Protein AF-0000000067867869 (afdb_homodimer)

Foldseek 3Di:
DDDPVVVVVVVVVVVVVVLVVLLVVVCVVPNNLQFQAQADQQFPFAFDPLLVVLLVCCVPPDDPCQQQHADQQQADQLLLQLVQVLCCVVAVDDDHSLQKGKALALLRVLLLLLQLWDAAAAEEEEEPLADLCVCVSNVVRNYHYHYQYAPPPQRAGPLVSVLVRDDLRHAEYEDEACGVAALAAHDPVSLLSNQVSQVVVCVVNVHHYAYEYEYAWQPFFDDPDHHDDNLVRHQRYKYRYGCCAFRVPVPQRITMMGHRPNHPPSVSSSVSSSVSSCVVPVSHRRRNVSSSCSSQPPGGTDSVQLVVLLVLLVVLLVVLPWAWDRRRIDRKTKTFALDQAQVVLQVLLVVSSYHWAASVSSVHTRIIMGGSSDHSSSSVSCSVSSSVSSVVSD/DDDPVVVVVVVVVVVVVVLVVLLVVVCVVPNNLQFQAQADQQFPFAFDPLLVVLLVCCVPPDDPCQQQHADQQQADQLLLQLVQVLCCVVAVDDDHSLQKGKALALLRVLLLLLQLWDAAAAEEEEEPLADLCVCVSNVVRNYHYHYQYAPPPQRAGPLVSVLVRDDLRHAEYEDEACGVAALAAHDPVSLLSNQVSQVVVCVVNVHHYAYEYEYAWQPFFDDPDHHDDNLVRHQRYKYRYGCCAFRVPVPQRITIMGHRPNHPPSVSSSVSSSVSSCVVPVSHRRRNVSSSCSSQPPGGTDSVQLVVLLCVLVVLLVVLPWAWDRRRIDRKTKTFALDQAQVVLQVLLVVSSYHWAASVSSVHTRIIMGGSSDHSSSSVSCSVSSSVSSVVSD

Solvent-accessible surface area (backbone atoms only — not comparable to full-atom values): 38931 Å² total; per-residue (Å²): 115,63,9,72,73,39,52,56,50,38,57,55,47,50,53,57,45,51,52,54,50,43,53,52,51,45,16,71,74,64,32,62,86,59,39,40,72,19,61,54,85,60,70,64,61,54,42,41,68,63,55,61,53,38,47,53,47,46,68,72,72,44,57,60,54,70,44,23,24,77,64,54,35,35,34,55,61,69,36,29,32,50,50,21,50,54,50,17,71,75,64,76,54,87,56,44,34,81,31,37,33,36,16,35,11,29,52,23,23,49,34,23,51,46,53,23,45,45,40,75,66,25,26,36,36,35,52,28,52,32,63,57,62,54,54,49,39,39,44,64,49,44,28,38,75,42,79,25,64,50,32,80,90,76,61,45,81,36,58,70,46,47,60,68,68,60,54,90,49,37,43,34,36,50,47,49,47,25,17,52,44,44,1,40,58,59,44,72,66,54,47,49,54,48,33,50,48,53,54,52,47,24,64,72,62,71,49,65,58,33,40,35,36,45,30,46,26,59,76,33,54,40,96,82,59,77,73,72,65,66,62,79,58,35,46,44,24,37,36,21,26,24,38,32,58,35,37,28,28,49,14,46,24,40,27,27,29,40,47,32,87,69,21,77,61,44,68,60,46,48,48,24,37,32,50,32,30,33,54,63,14,52,38,40,26,32,29,54,58,46,55,34,47,53,73,41,70,88,64,54,44,74,54,61,61,45,49,54,35,45,53,55,53,52,53,51,45,44,73,69,66,43,52,60,66,82,48,38,15,44,54,28,37,42,29,44,43,97,45,65,54,16,62,58,50,31,56,57,32,42,78,54,34,31,40,50,35,34,16,56,65,25,60,34,69,23,16,29,32,36,26,43,39,61,59,62,69,53,51,62,64,40,49,61,39,52,52,54,51,51,55,71,75,102,116,63,10,71,74,39,52,57,51,38,58,53,46,50,53,55,46,50,53,53,51,42,53,53,51,46,18,69,73,65,33,64,87,60,40,41,72,20,63,54,85,59,67,65,61,53,43,42,69,62,56,62,54,38,48,54,48,46,70,71,72,45,56,60,54,68,44,23,25,79,64,52,35,36,35,56,61,69,38,29,32,48,51,20,49,53,50,17,70,77,65,76,55,86,57,44,34,82,31,37,33,36,16,35,11,30,53,23,22,47,37,25,52,47,55,24,44,45,39,75,66,24,26,36,36,35,52,27,51,33,61,58,63,54,55,48,40,39,44,64,47,45,30,38,75,43,78,25,64,51,32,79,88,76,62,45,80,38,59,69,46,47,58,70,68,60,54,90,49,38,43,33,37,49,48,48,48,26,17,53,47,45,1,38,58,58,46,72,66,52,46,48,53,47,32,50,49,54,52,51,47,23,64,74,64,71,48,67,58,33,39,36,37,44,30,45,27,59,76,32,53,38,95,81,58,78,74,74,66,67,62,79,58,35,46,43,24,38,36,21,26,24,37,32,58,35,38,28,28,48,13,48,25,40,27,25,29,39,46,31,88,71,20,77,61,41,69,59,47,47,49,24,37,33,51,33,31,34,54,66,14,51,38,40,25,32,29,52,59,46,55,35,47,53,72,42,72,87,64,54,43,74,54,63,61,46,48,54,35,45,52,54,52,51,53,50,43,43,73,71,66,44,52,60,66,79,48,39,14,44,52,28,36,42,29,45,43,97,46,68,56,16,63,58,50,31,55,57,32,41,78,54,34,32,39,50,35,34,16,55,66,24,60,35,69,22,17,30,31,36,26,44,38,59,58,62,68,53,53,62,63,40,50,60,40,51,54,53,50,50,55,70,75,101

Structure (mmCIF, N/CA/C/O backbone):
data_AF-0000000067867869-model_v1
#
loop_
_entity.id
_entity.type
_entity.pdbx_description
1 polymer Aminotransferase
#
loop_
_atom_site.group_PDB
_atom_site.id
_atom_site.type_symbol
_atom_site.label_atom_id
_atom_site.label_alt_id
_atom_site.label_comp_id
_atom_site.label_asym_id
_atom_site.label_entity_id
_atom_site.label_seq_id
_atom_site.pdbx_PDB_ins_code
_atom_site.Cartn_x
_atom_site.Cartn_y
_atom_site.Cartn_z
_atom_site.occupancy
_atom_site.B_iso_or_equiv
_atom_site.auth_seq_id
_atom_site.auth_comp_id
_atom_site.auth_asym_id
_atom_site.auth_atom_id
_atom_site.pdbx_PDB_model_num
ATOM 1 N N . MET A 1 1 ? -14.016 -13.961 14.016 1 89.19 1 MET A N 1
ATOM 2 C CA . MET A 1 1 ? -13.773 -12.758 14.797 1 89.19 1 MET A CA 1
ATOM 3 C C . MET A 1 1 ? -12.508 -12.047 14.344 1 89.19 1 MET A C 1
ATOM 5 O O . MET A 1 1 ? -11.492 -12.695 14.062 1 89.19 1 MET A O 1
ATOM 9 N N . ILE A 1 2 ? -12.586 -10.711 14.242 1 94.88 2 ILE A N 1
ATOM 10 C CA . ILE A 1 2 ? -11.422 -9.93 13.836 1 94.88 2 ILE A CA 1
ATOM 11 C C . ILE A 1 2 ? -10.383 -9.945 14.953 1 94.88 2 ILE A C 1
ATOM 13 O O . ILE A 1 2 ? -10.672 -10.336 16.078 1 94.88 2 ILE A O 1
ATOM 17 N N . SER A 1 3 ? -9.195 -9.609 14.719 1 95.56 3 SER A N 1
ATOM 18 C CA . SER A 1 3 ? -8.094 -9.656 15.68 1 95.56 3 SER A CA 1
ATOM 19 C C . SER A 1 3 ? -8.344 -8.703 16.844 1 95.56 3 SER A C 1
ATOM 21 O O . SER A 1 3 ? -9.078 -7.727 16.703 1 95.56 3 SER A O 1
ATOM 23 N N . LYS A 1 4 ? -7.68 -8.922 17.953 1 93.94 4 LYS A N 1
ATOM 24 C CA . LYS A 1 4 ? -7.816 -8.102 19.156 1 93.94 4 LYS A CA 1
ATOM 25 C C . LYS A 1 4 ? -7.348 -6.668 18.906 1 93.94 4 LYS A C 1
ATOM 27 O O . LYS A 1 4 ? -7.996 -5.711 19.328 1 93.94 4 LYS A O 1
ATOM 32 N N . LYS A 1 5 ? -6.266 -6.539 18.203 1 91.5 5 LYS A N 1
ATOM 33 C CA . LYS A 1 5 ? -5.723 -5.223 17.875 1 91.5 5 LYS A CA 1
ATOM 34 C C . LYS A 1 5 ? -6.711 -4.414 17.031 1 91.5 5 LYS A C 1
ATOM 36 O O . LYS A 1 5 ? -6.879 -3.211 17.25 1 91.5 5 LYS A O 1
ATOM 41 N N . MET A 1 6 ? -7.383 -5.094 16.156 1 94.75 6 MET A N 1
ATOM 42 C CA . MET A 1 6 ? -8.281 -4.402 15.242 1 94.75 6 MET A CA 1
ATOM 43 C C . MET A 1 6 ? -9.586 -4.02 15.93 1 94.75 6 MET A C 1
ATOM 45 O O . MET A 1 6 ? -10.227 -3.043 15.547 1 94.75 6 MET A O 1
ATOM 49 N N . ASN A 1 7 ? -9.977 -4.785 16.969 1 93.62 7 ASN A N 1
ATOM 50 C CA . ASN A 1 7 ? -11.195 -4.457 17.703 1 93.62 7 ASN A CA 1
ATOM 51 C C . ASN A 1 7 ? -11.156 -3.037 18.25 1 93.62 7 ASN A C 1
ATOM 53 O O . ASN A 1 7 ? -12.117 -2.277 18.094 1 93.62 7 ASN A O 1
ATOM 57 N N . GLU A 1 8 ? -10.039 -2.754 18.812 1 88.81 8 GLU A N 1
ATOM 58 C CA . GLU A 1 8 ? -9.891 -1.429 19.391 1 88.81 8 GLU A CA 1
ATOM 59 C C . GLU A 1 8 ? -9.828 -0.348 18.328 1 88.81 8 GLU A C 1
ATOM 61 O O . GLU A 1 8 ? -10.406 0.73 18.484 1 88.81 8 GLU A O 1
ATOM 66 N N . LEU A 1 9 ? -9.195 -0.601 17.266 1 91.62 9 LEU A N 1
ATOM 67 C CA . LEU A 1 9 ? -9.031 0.365 16.188 1 91.62 9 LEU A CA 1
ATOM 68 C C . LEU A 1 9 ? -10.359 0.625 15.492 1 91.62 9 LEU A C 1
ATOM 70 O O . LEU A 1 9 ? -10.664 1.763 15.117 1 91.62 9 LEU A O 1
ATOM 74 N N . VAL A 1 10 ? -11.117 -0.433 15.328 1 90.88 10 VAL A N 1
ATOM 75 C CA . VAL A 1 10 ? -12.414 -0.312 14.68 1 90.88 10 VAL A CA 1
ATOM 76 C C . VAL A 1 10 ? -13.352 0.519 15.555 1 90.88 10 VAL A C 1
ATOM 78 O O . VAL A 1 10 ? -14.078 1.381 15.055 1 90.88 10 VAL A O 1
ATOM 81 N N . LYS A 1 11 ? -13.32 0.275 16.844 1 87.06 11 LYS A N 1
ATOM 82 C CA . LYS A 1 11 ? -14.141 1.042 17.781 1 87.06 11 LYS A CA 1
ATOM 83 C C . LYS A 1 11 ? -13.789 2.525 17.734 1 87.06 11 LYS A C 1
ATOM 85 O O . LYS A 1 11 ? -14.672 3.381 17.688 1 87.06 11 LYS A O 1
ATOM 90 N N . ASN A 1 12 ? -12.508 2.84 17.688 1 82.38 12 ASN A N 1
ATOM 91 C CA . ASN A 1 12 ? -12.031 4.219 17.641 1 82.38 12 ASN A CA 1
ATOM 92 C C . ASN A 1 12 ? -12.375 4.883 16.297 1 82.38 12 ASN A C 1
ATOM 94 O O . ASN A 1 12 ? -12.734 6.059 16.266 1 82.38 12 ASN A O 1
ATOM 98 N N . SER A 1 13 ? -12.203 4.117 15.289 1 80.31 13 SER A N 1
ATOM 99 C CA . SER A 1 13 ? -12.508 4.621 13.953 1 80.31 13 SER A CA 1
ATOM 100 C C . SER A 1 13 ? -13.992 4.938 13.805 1 80.31 13 SER A C 1
ATOM 102 O O . SER A 1 13 ? -14.359 5.859 13.07 1 80.31 13 SER A O 1
ATOM 104 N N . SER A 1 14 ? -14.758 4.207 14.398 1 70 14 SER A N 1
ATOM 105 C CA . SER A 1 14 ? -16.203 4.426 14.352 1 70 14 SER A CA 1
ATOM 106 C C . SER A 1 14 ? -16.578 5.777 14.953 1 70 14 SER A C 1
ATOM 108 O O . SER A 1 14 ? -17.453 6.469 14.445 1 70 14 SER A O 1
ATOM 110 N N . VAL A 1 15 ? -15.766 6.25 15.82 1 66.62 15 VAL A N 1
ATOM 111 C CA . VAL A 1 15 ? -16.016 7.531 16.469 1 66.62 15 VAL A CA 1
ATOM 112 C C . VAL A 1 15 ? -15.656 8.672 15.523 1 66.62 15 VAL A C 1
ATOM 114 O O . VAL A 1 15 ? -16.406 9.633 15.391 1 66.62 15 VAL A O 1
ATOM 117 N N . ILE A 1 16 ? -14.57 8.477 14.844 1 65.75 16 ILE A N 1
ATOM 118 C CA . ILE A 1 16 ? -14.117 9.492 13.891 1 65.75 16 ILE A CA 1
ATOM 119 C C . ILE A 1 16 ? -15.086 9.555 12.711 1 65.75 16 ILE A C 1
ATOM 121 O O . ILE A 1 16 ? -15.445 10.641 12.25 1 65.75 16 ILE A O 1
ATOM 125 N N . ARG A 1 17 ? -15.516 8.398 12.297 1 64.62 17 ARG A N 1
ATOM 126 C CA . ARG A 1 17 ? -16.469 8.328 11.195 1 64.62 17 ARG A CA 1
ATOM 127 C C . ARG A 1 17 ? -17.781 9.016 11.555 1 64.62 17 ARG A C 1
ATOM 129 O O . ARG A 1 17 ? -18.359 9.727 10.734 1 64.62 17 ARG A O 1
ATOM 136 N N . ALA A 1 18 ? -18.125 8.734 12.711 1 64.25 18 ALA A N 1
ATOM 137 C CA . ALA A 1 18 ? -19.359 9.367 13.188 1 64.25 18 ALA A CA 1
ATOM 138 C C . ALA A 1 18 ? -19.25 10.883 13.117 1 64.25 18 ALA A C 1
ATOM 140 O O . ALA A 1 18 ? -20.234 11.57 12.797 1 64.25 18 ALA A O 1
ATOM 141 N N . MET A 1 19 ? -18 11.297 13.273 1 63.25 19 MET A N 1
ATOM 142 C CA . MET A 1 19 ? -17.781 12.734 13.164 1 63.25 19 MET A CA 1
ATOM 143 C C . MET A 1 19 ? -17.953 13.203 11.727 1 63.25 19 MET A C 1
ATOM 145 O O . MET A 1 19 ? -18.562 14.242 11.469 1 63.25 19 MET A O 1
ATOM 149 N N . PHE A 1 20 ? -17.5 12.367 10.773 1 62.78 20 PHE A N 1
ATOM 150 C CA . PHE A 1 20 ? -17.641 12.688 9.359 1 62.78 20 PHE A CA 1
ATOM 151 C C . PHE A 1 20 ? -19.109 12.602 8.93 1 62.78 20 PHE A C 1
ATOM 153 O O . PHE A 1 20 ? -19.578 13.453 8.172 1 62.78 20 PHE A O 1
ATOM 160 N N . GLU A 1 21 ? -19.719 11.562 9.438 1 68.38 21 GLU A N 1
ATOM 161 C CA . GLU A 1 21 ? -21.141 11.391 9.109 1 68.38 21 GLU A CA 1
ATOM 162 C C . GLU A 1 21 ? -21.969 12.547 9.648 1 68.38 21 GLU A C 1
ATOM 164 O O . GLU A 1 21 ? -23 12.898 9.078 1 68.38 21 GLU A O 1
ATOM 169 N N . GLU A 1 22 ? -21.391 13.109 10.617 1 77.25 22 GLU A N 1
ATOM 170 C CA . GLU A 1 22 ? -22.062 14.266 11.188 1 77.25 22 GLU A CA 1
ATOM 171 C C . GLU A 1 22 ? -22.094 15.438 10.203 1 77.25 22 GLU A C 1
ATOM 173 O O . GLU A 1 22 ? -23.094 16.141 10.102 1 77.25 22 GLU A O 1
ATOM 178 N N . GLY A 1 23 ? -20.938 15.586 9.461 1 77.44 23 GLY A N 1
ATOM 179 C CA . GLY A 1 23 ? -20.922 16.609 8.43 1 77.44 23 GLY A CA 1
ATOM 180 C C . GLY A 1 23 ? -22 16.406 7.375 1 77.44 23 GLY A C 1
ATOM 181 O O . GLY A 1 23 ? -22.703 17.359 7.004 1 77.44 23 GLY A O 1
ATOM 182 N N . LYS A 1 24 ? -22.172 15.219 6.973 1 75.94 24 LYS A N 1
ATOM 183 C CA . LYS A 1 24 ? -23.203 14.891 5.996 1 75.94 24 LYS A CA 1
ATOM 184 C C . LYS A 1 24 ? -24.594 15.133 6.566 1 75.94 24 LYS A C 1
ATOM 186 O O . LYS A 1 24 ? -25.469 15.648 5.875 1 75.94 24 LYS A O 1
ATOM 191 N N . ARG A 1 25 ? -24.703 14.633 7.781 1 82.81 25 ARG A N 1
ATOM 192 C CA . ARG A 1 25 ? -25.984 14.82 8.453 1 82.81 25 ARG A CA 1
ATOM 193 C C . ARG A 1 25 ? -26.344 16.297 8.547 1 82.81 25 ARG A C 1
ATOM 195 O O . ARG A 1 25 ? -27.453 16.703 8.211 1 82.81 25 ARG A O 1
ATOM 202 N N . LEU A 1 26 ? -25.438 17.109 8.922 1 88.38 26 LEU A N 1
ATOM 203 C CA . LEU A 1 26 ? -25.672 18.531 9.07 1 88.38 26 LEU A CA 1
ATOM 204 C C . LEU A 1 26 ? -25.922 19.188 7.715 1 88.38 26 LEU A C 1
ATOM 206 O O . LEU A 1 26 ? -26.766 20.094 7.598 1 88.38 26 LEU A O 1
ATOM 210 N N . SER A 1 27 ? -25.172 18.641 6.762 1 86.56 27 SER A N 1
ATOM 211 C CA . SER A 1 27 ? -25.375 19.156 5.41 1 86.56 27 SER A CA 1
ATOM 212 C C . SER A 1 27 ? -26.797 18.859 4.914 1 86.56 27 SER A C 1
ATOM 214 O O . SER A 1 27 ? -27.375 19.672 4.188 1 86.56 27 SER A O 1
ATOM 216 N N . ALA A 1 28 ? -27.25 17.719 5.266 1 86.44 28 ALA A N 1
ATOM 217 C CA . ALA A 1 28 ? -28.609 17.344 4.883 1 86.44 28 ALA A CA 1
ATOM 218 C C . ALA A 1 28 ? -29.641 18.25 5.566 1 86.44 28 ALA A C 1
ATOM 220 O O . ALA A 1 28 ? -30.688 18.562 4.988 1 86.44 28 ALA A O 1
ATOM 221 N N . ILE A 1 29 ? -29.375 18.672 6.715 1 90.31 29 ILE A N 1
ATOM 222 C CA . ILE A 1 29 ? -30.297 19.484 7.512 1 90.31 29 ILE A CA 1
ATOM 223 C C . ILE A 1 29 ? -30.188 20.953 7.105 1 90.31 29 ILE A C 1
ATOM 225 O O . ILE A 1 29 ? -31.203 21.609 6.859 1 90.31 29 ILE A O 1
ATOM 229 N N . TYR A 1 30 ? -28.969 21.422 6.98 1 91.94 30 TYR A N 1
ATOM 230 C CA . TYR A 1 30 ? -28.75 22.859 6.875 1 91.94 30 TYR A CA 1
ATOM 231 C C . TYR A 1 30 ? -28.328 23.25 5.465 1 91.94 30 TYR A C 1
ATOM 233 O O . TYR A 1 30 ? -28.312 24.438 5.113 1 91.94 30 TYR A O 1
ATOM 241 N N . GLY A 1 31 ? -28.047 22.219 4.645 1 89.31 31 GLY A N 1
ATOM 242 C CA . GLY A 1 31 ? -27.469 22.484 3.338 1 89.31 31 GLY A CA 1
ATOM 243 C C . GLY A 1 31 ? -25.953 22.469 3.357 1 89.31 31 GLY A C 1
ATOM 244 O O . GLY A 1 31 ? -25.328 22.969 4.305 1 89.31 31 GLY A O 1
ATOM 245 N N . GLU A 1 32 ? -25.359 21.906 2.316 1 86.5 32 GLU A N 1
ATOM 246 C CA . GLU A 1 32 ? -23.906 21.734 2.234 1 86.5 32 GLU A CA 1
ATOM 247 C C . GLU A 1 32 ? -23.188 23.062 2.355 1 86.5 32 GLU A C 1
ATOM 249 O O . GLU A 1 32 ? -22.109 23.141 2.936 1 86.5 32 GLU A O 1
ATOM 254 N N . GLU A 1 33 ? -23.859 24.094 1.901 1 88 33 GLU A N 1
ATOM 255 C CA . GLU A 1 33 ? -23.234 25.422 1.857 1 88 33 GLU A CA 1
ATOM 256 C C . GLU A 1 33 ? -23.172 26.047 3.246 1 88 33 GLU A C 1
ATOM 258 O O . GLU A 1 33 ? -22.438 27 3.471 1 88 33 GLU A O 1
ATOM 263 N N . ASN A 1 34 ? -23.875 25.453 4.168 1 91.62 34 ASN A N 1
ATOM 264 C CA . ASN A 1 34 ? -23.969 26.047 5.5 1 91.62 34 ASN A CA 1
ATOM 265 C C . ASN A 1 34 ? -23.219 25.203 6.535 1 91.62 34 ASN A C 1
ATOM 267 O O . ASN A 1 34 ? -23.281 25.5 7.734 1 91.62 34 ASN A O 1
ATOM 271 N N . VAL A 1 35 ? -22.641 24.156 6.074 1 93.62 35 VAL A N 1
ATOM 272 C CA . VAL A 1 35 ? -21.828 23.328 6.945 1 93.62 35 VAL A CA 1
ATOM 273 C C . VAL A 1 35 ? -20.344 23.531 6.613 1 93.62 35 VAL A C 1
ATOM 275 O O . VAL A 1 35 ? -19.938 23.375 5.461 1 93.62 35 VAL A O 1
ATOM 278 N N . PHE A 1 36 ? -19.578 23.953 7.621 1 95 36 PHE A N 1
ATOM 279 C CA . PHE A 1 36 ? -18.188 24.297 7.43 1 95 36 PHE A CA 1
ATOM 280 C C . PHE A 1 36 ? -17.281 23.219 8.008 1 95 36 PHE A C 1
ATOM 282 O O . PHE A 1 36 ? -16.906 23.281 9.18 1 95 36 PHE A O 1
ATOM 289 N N . ASP A 1 37 ? -16.891 22.312 7.125 1 91.94 37 ASP A N 1
ATOM 290 C CA . ASP A 1 37 ? -16.078 21.188 7.547 1 91.94 37 ASP A CA 1
ATOM 291 C C . ASP A 1 37 ? -14.586 21.5 7.457 1 91.94 37 ASP A C 1
ATOM 293 O O . ASP A 1 37 ? -13.984 21.375 6.387 1 91.94 37 ASP A O 1
ATOM 297 N N . TYR A 1 38 ? -14.016 21.828 8.57 1 94.38 38 TYR A N 1
ATOM 298 C CA . TYR A 1 38 ? -12.594 22.125 8.664 1 94.38 38 TYR A CA 1
ATOM 299 C C . TYR A 1 38 ? -11.812 20.922 9.18 1 94.38 38 TYR A C 1
ATOM 301 O O . TYR A 1 38 ? -10.641 21.047 9.539 1 94.38 38 TYR A O 1
ATOM 309 N N . SER A 1 39 ? -12.453 19.766 9.211 1 91.12 39 SER A N 1
ATOM 310 C CA . SER A 1 39 ? -11.859 18.625 9.891 1 91.12 39 SER A CA 1
ATOM 311 C C . SER A 1 39 ? -10.969 17.812 8.945 1 91.12 39 SER A C 1
ATOM 313 O O . SER A 1 39 ? -10.133 17.031 9.391 1 91.12 39 SER A O 1
ATOM 315 N N . ILE A 1 40 ? -11.117 18.031 7.641 1 84.44 40 ILE A N 1
ATOM 316 C CA . ILE A 1 40 ? -10.461 17.141 6.688 1 84.44 40 ILE A CA 1
ATOM 317 C C . ILE A 1 40 ? -9.398 17.922 5.914 1 84.44 40 ILE A C 1
ATOM 319 O O . ILE A 1 40 ? -9.633 19.047 5.48 1 84.44 40 ILE A O 1
ATOM 323 N N . GLY A 1 41 ? -8.281 17.312 5.734 1 83.56 41 GLY A N 1
ATOM 324 C CA . GLY A 1 41 ? -7.199 17.906 4.953 1 83.56 41 GLY A CA 1
ATOM 325 C C . GLY A 1 41 ? -7.145 17.375 3.531 1 83.56 41 GLY A C 1
ATOM 326 O O . GLY A 1 41 ? -6.086 16.953 3.062 1 83.56 41 GLY A O 1
ATOM 327 N N . ASN A 1 42 ? -8.227 17.391 2.789 1 82.19 42 ASN A N 1
ATOM 328 C CA . ASN A 1 42 ? -8.281 17 1.381 1 82.19 42 ASN A CA 1
ATOM 329 C C . ASN A 1 42 ? -8.047 18.203 0.468 1 82.19 42 ASN A C 1
ATOM 331 O O . ASN A 1 42 ? -8.906 19.078 0.363 1 82.19 42 ASN A O 1
ATOM 335 N N . PRO A 1 43 ? -6.969 18.156 -0.211 1 85.94 43 PRO A N 1
ATOM 336 C CA . PRO A 1 43 ? -6.699 19.312 -1.076 1 85.94 43 PRO A CA 1
ATOM 337 C C . PRO A 1 43 ? -7.816 19.562 -2.084 1 85.94 43 PRO A C 1
ATOM 339 O O . PRO A 1 43 ? -8.336 18.625 -2.688 1 85.94 43 PRO A O 1
ATOM 342 N N . ASN A 1 44 ? -8.172 20.875 -2.227 1 85.38 44 ASN A N 1
ATOM 343 C CA . ASN A 1 44 ? -9.258 21.234 -3.131 1 85.38 44 ASN A CA 1
ATOM 344 C C . ASN A 1 44 ? -8.727 21.891 -4.406 1 85.38 44 ASN A C 1
ATOM 346 O O . ASN A 1 44 ? -9.461 22.031 -5.387 1 85.38 44 ASN A O 1
ATOM 350 N N . VAL A 1 45 ? -7.52 22.281 -4.352 1 91.75 45 VAL A N 1
ATOM 351 C CA . VAL A 1 45 ? -6.895 22.812 -5.555 1 91.75 45 VAL A CA 1
ATOM 352 C C . VAL A 1 45 ? -6.656 21.688 -6.559 1 91.75 45 VAL A C 1
ATOM 354 O O . VAL A 1 45 ? -6.246 20.594 -6.184 1 91.75 45 VAL A O 1
ATOM 357 N N . GLU A 1 46 ? -6.945 21.969 -7.758 1 94.31 46 GLU A N 1
ATOM 358 C CA . GLU A 1 46 ? -6.773 20.953 -8.797 1 94.31 46 GLU A CA 1
ATOM 359 C C . GLU A 1 46 ? -5.297 20.672 -9.062 1 94.31 46 GLU A C 1
ATOM 361 O O . GLU A 1 46 ? -4.457 21.562 -8.891 1 94.31 46 GLU A O 1
ATOM 366 N N . PRO A 1 47 ? -4.996 19.438 -9.5 1 96.88 47 PRO A N 1
ATOM 367 C CA . PRO A 1 47 ? -3.625 19.188 -9.945 1 96.88 47 PRO A CA 1
ATOM 368 C C . PRO A 1 47 ? -3.213 20.078 -11.117 1 96.88 47 PRO A C 1
ATOM 370 O O . PRO A 1 47 ? -4.059 20.469 -11.922 1 96.88 47 PRO A O 1
ATOM 373 N N . PRO A 1 48 ? -1.935 20.422 -11.203 1 97.12 48 PRO A N 1
ATOM 374 C CA . PRO A 1 48 ? -1.469 21.172 -12.375 1 97.12 48 PRO A CA 1
ATOM 375 C C . PRO A 1 48 ? -1.788 20.469 -13.695 1 97.12 48 PRO A C 1
ATOM 377 O O . PRO A 1 48 ? -1.767 19.234 -13.758 1 97.12 48 PRO A O 1
ATOM 380 N N . ASN A 1 49 ? -2.012 21.234 -14.734 1 96.56 49 ASN A N 1
ATOM 381 C CA . ASN A 1 49 ? -2.334 20.688 -16.047 1 96.56 49 ASN A CA 1
ATOM 382 C C . ASN A 1 49 ? -1.234 19.766 -16.562 1 96.56 49 ASN A C 1
ATOM 384 O O . ASN A 1 49 ? -1.5 18.844 -17.344 1 96.56 49 ASN A O 1
ATOM 388 N N . GLU A 1 50 ? -0.034 20.016 -16.062 1 98 50 GLU A N 1
ATOM 389 C CA . GLU A 1 50 ? 1.121 19.219 -16.453 1 98 50 GLU A CA 1
ATOM 390 C C . GLU A 1 50 ? 0.882 17.734 -16.188 1 98 50 GLU A C 1
ATOM 392 O O . GLU A 1 50 ? 1.407 16.875 -16.891 1 98 50 GLU A O 1
ATOM 397 N N . ILE A 1 51 ? 0.08 17.438 -15.211 1 98.38 51 ILE A N 1
ATOM 398 C CA . ILE A 1 51 ? -0.182 16.047 -14.828 1 98.38 51 ILE A CA 1
ATOM 399 C C . ILE A 1 51 ? -0.954 15.344 -15.945 1 98.38 51 ILE A C 1
ATOM 401 O O . ILE A 1 51 ? -0.539 14.289 -16.422 1 98.38 51 ILE A O 1
ATOM 405 N N . LYS A 1 52 ? -2.094 15.938 -16.344 1 98.12 52 LYS A N 1
ATOM 406 C CA . LYS A 1 52 ? -2.883 15.367 -17.422 1 98.12 52 LYS A CA 1
ATOM 407 C C . LYS A 1 52 ? -2.061 15.258 -18.703 1 98.12 52 LYS A C 1
ATOM 409 O O . LYS A 1 52 ? -2.105 14.234 -19.391 1 98.12 52 LYS A O 1
ATOM 414 N N . ASP A 1 53 ? -1.299 16.297 -19.031 1 98.38 53 ASP A N 1
ATOM 415 C CA . ASP A 1 53 ? -0.465 16.297 -20.234 1 98.38 53 ASP A CA 1
ATOM 416 C C . ASP A 1 53 ? 0.554 15.164 -20.203 1 98.38 53 ASP A C 1
ATOM 418 O O . ASP A 1 53 ? 0.775 14.492 -21.203 1 98.38 53 ASP A O 1
ATOM 422 N N . ALA A 1 54 ? 1.169 14.953 -19.062 1 98.69 54 ALA A N 1
ATOM 423 C CA . ALA A 1 54 ? 2.168 13.898 -18.906 1 98.69 54 ALA A CA 1
ATOM 424 C C . ALA A 1 54 ? 1.538 12.516 -19.094 1 98.69 54 ALA A C 1
ATOM 426 O O . ALA A 1 54 ? 2.125 11.641 -19.719 1 98.69 54 ALA A O 1
ATOM 427 N N . ILE A 1 55 ? 0.381 12.297 -18.516 1 98.75 55 ILE A N 1
ATOM 428 C CA . ILE A 1 55 ? -0.306 11.016 -18.656 1 98.75 55 ILE A CA 1
ATOM 429 C C . ILE A 1 55 ? -0.552 10.719 -20.125 1 98.75 55 ILE A C 1
ATOM 431 O O . ILE A 1 55 ? -0.255 9.625 -20.609 1 98.75 55 ILE A O 1
ATOM 435 N N . LEU A 1 56 ? -1.091 11.727 -20.812 1 98.31 56 LEU A N 1
ATOM 436 C CA . LEU A 1 56 ? -1.403 11.562 -22.234 1 98.31 56 LEU A CA 1
ATOM 437 C C . LEU A 1 56 ? -0.143 11.258 -23.031 1 98.31 56 LEU A C 1
ATOM 439 O O . LEU A 1 56 ? -0.149 10.375 -23.891 1 98.31 56 LEU A O 1
ATOM 443 N N . GLU A 1 57 ? 0.884 11.953 -22.734 1 98.5 57 GLU A N 1
ATOM 444 C CA . GLU A 1 57 ? 2.148 11.742 -23.438 1 98.5 57 GLU A CA 1
ATOM 445 C C . GLU A 1 57 ? 2.676 10.328 -23.203 1 98.5 57 GLU A C 1
ATOM 447 O O . GLU A 1 57 ? 3.07 9.641 -24.156 1 98.5 57 GLU A O 1
ATOM 452 N N . ILE A 1 58 ? 2.684 9.883 -22.016 1 98.62 58 ILE A N 1
ATOM 453 C CA . ILE A 1 58 ? 3.205 8.57 -21.641 1 98.62 58 ILE A CA 1
ATOM 454 C C . ILE A 1 58 ? 2.4 7.477 -22.328 1 98.62 58 ILE A C 1
ATOM 456 O O . ILE A 1 58 ? 2.971 6.555 -22.922 1 98.62 58 ILE A O 1
ATOM 460 N N . LEU A 1 59 ? 1.092 7.605 -22.312 1 98.06 59 LEU A N 1
ATOM 461 C CA . LEU A 1 59 ? 0.221 6.594 -22.906 1 98.06 59 LEU A CA 1
ATOM 462 C C . LEU A 1 59 ? 0.423 6.523 -24.406 1 98.06 59 LEU A C 1
ATOM 464 O O . LEU A 1 59 ? 0.245 5.461 -25.016 1 98.06 59 LEU A O 1
ATOM 468 N N . ASN A 1 60 ? 0.811 7.637 -24.984 1 97.19 60 ASN A N 1
ATOM 469 C CA . ASN A 1 60 ? 0.949 7.699 -26.438 1 97.19 60 ASN A CA 1
ATOM 470 C C . ASN A 1 60 ? 2.357 7.32 -26.891 1 97.19 60 ASN A C 1
ATOM 472 O O . ASN A 1 60 ? 2.549 6.824 -28 1 97.19 60 ASN A O 1
ATOM 476 N N . GLU A 1 61 ? 3.322 7.527 -26.031 1 97.69 61 GLU A N 1
ATOM 477 C CA . GLU A 1 61 ? 4.699 7.449 -26.5 1 97.69 61 GLU A CA 1
ATOM 478 C C . GLU A 1 61 ? 5.41 6.219 -25.938 1 97.69 61 GLU A C 1
ATOM 480 O O . GLU A 1 61 ? 6.422 5.777 -26.484 1 97.69 61 GLU A O 1
ATOM 485 N N . GLU A 1 62 ? 4.953 5.742 -24.906 1 96.75 62 GLU A N 1
ATOM 486 C CA . GLU A 1 62 ? 5.633 4.613 -24.281 1 96.75 62 GLU A CA 1
ATOM 487 C C . GLU A 1 62 ? 4.84 3.32 -24.469 1 96.75 62 GLU A C 1
ATOM 489 O O . GLU A 1 62 ? 3.623 3.354 -24.641 1 96.75 62 GLU A O 1
ATOM 494 N N . SER A 1 63 ? 5.559 2.168 -24.484 1 95.75 63 SER A N 1
ATOM 495 C CA . SER A 1 63 ? 4.895 0.879 -24.641 1 95.75 63 SER A CA 1
ATOM 496 C C . SER A 1 63 ? 4.012 0.559 -23.438 1 95.75 63 SER A C 1
ATOM 498 O O . SER A 1 63 ? 4.414 0.768 -22.297 1 95.75 63 SER A O 1
ATOM 500 N N . PRO A 1 64 ? 2.818 0.031 -23.672 1 95.56 64 PRO A N 1
ATOM 501 C CA . PRO A 1 64 ? 1.906 -0.286 -22.562 1 95.56 64 PRO A CA 1
ATOM 502 C C . PRO A 1 64 ? 2.516 -1.255 -21.562 1 95.56 64 PRO A C 1
ATOM 504 O O . PRO A 1 64 ? 2.264 -1.139 -20.359 1 95.56 64 PRO A O 1
ATOM 507 N N . ASN A 1 65 ? 3.354 -2.197 -22 1 93.38 65 ASN A N 1
ATOM 508 C CA . ASN A 1 65 ? 3.965 -3.17 -21.094 1 93.38 65 ASN A CA 1
ATOM 509 C C . ASN A 1 65 ? 4.969 -2.508 -20.156 1 93.38 65 ASN A C 1
ATOM 511 O O . ASN A 1 65 ? 5.156 -2.963 -19.031 1 93.38 65 ASN A O 1
ATOM 515 N N . LEU A 1 66 ? 5.578 -1.475 -20.688 1 93.81 66 LEU A N 1
ATOM 516 C CA . LEU A 1 66 ? 6.453 -0.7 -19.828 1 93.81 66 LEU A CA 1
ATOM 517 C C . LEU A 1 66 ? 5.641 0.154 -18.859 1 93.81 66 LEU A C 1
ATOM 519 O O . LEU A 1 66 ? 5.926 0.186 -17.656 1 93.81 66 LEU A O 1
ATOM 523 N N . VAL A 1 67 ? 4.598 0.819 -19.344 1 96.25 67 VAL A N 1
ATOM 524 C CA . VAL A 1 67 ? 3.795 1.779 -18.594 1 96.25 67 VAL A CA 1
ATOM 525 C C . VAL A 1 67 ? 3.074 1.068 -17.438 1 96.25 67 VAL A C 1
ATOM 527 O O . VAL A 1 67 ? 2.951 1.615 -16.344 1 96.25 67 VAL A O 1
ATOM 530 N N . HIS A 1 68 ? 2.613 -0.144 -17.703 1 96.94 68 HIS A N 1
ATOM 531 C CA . HIS A 1 68 ? 1.723 -0.794 -16.75 1 96.94 68 HIS A CA 1
ATOM 532 C C . HIS A 1 68 ? 2.359 -2.053 -16.172 1 96.94 68 HIS A C 1
ATOM 534 O O . HIS A 1 68 ? 1.739 -2.756 -15.367 1 96.94 68 HIS A O 1
ATOM 540 N N . GLY A 1 69 ? 3.6 -2.432 -16.547 1 93.81 69 GLY A N 1
ATOM 541 C CA . GLY A 1 69 ? 4.242 -3.674 -16.141 1 93.81 69 GLY A CA 1
ATOM 542 C C . GLY A 1 69 ? 4.941 -3.582 -14.797 1 93.81 69 GLY A C 1
ATOM 543 O O . GLY A 1 69 ? 4.93 -2.529 -14.156 1 93.81 69 GLY A O 1
ATOM 544 N N . TYR A 1 70 ? 5.504 -4.73 -14.352 1 89.25 70 TYR A N 1
ATOM 545 C CA . TYR A 1 70 ? 6.309 -4.762 -13.133 1 89.25 70 TYR A CA 1
ATOM 546 C C . TYR A 1 70 ? 7.637 -4.043 -13.336 1 89.25 70 TYR A C 1
ATOM 548 O O . TYR A 1 70 ? 8.164 -4.004 -14.453 1 89.25 70 TYR A O 1
ATOM 556 N N . MET A 1 71 ? 8.133 -3.469 -12.32 1 91.56 71 MET A N 1
ATOM 557 C CA . MET A 1 71 ? 9.5 -2.965 -12.227 1 91.56 71 MET A CA 1
ATOM 558 C C . MET A 1 71 ? 10.141 -3.367 -10.898 1 91.56 71 MET A C 1
ATOM 560 O O . MET A 1 71 ? 9.523 -4.078 -10.102 1 91.56 71 MET A O 1
ATOM 564 N N . ASN A 1 72 ? 11.344 -2.977 -10.758 1 91.62 72 ASN A N 1
ATOM 565 C CA . ASN A 1 72 ? 11.969 -3.191 -9.453 1 91.62 72 ASN A CA 1
ATOM 566 C C . ASN A 1 72 ? 11.07 -2.703 -8.32 1 91.62 72 ASN A C 1
ATOM 568 O O . ASN A 1 72 ? 10.375 -1.694 -8.461 1 91.62 72 ASN A O 1
ATOM 572 N N . ASN A 1 73 ? 11.133 -3.426 -7.199 1 95.75 73 ASN A N 1
ATOM 573 C CA . ASN A 1 73 ? 10.281 -3.066 -6.062 1 95.75 73 ASN A CA 1
ATOM 574 C C . ASN A 1 73 ? 10.531 -1.631 -5.609 1 95.75 73 ASN A C 1
ATOM 576 O O . ASN A 1 73 ? 9.625 -0.975 -5.09 1 95.75 73 ASN A O 1
ATOM 580 N N . SER A 1 74 ? 11.734 -1.075 -5.867 1 97.75 74 SER A N 1
ATOM 581 C CA . SER A 1 74 ? 12.07 0.289 -5.469 1 97.75 74 SER A CA 1
ATOM 582 C C . SER A 1 74 ? 11.539 1.304 -6.477 1 97.75 74 SER A C 1
ATOM 584 O O . SER A 1 74 ? 11.516 2.506 -6.203 1 97.75 74 SER A O 1
ATOM 586 N N . GLY A 1 75 ? 11.109 0.822 -7.656 1 97.94 75 GLY A N 1
ATOM 587 C CA . GLY A 1 75 ? 10.609 1.713 -8.688 1 97.94 75 GLY A CA 1
ATOM 588 C C . GLY A 1 75 ? 11.531 1.805 -9.891 1 97.94 75 GLY A C 1
ATOM 589 O O . GLY A 1 75 ? 12.594 1.184 -9.914 1 97.94 75 GLY A O 1
ATOM 590 N N . TYR A 1 76 ? 11.133 2.529 -10.93 1 98 76 TYR A N 1
ATOM 591 C CA . TYR A 1 76 ? 11.914 2.711 -12.148 1 98 76 TYR A CA 1
ATOM 592 C C . TYR A 1 76 ? 13.211 3.447 -11.859 1 98 76 TYR A C 1
ATOM 594 O O . TYR A 1 76 ? 13.203 4.547 -11.297 1 98 76 TYR A O 1
ATOM 602 N N . GLU A 1 77 ? 14.305 2.879 -12.328 1 97.56 77 GLU A N 1
ATOM 603 C CA . GLU A 1 77 ? 15.617 3.461 -12.062 1 97.56 77 GLU A CA 1
ATOM 604 C C . GLU A 1 77 ? 15.742 4.855 -12.664 1 97.56 77 GLU A C 1
ATOM 606 O O . GLU A 1 77 ? 16.297 5.766 -12.047 1 97.56 77 GLU A O 1
ATOM 611 N N . ASP A 1 78 ? 15.242 4.992 -13.852 1 98.19 78 ASP A N 1
ATOM 612 C CA . ASP A 1 78 ? 15.336 6.285 -14.523 1 98.19 78 ASP A CA 1
ATOM 613 C C . ASP A 1 78 ? 14.539 7.352 -13.773 1 98.19 78 ASP A C 1
ATOM 615 O O . ASP A 1 78 ? 15 8.484 -13.625 1 98.19 78 ASP A O 1
ATOM 619 N N . VAL A 1 79 ? 13.352 7.027 -13.273 1 98.69 79 VAL A N 1
ATOM 620 C CA . VAL A 1 79 ? 12.539 7.961 -12.508 1 98.69 79 VAL A CA 1
ATOM 621 C C . VAL A 1 79 ? 13.258 8.32 -11.203 1 98.69 79 VAL A C 1
ATOM 623 O O . VAL A 1 79 ? 13.344 9.5 -10.844 1 98.69 79 VAL A O 1
ATOM 626 N N . ARG A 1 80 ? 13.781 7.336 -10.492 1 98.81 80 ARG A N 1
ATOM 627 C CA . ARG A 1 80 ? 14.508 7.555 -9.242 1 98.81 80 ARG A CA 1
ATOM 628 C C . ARG A 1 80 ? 15.727 8.438 -9.469 1 98.81 80 ARG A C 1
ATOM 630 O O . ARG A 1 80 ? 16.047 9.289 -8.633 1 98.81 80 ARG A O 1
ATOM 637 N N . GLU A 1 81 ? 16.375 8.258 -10.602 1 98.75 81 GLU A N 1
ATOM 638 C CA . GLU A 1 81 ? 17.531 9.086 -10.93 1 98.75 81 GLU A CA 1
ATOM 639 C C . GLU A 1 81 ? 17.125 10.531 -11.18 1 98.75 81 GLU A C 1
ATOM 641 O O . GLU A 1 81 ? 17.797 11.461 -10.742 1 98.75 81 GLU A O 1
ATOM 646 N N . GLU A 1 82 ? 16.062 10.719 -11.898 1 98.69 82 GLU A N 1
ATOM 647 C CA . GLU A 1 82 ? 15.578 12.07 -12.164 1 98.69 82 GLU A CA 1
ATOM 648 C C . GLU A 1 82 ? 15.195 12.781 -10.867 1 98.69 82 GLU A C 1
ATOM 650 O O . GLU A 1 82 ? 15.469 13.969 -10.695 1 98.69 82 GLU A O 1
ATOM 655 N N . ILE A 1 83 ? 14.578 12.047 -9.961 1 98.75 83 ILE A N 1
ATOM 656 C CA . ILE A 1 83 ? 14.203 12.609 -8.672 1 98.75 83 ILE A CA 1
ATOM 657 C C . ILE A 1 83 ? 15.469 12.984 -7.891 1 98.75 83 ILE A C 1
ATOM 659 O O . ILE A 1 83 ? 15.539 14.07 -7.312 1 98.75 83 ILE A O 1
ATOM 663 N N . ALA A 1 84 ? 16.438 12.062 -7.879 1 98.81 84 ALA A N 1
ATOM 664 C CA . ALA A 1 84 ? 17.688 12.328 -7.191 1 98.81 84 ALA A CA 1
ATOM 665 C C . ALA A 1 84 ? 18.344 13.602 -7.723 1 98.81 84 ALA A C 1
ATOM 667 O O . ALA A 1 84 ? 18.766 14.461 -6.945 1 98.81 84 ALA A O 1
ATOM 668 N N . LYS A 1 85 ? 18.422 13.734 -9.047 1 98.56 85 LYS A N 1
ATOM 669 C CA . LYS A 1 85 ? 19.016 14.914 -9.68 1 98.56 85 LYS A CA 1
ATOM 670 C C . LYS A 1 85 ? 18.266 16.188 -9.281 1 98.56 85 LYS A C 1
ATOM 672 O O . LYS A 1 85 ? 18.875 17.219 -9 1 98.56 85 LYS A O 1
ATOM 677 N N . PHE A 1 86 ? 17.016 16.094 -9.297 1 98.31 86 PHE A N 1
ATOM 678 C CA . PHE A 1 86 ? 16.172 17.234 -8.93 1 98.31 86 PHE A CA 1
ATOM 679 C C . PHE A 1 86 ? 16.469 17.688 -7.504 1 98.31 86 PHE A C 1
ATOM 681 O O . PHE A 1 86 ? 16.625 18.875 -7.246 1 98.31 86 PHE A O 1
ATOM 688 N N . ILE A 1 87 ? 16.562 16.703 -6.555 1 98.06 87 ILE A N 1
ATOM 689 C CA . ILE A 1 87 ? 16.844 17 -5.152 1 98.06 87 ILE A CA 1
ATOM 690 C C . ILE A 1 87 ? 18.25 17.594 -5.023 1 98.06 87 ILE A C 1
ATOM 692 O O . ILE A 1 87 ? 18.453 18.562 -4.281 1 98.06 87 ILE A O 1
ATOM 696 N N . ASN A 1 88 ? 19.188 17 -5.754 1 98.25 88 ASN A N 1
ATOM 697 C CA . ASN A 1 88 ? 20.562 17.453 -5.715 1 98.25 88 ASN A CA 1
ATOM 698 C C . ASN A 1 88 ? 20.688 18.922 -6.137 1 98.25 88 ASN A C 1
ATOM 700 O O . ASN A 1 88 ? 2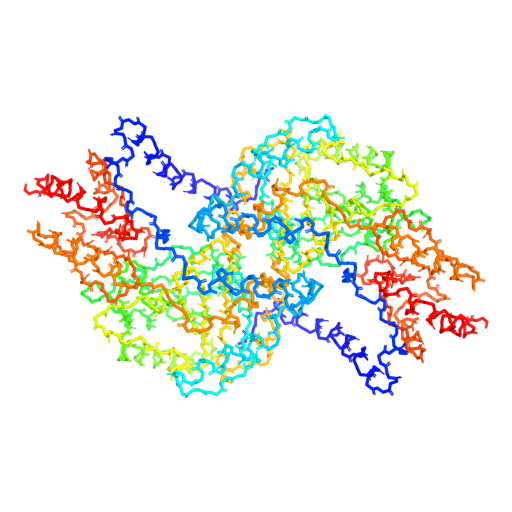1.375 19.703 -5.488 1 98.25 88 ASN A O 1
ATOM 704 N N . THR A 1 89 ? 20.047 19.281 -7.16 1 96.88 89 THR A N 1
ATOM 705 C CA . THR A 1 89 ? 20.125 20.625 -7.711 1 96.88 89 THR A CA 1
ATOM 706 C C . THR A 1 89 ? 19.562 21.641 -6.719 1 96.88 89 THR A C 1
ATOM 708 O O . THR A 1 89 ? 20.141 22.719 -6.535 1 96.88 89 THR A O 1
ATOM 711 N N . LYS A 1 90 ? 18.531 21.312 -6.051 1 94 90 LYS A N 1
ATOM 712 C CA . LYS A 1 90 ? 17.859 22.234 -5.148 1 94 90 LYS A CA 1
ATOM 713 C C . LYS A 1 90 ? 18.578 22.328 -3.807 1 94 90 LYS A C 1
ATOM 715 O O . LYS A 1 90 ? 18.516 23.359 -3.137 1 94 90 LYS A O 1
ATOM 720 N N . ASN A 1 91 ? 19.25 21.266 -3.418 1 95.69 91 ASN A N 1
ATOM 721 C CA . ASN A 1 91 ? 19.734 21.188 -2.039 1 95.69 91 ASN A CA 1
ATOM 722 C C . ASN A 1 91 ? 21.234 21 -1.975 1 95.69 91 ASN A C 1
ATOM 724 O O . ASN A 1 91 ? 21.812 20.875 -0.888 1 95.69 91 ASN A O 1
ATOM 728 N N . ASN A 1 92 ? 21.938 20.969 -3.082 1 95.12 92 ASN A N 1
ATOM 729 C CA . ASN A 1 92 ? 23.375 20.766 -3.145 1 95.12 92 ASN A CA 1
ATOM 730 C C . ASN A 1 92 ? 23.781 19.469 -2.451 1 95.12 92 ASN A C 1
ATOM 732 O O . ASN A 1 92 ? 24.609 19.484 -1.538 1 95.12 92 ASN A O 1
ATOM 736 N N . LEU A 1 93 ? 23.141 18.391 -2.848 1 97.12 93 LEU A N 1
ATOM 737 C CA . LEU A 1 93 ? 23.422 17.031 -2.371 1 97.12 93 LEU A CA 1
ATOM 738 C C . LEU A 1 93 ? 23.953 16.156 -3.5 1 97.12 93 LEU A C 1
ATOM 740 O O . LEU A 1 93 ? 24.141 16.641 -4.625 1 97.12 93 LEU A O 1
ATOM 744 N N . ASN A 1 94 ? 24.359 14.945 -3.188 1 96.44 94 ASN A N 1
ATOM 745 C CA . ASN A 1 94 ? 24.875 13.992 -4.164 1 96.44 94 ASN A CA 1
ATOM 746 C C . ASN A 1 94 ? 24.156 12.648 -4.066 1 96.44 94 ASN A C 1
ATOM 748 O O . ASN A 1 94 ? 24.797 11.617 -3.871 1 96.44 94 ASN A O 1
ATOM 752 N N . LEU A 1 95 ? 22.891 12.711 -4.246 1 98.56 95 LEU A N 1
ATOM 753 C CA . LEU A 1 95 ? 22.062 11.5 -4.227 1 98.56 95 LEU A CA 1
ATOM 754 C C . LEU A 1 95 ? 22.078 10.82 -5.59 1 98.56 95 LEU A C 1
ATOM 756 O O . LEU A 1 95 ? 22.375 11.453 -6.605 1 98.56 95 LEU A O 1
ATOM 760 N N . SER A 1 96 ? 21.875 9.562 -5.656 1 98.69 96 SER A N 1
ATOM 761 C CA . SER A 1 96 ? 21.625 8.766 -6.855 1 98.69 96 SER A CA 1
ATOM 762 C C . SER A 1 96 ? 20.312 8 -6.742 1 98.69 96 SER A C 1
ATOM 764 O O . SER A 1 96 ? 19.625 8.086 -5.723 1 98.69 96 SER A O 1
ATOM 766 N N . TYR A 1 97 ? 19.984 7.309 -7.805 1 98.5 97 TYR A N 1
ATOM 767 C CA . TYR A 1 97 ? 18.766 6.5 -7.789 1 98.5 97 TYR A CA 1
ATOM 768 C C . TYR A 1 97 ? 18.781 5.504 -6.637 1 98.5 97 TYR A C 1
ATOM 770 O O . TYR A 1 97 ? 17.734 5.07 -6.164 1 98.5 97 TYR A O 1
ATOM 778 N N . LYS A 1 98 ? 19.953 5.133 -6.117 1 98.06 98 LYS A N 1
ATOM 779 C CA . LYS A 1 98 ? 20.094 4.16 -5.039 1 98.06 98 LYS A CA 1
ATOM 780 C C . LYS A 1 98 ? 19.516 4.703 -3.732 1 98.06 98 LYS A C 1
ATOM 782 O O . LYS A 1 98 ? 19.125 3.932 -2.859 1 98.06 98 LYS A O 1
ATOM 787 N N . ASN A 1 99 ? 19.469 6.07 -3.629 1 98.81 99 ASN A N 1
ATOM 788 C CA . ASN A 1 99 ? 19.016 6.711 -2.402 1 98.81 99 ASN A CA 1
ATOM 789 C C . ASN A 1 99 ? 17.484 6.809 -2.357 1 98.81 99 ASN A C 1
ATOM 791 O O . ASN A 1 99 ? 16.922 7.207 -1.34 1 98.81 99 ASN A O 1
ATOM 795 N N . ILE A 1 100 ? 16.844 6.453 -3.479 1 98.88 100 ILE A N 1
ATOM 796 C CA . ILE A 1 100 ? 15.414 6.73 -3.619 1 98.88 100 ILE A CA 1
ATOM 797 C C . ILE A 1 100 ? 14.641 5.422 -3.752 1 98.88 100 ILE A C 1
ATOM 799 O O . ILE A 1 100 ? 14.992 4.566 -4.57 1 98.88 100 ILE A O 1
ATOM 803 N N . VAL A 1 101 ? 13.664 5.184 -2.945 1 98.88 101 VAL A N 1
ATOM 804 C CA . VAL A 1 101 ? 12.703 4.098 -3.094 1 98.88 101 VAL A CA 1
ATOM 805 C C . VAL A 1 101 ? 11.305 4.676 -3.307 1 98.88 101 VAL A C 1
ATOM 807 O O . VAL A 1 101 ? 10.781 5.387 -2.445 1 98.88 101 VAL A O 1
ATOM 810 N N . MET A 1 102 ? 10.695 4.422 -4.5 1 98.88 102 MET A N 1
ATOM 811 C CA . MET A 1 102 ? 9.328 4.879 -4.762 1 98.88 102 MET A CA 1
ATOM 812 C C . MET A 1 102 ? 8.328 4.125 -3.889 1 98.88 102 MET A C 1
ATOM 814 O O . MET A 1 102 ? 8.469 2.92 -3.68 1 98.88 102 MET A O 1
ATOM 818 N N . THR A 1 103 ? 7.328 4.824 -3.42 1 98.81 103 THR A N 1
ATOM 819 C CA . THR A 1 103 ? 6.387 4.215 -2.486 1 98.81 103 THR A CA 1
ATOM 820 C C . THR A 1 103 ? 4.965 4.707 -2.75 1 98.81 103 THR A C 1
ATOM 822 O O . THR A 1 103 ? 4.762 5.629 -3.539 1 98.81 103 THR A O 1
ATOM 825 N N . CYS A 1 104 ? 4.012 4.035 -2.121 1 98.44 104 CYS A N 1
ATOM 826 C CA . CYS A 1 104 ? 2.605 4.414 -2.209 1 98.44 104 CYS A CA 1
ATOM 827 C C . CYS A 1 104 ? 2.301 5.594 -1.298 1 98.44 104 CYS A C 1
ATOM 829 O O . CYS A 1 104 ? 1.533 5.465 -0.342 1 98.44 104 CYS A O 1
ATOM 831 N N . GLY A 1 105 ? 2.914 6.742 -1.631 1 98.12 105 GLY A N 1
ATOM 832 C CA . GLY A 1 105 ? 2.787 7.93 -0.801 1 98.12 105 GLY A CA 1
ATOM 833 C C . GLY A 1 105 ? 3.652 7.883 0.444 1 98.12 105 GLY A C 1
ATOM 834 O O . GLY A 1 105 ? 4.453 6.961 0.616 1 98.12 105 GLY A O 1
ATOM 835 N N . ALA A 1 106 ? 3.477 8.922 1.248 1 98.5 106 ALA A N 1
ATOM 836 C CA . ALA A 1 106 ? 4.254 8.992 2.482 1 98.5 106 ALA A CA 1
ATOM 837 C C . ALA A 1 106 ? 3.768 7.965 3.498 1 98.5 106 ALA A C 1
ATOM 839 O O . ALA A 1 106 ? 4.562 7.418 4.27 1 98.5 106 ALA A O 1
ATOM 840 N N . ALA A 1 107 ? 2.465 7.699 3.533 1 98.31 107 ALA A N 1
ATOM 841 C CA . ALA A 1 107 ? 1.931 6.691 4.445 1 98.31 107 ALA A CA 1
ATOM 842 C C . ALA A 1 107 ? 2.572 5.332 4.195 1 98.31 107 ALA A C 1
ATOM 844 O O . ALA A 1 107 ? 3.031 4.672 5.133 1 98.31 107 ALA A O 1
ATOM 845 N N . GLY A 1 108 ? 2.58 4.93 2.914 1 98.81 108 GLY A N 1
ATOM 846 C CA . GLY A 1 108 ? 3.283 3.705 2.57 1 98.81 108 GLY A CA 1
ATOM 847 C C . GLY A 1 108 ? 4.762 3.75 2.906 1 98.81 108 GLY A C 1
ATOM 848 O O . GLY A 1 108 ? 5.305 2.803 3.479 1 98.81 108 GLY A O 1
ATOM 849 N N . GLY A 1 109 ? 5.395 4.844 2.582 1 98.88 109 GLY A N 1
ATOM 850 C CA . GLY A 1 109 ? 6.812 5.02 2.85 1 98.88 109 GLY A CA 1
ATOM 851 C C . GLY A 1 109 ? 7.164 4.895 4.32 1 98.88 109 GLY A C 1
ATOM 852 O O . GLY A 1 109 ? 8.141 4.234 4.676 1 98.88 109 GLY A O 1
ATOM 853 N N . LEU A 1 110 ? 6.395 5.52 5.199 1 98.94 110 LEU A N 1
ATOM 854 C CA . LEU A 1 110 ? 6.652 5.465 6.633 1 98.94 110 LEU A CA 1
ATOM 855 C C . LEU A 1 110 ? 6.492 4.039 7.156 1 98.94 110 LEU A C 1
ATOM 857 O O . LEU A 1 110 ? 7.27 3.596 8.008 1 98.94 110 LEU A O 1
ATOM 861 N N . ASN A 1 111 ? 5.484 3.34 6.664 1 98.88 111 ASN A N 1
ATOM 862 C CA . ASN A 1 111 ? 5.336 1.946 7.07 1 98.88 111 ASN A CA 1
ATOM 863 C C . ASN A 1 111 ? 6.52 1.099 6.613 1 98.88 111 ASN A C 1
ATOM 865 O O . ASN A 1 111 ? 6.988 0.231 7.352 1 98.88 111 ASN A O 1
ATOM 869 N N . VAL A 1 112 ? 7 1.327 5.438 1 98.94 112 VAL A N 1
ATOM 870 C CA . VAL A 1 112 ? 8.148 0.608 4.898 1 98.94 112 VAL A CA 1
ATOM 871 C C . VAL A 1 112 ? 9.383 0.892 5.754 1 98.94 112 VAL A C 1
ATOM 873 O O . VAL A 1 112 ? 10.133 -0.025 6.102 1 98.94 112 VAL A O 1
ATOM 876 N N . ILE A 1 113 ? 9.602 2.166 6.105 1 98.94 113 ILE A N 1
ATOM 877 C CA . ILE A 1 113 ? 10.734 2.551 6.945 1 98.94 113 ILE A CA 1
ATOM 878 C C . ILE A 1 113 ? 10.625 1.862 8.305 1 98.94 113 ILE A C 1
ATOM 880 O O . ILE A 1 113 ? 11.594 1.279 8.789 1 98.94 113 ILE A O 1
ATOM 884 N N . LEU A 1 114 ? 9.477 1.893 8.883 1 98.94 114 LEU A N 1
ATOM 885 C CA . LEU A 1 114 ? 9.297 1.355 10.227 1 98.94 114 LEU A CA 1
ATOM 886 C C . LEU A 1 114 ? 9.422 -0.164 10.227 1 98.94 114 LEU A C 1
ATOM 888 O O . LEU A 1 114 ? 9.992 -0.745 11.156 1 98.94 114 LEU A O 1
ATOM 892 N N . LYS A 1 115 ? 8.891 -0.836 9.18 1 98.62 115 LYS A N 1
ATOM 893 C CA . LYS A 1 115 ? 9.117 -2.27 9.023 1 98.62 115 LYS A CA 1
ATOM 894 C C . LYS A 1 115 ? 10.609 -2.584 8.969 1 98.62 115 LYS A C 1
ATOM 896 O O . LYS A 1 115 ? 11.062 -3.57 9.555 1 98.62 115 LYS A O 1
ATOM 901 N N . THR A 1 116 ? 11.336 -1.797 8.273 1 98.69 116 THR A N 1
ATOM 902 C CA . THR A 1 116 ? 12.773 -1.956 8.086 1 98.69 116 THR A CA 1
ATOM 903 C C . THR A 1 116 ? 13.508 -1.832 9.414 1 98.69 116 THR A C 1
ATOM 905 O O . THR A 1 116 ? 14.453 -2.578 9.672 1 98.69 116 THR A O 1
ATOM 908 N N . LEU A 1 117 ? 13.023 -0.997 10.305 1 98.62 117 LEU A N 1
ATOM 909 C CA . LEU A 1 117 ? 13.836 -0.57 11.438 1 98.62 117 LEU A CA 1
ATOM 910 C C . LEU A 1 117 ? 13.414 -1.286 12.719 1 98.62 117 LEU A C 1
ATOM 912 O O . LEU A 1 117 ? 14.258 -1.605 13.562 1 98.62 117 LEU A O 1
ATOM 916 N N . LEU A 1 118 ? 12.164 -1.593 12.945 1 98.5 118 LEU A N 1
ATOM 917 C CA . LEU A 1 118 ? 11.664 -1.815 14.297 1 98.5 118 LEU A CA 1
ATOM 918 C C . LEU A 1 118 ? 11.688 -3.299 14.648 1 98.5 118 LEU A C 1
ATOM 920 O O . LEU A 1 118 ? 11.312 -4.141 13.836 1 98.5 118 LEU A O 1
ATOM 924 N N . ASN A 1 119 ? 12.125 -3.588 15.773 1 97.56 119 ASN A N 1
ATOM 925 C CA . ASN A 1 119 ? 11.812 -4.801 16.516 1 97.56 119 ASN A CA 1
ATOM 926 C C . ASN A 1 119 ? 10.695 -4.566 17.531 1 97.56 119 ASN A C 1
ATOM 928 O O . ASN A 1 119 ? 10.414 -3.424 17.891 1 97.56 119 ASN A O 1
ATOM 932 N N . PRO A 1 120 ? 10.023 -5.652 17.938 1 96.88 120 PRO A N 1
ATOM 933 C CA . PRO A 1 120 ? 9.023 -5.465 19 1 96.88 120 PRO A CA 1
ATOM 934 C C . PRO A 1 120 ? 9.586 -4.73 20.219 1 96.88 120 PRO A C 1
ATOM 936 O O . PRO A 1 120 ? 10.719 -4.984 20.625 1 96.88 120 PRO A O 1
ATOM 939 N N . ASP A 1 121 ? 8.898 -3.68 20.688 1 97.81 121 ASP A N 1
ATOM 940 C CA . ASP A 1 121 ? 9.156 -2.934 21.906 1 97.81 121 ASP A CA 1
ATOM 941 C C . ASP A 1 121 ? 10.156 -1.801 21.656 1 97.81 121 ASP A C 1
ATOM 943 O O . ASP A 1 121 ? 10.438 -1.011 22.562 1 97.81 121 ASP A O 1
ATOM 947 N N . ASP A 1 122 ? 10.664 -1.692 20.406 1 98.75 122 ASP A N 1
ATOM 948 C CA . ASP A 1 122 ? 11.43 -0.495 20.078 1 98.75 122 ASP A CA 1
ATOM 949 C C . ASP A 1 122 ? 10.586 0.764 20.25 1 98.75 122 ASP A C 1
ATOM 951 O O . ASP A 1 122 ? 9.367 0.727 20.062 1 98.75 122 ASP A O 1
ATOM 955 N N . GLU A 1 123 ? 11.2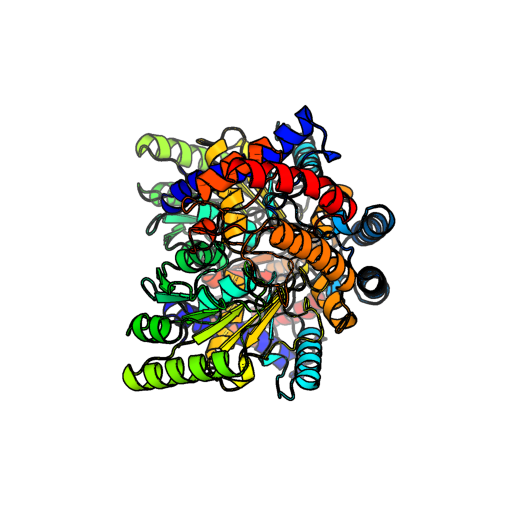19 1.84 20.594 1 98.88 123 GLU A N 1
ATOM 956 C CA . GLU A 1 123 ? 10.531 3.104 20.828 1 98.88 123 GLU A CA 1
ATOM 957 C C . GLU A 1 123 ? 10.727 4.062 19.656 1 98.88 123 GLU A C 1
ATOM 959 O O . GLU A 1 123 ? 11.82 4.152 19.109 1 98.88 123 GLU A O 1
ATOM 964 N N . VAL A 1 124 ? 9.648 4.684 19.25 1 98.94 124 VAL A N 1
ATOM 965 C CA . VAL A 1 124 ? 9.664 5.77 18.281 1 98.94 124 VAL A CA 1
ATOM 966 C C . VAL A 1 124 ? 9.172 7.059 18.938 1 98.94 124 VAL A C 1
ATOM 968 O O . VAL A 1 124 ? 8.039 7.133 19.422 1 98.94 124 VAL A O 1
ATOM 971 N N . VAL A 1 125 ? 10.008 8.078 18.922 1 98.94 125 VAL A N 1
ATOM 972 C CA . VAL A 1 125 ? 9.703 9.336 19.578 1 98.94 125 VAL A CA 1
ATOM 973 C C . VAL A 1 125 ? 9.055 10.305 18.594 1 98.94 125 VAL A C 1
ATOM 975 O O . VAL A 1 125 ? 9.492 10.406 17.438 1 98.94 125 VAL A O 1
ATOM 978 N N . VAL A 1 126 ? 7.984 10.953 19 1 98.88 126 VAL A N 1
ATOM 979 C CA . VAL A 1 126 ? 7.359 12.031 18.25 1 98.88 126 VAL A CA 1
ATOM 980 C C . VAL A 1 126 ? 7.254 13.289 19.109 1 98.88 126 VAL A C 1
ATOM 982 O O . VAL A 1 126 ? 7.266 13.203 20.344 1 98.88 126 VAL A O 1
ATOM 985 N N . LEU A 1 127 ? 7.207 14.391 18.453 1 98.75 127 LEU A N 1
ATOM 986 C CA . LEU A 1 127 ? 7.047 15.672 19.125 1 98.75 127 LEU A CA 1
ATOM 987 C C . LEU A 1 127 ? 5.629 16.203 18.938 1 98.75 127 LEU A C 1
ATOM 989 O O . LEU A 1 127 ? 5.215 16.5 17.812 1 98.75 127 LEU A O 1
ATOM 993 N N . ALA A 1 128 ? 4.895 16.344 19.969 1 98.69 128 ALA A N 1
ATOM 994 C CA . ALA A 1 128 ? 3.561 16.938 19.875 1 98.69 128 ALA A CA 1
ATOM 995 C C . ALA A 1 128 ? 3.635 18.406 19.469 1 98.69 128 ALA A C 1
ATOM 997 O O . ALA A 1 128 ? 4.582 19.109 19.844 1 98.69 128 ALA A O 1
ATOM 998 N N . PRO A 1 129 ? 2.572 18.922 18.797 1 98.5 129 PRO A N 1
ATOM 999 C CA . PRO A 1 129 ? 1.492 18.141 18.188 1 98.5 129 PRO A CA 1
ATOM 1000 C C . PRO A 1 129 ? 1.943 17.391 16.938 1 98.5 129 PRO A C 1
ATOM 1002 O O . PRO A 1 129 ? 2.908 17.797 16.281 1 98.5 129 PRO A O 1
ATOM 1005 N N . TYR A 1 130 ? 1.429 16.281 16.719 1 98.19 130 TYR A N 1
ATOM 1006 C CA . TYR A 1 130 ? 1.878 15.414 15.641 1 98.19 130 TYR A CA 1
ATOM 1007 C C . TYR A 1 130 ? 0.694 14.766 14.93 1 98.19 130 TYR A C 1
ATOM 1009 O O . TYR A 1 130 ? -0.42 14.75 15.461 1 98.19 130 TYR A O 1
ATOM 1017 N N . PHE A 1 131 ? 0.901 14.32 13.758 1 96.81 131 PHE A N 1
ATOM 1018 C CA . PHE A 1 131 ? -0.086 13.586 12.969 1 96.81 131 PHE A CA 1
ATOM 1019 C C . PHE A 1 131 ? -0.46 12.281 13.656 1 96.81 131 PHE A C 1
ATOM 1021 O O . PHE A 1 131 ? 0.398 11.422 13.883 1 96.81 131 PHE A O 1
ATOM 1028 N N . GLY A 1 132 ? -1.686 12.055 13.906 1 93.38 132 GLY A N 1
ATOM 1029 C CA . GLY A 1 132 ? -2.189 11.008 14.781 1 93.38 132 GLY A CA 1
ATOM 1030 C C . GLY A 1 132 ? -1.935 9.617 14.25 1 93.38 132 GLY A C 1
ATOM 1031 O O . GLY A 1 132 ? -1.789 8.664 15.031 1 93.38 132 GLY A O 1
ATOM 1032 N N . GLU A 1 133 ? -1.757 9.422 12.977 1 95.31 133 GLU A N 1
ATOM 1033 C CA . GLU A 1 133 ? -1.637 8.094 12.375 1 95.31 133 GLU A CA 1
ATOM 1034 C C . GLU A 1 133 ? -0.282 7.469 12.695 1 95.31 133 GLU A C 1
ATOM 1036 O O . GLU A 1 133 ? -0.084 6.27 12.492 1 95.31 133 GLU A O 1
ATOM 1041 N N . TYR A 1 134 ? 0.704 8.258 13.156 1 98.31 134 TYR A N 1
ATOM 1042 C CA . TYR A 1 134 ? 2.016 7.703 13.461 1 98.31 134 TYR A CA 1
ATOM 1043 C C . TYR A 1 134 ? 1.905 6.586 14.492 1 98.31 134 TYR A C 1
ATOM 1045 O O . TYR A 1 134 ? 2.643 5.598 14.43 1 98.31 134 TYR A O 1
ATOM 1053 N N . GLY A 1 135 ? 1.017 6.789 15.461 1 97.44 135 GLY A N 1
ATOM 1054 C CA . GLY A 1 135 ? 0.817 5.738 16.438 1 97.44 135 GLY A CA 1
ATOM 1055 C C . GLY A 1 135 ? 0.425 4.406 15.828 1 97.44 135 GLY A C 1
ATOM 1056 O O . GLY A 1 135 ? 0.943 3.359 16.219 1 97.44 135 GLY A O 1
ATOM 1057 N N . ASN A 1 136 ? -0.469 4.445 14.906 1 96.75 136 ASN A N 1
ATOM 1058 C CA . ASN A 1 136 ? -0.894 3.234 14.219 1 96.75 136 ASN A CA 1
ATOM 1059 C C . ASN A 1 136 ? 0.246 2.625 13.406 1 96.75 136 ASN A C 1
ATOM 1061 O O . ASN A 1 136 ? 0.421 1.405 13.391 1 96.75 136 ASN A O 1
ATOM 1065 N N . TYR A 1 137 ? 1.021 3.477 12.688 1 98.44 137 TYR A N 1
ATOM 1066 C CA . TYR A 1 137 ? 2.137 2.998 11.883 1 98.44 137 TYR A CA 1
ATOM 1067 C C . TYR A 1 137 ? 3.166 2.279 12.75 1 98.44 137 TYR A C 1
ATOM 1069 O O . TYR A 1 137 ? 3.639 1.198 12.391 1 98.44 137 TYR A O 1
ATOM 1077 N N . VAL A 1 138 ? 3.492 2.85 13.891 1 98.69 138 VAL A N 1
ATOM 1078 C CA . VAL A 1 138 ? 4.461 2.275 14.82 1 98.69 138 VAL A CA 1
ATOM 1079 C C . VAL A 1 138 ? 3.918 0.968 15.391 1 98.69 138 VAL A C 1
ATOM 1081 O O . VAL A 1 138 ? 4.645 -0.025 15.484 1 98.69 138 VAL A O 1
ATOM 1084 N N . ALA A 1 139 ? 2.635 0.944 15.695 1 97.5 139 ALA A N 1
ATOM 1085 C CA . ALA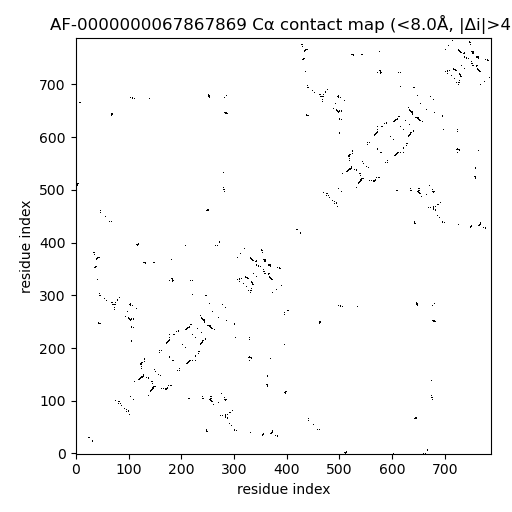 A 1 139 ? 1.994 -0.218 16.312 1 97.5 139 ALA A CA 1
ATOM 1086 C C . ALA A 1 139 ? 1.934 -1.388 15.328 1 97.5 139 ALA A C 1
ATOM 1088 O O . ALA A 1 139 ? 1.94 -2.551 15.742 1 97.5 139 ALA A O 1
ATOM 1089 N N . ASN A 1 140 ? 1.891 -1.126 14.062 1 97.56 140 ASN A N 1
ATOM 1090 C CA . ASN A 1 140 ? 1.867 -2.18 13.055 1 97.56 140 ASN A CA 1
ATOM 1091 C C . ASN A 1 140 ? 3.051 -3.129 13.211 1 97.56 140 ASN A C 1
ATOM 1093 O O . ASN A 1 140 ? 2.98 -4.285 12.797 1 97.56 140 ASN A O 1
ATOM 1097 N N . PHE A 1 141 ? 4.102 -2.645 13.789 1 97.69 141 PHE A N 1
ATOM 1098 C CA . PHE A 1 141 ? 5.305 -3.455 13.914 1 97.69 141 PHE A CA 1
ATOM 1099 C C . PHE A 1 141 ? 5.699 -3.623 15.375 1 97.69 141 PHE A C 1
ATOM 1101 O O . PHE A 1 141 ? 6.883 -3.756 15.688 1 97.69 141 PHE A O 1
ATOM 1108 N N . ASP A 1 142 ? 4.73 -3.396 16.281 1 96.94 142 ASP A N 1
ATOM 1109 C CA . ASP A 1 142 ? 4.805 -3.672 17.703 1 96.94 142 ASP A CA 1
ATOM 1110 C C . ASP A 1 142 ? 5.789 -2.729 18.391 1 96.94 142 ASP A C 1
ATOM 1112 O O . ASP A 1 142 ? 6.406 -3.092 19.391 1 96.94 142 ASP A O 1
ATOM 1116 N N . GLY A 1 143 ? 6.016 -1.539 17.766 1 98.19 143 GLY A N 1
ATOM 1117 C CA . GLY A 1 143 ? 6.762 -0.484 18.438 1 98.19 143 GLY A CA 1
ATOM 1118 C C . GLY A 1 143 ? 5.926 0.307 19.422 1 98.19 143 GLY A C 1
ATOM 1119 O O . GLY A 1 143 ? 4.707 0.138 19.484 1 98.19 143 GLY A O 1
ATOM 1120 N N . LYS A 1 144 ? 6.617 1.104 20.188 1 98.56 144 LYS A N 1
ATOM 1121 C CA . LYS A 1 144 ? 5.965 1.969 21.156 1 98.56 144 LYS A CA 1
ATOM 1122 C C . LYS A 1 144 ? 6.172 3.441 20.812 1 98.56 144 LYS A C 1
ATOM 1124 O O . LYS A 1 144 ? 7.305 3.887 20.625 1 98.56 144 LYS A O 1
ATOM 1129 N N . LEU A 1 145 ? 5.113 4.156 20.734 1 98.69 145 LEU A N 1
ATOM 1130 C CA . LEU A 1 145 ? 5.199 5.59 20.484 1 98.69 145 LEU A CA 1
ATOM 1131 C C . LEU A 1 145 ? 5.473 6.348 21.766 1 98.69 145 LEU A C 1
ATOM 1133 O O . LEU A 1 145 ? 4.773 6.16 22.766 1 98.69 145 LEU A O 1
ATOM 1137 N N . VAL A 1 146 ? 6.496 7.121 21.828 1 98.88 146 VAL A N 1
ATOM 1138 C CA . VAL A 1 146 ? 6.832 7.984 22.953 1 98.88 146 VAL A CA 1
ATOM 1139 C C . VAL A 1 146 ? 6.605 9.445 22.562 1 98.88 146 VAL A C 1
ATOM 1141 O O . VAL A 1 146 ? 7.25 9.961 21.656 1 98.88 146 VAL A O 1
ATOM 1144 N N . VAL A 1 147 ? 5.75 10.148 23.281 1 98.81 147 VAL A N 1
ATOM 1145 C CA . VAL A 1 147 ? 5.336 11.492 22.891 1 98.81 147 VAL A CA 1
ATOM 1146 C C . VAL A 1 147 ? 6.035 12.531 23.766 1 98.81 147 VAL A C 1
ATOM 1148 O O . VAL A 1 147 ? 5.926 12.492 25 1 98.81 147 VAL A O 1
ATOM 1151 N N . VAL A 1 148 ? 6.754 13.398 23.156 1 98.88 148 VAL A N 1
ATOM 1152 C CA . VAL A 1 148 ? 7.32 14.578 23.812 1 98.88 148 VAL A CA 1
ATOM 1153 C C . VAL A 1 148 ? 6.289 15.703 23.828 1 98.88 148 VAL A C 1
ATOM 1155 O O . VAL A 1 148 ? 5.73 16.062 22.781 1 98.88 148 VAL A O 1
ATOM 1158 N N . PRO A 1 149 ? 6.039 16.297 24.938 1 98.5 149 PRO A N 1
ATOM 1159 C CA . PRO A 1 149 ? 5.039 17.359 25 1 98.5 149 PRO A CA 1
ATOM 1160 C C . PRO A 1 149 ? 5.395 18.562 24.109 1 98.5 149 PRO A C 1
ATOM 1162 O O . PRO A 1 149 ? 6.578 18.844 23.922 1 98.5 149 PRO A O 1
ATOM 1165 N N . ALA A 1 150 ? 4.395 19.188 23.703 1 98.31 150 ALA A N 1
ATOM 1166 C CA . ALA A 1 150 ? 4.57 20.328 22.797 1 98.31 150 ALA A CA 1
ATOM 1167 C C . ALA A 1 150 ? 5.207 21.5 23.531 1 98.31 150 ALA A C 1
ATOM 1169 O O . ALA A 1 150 ? 4.902 21.766 24.703 1 98.31 150 ALA A O 1
ATOM 1170 N N . GLU A 1 151 ? 6.09 22.141 22.859 1 97.75 151 GLU A N 1
ATOM 1171 C CA . GLU A 1 151 ? 6.43 23.516 23.219 1 97.75 151 GLU A CA 1
ATOM 1172 C C . GLU A 1 151 ? 5.449 24.516 22.578 1 97.75 151 GLU A C 1
ATOM 1174 O O . GLU A 1 151 ? 5.5 24.766 21.375 1 97.75 151 GLU A O 1
ATOM 1179 N N . THR A 1 152 ? 4.512 25.062 23.297 1 97.81 152 THR A N 1
ATOM 1180 C CA . THR A 1 152 ? 3.291 25.625 22.719 1 97.81 152 THR A CA 1
ATOM 1181 C C . THR A 1 152 ? 3.486 27.094 22.359 1 97.81 152 THR A C 1
ATOM 1183 O O . THR A 1 152 ? 2.648 27.688 21.688 1 97.81 152 THR A O 1
ATOM 1186 N N . LYS A 1 153 ? 4.555 27.703 22.844 1 96.94 153 LYS A N 1
ATOM 1187 C CA . LYS A 1 153 ? 4.75 29.125 22.531 1 96.94 153 LYS A CA 1
ATOM 1188 C C . LYS A 1 153 ? 5.074 29.328 21.062 1 96.94 153 LYS A C 1
ATOM 1190 O O . LYS A 1 153 ? 4.566 30.25 20.422 1 96.94 153 LYS A O 1
ATOM 1195 N N . THR A 1 154 ? 5.906 28.453 20.516 1 97.69 154 THR A N 1
ATOM 1196 C CA . THR A 1 154 ? 6.348 28.609 19.141 1 97.69 154 THR A CA 1
ATOM 1197 C C . THR A 1 154 ? 6.023 27.375 18.312 1 97.69 154 THR A C 1
ATOM 1199 O O . THR A 1 154 ? 6.07 27.422 17.078 1 97.69 154 THR A O 1
ATOM 1202 N N . PHE A 1 155 ? 5.758 26.266 18.984 1 98.5 155 PHE A N 1
ATOM 1203 C CA . PHE A 1 155 ? 5.527 24.938 18.406 1 98.5 155 PHE A CA 1
ATOM 1204 C C . PHE A 1 155 ? 6.766 24.453 17.672 1 98.5 155 PHE A C 1
ATOM 1206 O O . PHE A 1 155 ? 6.676 23.562 16.812 1 98.5 155 PHE A O 1
ATOM 1213 N N . GLN A 1 156 ? 7.949 25.047 18 1 98.62 156 GLN A N 1
ATOM 1214 C CA . GLN A 1 156 ? 9.227 24.438 17.641 1 98.62 156 GLN A CA 1
ATOM 1215 C C . GLN A 1 156 ? 9.492 23.188 18.469 1 98.62 156 GLN A C 1
ATOM 1217 O O . GLN A 1 156 ? 8.812 22.953 19.484 1 98.62 156 GLN A O 1
ATOM 1222 N N . PRO A 1 157 ? 10.492 22.391 18.047 1 98.5 157 PRO A N 1
ATOM 1223 C CA . PRO A 1 157 ? 10.773 21.156 18.781 1 98.5 157 PRO A CA 1
ATOM 1224 C C . PRO A 1 157 ? 11.125 21.406 20.25 1 98.5 157 PRO A C 1
ATOM 1226 O O . PRO A 1 157 ? 11.938 22.281 20.547 1 98.5 157 PRO A O 1
ATOM 1229 N N . ASN A 1 158 ? 10.5 20.672 21.141 1 98.69 158 ASN A N 1
ATOM 1230 C CA . ASN A 1 158 ? 10.875 20.625 22.547 1 98.69 158 ASN A CA 1
ATOM 1231 C C . ASN A 1 158 ? 12.164 19.844 22.766 1 98.69 158 ASN A C 1
ATOM 1233 O O . ASN A 1 158 ? 12.125 18.656 23.094 1 98.69 158 ASN A O 1
ATOM 1237 N N . ILE A 1 159 ? 13.289 20.547 22.719 1 98.75 159 ILE A N 1
ATOM 1238 C CA . ILE A 1 159 ? 14.602 19.922 22.688 1 98.75 159 ILE A CA 1
ATOM 1239 C C . ILE A 1 159 ? 14.883 19.234 24.016 1 98.75 159 ILE A C 1
ATOM 1241 O O . ILE A 1 159 ? 15.391 18.109 24.062 1 98.75 159 ILE A O 1
ATOM 1245 N N . GLU A 1 160 ? 14.578 19.906 25.078 1 98.62 160 GLU A N 1
ATOM 1246 C CA . GLU A 1 160 ? 14.781 19.312 26.406 1 98.62 160 GLU A CA 1
ATOM 1247 C C . GLU A 1 160 ? 13.945 18.047 26.578 1 98.62 160 GLU A C 1
ATOM 1249 O O . GLU A 1 160 ? 14.422 17.047 27.094 1 98.62 160 GLU A O 1
ATOM 1254 N N . GLY A 1 161 ? 12.688 18.109 26.156 1 98.81 161 GLY A N 1
ATOM 1255 C CA . GLY A 1 161 ? 11.82 16.953 26.219 1 98.81 161 GLY A CA 1
ATOM 1256 C C . GLY A 1 161 ? 12.328 15.789 25.375 1 98.81 161 GLY A C 1
ATOM 1257 O O . GLY A 1 161 ? 12.234 14.633 25.781 1 98.81 161 GLY A O 1
ATOM 1258 N N . LEU A 1 162 ? 12.852 16.125 24.203 1 98.88 162 LEU A N 1
ATOM 1259 C CA . LEU A 1 162 ? 13.422 15.109 23.328 1 98.88 162 LEU A CA 1
ATOM 1260 C C . LEU A 1 162 ? 14.586 14.398 24.016 1 98.88 162 LEU A C 1
ATOM 1262 O O . LEU A 1 162 ? 14.656 13.164 24 1 98.88 162 LEU A O 1
ATOM 1266 N N . GLU A 1 163 ? 15.461 15.188 24.562 1 98.81 163 GLU A N 1
ATOM 1267 C CA . GLU A 1 163 ? 16.625 14.617 25.234 1 98.81 163 GLU A CA 1
ATOM 1268 C C . GLU A 1 163 ? 16.188 13.656 26.344 1 98.81 163 GLU A C 1
ATOM 1270 O O . GLU A 1 163 ? 16.766 12.57 26.484 1 98.81 163 GLU A O 1
ATOM 1275 N N . LYS A 1 164 ? 15.172 14 27.062 1 98.69 164 LYS A N 1
ATOM 1276 C CA . LYS A 1 164 ? 14.695 13.211 28.188 1 98.69 164 LYS A CA 1
ATOM 1277 C C . LYS A 1 164 ? 13.961 11.961 27.719 1 98.69 164 LYS A C 1
ATOM 1279 O O . LYS A 1 164 ? 13.938 10.945 28.406 1 98.69 164 LYS A O 1
ATOM 1284 N N . ALA A 1 165 ? 13.414 11.984 26.547 1 98.81 165 ALA A N 1
ATOM 1285 C CA . ALA A 1 165 ? 12.562 10.914 26.062 1 98.81 165 ALA A CA 1
ATOM 1286 C C . ALA A 1 165 ? 13.391 9.773 25.484 1 98.81 165 ALA A C 1
ATOM 1288 O O . ALA A 1 165 ? 12.922 8.641 25.375 1 98.81 165 ALA A O 1
ATOM 1289 N N . ILE A 1 166 ? 14.625 10.031 25.062 1 98.81 166 ILE A N 1
ATOM 1290 C CA . ILE A 1 166 ? 15.453 9.047 24.375 1 98.81 166 ILE A CA 1
ATOM 1291 C C . ILE A 1 166 ? 16.016 8.062 25.391 1 98.81 166 ILE A C 1
ATOM 1293 O O . ILE A 1 166 ? 16.578 8.461 26.422 1 98.81 166 ILE A O 1
ATOM 1297 N N . THR A 1 167 ? 15.883 6.797 25.172 1 98.75 167 THR A N 1
ATOM 1298 C CA . THR A 1 167 ? 16.422 5.691 25.953 1 98.75 167 THR A CA 1
ATOM 1299 C C . THR A 1 167 ? 17.203 4.727 25.062 1 98.75 167 THR A C 1
ATOM 1301 O O . THR A 1 167 ? 17.344 4.961 23.859 1 98.75 167 THR A O 1
ATOM 1304 N N . SER A 1 168 ? 17.656 3.654 25.703 1 98.44 168 SER A N 1
ATOM 1305 C CA . SER A 1 168 ? 18.391 2.639 24.969 1 98.44 168 SER A CA 1
ATOM 1306 C C . SER A 1 168 ? 17.469 1.879 24.016 1 98.44 168 SER A C 1
ATOM 1308 O O . SER A 1 168 ? 17.938 1.178 23.109 1 98.44 168 SER A O 1
ATOM 1310 N N . LYS A 1 169 ? 16.156 2.039 24.125 1 98.44 169 LYS A N 1
ATOM 1311 C CA . LYS A 1 169 ? 15.18 1.354 23.281 1 98.44 169 LYS A CA 1
ATOM 1312 C C . LYS A 1 169 ? 14.742 2.242 22.125 1 98.44 169 LYS A C 1
ATOM 1314 O O . LYS A 1 169 ? 14.039 1.788 21.219 1 98.44 169 LYS A O 1
ATOM 1319 N N . THR A 1 170 ? 15.172 3.502 22.094 1 98.88 170 THR A N 1
ATOM 1320 C CA . THR A 1 170 ? 14.766 4.426 21.031 1 98.88 170 THR A CA 1
ATOM 1321 C C . THR A 1 170 ? 15.406 4.039 19.703 1 98.88 170 THR A C 1
ATOM 1323 O O . THR A 1 170 ? 16.625 3.953 19.594 1 98.88 170 THR A O 1
ATOM 1326 N N . LYS A 1 171 ? 14.539 3.83 18.75 1 98.81 171 LYS A N 1
ATOM 1327 C CA . LYS A 1 171 ? 15.016 3.434 17.422 1 98.81 171 LYS A CA 1
ATOM 1328 C C . LYS A 1 171 ? 14.914 4.59 16.438 1 98.81 171 LYS A C 1
ATOM 1330 O O . LYS A 1 171 ? 15.734 4.711 15.523 1 98.81 171 LYS A O 1
ATOM 1335 N N . ALA A 1 172 ? 13.891 5.422 16.594 1 98.88 172 ALA A N 1
ATOM 1336 C CA . ALA A 1 172 ? 13.672 6.488 15.625 1 98.88 172 ALA A CA 1
ATOM 1337 C C . ALA A 1 172 ? 12.938 7.668 16.25 1 98.88 172 ALA A C 1
ATOM 1339 O O . ALA A 1 172 ? 12.328 7.531 17.312 1 98.88 172 ALA A O 1
ATOM 1340 N N . VAL A 1 173 ? 13.086 8.812 15.641 1 98.94 173 VAL A N 1
ATOM 1341 C CA . VAL A 1 173 ? 12.305 10.023 15.875 1 98.94 173 VAL A CA 1
ATOM 1342 C C . VAL A 1 173 ? 11.586 10.438 14.594 1 98.94 173 VAL A C 1
ATOM 1344 O O . VAL A 1 173 ? 12.203 10.508 13.523 1 98.94 173 VAL A O 1
ATOM 1347 N N . ILE A 1 174 ? 10.273 10.648 14.664 1 98.94 174 ILE A N 1
ATOM 1348 C CA . ILE A 1 174 ? 9.523 11.141 13.508 1 98.94 174 ILE A CA 1
ATOM 1349 C C . ILE A 1 174 ? 9.227 12.625 13.68 1 98.94 174 ILE A C 1
ATOM 1351 O O . ILE A 1 174 ? 8.742 13.047 14.734 1 98.94 174 ILE A O 1
ATOM 1355 N N . ILE A 1 175 ? 9.516 13.391 12.688 1 98.81 175 ILE A N 1
ATOM 1356 C CA . ILE A 1 175 ? 9.125 14.797 12.664 1 98.81 175 ILE A CA 1
ATOM 1357 C C . ILE A 1 175 ? 8.344 15.094 11.383 1 98.81 175 ILE A C 1
ATOM 1359 O O . ILE A 1 175 ? 8.359 14.305 10.445 1 98.81 175 ILE A O 1
ATOM 1363 N N . ASN A 1 176 ? 7.617 16.125 11.383 1 98.69 176 ASN A N 1
ATOM 1364 C CA . ASN A 1 176 ? 6.797 16.609 10.281 1 98.69 176 ASN A CA 1
ATOM 1365 C C . ASN A 1 176 ? 6.875 18.125 10.156 1 98.69 176 ASN A C 1
ATOM 1367 O O . ASN A 1 176 ? 6.406 18.844 11.031 1 98.69 176 ASN A O 1
ATOM 1371 N N . THR A 1 177 ? 7.484 18.656 9.148 1 98.44 177 THR A N 1
ATOM 1372 C CA . THR A 1 177 ? 7.715 20.078 8.906 1 98.44 177 THR A CA 1
ATOM 1373 C C . THR A 1 177 ? 7.652 20.391 7.414 1 98.44 177 THR A C 1
ATOM 1375 O O . THR A 1 177 ? 8.43 19.844 6.629 1 98.44 177 THR A O 1
ATOM 1378 N N . PRO A 1 178 ? 6.762 21.266 6.984 1 98.31 178 PRO A N 1
ATOM 1379 C CA . PRO A 1 178 ? 5.77 21.984 7.789 1 98.31 178 PRO A CA 1
ATOM 1380 C C . PRO A 1 178 ? 4.855 21.047 8.57 1 98.31 178 PRO A C 1
ATOM 1382 O O . PRO A 1 178 ? 4.492 19.984 8.078 1 98.31 178 PRO A O 1
ATOM 1385 N N . ASN A 1 179 ? 4.473 21.5 9.711 1 98.69 179 ASN A N 1
ATOM 1386 C CA . ASN A 1 179 ? 3.885 20.609 10.703 1 98.69 179 ASN A CA 1
ATOM 1387 C C . ASN A 1 179 ? 2.365 20.547 10.578 1 98.69 179 ASN A C 1
ATOM 1389 O O . ASN A 1 179 ? 1.712 21.578 10.414 1 98.69 179 ASN A O 1
ATOM 1393 N N . ASN A 1 180 ? 1.799 19.453 10.43 1 97.81 180 ASN A N 1
ATOM 1394 C CA . ASN A 1 180 ? 0.405 19.172 10.766 1 97.81 180 ASN A CA 1
ATOM 1395 C C . ASN A 1 180 ? 0.238 18.812 12.234 1 97.81 180 ASN A C 1
ATOM 1397 O O . ASN A 1 180 ? 0.697 17.766 12.68 1 97.81 180 ASN A O 1
ATOM 1401 N N . PRO A 1 181 ? -0.314 19.719 13 1 97.69 181 PRO A N 1
ATOM 1402 C CA . PRO A 1 181 ? -1.412 20.609 12.617 1 97.69 181 PRO A CA 1
ATOM 1403 C C . PRO A 1 181 ? -1.031 22.078 12.703 1 97.69 181 PRO A C 1
ATOM 1405 O O . PRO A 1 181 ? -1.871 22.953 12.461 1 97.69 181 PRO A O 1
ATOM 1408 N N . THR A 1 182 ? 0.183 22.453 12.992 1 98.56 182 THR A N 1
ATOM 1409 C CA . THR A 1 182 ? 0.463 23.828 13.406 1 98.56 182 THR A CA 1
ATOM 1410 C C . THR A 1 182 ? 0.81 24.703 12.203 1 98.56 182 THR A C 1
ATOM 1412 O O . THR A 1 182 ? 0.735 25.922 12.281 1 98.56 182 THR A O 1
ATOM 1415 N N . GLY A 1 183 ? 1.317 24.062 11.195 1 98.44 183 GLY A N 1
ATOM 1416 C CA . GLY A 1 183 ? 1.794 24.797 10.039 1 98.44 183 GLY A CA 1
ATOM 1417 C C . GLY A 1 183 ? 3.172 25.406 10.242 1 98.44 183 GLY A C 1
ATOM 1418 O O . GLY A 1 183 ? 3.711 26.062 9.352 1 98.44 183 GLY A O 1
ATOM 1419 N N . VAL A 1 184 ? 3.762 25.172 11.352 1 98.5 184 VAL A N 1
ATOM 1420 C CA . VAL A 1 184 ? 5.074 25.719 11.68 1 98.5 184 VAL A CA 1
ATOM 1421 C C . VAL A 1 184 ? 6.156 24.969 10.914 1 98.5 184 VAL A C 1
ATOM 1423 O O . VAL A 1 184 ? 6.086 23.734 10.766 1 98.5 184 VAL A O 1
ATOM 1426 N N . VAL A 1 185 ? 7.117 25.688 10.383 1 98.69 185 VAL A N 1
ATOM 1427 C CA . VAL A 1 185 ? 8.32 25.109 9.773 1 98.69 185 VAL A CA 1
ATOM 1428 C C . VAL A 1 185 ? 9.453 25.094 10.797 1 98.69 185 VAL A C 1
ATOM 1430 O O . VAL A 1 185 ? 9.773 26.125 11.398 1 98.69 185 VAL A O 1
ATOM 1433 N N . TYR A 1 186 ? 9.961 23.906 11.102 1 98.75 186 TYR A N 1
ATOM 1434 C CA . TYR A 1 186 ? 11.086 23.828 12.031 1 98.75 186 TYR A CA 1
ATOM 1435 C C . TYR A 1 186 ? 12.281 24.609 11.516 1 98.75 186 TYR A C 1
ATOM 1437 O O . TYR A 1 186 ? 12.656 24.484 10.344 1 98.75 186 TYR A O 1
ATOM 1445 N N . SER A 1 187 ? 12.875 25.438 12.328 1 98.12 187 SER A N 1
ATOM 1446 C CA . SER A 1 187 ? 13.945 26.344 11.945 1 98.12 187 SER A CA 1
ATOM 1447 C C . SER A 1 187 ? 15.273 25.594 11.812 1 98.12 187 SER A C 1
ATOM 1449 O O . SER A 1 187 ? 15.43 24.5 12.336 1 98.12 187 SER A O 1
ATOM 1451 N N . ASP A 1 188 ? 16.188 26.234 11.094 1 98 188 ASP A N 1
ATOM 1452 C CA . ASP A 1 188 ? 17.562 25.75 11.008 1 98 188 ASP A CA 1
ATOM 1453 C C . ASP A 1 188 ? 18.141 25.516 12.398 1 98 188 ASP A C 1
ATOM 1455 O O . ASP A 1 188 ? 18.75 24.469 12.648 1 98 188 ASP A O 1
ATOM 1459 N N . GLU A 1 189 ? 17.938 26.438 13.273 1 98.19 189 GLU A N 1
ATOM 1460 C CA . GLU A 1 189 ? 18.453 26.344 14.633 1 98.19 189 GLU A CA 1
ATOM 1461 C C . GLU A 1 189 ? 17.859 25.156 15.383 1 98.19 189 GLU A C 1
ATOM 1463 O O . GLU A 1 189 ? 18.578 24.391 16.031 1 98.19 189 GLU A O 1
ATOM 1468 N N . SER A 1 190 ? 16.578 24.984 15.297 1 98.12 190 SER A N 1
ATOM 1469 C CA . SER A 1 190 ? 15.891 23.891 15.969 1 98.12 190 SER A CA 1
ATOM 1470 C C . SER A 1 190 ? 16.391 22.531 15.469 1 98.12 190 SER A C 1
ATOM 1472 O O . SER A 1 190 ? 16.594 21.609 16.266 1 98.12 190 SER A O 1
ATOM 1474 N N . LEU A 1 191 ? 16.578 22.406 14.172 1 98.75 191 LEU A N 1
ATOM 1475 C CA . LEU A 1 191 ? 17.016 21.156 13.586 1 98.75 191 LEU A CA 1
ATOM 1476 C C . LEU A 1 191 ? 18.469 20.844 13.977 1 98.75 191 LEU A C 1
ATOM 1478 O O . LEU A 1 191 ? 18.812 19.688 14.203 1 98.75 191 LEU A O 1
ATOM 1482 N N . LYS A 1 192 ? 19.312 21.875 14.047 1 98.75 192 LYS A N 1
ATOM 1483 C CA . LYS A 1 192 ? 20.688 21.688 14.508 1 98.75 192 LYS A CA 1
ATOM 1484 C C . LYS A 1 192 ? 20.703 21.203 15.953 1 98.75 192 LYS A C 1
ATOM 1486 O O . LYS A 1 192 ? 21.469 20.297 16.281 1 98.75 192 LYS A O 1
ATOM 1491 N N . LYS A 1 193 ? 19.906 21.828 16.75 1 98.81 193 LYS A N 1
ATOM 1492 C CA . LYS A 1 193 ? 19.828 21.406 18.156 1 98.81 193 LYS A CA 1
ATOM 1493 C C . LYS A 1 193 ? 19.328 19.969 18.281 1 98.81 193 LYS A C 1
ATOM 1495 O O . LYS A 1 193 ? 19.828 19.203 19.094 1 98.81 193 LYS A O 1
ATOM 1500 N N . MET A 1 194 ? 18.328 19.625 17.5 1 98.75 194 MET A N 1
ATOM 1501 C CA . MET A 1 194 ? 17.797 18.25 17.5 1 98.75 194 MET A CA 1
ATOM 1502 C C . MET A 1 194 ? 18.875 17.25 17.094 1 98.75 194 MET A C 1
ATOM 1504 O O . MET A 1 194 ? 19.047 16.219 17.719 1 98.75 194 MET A O 1
ATOM 1508 N N . ALA A 1 195 ? 19.547 17.547 16 1 98.81 195 ALA A N 1
ATOM 1509 C CA . ALA A 1 195 ? 20.609 16.688 15.492 1 98.81 195 ALA A CA 1
ATOM 1510 C C . ALA A 1 195 ? 21.688 16.469 16.547 1 98.81 195 ALA A C 1
ATOM 1512 O O . ALA A 1 195 ? 22.188 15.352 16.719 1 98.81 195 ALA A O 1
ATOM 1513 N N . LYS A 1 196 ? 22.047 17.547 17.219 1 98.81 196 LYS A N 1
ATOM 1514 C CA . LYS A 1 196 ? 23.047 17.453 18.266 1 98.81 196 LYS A CA 1
ATOM 1515 C C . LYS A 1 196 ? 22.609 16.5 19.375 1 98.81 196 LYS A C 1
ATOM 1517 O O . LYS A 1 196 ? 23.391 15.672 19.828 1 98.81 196 LYS A O 1
ATOM 1522 N N . VAL A 1 197 ? 21.359 16.625 19.812 1 98.88 197 VAL A N 1
ATOM 1523 C CA . VAL A 1 197 ? 20.812 15.734 20.828 1 98.88 197 VAL A CA 1
ATOM 1524 C C . VAL A 1 197 ? 20.906 14.281 20.359 1 98.88 197 VAL A C 1
ATOM 1526 O O . VAL A 1 197 ? 21.328 13.406 21.125 1 98.88 197 VAL A O 1
ATOM 1529 N N . LEU A 1 198 ? 20.5 14.016 19.125 1 98.81 198 LEU A N 1
ATOM 1530 C CA . LEU A 1 198 ? 20.5 12.656 18.594 1 98.81 198 LEU A CA 1
ATOM 1531 C C . LEU A 1 198 ? 21.922 12.102 18.531 1 98.81 198 LEU A C 1
ATOM 1533 O O . LEU A 1 198 ? 22.156 10.953 18.938 1 98.81 198 LEU A O 1
ATOM 1537 N N . GLU A 1 199 ? 22.891 12.875 18.094 1 98.56 199 GLU A N 1
ATOM 1538 C CA . GLU A 1 199 ? 24.281 12.453 18 1 98.56 199 GLU A CA 1
ATOM 1539 C C . GLU A 1 199 ? 24.859 12.125 19.375 1 98.56 199 GLU A C 1
ATOM 1541 O O . GLU A 1 199 ? 25.531 11.109 19.562 1 98.56 199 GLU A O 1
ATOM 1546 N N . GLU A 1 200 ? 24.594 13.039 20.297 1 98.69 200 GLU A N 1
ATOM 1547 C CA . GLU A 1 200 ? 25.094 12.852 21.656 1 98.69 200 GLU A CA 1
ATOM 1548 C C . GLU A 1 200 ? 24.5 11.594 22.297 1 98.69 200 GLU A C 1
ATOM 1550 O O . GLU A 1 200 ? 25.203 10.844 22.969 1 98.69 200 GLU A O 1
ATOM 1555 N N . LYS A 1 201 ? 23.25 11.336 22.062 1 98.75 201 LYS A N 1
ATOM 1556 C CA . LYS A 1 201 ? 22.578 10.172 22.641 1 98.75 201 LYS A CA 1
ATOM 1557 C C . LYS A 1 201 ? 23.062 8.883 22 1 98.75 201 LYS A C 1
ATOM 1559 O O . LYS A 1 201 ? 23.172 7.848 22.656 1 98.75 201 LYS A O 1
ATOM 1564 N N . GLU A 1 202 ? 23.297 8.93 20.688 1 98.19 202 GLU A N 1
ATOM 1565 C CA . GLU A 1 202 ? 23.875 7.77 20.016 1 98.19 202 GLU A CA 1
ATOM 1566 C C . GLU A 1 202 ? 25.203 7.383 20.672 1 98.19 202 GLU A C 1
ATOM 1568 O O . GLU A 1 202 ? 25.453 6.203 20.922 1 98.19 202 GLU A O 1
ATOM 1573 N N . LYS A 1 203 ? 26.016 8.383 20.938 1 98 203 LYS A N 1
ATOM 1574 C CA . LYS A 1 203 ? 27.328 8.156 21.547 1 98 203 LYS A CA 1
ATOM 1575 C C . LYS A 1 203 ? 27.172 7.656 22.984 1 98 203 LYS A C 1
ATOM 1577 O O . LYS A 1 203 ? 27.844 6.703 23.391 1 98 203 LYS A O 1
ATOM 1582 N N . GLU A 1 204 ? 26.359 8.305 23.641 1 98.44 204 GLU A N 1
ATOM 1583 C CA . GLU A 1 204 ? 26.156 7.992 25.047 1 98.44 204 GLU A CA 1
ATOM 1584 C C . GLU A 1 204 ? 25.625 6.57 25.234 1 98.44 204 GLU A C 1
ATOM 1586 O O . GLU A 1 204 ? 26.078 5.844 26.125 1 98.44 204 GLU A O 1
ATOM 1591 N N . LEU A 1 205 ? 24.75 6.137 24.375 1 98.12 205 LEU A N 1
ATOM 1592 C CA . LEU A 1 205 ? 24.016 4.887 24.578 1 98.12 205 LEU A CA 1
ATOM 1593 C C . LEU A 1 205 ? 24.594 3.775 23.719 1 98.12 205 LEU A C 1
ATOM 1595 O O . LEU A 1 205 ? 24.297 2.598 23.938 1 98.12 205 LEU A O 1
ATOM 1599 N N . GLY A 1 206 ? 25.406 4.09 22.75 1 97.38 206 GLY A N 1
ATOM 1600 C CA . GLY A 1 206 ? 25.984 3.109 21.844 1 97.38 206 GLY A CA 1
ATOM 1601 C C . GLY A 1 206 ? 24.953 2.494 20.906 1 97.38 206 GLY A C 1
ATOM 1602 O O . GLY A 1 206 ? 24.984 1.288 20.656 1 97.38 206 GLY A O 1
ATOM 1603 N N . ILE A 1 207 ? 24.016 3.311 20.484 1 96.62 207 ILE A N 1
ATOM 1604 C CA . ILE A 1 207 ? 22.953 2.846 19.594 1 96.62 207 ILE A CA 1
ATOM 1605 C C . ILE A 1 207 ? 22.859 3.779 18.391 1 96.62 207 ILE A C 1
ATOM 1607 O O . ILE A 1 207 ? 23.438 4.871 18.391 1 96.62 207 ILE A O 1
ATOM 1611 N N . ASN A 1 208 ? 22.203 3.279 17.344 1 97.06 208 ASN A N 1
ATOM 1612 C CA . ASN A 1 208 ? 21.797 4.152 16.234 1 97.06 208 ASN A CA 1
ATOM 1613 C C . ASN A 1 208 ? 20.375 4.656 16.406 1 97.06 208 ASN A C 1
ATOM 1615 O O . ASN A 1 208 ? 19.469 3.889 16.75 1 97.06 208 ASN A O 1
ATOM 1619 N N . ILE A 1 209 ? 20.172 5.91 16.266 1 98.62 209 ILE A N 1
ATOM 1620 C CA . ILE A 1 209 ? 18.859 6.523 16.25 1 98.62 209 ILE A CA 1
ATOM 1621 C C . ILE A 1 209 ? 18.594 7.137 14.883 1 98.62 209 ILE A C 1
ATOM 1623 O O . ILE A 1 209 ? 19.438 7.855 14.344 1 98.62 209 ILE A O 1
ATOM 1627 N N . TYR A 1 210 ? 17.469 6.809 14.312 1 98.81 210 TYR A N 1
ATOM 1628 C CA . TYR A 1 210 ? 17.141 7.309 12.984 1 98.81 210 TYR A CA 1
ATOM 1629 C C . TYR A 1 210 ? 16.156 8.469 13.055 1 98.81 210 TYR A C 1
ATOM 1631 O O . TYR A 1 210 ? 15.227 8.445 13.875 1 98.81 210 TYR A O 1
ATOM 1639 N N . LEU A 1 211 ? 16.391 9.492 12.273 1 98.88 211 LEU A N 1
ATOM 1640 C CA . LEU A 1 211 ? 15.469 10.617 12.117 1 98.88 211 LEU A CA 1
ATOM 1641 C C . LEU A 1 211 ? 14.633 10.469 10.852 1 98.88 211 LEU A C 1
ATOM 1643 O O . LEU A 1 211 ? 15.188 10.398 9.75 1 98.88 211 LEU A O 1
ATOM 1647 N N . ILE A 1 212 ? 13.32 10.367 10.984 1 98.94 212 ILE A N 1
ATOM 1648 C CA . ILE A 1 212 ? 12.398 10.242 9.867 1 98.94 212 ILE A CA 1
ATOM 1649 C C . ILE A 1 212 ? 11.625 11.547 9.688 1 98.94 212 ILE A C 1
ATOM 1651 O O . ILE A 1 212 ? 10.852 11.945 10.555 1 98.94 212 ILE A O 1
ATOM 1655 N N . SER A 1 213 ? 11.82 12.195 8.578 1 98.88 213 SER A N 1
ATOM 1656 C CA . SER A 1 213 ? 11.078 13.414 8.266 1 98.88 213 SER A CA 1
A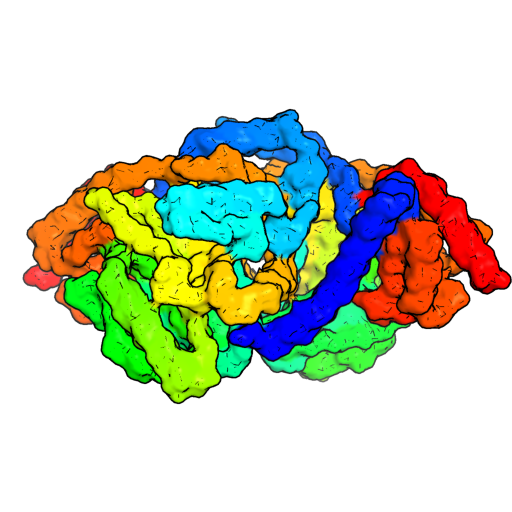TOM 1657 C C . SER A 1 213 ? 9.914 13.125 7.328 1 98.88 213 SER A C 1
ATOM 1659 O O . SER A 1 213 ? 10.117 12.773 6.164 1 98.88 213 SER A O 1
ATOM 1661 N N . ASP A 1 214 ? 8.68 13.211 7.801 1 98.81 214 ASP A N 1
ATOM 1662 C CA . ASP A 1 214 ? 7.465 13.094 7 1 98.81 214 ASP A CA 1
ATOM 1663 C C . ASP A 1 214 ? 7.145 14.414 6.301 1 98.81 214 ASP A C 1
ATOM 1665 O O . ASP A 1 214 ? 6.77 15.391 6.949 1 98.81 214 ASP A O 1
ATOM 1669 N N . GLU A 1 215 ? 7.203 14.43 4.914 1 98.38 215 GLU A N 1
ATOM 1670 C CA . GLU A 1 215 ? 7.219 15.727 4.246 1 98.38 215 GLU A CA 1
ATOM 1671 C C . GLU A 1 215 ? 6.156 15.797 3.154 1 98.38 215 GLU A C 1
ATOM 1673 O O . GLU A 1 215 ? 6.453 16.156 2.012 1 98.38 215 GLU A O 1
ATOM 1678 N N . PRO A 1 216 ? 4.891 15.594 3.512 1 97.12 216 PRO A N 1
ATOM 1679 C CA . PRO A 1 216 ? 3.854 15.773 2.492 1 97.12 216 PRO A CA 1
ATOM 1680 C C . PRO A 1 216 ? 3.59 17.234 2.162 1 97.12 216 PRO A C 1
ATOM 1682 O O . PRO A 1 216 ? 3.02 17.547 1.111 1 97.12 216 PRO A O 1
ATOM 1685 N N . TYR A 1 217 ? 4.047 18.203 3.031 1 97.38 217 TYR A N 1
ATOM 1686 C CA . TYR A 1 217 ? 3.691 19.609 2.883 1 97.38 217 TYR A CA 1
ATOM 1687 C C . TYR A 1 217 ? 4.906 20.438 2.484 1 97.38 217 TYR A C 1
ATOM 1689 O O . TYR A 1 217 ? 4.871 21.656 2.541 1 97.38 217 TYR A O 1
ATOM 1697 N N . LYS A 1 218 ? 5.953 19.781 2.098 1 96.88 218 LYS A N 1
ATOM 1698 C CA . LYS A 1 218 ? 7.258 20.406 1.895 1 96.88 218 LYS A CA 1
ATOM 1699 C C . LYS A 1 218 ? 7.152 21.609 0.966 1 96.88 218 LYS A C 1
ATOM 1701 O O . LYS A 1 218 ? 7.832 22.625 1.171 1 96.88 218 LYS A O 1
ATOM 1706 N N . GLU A 1 219 ? 6.273 21.547 -0.039 1 96.25 219 GLU A N 1
ATOM 1707 C CA . GLU A 1 219 ? 6.199 22.594 -1.051 1 96.25 219 GLU A CA 1
ATOM 1708 C C . GLU A 1 219 ? 5.094 23.594 -0.725 1 96.25 219 GLU A C 1
ATOM 1710 O O . GLU A 1 219 ? 4.957 24.625 -1.396 1 96.25 219 GLU A O 1
ATOM 1715 N N . ILE A 1 220 ? 4.27 23.328 0.239 1 96.81 220 ILE A N 1
ATOM 1716 C CA . ILE A 1 220 ? 3.227 24.25 0.65 1 96.81 220 ILE A CA 1
ATOM 1717 C C . ILE A 1 220 ? 3.758 25.172 1.745 1 96.81 220 ILE A C 1
ATOM 1719 O O . ILE A 1 220 ? 3.543 24.922 2.934 1 96.81 220 ILE A O 1
ATOM 1723 N N . VAL A 1 221 ? 4.355 26.25 1.346 1 97.81 221 VAL A N 1
ATOM 1724 C CA . VAL A 1 221 ? 4.957 27.219 2.262 1 97.81 221 VAL A CA 1
ATOM 1725 C C . VAL A 1 221 ? 4.578 28.641 1.837 1 97.81 221 VAL A C 1
ATOM 1727 O O . VAL A 1 221 ? 4.332 28.891 0.656 1 97.81 221 VAL A O 1
ATOM 1730 N N . TYR A 1 222 ? 4.508 29.5 2.77 1 97.75 222 TYR A N 1
ATOM 1731 C CA . TYR A 1 222 ? 4.012 30.844 2.531 1 97.75 222 TYR A CA 1
ATOM 1732 C C . TYR A 1 222 ? 5.09 31.875 2.832 1 97.75 222 TYR A C 1
ATOM 1734 O O . TYR A 1 222 ? 6.059 31.594 3.537 1 97.75 222 TYR A O 1
ATOM 1742 N N . ASP A 1 223 ? 4.898 33.062 2.227 1 97.19 223 ASP A N 1
ATOM 1743 C CA . ASP A 1 223 ? 5.625 34.281 2.576 1 97.19 223 ASP A CA 1
ATOM 1744 C C . ASP A 1 223 ? 7.133 34.062 2.439 1 97.19 223 ASP A C 1
ATOM 1746 O O . ASP A 1 223 ? 7.906 34.562 3.254 1 97.19 223 ASP A O 1
ATOM 1750 N N . GLY A 1 224 ? 7.543 33.219 1.597 1 94.5 224 GLY A N 1
ATOM 1751 C CA . GLY A 1 224 ? 8.945 33.062 1.259 1 94.5 224 GLY A CA 1
ATOM 1752 C C . GLY A 1 224 ? 9.719 32.25 2.271 1 94.5 224 GLY A C 1
ATOM 1753 O O . GLY A 1 224 ? 10.953 32.188 2.238 1 94.5 224 GLY A O 1
ATOM 1754 N N . VAL A 1 225 ? 9.055 31.531 3.133 1 96 225 VAL A N 1
ATOM 1755 C CA . VAL A 1 225 ? 9.703 30.688 4.129 1 96 225 VAL A CA 1
ATOM 1756 C C . VAL A 1 225 ? 10.43 29.531 3.432 1 96 225 VAL A C 1
ATOM 1758 O O . VAL A 1 225 ? 9.922 28.969 2.461 1 96 225 VAL A O 1
ATOM 1761 N N . GLU A 1 226 ? 11.609 29.281 3.922 1 94.56 226 GLU A N 1
ATOM 1762 C CA . GLU A 1 226 ? 12.383 28.141 3.416 1 94.56 226 GLU A CA 1
ATOM 1763 C C . GLU A 1 226 ? 12.305 26.953 4.363 1 94.56 226 GLU A C 1
ATOM 1765 O O . GLU A 1 226 ? 12.453 27.109 5.578 1 94.56 226 GLU A O 1
ATOM 1770 N N . VAL A 1 227 ? 12.07 25.812 3.795 1 97.06 227 VAL A N 1
ATOM 1771 C CA . VAL A 1 227 ? 12.031 24.594 4.586 1 97.06 227 VAL A CA 1
ATOM 1772 C C . VAL A 1 227 ? 13.391 23.906 4.539 1 97.06 227 VAL A C 1
ATOM 1774 O O . VAL A 1 227 ? 13.844 23.484 3.473 1 97.06 227 VAL A O 1
ATOM 1777 N N . PRO A 1 228 ? 14.031 23.75 5.66 1 97.25 228 PRO A N 1
ATOM 1778 C CA . PRO A 1 228 ? 15.328 23.078 5.676 1 97.25 228 PRO A CA 1
ATOM 1779 C C . PRO A 1 228 ? 15.25 21.641 5.18 1 97.25 228 PRO A C 1
ATOM 1781 O O . PRO A 1 228 ? 14.211 20.984 5.336 1 97.25 228 PRO A O 1
ATOM 1784 N N . TYR A 1 229 ? 16.344 21.188 4.512 1 97.62 229 TYR A N 1
ATOM 1785 C CA . TYR A 1 229 ? 16.406 19.812 4.031 1 97.62 229 TYR A CA 1
ATOM 1786 C C . TYR A 1 229 ? 17.078 18.906 5.051 1 97.62 229 TYR A C 1
ATOM 1788 O O . TYR A 1 229 ? 18.297 18.984 5.254 1 97.62 229 TYR A O 1
ATOM 1796 N N . ILE A 1 230 ? 16.406 17.969 5.582 1 97.88 230 ILE A N 1
ATOM 1797 C CA . ILE A 1 230 ? 16.703 17.25 6.816 1 97.88 230 ILE A CA 1
ATOM 1798 C C . ILE A 1 230 ? 18 16.453 6.656 1 97.88 230 ILE A C 1
ATOM 1800 O O . ILE A 1 230 ? 18.75 16.297 7.617 1 97.88 230 ILE A O 1
ATOM 1804 N N . LEU A 1 231 ? 18.312 15.961 5.426 1 98.31 231 LEU A N 1
ATOM 1805 C CA . LEU A 1 231 ? 19.469 15.102 5.207 1 98.31 231 LEU A CA 1
ATOM 1806 C C . LEU A 1 231 ? 20.766 15.844 5.512 1 98.31 231 LEU A C 1
ATOM 1808 O O . LEU A 1 231 ? 21.797 15.227 5.766 1 98.31 231 LEU A O 1
ATOM 1812 N N . LYS A 1 232 ? 20.719 17.156 5.57 1 97.69 232 LYS A N 1
ATOM 1813 C CA . LYS A 1 232 ? 21.906 17.984 5.789 1 97.69 232 LYS A CA 1
ATOM 1814 C C . LYS A 1 232 ? 22.25 18.094 7.277 1 97.69 232 LYS A C 1
ATOM 1816 O O . LYS A 1 232 ? 23.344 18.5 7.645 1 97.69 232 LYS A O 1
ATOM 1821 N N . TYR A 1 233 ? 21.391 17.703 8.133 1 98.38 233 TYR A N 1
ATOM 1822 C CA . TYR A 1 233 ? 21.531 17.969 9.562 1 98.38 233 TYR A CA 1
ATOM 1823 C C . TYR A 1 233 ? 21.969 16.719 10.312 1 98.38 233 TYR A C 1
ATOM 1825 O O . TYR A 1 233 ? 22.594 16.812 11.367 1 98.38 233 TYR A O 1
ATOM 1833 N N . TYR A 1 234 ? 21.594 15.555 9.781 1 98.38 234 TYR A N 1
ATOM 1834 C CA . TYR A 1 234 ? 21.797 14.328 10.539 1 98.38 234 TYR A CA 1
ATOM 1835 C C . TYR A 1 234 ? 22 13.141 9.609 1 98.38 234 TYR A C 1
ATOM 1837 O O . TYR A 1 234 ? 21.203 12.898 8.703 1 98.38 234 TYR A O 1
ATOM 1845 N N . LYS A 1 235 ? 23.016 12.328 9.797 1 97.94 235 LYS A N 1
ATOM 1846 C CA . LYS A 1 235 ? 23.438 11.305 8.844 1 97.94 235 LYS A CA 1
ATOM 1847 C C . LYS A 1 235 ? 22.438 10.164 8.789 1 97.94 235 LYS A C 1
ATOM 1849 O O . LYS A 1 235 ? 22.141 9.633 7.715 1 97.94 235 LYS A O 1
ATOM 1854 N N . ASN A 1 236 ? 21.906 9.719 9.938 1 98.56 236 ASN A N 1
ATOM 1855 C CA . ASN A 1 236 ? 20.922 8.641 9.984 1 98.56 236 ASN A CA 1
ATOM 1856 C C . ASN A 1 236 ? 19.5 9.164 9.828 1 98.56 236 ASN A C 1
ATOM 1858 O O . ASN A 1 236 ? 18.672 9.023 10.742 1 98.56 236 ASN A O 1
ATOM 1862 N N . SER A 1 237 ? 19.266 9.711 8.609 1 98.69 237 SER A N 1
ATOM 1863 C CA . SER A 1 237 ? 17.984 10.367 8.391 1 98.69 237 SER A CA 1
ATOM 1864 C C . SER A 1 237 ? 17.297 9.844 7.137 1 98.69 237 SER A C 1
ATOM 1866 O O . SER A 1 237 ? 17.969 9.477 6.168 1 98.69 237 SER A O 1
ATOM 1868 N N . PHE A 1 238 ? 15.992 9.719 7.234 1 98.75 238 PHE A N 1
ATOM 1869 C CA . PHE A 1 238 ? 15.078 9.422 6.137 1 98.75 238 PHE A CA 1
ATOM 1870 C C . PHE A 1 238 ? 14.18 10.617 5.84 1 98.75 238 PHE A C 1
ATOM 1872 O O . PHE A 1 238 ? 13.875 11.406 6.734 1 98.75 238 PHE A O 1
ATOM 1879 N N . ILE A 1 239 ? 13.797 10.688 4.586 1 98.81 239 ILE A N 1
ATOM 1880 C CA . ILE A 1 239 ? 12.664 11.523 4.219 1 98.81 239 ILE A CA 1
ATOM 1881 C C . ILE A 1 239 ? 11.539 10.648 3.65 1 98.81 239 ILE A C 1
ATOM 1883 O O . ILE A 1 239 ? 11.789 9.797 2.793 1 98.81 239 ILE A O 1
ATOM 1887 N N . GLY A 1 240 ? 10.359 10.656 4.191 1 98.81 240 GLY A N 1
ATOM 1888 C CA . GLY A 1 240 ? 9.141 10.18 3.551 1 98.81 240 GLY A CA 1
ATOM 1889 C C . GLY A 1 240 ? 8.367 11.281 2.844 1 98.81 240 GLY A C 1
ATOM 1890 O O . GLY A 1 240 ? 7.863 12.203 3.486 1 98.81 240 GLY A O 1
ATOM 1891 N N . TYR A 1 241 ? 8.328 11.211 1.544 1 98.62 241 TYR A N 1
ATOM 1892 C CA . TYR A 1 241 ? 7.73 12.266 0.73 1 98.62 241 TYR A CA 1
ATOM 1893 C C . TYR A 1 241 ? 6.5 11.75 -0.01 1 98.62 241 TYR A C 1
ATOM 1895 O O . TYR A 1 241 ? 6.379 10.555 -0.267 1 98.62 241 TYR A O 1
ATOM 1903 N N . SER A 1 242 ? 5.574 12.641 -0.302 1 97.94 242 SER A N 1
ATOM 1904 C CA . SER A 1 242 ? 4.379 12.312 -1.075 1 97.94 242 SER A CA 1
ATOM 1905 C C . SER A 1 242 ? 3.98 13.469 -1.986 1 97.94 242 SER A C 1
ATOM 1907 O O . SER A 1 242 ? 4.168 14.633 -1.636 1 97.94 242 SER A O 1
ATOM 1909 N N . TYR A 1 243 ? 3.381 13.18 -3.094 1 98.12 243 TYR A N 1
ATOM 1910 C CA . TYR A 1 243 ? 2.883 14.18 -4.031 1 98.12 243 TYR A CA 1
ATOM 1911 C C . TYR A 1 243 ? 1.409 14.477 -3.783 1 98.12 243 TYR A C 1
ATOM 1913 O O . TYR A 1 243 ? 0.765 15.164 -4.578 1 98.12 243 TYR A O 1
ATOM 1921 N N . SER A 1 244 ? 0.867 13.977 -2.691 1 97.06 244 SER A N 1
ATOM 1922 C CA . SER A 1 244 ? -0.546 14.109 -2.352 1 97.06 244 SER A CA 1
ATOM 1923 C C . SER A 1 244 ? -0.964 15.57 -2.287 1 97.06 244 SER A C 1
ATOM 1925 O O . SER A 1 244 ? -2.102 15.914 -2.619 1 97.06 244 SER A O 1
ATOM 1927 N N . LYS A 1 245 ? -0.067 16.422 -1.748 1 96.5 245 LYS A N 1
ATOM 1928 C CA . LYS A 1 245 ? -0.426 17.812 -1.52 1 96.5 245 LYS A CA 1
ATOM 1929 C C . LYS A 1 245 ? 0.242 18.719 -2.543 1 96.5 245 LYS A C 1
ATOM 1931 O O . LYS A 1 245 ? -0.407 19.594 -3.119 1 96.5 245 LYS A O 1
ATOM 1936 N N . SER A 1 246 ? 1.519 18.453 -2.873 1 95.88 246 SER A N 1
ATOM 1937 C CA . SER A 1 246 ? 2.291 19.312 -3.768 1 95.88 246 SER A CA 1
ATOM 1938 C C . SER A 1 246 ? 1.698 19.328 -5.172 1 95.88 246 SER A C 1
ATOM 1940 O O . SER A 1 246 ? 1.747 20.344 -5.867 1 95.88 246 SER A O 1
ATOM 1942 N N . LEU A 1 247 ? 1.161 18.172 -5.594 1 97.56 247 LEU A N 1
ATOM 1943 C CA . LEU A 1 247 ? 0.577 18.078 -6.926 1 97.56 247 LEU A CA 1
ATOM 1944 C C . LEU A 1 247 ? -0.918 17.781 -6.844 1 97.56 247 LEU A C 1
ATOM 1946 O O . LEU A 1 247 ? -1.571 17.562 -7.867 1 97.56 247 LEU A O 1
ATOM 1950 N N . SER A 1 248 ? -1.446 17.766 -5.617 1 96.75 248 SER A N 1
ATOM 1951 C CA . SER A 1 248 ? -2.852 17.438 -5.398 1 96.75 248 SER A CA 1
ATOM 1952 C C . SER A 1 248 ? -3.203 16.078 -6.004 1 96.75 248 SER A C 1
ATOM 1954 O O . SER A 1 248 ? -4.168 15.961 -6.762 1 96.75 248 SER A O 1
ATOM 1956 N N . LEU A 1 249 ? -2.426 15.07 -5.641 1 97.81 249 LEU A N 1
ATOM 1957 C CA . LEU A 1 249 ? -2.635 13.711 -6.117 1 97.81 249 LEU A CA 1
ATOM 1958 C C . LEU A 1 249 ? -2.818 12.75 -4.949 1 97.81 249 LEU A C 1
ATOM 1960 O O . LEU A 1 249 ? -2.172 11.695 -4.898 1 97.81 249 LEU A O 1
ATOM 1964 N N . PRO A 1 250 ? -3.648 13.102 -3.971 1 97 250 PRO A N 1
ATOM 1965 C CA . PRO A 1 250 ? -3.732 12.227 -2.799 1 97 250 PRO A CA 1
ATOM 1966 C C . PRO A 1 250 ? -4.254 10.836 -3.139 1 97 250 PRO A C 1
ATOM 1968 O O . PRO A 1 250 ? -3.811 9.844 -2.549 1 97 250 PRO A O 1
ATOM 1971 N N . GLY A 1 251 ? -5.086 10.695 -4.113 1 97.62 251 GLY A N 1
ATOM 1972 C CA . GLY A 1 251 ? -5.695 9.422 -4.457 1 97.62 251 GLY A CA 1
ATOM 1973 C C . GLY A 1 251 ? -4.762 8.492 -5.215 1 97.62 251 GLY A C 1
ATOM 1974 O O . GLY A 1 251 ? -4.996 7.289 -5.285 1 97.62 251 GLY A O 1
ATOM 1975 N N . GLU A 1 252 ? -3.709 9 -5.797 1 98.31 252 GLU A N 1
ATOM 1976 C CA . GLU A 1 252 ? -2.869 8.219 -6.699 1 98.31 252 GLU A CA 1
ATOM 1977 C C . GLU A 1 252 ? -1.774 7.477 -5.934 1 98.31 252 GLU A C 1
ATOM 1979 O O . GLU A 1 252 ? -1.08 6.629 -6.496 1 98.31 252 GLU A O 1
ATOM 1984 N N . ARG A 1 253 ? -1.648 7.816 -4.609 1 98.19 253 ARG A N 1
ATOM 1985 C CA . ARG A 1 253 ? -0.745 7.102 -3.711 1 98.19 253 ARG A CA 1
ATOM 1986 C C . ARG A 1 253 ? 0.667 7.047 -4.285 1 98.19 253 ARG A C 1
ATOM 1988 O O . ARG A 1 253 ? 1.22 5.961 -4.48 1 98.19 253 ARG A O 1
ATOM 1995 N N . ILE A 1 254 ? 1.315 8.18 -4.473 1 98.75 254 ILE A N 1
ATOM 1996 C CA . ILE A 1 254 ? 2.643 8.211 -5.078 1 98.75 254 ILE A CA 1
ATOM 1997 C C . ILE A 1 254 ? 3.566 9.102 -4.25 1 98.75 254 ILE A C 1
ATOM 1999 O O . ILE A 1 254 ? 3.188 10.211 -3.865 1 98.75 254 ILE A O 1
ATOM 2003 N N . GLY A 1 255 ? 4.656 8.609 -3.887 1 98.75 255 GLY A N 1
ATOM 2004 C CA . GLY A 1 255 ? 5.715 9.266 -3.131 1 98.75 255 GLY A CA 1
ATOM 2005 C C . GLY A 1 255 ? 7.027 8.508 -3.164 1 98.75 255 GLY A C 1
ATOM 2006 O O . GLY A 1 255 ? 7.27 7.711 -4.074 1 98.75 255 GLY A O 1
ATOM 2007 N N . TYR A 1 256 ? 7.93 8.859 -2.254 1 98.88 256 TYR A N 1
ATOM 2008 C CA . TYR A 1 256 ? 9.203 8.148 -2.199 1 98.88 256 TYR A CA 1
ATOM 2009 C C . TYR A 1 256 ? 9.859 8.312 -0.832 1 98.88 256 TYR A C 1
ATOM 2011 O O . TYR A 1 256 ? 9.453 9.164 -0.038 1 98.88 256 TYR A O 1
ATOM 2019 N N . ILE A 1 257 ? 10.742 7.434 -0.541 1 98.94 257 ILE A N 1
ATOM 2020 C CA . ILE A 1 257 ? 11.672 7.535 0.577 1 98.94 257 ILE A CA 1
ATOM 2021 C C . ILE A 1 257 ? 13.031 8 0.072 1 98.94 257 ILE A C 1
ATOM 2023 O O . ILE A 1 257 ? 13.508 7.543 -0.969 1 98.94 257 ILE A O 1
ATOM 2027 N N . VAL A 1 258 ? 13.617 8.93 0.725 1 98.94 258 VAL A N 1
ATOM 2028 C CA . VAL A 1 258 ? 15.016 9.266 0.509 1 98.94 258 VAL A CA 1
ATOM 2029 C C . VAL A 1 258 ? 15.852 8.773 1.69 1 98.94 258 VAL A C 1
ATOM 2031 O O . VAL A 1 258 ? 15.492 8.984 2.848 1 98.94 258 VAL A O 1
ATOM 2034 N N . VAL A 1 259 ? 16.891 8.102 1.396 1 98.81 259 VAL A N 1
ATOM 2035 C CA . VAL A 1 259 ? 17.844 7.652 2.404 1 98.81 259 VAL A CA 1
ATOM 2036 C C . VAL A 1 259 ? 19.141 8.469 2.295 1 98.81 259 VAL A C 1
ATOM 2038 O O . VAL A 1 259 ? 19.688 8.625 1.205 1 98.81 259 VAL A O 1
ATOM 2041 N N . ASN A 1 260 ? 19.594 8.977 3.404 1 98.62 260 ASN A N 1
ATOM 2042 C CA . ASN A 1 260 ? 20.828 9.742 3.432 1 98.62 260 ASN A CA 1
ATOM 2043 C C . ASN A 1 260 ? 22.031 8.898 2.982 1 98.62 260 ASN A C 1
ATOM 2045 O O . ASN A 1 260 ? 22.203 7.773 3.455 1 98.62 260 ASN A O 1
ATOM 2049 N N . SER A 1 261 ? 22.844 9.422 2.096 1 97.94 261 SER A N 1
ATOM 2050 C CA . SER A 1 261 ? 24 8.703 1.573 1 97.94 261 SER A CA 1
ATOM 2051 C C . SER A 1 261 ? 24.969 8.32 2.691 1 97.94 261 SER A C 1
ATOM 2053 O O . SER A 1 261 ? 25.641 7.297 2.607 1 97.94 261 SER A O 1
ATOM 2055 N N . GLU A 1 262 ? 24.969 9.078 3.723 1 97.5 262 GLU A N 1
ATOM 2056 C CA . GLU A 1 262 ? 25.938 8.906 4.797 1 97.5 262 GLU A CA 1
ATOM 2057 C C . GLU A 1 262 ? 25.391 7.996 5.895 1 97.5 262 GLU A C 1
ATOM 2059 O O . GLU A 1 262 ? 26.031 7.812 6.934 1 97.5 262 GLU A O 1
ATOM 2064 N N . MET A 1 263 ? 24.219 7.469 5.699 1 97.94 263 MET A N 1
ATOM 2065 C CA . MET A 1 263 ? 23.562 6.664 6.73 1 97.94 263 MET A CA 1
ATOM 2066 C C . MET A 1 263 ? 24.406 5.438 7.074 1 97.94 263 MET A C 1
ATOM 2068 O O . MET A 1 263 ? 24.969 4.797 6.184 1 97.94 263 MET A O 1
ATOM 2072 N N . ASP A 1 264 ? 24.422 5.117 8.367 1 95.19 264 ASP A N 1
ATOM 2073 C CA . ASP A 1 264 ? 25 3.846 8.789 1 95.19 264 ASP A CA 1
ATOM 2074 C C . ASP A 1 264 ? 24.281 2.668 8.141 1 95.19 264 ASP A C 1
ATOM 2076 O O . ASP A 1 264 ? 23.047 2.67 8.031 1 95.19 264 ASP A O 1
ATOM 2080 N N . ASP A 1 265 ? 24.969 1.701 7.637 1 94.19 265 ASP A N 1
ATOM 2081 C CA . ASP A 1 265 ? 24.422 0.477 7.066 1 94.19 265 ASP A CA 1
ATOM 2082 C C . ASP A 1 265 ? 23.547 0.784 5.855 1 94.19 265 ASP A C 1
ATOM 2084 O O . ASP A 1 265 ? 22.5 0.16 5.668 1 94.19 265 ASP A O 1
ATOM 2088 N N . PHE A 1 266 ? 23.922 1.776 5.102 1 97.31 266 PHE A N 1
ATOM 2089 C CA . PHE A 1 266 ? 23.188 2.279 3.947 1 97.31 266 PHE A CA 1
ATOM 2090 C C . PHE A 1 266 ? 22.734 1.131 3.053 1 97.31 266 PHE A C 1
ATOM 2092 O O . PHE A 1 266 ? 21.547 1.021 2.732 1 97.31 266 PHE A O 1
ATOM 2099 N N . ASP A 1 267 ? 23.594 0.202 2.688 1 95.75 267 ASP A N 1
ATOM 2100 C CA . ASP A 1 267 ? 23.281 -0.858 1.735 1 95.75 267 ASP A CA 1
ATOM 2101 C C . ASP A 1 267 ? 22.234 -1.815 2.305 1 95.75 267 ASP A C 1
ATOM 2103 O O . ASP A 1 267 ? 21.312 -2.232 1.599 1 95.75 267 ASP A O 1
ATOM 2107 N N . ASP A 1 268 ? 22.406 -2.125 3.564 1 96.25 268 ASP A N 1
ATOM 2108 C CA . ASP A 1 268 ? 21.438 -3.004 4.223 1 96.25 268 ASP A CA 1
ATOM 2109 C C . ASP A 1 268 ? 20.062 -2.338 4.328 1 96.25 268 ASP A C 1
ATOM 2111 O O . ASP A 1 268 ? 19.031 -2.998 4.176 1 96.25 268 ASP A O 1
ATOM 2115 N N . VAL A 1 269 ? 20.109 -1.062 4.613 1 98.06 269 VAL A N 1
ATOM 2116 C CA . VAL A 1 269 ? 18.859 -0.315 4.75 1 98.06 269 VAL A CA 1
ATOM 2117 C C . VAL A 1 269 ? 18.141 -0.277 3.408 1 98.06 269 VAL A C 1
ATOM 2119 O O . VAL A 1 269 ? 16.938 -0.556 3.34 1 98.06 269 VAL A O 1
ATOM 2122 N N . ILE A 1 270 ? 18.859 -0.008 2.357 1 97.81 270 ILE A N 1
ATOM 2123 C CA . ILE A 1 270 ? 18.266 0.072 1.028 1 97.81 270 ILE A CA 1
ATOM 2124 C C . ILE A 1 270 ? 17.688 -1.284 0.641 1 97.81 270 ILE A C 1
ATOM 2126 O O . ILE A 1 270 ? 16.547 -1.364 0.156 1 97.81 270 ILE A O 1
ATOM 2130 N N . ALA A 1 271 ? 18.422 -2.312 0.835 1 96.44 271 ALA A N 1
ATOM 2131 C CA . ALA A 1 271 ? 17.953 -3.66 0.533 1 96.44 271 ALA A CA 1
ATOM 2132 C C . ALA A 1 271 ? 16.688 -3.994 1.338 1 96.44 271 ALA A C 1
ATOM 2134 O O . ALA A 1 271 ? 15.75 -4.594 0.812 1 96.44 271 ALA A O 1
ATOM 2135 N N . SER A 1 272 ? 16.734 -3.578 2.559 1 98.06 272 SER A N 1
ATOM 2136 C CA . SER A 1 272 ? 15.617 -3.857 3.455 1 98.06 272 SER A CA 1
ATOM 2137 C C . SER A 1 272 ? 14.367 -3.092 3.033 1 98.06 272 SER A C 1
ATOM 2139 O O . SER A 1 272 ? 13.258 -3.627 3.092 1 98.06 272 SER A O 1
ATOM 2141 N N . LEU A 1 273 ? 14.547 -1.854 2.648 1 98.69 273 LEU A N 1
ATOM 2142 C CA . LEU A 1 273 ? 13.414 -1.069 2.172 1 98.69 273 LEU A CA 1
ATOM 2143 C C . LEU A 1 273 ? 12.773 -1.725 0.954 1 98.69 273 LEU A C 1
ATOM 2145 O O . LEU A 1 273 ? 11.547 -1.756 0.834 1 98.69 273 LEU A O 1
ATOM 2149 N N . ASN A 1 274 ? 13.586 -2.172 0.099 1 97.56 274 ASN A N 1
ATOM 2150 C CA . ASN A 1 274 ? 13.117 -2.865 -1.095 1 97.56 274 ASN A CA 1
ATOM 2151 C C . ASN A 1 274 ? 12.281 -4.094 -0.739 1 97.56 274 ASN A C 1
ATOM 2153 O O . ASN A 1 274 ? 11.18 -4.27 -1.257 1 97.56 274 ASN A O 1
ATOM 2157 N N . VAL A 1 275 ? 12.773 -4.914 0.137 1 97.31 275 VAL A N 1
ATOM 2158 C CA . VAL A 1 275 ? 12.094 -6.137 0.562 1 97.31 275 VAL A CA 1
ATOM 2159 C C . VAL A 1 275 ? 10.812 -5.781 1.309 1 97.31 275 VAL A C 1
ATOM 2161 O O . VAL A 1 275 ? 9.766 -6.398 1.084 1 97.31 275 VAL A O 1
ATOM 2164 N N . ALA A 1 276 ? 10.891 -4.777 2.184 1 98.44 276 ALA A N 1
ATOM 2165 C CA . ALA A 1 276 ? 9.727 -4.352 2.955 1 98.44 276 ALA A CA 1
ATOM 2166 C C . ALA A 1 276 ? 8.602 -3.875 2.039 1 98.44 276 ALA A C 1
ATOM 2168 O O . ALA A 1 276 ? 7.438 -4.199 2.256 1 98.44 276 ALA A O 1
ATOM 2169 N N . ASN A 1 277 ? 9 -3.09 1.045 1 98.06 277 ASN A N 1
ATOM 2170 C CA . ASN A 1 277 ? 8.023 -2.617 0.071 1 98.06 277 ASN A CA 1
ATOM 2171 C C . ASN A 1 277 ? 7.266 -3.775 -0.572 1 98.06 277 ASN A C 1
ATOM 2173 O O . ASN A 1 277 ? 6.051 -3.697 -0.766 1 98.06 277 ASN A O 1
ATOM 2177 N N . ARG A 1 278 ? 7.93 -4.797 -0.832 1 96.56 278 ARG A N 1
ATOM 2178 C CA . ARG A 1 278 ? 7.355 -5.977 -1.469 1 96.56 278 ARG A CA 1
ATOM 2179 C C . ARG A 1 278 ? 6.469 -6.75 -0.494 1 96.56 278 ARG A C 1
ATOM 2181 O O . ARG A 1 278 ? 5.281 -6.945 -0.751 1 96.56 278 ARG A O 1
ATOM 2188 N N . ILE A 1 279 ? 6.957 -7.109 0.675 1 97.38 279 ILE A N 1
ATOM 2189 C CA . ILE A 1 279 ? 6.309 -8.094 1.534 1 97.38 279 ILE A CA 1
ATOM 2190 C C . ILE A 1 279 ? 5.152 -7.441 2.287 1 97.38 279 ILE A C 1
ATOM 2192 O O . ILE A 1 279 ? 4.285 -8.133 2.826 1 97.38 279 ILE A O 1
ATOM 2196 N N . LEU A 1 280 ? 5.141 -6.105 2.338 1 98.56 280 LEU A N 1
ATOM 2197 C CA . LEU A 1 280 ? 4.012 -5.43 2.971 1 98.56 280 LEU A CA 1
ATOM 2198 C C . LEU A 1 280 ? 2.818 -5.363 2.023 1 98.56 280 LEU A C 1
ATOM 2200 O O . LEU A 1 280 ? 1.733 -4.926 2.414 1 98.56 280 LEU A O 1
ATOM 2204 N N . GLY A 1 281 ? 3.055 -5.746 0.802 1 98.38 281 GLY A N 1
ATOM 2205 C CA . GLY A 1 281 ? 1.94 -5.887 -0.123 1 98.38 281 GLY A CA 1
ATOM 2206 C C . GLY A 1 281 ? 1.831 -4.734 -1.104 1 98.38 281 GLY A C 1
ATOM 2207 O O . GLY A 1 281 ? 0.959 -4.734 -1.975 1 98.38 281 GLY A O 1
ATOM 2208 N N . PHE A 1 282 ? 2.766 -3.773 -0.994 1 98.44 282 PHE A N 1
ATOM 2209 C CA . PHE A 1 282 ? 2.781 -2.703 -1.982 1 98.44 282 PHE A CA 1
ATOM 2210 C C . PHE A 1 282 ? 3.346 -3.197 -3.309 1 98.44 282 PHE A C 1
ATOM 2212 O O . PHE A 1 282 ? 2.875 -2.803 -4.375 1 98.44 282 PHE A O 1
ATOM 2219 N N . VAL A 1 283 ? 4.379 -4.035 -3.205 1 97.25 283 VAL A N 1
ATOM 2220 C CA . VAL A 1 283 ? 5.145 -4.598 -4.312 1 97.25 283 VAL A CA 1
ATOM 2221 C C . VAL A 1 283 ? 5.938 -3.49 -5.008 1 97.25 283 VAL A C 1
ATOM 2223 O O . VAL A 1 283 ? 7.164 -3.555 -5.09 1 97.25 283 VAL A O 1
ATOM 2226 N N . ASN A 1 284 ? 5.324 -2.518 -5.484 1 97.75 284 ASN A N 1
ATOM 2227 C CA . ASN A 1 284 ? 5.887 -1.298 -6.055 1 97.75 284 ASN A CA 1
ATOM 2228 C C . ASN A 1 284 ? 4.914 -0.128 -5.949 1 97.75 284 ASN A C 1
ATOM 2230 O O . ASN A 1 284 ? 3.725 -0.325 -5.695 1 97.75 284 ASN A O 1
ATOM 2234 N N . ALA A 1 285 ? 5.449 1.086 -6.074 1 98.56 285 ALA A N 1
ATOM 2235 C CA . ALA A 1 285 ? 4.582 2.244 -6.266 1 98.56 285 ALA A CA 1
ATOM 2236 C C . ALA A 1 285 ? 3.869 2.18 -7.613 1 98.56 285 ALA A C 1
ATOM 2238 O O . ALA A 1 285 ? 4.359 1.55 -8.555 1 98.56 285 ALA A O 1
ATOM 2239 N N . PRO A 1 286 ? 2.701 2.83 -7.77 1 98.56 286 PRO A N 1
ATOM 2240 C CA . PRO A 1 286 ? 1.96 2.758 -9.031 1 98.56 286 PRO A CA 1
ATOM 2241 C C . PRO A 1 286 ? 2.801 3.176 -10.234 1 98.56 286 PRO A C 1
ATOM 2243 O O . PRO A 1 286 ? 3.381 4.266 -10.242 1 98.56 286 PRO A O 1
ATOM 2246 N N . SER A 1 287 ? 2.826 2.357 -11.219 1 98.31 287 SER A N 1
ATOM 2247 C CA . SER A 1 287 ? 3.777 2.441 -12.32 1 98.31 287 SER A CA 1
ATOM 2248 C C . SER A 1 287 ? 3.539 3.689 -13.164 1 98.31 287 SER A C 1
ATOM 2250 O O . SER A 1 287 ? 4.465 4.465 -13.406 1 98.31 287 SER A O 1
ATOM 2252 N N . LEU A 1 288 ? 2.322 3.924 -13.672 1 98.75 288 LEU A N 1
ATOM 2253 C CA . LEU A 1 288 ? 2.018 5.078 -14.508 1 98.75 288 LEU A CA 1
ATOM 2254 C C . LEU A 1 288 ? 2.414 6.375 -13.812 1 98.75 288 LEU A C 1
ATOM 2256 O O . LEU A 1 288 ? 3.041 7.246 -14.422 1 98.75 288 LEU A O 1
ATOM 2260 N N . PHE A 1 289 ? 2.123 6.449 -12.555 1 98.81 289 PHE A N 1
ATOM 2261 C CA . PHE A 1 289 ? 2.324 7.723 -11.875 1 98.81 289 PHE A CA 1
ATOM 2262 C C . PHE A 1 289 ? 3.789 7.906 -11.5 1 98.81 289 PHE A C 1
ATOM 2264 O O . PHE A 1 289 ? 4.234 9.031 -11.258 1 98.81 289 PHE A O 1
ATOM 2271 N N . GLN A 1 290 ? 4.562 6.816 -11.359 1 98.81 290 GLN A N 1
ATOM 2272 C CA . GLN A 1 290 ? 6.008 7.016 -11.289 1 98.81 290 GLN A CA 1
ATOM 2273 C C . GLN A 1 290 ? 6.52 7.758 -12.523 1 98.81 290 GLN A C 1
ATOM 2275 O O . GLN A 1 290 ? 7.285 8.711 -12.406 1 98.81 290 GLN A O 1
ATOM 2280 N N . ARG A 1 291 ? 6.062 7.305 -13.664 1 98.69 291 ARG A N 1
ATOM 2281 C CA . ARG A 1 291 ? 6.5 7.93 -14.914 1 98.69 291 ARG A CA 1
ATOM 2282 C C . ARG A 1 291 ? 5.996 9.367 -15.016 1 98.69 291 ARG A C 1
ATOM 2284 O O . ARG A 1 291 ? 6.711 10.25 -15.492 1 98.69 291 ARG A O 1
ATOM 2291 N N . VAL A 1 292 ? 4.762 9.609 -14.586 1 98.81 292 VAL A N 1
ATOM 2292 C CA . VAL A 1 292 ? 4.203 10.953 -14.562 1 98.81 292 VAL A CA 1
ATOM 2293 C C . VAL A 1 292 ? 5.09 11.867 -13.719 1 98.81 292 VAL A C 1
ATOM 2295 O O . VAL A 1 292 ? 5.41 12.984 -14.125 1 98.81 292 VAL A O 1
ATOM 2298 N N . ILE A 1 293 ? 5.496 11.383 -12.562 1 98.62 293 ILE A N 1
ATOM 2299 C CA . ILE A 1 293 ? 6.328 12.172 -11.656 1 98.62 293 ILE A CA 1
ATOM 2300 C C . ILE A 1 293 ? 7.664 12.484 -12.328 1 98.62 293 ILE A C 1
ATOM 2302 O O . ILE A 1 293 ? 8.156 13.609 -12.258 1 98.62 293 ILE A O 1
ATOM 2306 N N . GLY A 1 294 ? 8.258 11.477 -12.969 1 98.31 294 GLY A N 1
ATOM 2307 C CA . GLY A 1 294 ? 9.508 11.711 -13.68 1 98.31 294 GLY A CA 1
ATOM 2308 C C . GLY A 1 294 ? 9.414 12.836 -14.695 1 98.31 294 GLY A C 1
ATOM 2309 O O . GLY A 1 294 ? 10.398 13.547 -14.93 1 98.31 294 GLY A O 1
ATOM 2310 N N . LYS A 1 295 ? 8.25 13.094 -15.219 1 98.06 295 LYS A N 1
ATOM 2311 C CA . LYS A 1 295 ? 8.055 14.062 -16.297 1 98.06 295 LYS A CA 1
ATOM 2312 C C . LYS A 1 295 ? 7.574 15.406 -15.75 1 98.06 295 LYS A C 1
ATOM 2314 O O . LYS A 1 295 ? 7.539 16.406 -16.469 1 98.06 295 LYS A O 1
ATOM 2319 N N . THR A 1 296 ? 7.227 15.438 -14.477 1 98.44 296 THR A N 1
ATOM 2320 C CA . THR A 1 296 ? 6.578 16.641 -13.984 1 98.44 296 THR A CA 1
ATOM 2321 C C . THR A 1 296 ? 7.316 17.203 -12.773 1 98.44 296 THR A C 1
ATOM 2323 O O . THR A 1 296 ? 6.723 17.891 -11.938 1 98.44 296 THR A O 1
ATOM 2326 N N . LEU A 1 297 ? 8.547 16.828 -12.617 1 98.06 297 LEU A N 1
ATOM 2327 C CA . LEU A 1 297 ? 9.352 17.344 -11.516 1 98.06 297 LEU A CA 1
ATOM 2328 C C . LEU A 1 297 ? 9.375 18.859 -11.531 1 98.06 297 LEU A C 1
ATOM 2330 O O . LEU A 1 297 ? 9.594 19.469 -12.586 1 98.06 297 LEU A O 1
ATOM 2334 N N . GLY A 1 298 ? 9.094 19.5 -10.398 1 95.5 298 GLY A N 1
ATOM 2335 C CA . GLY A 1 298 ? 9.086 20.953 -10.281 1 95.5 298 GLY A CA 1
ATOM 2336 C C . GLY A 1 298 ? 7.703 21.547 -10.398 1 95.5 298 GLY A C 1
ATOM 2337 O O . GLY A 1 298 ? 7.484 22.703 -10.008 1 95.5 298 GLY A O 1
ATOM 2338 N N . ALA A 1 299 ? 6.742 20.75 -10.992 1 96.75 299 ALA A N 1
ATOM 2339 C CA . ALA A 1 299 ? 5.359 21.219 -11.016 1 96.75 299 ALA A CA 1
ATOM 2340 C C . ALA A 1 299 ? 4.797 21.328 -9.602 1 96.75 299 ALA A C 1
ATOM 2342 O O . ALA A 1 299 ? 5.145 20.531 -8.727 1 96.75 299 ALA A O 1
ATOM 2343 N N . GLU A 1 300 ? 3.996 22.281 -9.383 1 94.38 300 GLU A N 1
ATOM 2344 C CA . GLU A 1 300 ? 3.357 22.484 -8.094 1 94.38 300 GLU A CA 1
ATOM 2345 C C . GLU A 1 300 ? 1.971 23.109 -8.258 1 94.38 300 GLU A C 1
ATOM 2347 O O . GLU A 1 300 ? 1.677 23.719 -9.281 1 94.38 300 GLU A O 1
ATOM 2352 N N . VAL A 1 301 ? 1.139 22.922 -7.273 1 94.44 301 VAL A N 1
ATOM 2353 C CA . VAL A 1 301 ? -0.142 23.609 -7.246 1 94.44 301 VAL A CA 1
ATOM 2354 C C . VAL A 1 301 ? 0.081 25.094 -6.914 1 94.44 301 VAL A C 1
ATOM 2356 O O . VAL A 1 301 ? 1.153 25.469 -6.438 1 94.44 301 VAL A O 1
ATOM 2359 N N . ASP A 1 302 ? -0.919 25.891 -7.18 1 93.94 302 ASP A N 1
ATOM 2360 C CA . ASP A 1 302 ? -0.848 27.312 -6.809 1 93.94 302 ASP A CA 1
ATOM 2361 C C . ASP A 1 302 ? -1.057 27.484 -5.309 1 93.94 302 ASP A C 1
ATOM 2363 O O . ASP A 1 302 ? -2.193 27.578 -4.84 1 93.94 302 ASP A O 1
ATOM 2367 N N . VAL A 1 303 ? -0.03 27.703 -4.609 1 94.44 303 VAL A N 1
ATOM 2368 C CA . VAL A 1 303 ? -0.038 27.781 -3.152 1 94.44 303 VAL A CA 1
ATOM 2369 C C . VAL A 1 303 ? -0.717 29.062 -2.705 1 94.44 303 VAL A C 1
ATOM 2371 O O . VAL A 1 303 ? -1.152 29.188 -1.557 1 94.44 303 VAL A O 1
ATOM 2374 N N . ASN A 1 304 ? -0.85 30.047 -3.609 1 95.5 304 ASN A N 1
ATOM 2375 C CA . ASN A 1 304 ? -1.459 31.328 -3.26 1 95.5 304 ASN A CA 1
ATOM 2376 C C . ASN A 1 304 ? -2.932 31.172 -2.891 1 95.5 304 ASN A C 1
ATOM 2378 O O . ASN A 1 304 ? -3.475 31.969 -2.127 1 95.5 304 ASN A O 1
ATOM 2382 N N . ILE A 1 305 ? -3.508 30.156 -3.418 1 95.5 305 ILE A N 1
ATOM 2383 C CA . ILE A 1 305 ? -4.898 29.875 -3.078 1 95.5 305 ILE A CA 1
ATOM 2384 C C . ILE A 1 305 ? -5.012 29.562 -1.588 1 95.5 305 ILE A C 1
ATOM 2386 O O . ILE A 1 305 ? -5.891 30.094 -0.904 1 95.5 305 ILE A O 1
ATOM 2390 N N . TYR A 1 306 ? -4.109 28.781 -1.106 1 96.44 306 TYR A N 1
ATOM 2391 C CA . TYR A 1 306 ? -4.098 28.438 0.312 1 96.44 306 TYR A CA 1
ATOM 2392 C C . TYR A 1 306 ? -3.678 29.641 1.158 1 96.44 306 TYR A C 1
ATOM 2394 O O . TYR A 1 306 ? -4.176 29.828 2.271 1 96.44 306 TYR A O 1
ATOM 2402 N N . LYS A 1 307 ? -2.762 30.422 0.627 1 97.62 307 LYS A N 1
ATOM 2403 C CA . LYS A 1 307 ? -2.311 31.609 1.342 1 97.62 307 LYS A CA 1
ATOM 2404 C C . LYS A 1 307 ? -3.465 32.594 1.583 1 97.62 307 LYS A C 1
ATOM 2406 O O . LYS A 1 307 ? -3.605 33.125 2.678 1 97.62 307 LYS A O 1
ATOM 2411 N N . LYS A 1 308 ? -4.238 32.781 0.54 1 97.81 308 LYS A N 1
ATOM 2412 C CA . LYS A 1 308 ? -5.402 33.656 0.643 1 97.81 308 LYS A CA 1
ATOM 2413 C C . LYS A 1 308 ? -6.375 33.156 1.704 1 97.81 308 LYS A C 1
ATOM 2415 O O . LYS A 1 308 ? -6.883 33.938 2.514 1 97.81 308 LYS A O 1
ATOM 2420 N N . ASN A 1 309 ? -6.645 31.859 1.678 1 97.75 309 ASN A N 1
ATOM 2421 C CA . ASN A 1 309 ? -7.504 31.234 2.676 1 97.75 309 ASN A CA 1
ATOM 2422 C C . ASN A 1 309 ? -6.953 31.422 4.086 1 97.75 309 ASN A C 1
ATOM 2424 O O . ASN A 1 309 ? -7.691 31.781 5.004 1 97.75 309 ASN A O 1
ATOM 2428 N N . ARG A 1 310 ? -5.672 31.125 4.246 1 98.25 310 ARG A N 1
ATOM 2429 C CA . ARG A 1 310 ? -4.977 31.266 5.52 1 98.25 310 ARG A CA 1
ATOM 2430 C C . ARG A 1 310 ? -5.148 32.688 6.082 1 98.25 310 ARG A C 1
ATOM 2432 O O . ARG A 1 310 ? -5.531 32.844 7.246 1 98.25 310 ARG A O 1
ATOM 2439 N N . ASP A 1 311 ? -4.848 33.688 5.266 1 98.62 311 ASP A N 1
ATOM 2440 C CA . ASP A 1 311 ? -4.852 35.062 5.719 1 98.62 311 ASP A CA 1
ATOM 2441 C C . ASP A 1 311 ? -6.242 35.5 6.18 1 98.62 311 ASP A C 1
ATOM 2443 O O . ASP A 1 311 ? -6.391 36.156 7.219 1 98.62 311 ASP A O 1
ATOM 2447 N N . LEU A 1 312 ? -7.238 35.125 5.418 1 98.62 312 LEU A N 1
ATOM 2448 C CA . LEU A 1 312 ? -8.609 35.469 5.77 1 98.62 312 LEU A CA 1
ATOM 2449 C C . LEU A 1 312 ? -9.008 34.844 7.105 1 98.62 312 LEU A C 1
ATOM 2451 O O . LEU A 1 312 ? -9.492 35.562 7.992 1 98.62 312 LEU A O 1
ATOM 2455 N N . LEU A 1 313 ? -8.82 33.562 7.211 1 98.56 313 LEU A N 1
ATOM 2456 C CA . LEU A 1 313 ? -9.25 32.812 8.391 1 98.56 313 LEU A CA 1
ATOM 2457 C C . LEU A 1 313 ? -8.438 33.25 9.617 1 98.56 313 LEU A C 1
ATOM 2459 O O . LEU A 1 313 ? -9 33.469 10.688 1 98.56 313 LEU A O 1
ATOM 2463 N N . TYR A 1 314 ? -7.125 33.281 9.484 1 98.69 314 TYR A N 1
ATOM 2464 C CA . TYR A 1 314 ? -6.219 33.656 10.562 1 98.69 314 TYR A CA 1
ATOM 2465 C C . TYR A 1 314 ? -6.562 35.062 11.109 1 98.69 314 TYR A C 1
ATOM 2467 O O . TYR A 1 314 ? -6.715 35.219 12.32 1 98.69 314 TYR A O 1
ATOM 2475 N N . ASN A 1 315 ? -6.648 36.031 10.211 1 98.69 315 ASN A N 1
ATOM 2476 C CA . ASN A 1 315 ? -6.906 37.406 10.625 1 98.69 315 ASN A CA 1
ATOM 2477 C C . ASN A 1 315 ? -8.25 37.531 11.344 1 98.69 315 ASN A C 1
ATOM 2479 O O . ASN A 1 315 ? -8.367 38.281 12.32 1 98.69 315 ASN A O 1
ATOM 2483 N N . HIS A 1 316 ? -9.203 36.812 10.82 1 98.69 316 HIS A N 1
ATOM 2484 C CA . HIS A 1 316 ? -10.508 36.875 11.461 1 98.69 316 HIS A CA 1
ATOM 2485 C C . HIS A 1 316 ? -10.453 36.281 12.867 1 98.69 316 HIS A C 1
ATOM 2487 O O . HIS A 1 316 ? -10.969 36.875 13.812 1 98.69 316 HIS A O 1
ATOM 2493 N N . LEU A 1 317 ? -9.891 35.094 13.031 1 98.69 317 LEU A N 1
ATOM 2494 C CA . LEU A 1 317 ? -9.812 34.438 14.336 1 98.69 317 LEU A CA 1
ATOM 2495 C C . LEU A 1 317 ? -9.055 35.312 15.336 1 98.69 317 LEU A C 1
ATOM 2497 O O . LEU A 1 317 ? -9.469 35.438 16.484 1 98.69 317 LEU A O 1
ATOM 2501 N N . VAL A 1 318 ? -7.961 35.875 14.922 1 98.38 318 VAL A N 1
ATOM 2502 C CA . VAL A 1 318 ? -7.172 36.75 15.789 1 98.38 318 VAL A CA 1
ATOM 2503 C C . VAL A 1 318 ? -8.008 37.969 16.203 1 98.38 318 VAL A C 1
ATOM 2505 O O . VAL A 1 318 ? -7.949 38.375 17.359 1 98.38 318 VAL A O 1
ATOM 2508 N N . SER A 1 319 ? -8.758 38.5 15.273 1 98.38 319 SER A N 1
ATOM 2509 C CA . SER A 1 319 ? -9.594 39.656 15.57 1 98.38 319 SER A CA 1
ATOM 2510 C C . SER A 1 319 ? -10.656 39.312 16.625 1 98.38 319 SER A C 1
ATOM 2512 O O . SER A 1 319 ? -11.133 40.188 17.344 1 98.38 319 SER A O 1
ATOM 2514 N N . LEU A 1 320 ? -11.023 38.062 16.688 1 98.19 320 LEU A N 1
ATOM 2515 C CA . LEU A 1 320 ? -12.016 37.625 17.656 1 98.19 320 LEU A CA 1
ATOM 2516 C C . LEU A 1 320 ? -11.375 37.312 19 1 98.19 320 LEU A C 1
ATOM 2518 O O . LEU A 1 320 ? -12.062 37 19.969 1 98.19 320 LEU A O 1
ATOM 2522 N N . GLY A 1 321 ? -10.031 37.375 19.031 1 97.44 321 GLY A N 1
ATOM 2523 C CA . GLY A 1 321 ? -9.336 37.188 20.297 1 97.44 321 GLY A CA 1
ATOM 2524 C C . GLY A 1 321 ? -8.68 35.812 20.422 1 97.44 321 GLY A C 1
ATOM 2525 O O . GLY A 1 321 ? -8.086 35.5 21.453 1 97.44 321 GLY A O 1
ATOM 2526 N N . PHE A 1 322 ? -8.727 34.969 19.453 1 98.25 322 PHE A N 1
ATOM 2527 C CA . PHE A 1 322 ? -8.055 33.688 19.5 1 98.25 322 PHE A CA 1
ATOM 2528 C C . PHE A 1 322 ? -6.539 33.844 19.453 1 98.25 322 PHE A C 1
ATOM 2530 O O . PHE A 1 322 ? -6.031 34.719 18.734 1 98.25 322 PHE A O 1
ATOM 2537 N N . GLU A 1 323 ? -5.863 33.094 20.266 1 98.12 323 GLU A N 1
ATOM 2538 C CA . GLU A 1 323 ? -4.414 32.969 20.156 1 98.12 323 GLU A CA 1
ATOM 2539 C C . GLU A 1 323 ? -4.027 31.922 19.125 1 98.12 323 GLU A C 1
ATOM 2541 O O . GLU A 1 323 ? -4.469 30.766 19.203 1 98.12 323 GLU A O 1
ATOM 2546 N N . CYS A 1 324 ? -3.266 32.281 18.203 1 97.69 324 CYS A N 1
ATOM 2547 C CA . CYS A 1 324 ? -2.918 31.391 17.109 1 97.69 324 CYS A CA 1
ATOM 2548 C C . CYS A 1 324 ? -1.611 31.812 16.438 1 97.69 324 CYS A C 1
ATOM 2550 O O . CYS A 1 324 ? -1.415 33 16.141 1 97.69 324 CYS A O 1
ATOM 2552 N N . ILE A 1 325 ? -0.705 30.875 16.281 1 97.75 325 ILE A N 1
ATOM 2553 C CA . ILE A 1 325 ? 0.484 31.141 15.477 1 97.75 325 ILE A CA 1
ATOM 2554 C C . ILE A 1 325 ? 0.117 31.141 13.992 1 97.75 325 ILE A C 1
ATOM 2556 O O . ILE A 1 325 ? -0.665 30.312 13.539 1 97.75 325 ILE A O 1
ATOM 2560 N N . LYS A 1 326 ? 0.597 32.156 13.273 1 98.06 326 LYS A N 1
ATOM 2561 C CA . LYS A 1 326 ? 0.341 32.188 11.836 1 98.06 326 LYS A CA 1
ATOM 2562 C C . LYS A 1 326 ? 1.109 31.078 11.125 1 98.06 326 LYS A C 1
ATOM 2564 O O . LYS A 1 326 ? 2.34 31.047 11.164 1 98.06 326 LYS A O 1
ATOM 2569 N N . PRO A 1 327 ? 0.426 30.203 10.484 1 98.06 327 PRO A N 1
ATOM 2570 C CA . PRO A 1 327 ? 1.117 29.094 9.828 1 98.06 327 PRO A CA 1
ATOM 2571 C C . PRO A 1 327 ? 2.084 29.562 8.742 1 98.06 327 PRO A C 1
ATOM 2573 O O . PRO A 1 327 ? 1.763 30.469 7.977 1 98.06 327 PRO A O 1
ATOM 2576 N N . GLU A 1 328 ? 3.221 28.906 8.703 1 98.5 328 GLU A N 1
ATOM 2577 C CA . GLU A 1 328 ? 4.242 29.172 7.699 1 98.5 328 GLU A CA 1
ATOM 2578 C C . GLU A 1 328 ? 4.105 28.234 6.504 1 98.5 328 GLU A C 1
ATOM 2580 O O . GLU A 1 328 ? 4.641 28.516 5.426 1 98.5 328 GLU A O 1
ATOM 2585 N N . GLY A 1 329 ? 3.434 27.156 6.707 1 98 329 GLY A N 1
ATOM 2586 C CA . GLY A 1 329 ? 3.223 26.172 5.664 1 98 329 GLY A CA 1
ATOM 2587 C C . GLY A 1 329 ? 2.047 25.25 5.945 1 98 329 GLY A C 1
ATOM 2588 O O . GLY A 1 329 ? 1.246 25.516 6.844 1 98 329 GLY A O 1
ATOM 2589 N N . ALA A 1 330 ? 1.94 24.219 5.102 1 97.25 330 ALA A N 1
ATOM 2590 C CA . ALA A 1 330 ? 0.789 23.328 5.137 1 97.25 330 ALA A CA 1
ATOM 2591 C C . ALA A 1 330 ? -0.508 24.078 4.875 1 97.25 330 ALA A C 1
ATOM 2593 O O . ALA A 1 330 ? -0.533 25.031 4.086 1 97.25 330 ALA A O 1
ATOM 2594 N N . PHE A 1 331 ? -1.633 23.625 5.32 1 97.75 331 PHE A N 1
ATOM 2595 C CA . PHE A 1 331 ? -2.893 24.344 5.145 1 97.75 331 PHE A CA 1
ATOM 2596 C C . PHE A 1 331 ? -3.783 24.188 6.367 1 97.75 331 PHE A C 1
ATOM 2598 O O . PHE A 1 331 ? -4.977 23.906 6.242 1 97.75 331 PHE A O 1
ATOM 2605 N N . TYR A 1 332 ? -3.111 24.328 7.555 1 97.94 332 TYR A N 1
ATOM 2606 C CA . TYR A 1 332 ? -3.816 24.188 8.828 1 97.94 332 TYR A CA 1
ATOM 2607 C C . TYR A 1 332 ? -3.584 25.406 9.711 1 97.94 332 TYR A C 1
ATOM 2609 O O . TYR A 1 332 ? -2.523 26.031 9.656 1 97.94 332 TYR A O 1
ATOM 2617 N N . LEU A 1 333 ? -4.59 25.719 10.547 1 98.5 333 LEU A N 1
ATOM 2618 C CA . LEU A 1 333 ? -4.449 26.578 11.727 1 98.5 333 LEU A CA 1
ATOM 2619 C C . LEU A 1 333 ? -4.59 25.75 13.008 1 98.5 333 LEU A C 1
ATOM 2621 O O . LEU A 1 333 ? -5.32 24.766 13.039 1 98.5 333 LEU A O 1
ATOM 2625 N N . PHE A 1 334 ? -3.893 26.156 13.977 1 98.62 334 PHE A N 1
ATOM 2626 C CA . PHE A 1 334 ? -3.939 25.453 15.25 1 98.62 334 PHE A CA 1
ATOM 2627 C C . PHE A 1 334 ? -4.105 26.438 16.406 1 98.62 334 PHE A C 1
ATOM 2629 O O . PHE A 1 334 ? -3.238 26.531 17.281 1 98.62 334 PHE A O 1
ATOM 2636 N N . PRO A 1 335 ? -5.207 27.109 16.5 1 98.75 335 PRO A N 1
ATOM 2637 C CA . PRO A 1 335 ? -5.449 28.094 17.547 1 98.75 335 PRO A CA 1
ATOM 2638 C C . PRO A 1 335 ? -5.688 27.453 18.922 1 98.75 335 PRO A C 1
ATOM 2640 O O . PRO A 1 335 ? -6.109 26.297 19 1 98.75 335 PRO A O 1
ATOM 2643 N N . LYS A 1 336 ? -5.367 28.188 19.906 1 98.62 336 LYS A N 1
ATOM 2644 C CA . LYS A 1 336 ? -5.754 27.812 21.266 1 98.62 336 LYS A CA 1
ATOM 2645 C C . LYS A 1 336 ? -7.266 27.906 21.453 1 98.62 336 LYS A C 1
ATOM 2647 O O . LYS A 1 336 ? -7.887 28.891 21.062 1 98.62 336 LYS A O 1
ATOM 2652 N N . ALA A 1 337 ? -7.812 26.859 21.938 1 98.38 337 ALA A N 1
ATOM 2653 C CA . ALA A 1 337 ? -9.242 26.891 22.219 1 98.38 337 ALA A CA 1
ATOM 2654 C C . ALA A 1 337 ? -9.555 27.891 23.344 1 98.38 337 ALA A C 1
ATOM 2656 O O . ALA A 1 337 ? -8.672 28.25 24.125 1 98.38 337 ALA A O 1
ATOM 2657 N N . LEU A 1 338 ? -10.797 28.281 23.484 1 98.06 338 LEU A N 1
ATOM 2658 C CA . LEU A 1 338 ? -11.18 29.281 24.469 1 98.06 338 LEU A CA 1
ATOM 2659 C C . LEU A 1 338 ? -11.445 28.641 25.828 1 98.06 338 LEU A C 1
ATOM 2661 O O . LEU A 1 338 ? -11.57 29.328 26.844 1 98.06 338 LEU A O 1
ATOM 2665 N N . ILE A 1 339 ? -11.484 27.312 25.812 1 97.69 339 ILE A N 1
ATOM 2666 C CA . ILE A 1 339 ? -11.531 26.531 27.031 1 97.69 339 ILE A CA 1
ATOM 2667 C C . ILE A 1 339 ? -10.523 25.391 26.953 1 97.69 339 ILE A C 1
ATOM 2669 O O . ILE A 1 339 ? -10.164 24.938 25.859 1 97.69 339 ILE A O 1
ATOM 2673 N N . GLN A 1 340 ? -10.094 24.891 28.094 1 97.06 340 GLN A N 1
ATOM 2674 C CA . GLN A 1 340 ? -9.07 23.859 28.141 1 97.06 340 GLN A CA 1
ATOM 2675 C C . GLN A 1 340 ? -9.578 22.547 27.547 1 97.06 340 GLN A C 1
ATOM 2677 O O . GLN A 1 340 ? -8.828 21.812 26.906 1 97.06 340 GLN A O 1
ATOM 2682 N N . ASP A 1 341 ? -10.781 22.266 27.781 1 97.94 341 ASP A N 1
ATOM 2683 C CA . ASP A 1 341 ? -11.406 21.062 27.234 1 97.94 341 ASP A CA 1
ATOM 2684 C C . ASP A 1 341 ? -11.68 21.219 25.75 1 97.94 341 ASP A C 1
ATOM 2686 O O . ASP A 1 341 ? -12.797 21.578 25.359 1 97.94 341 ASP A O 1
ATOM 2690 N N . ASP A 1 342 ? -10.664 20.859 24.969 1 97.56 342 ASP A N 1
ATOM 2691 C CA . ASP A 1 342 ? -10.742 21.094 23.531 1 97.56 342 ASP A CA 1
ATOM 2692 C C . ASP A 1 342 ? -11.797 20.219 22.875 1 97.56 342 ASP A C 1
ATOM 2694 O O . ASP A 1 342 ? -12.336 20.547 21.812 1 97.56 342 ASP A O 1
ATOM 2698 N N . LYS A 1 343 ? -12.203 19.062 23.406 1 95.38 343 LYS A N 1
ATOM 2699 C CA . LYS A 1 343 ? -13.289 18.234 22.906 1 95.38 343 LYS A CA 1
ATOM 2700 C C . LYS A 1 343 ? -14.633 18.922 23.078 1 95.38 343 LYS A C 1
ATOM 2702 O O . LYS A 1 343 ? -15.461 18.922 22.172 1 95.38 343 LYS A O 1
ATOM 2707 N N . LYS A 1 344 ? -14.836 19.453 24.25 1 97.12 344 LYS A N 1
ATOM 2708 C CA . LYS A 1 344 ? -16.047 20.219 24.5 1 97.12 344 LYS A CA 1
ATOM 2709 C C . LYS A 1 344 ? -16.125 21.438 23.594 1 97.12 344 LYS A C 1
ATOM 2711 O O . LYS A 1 344 ? -17.203 2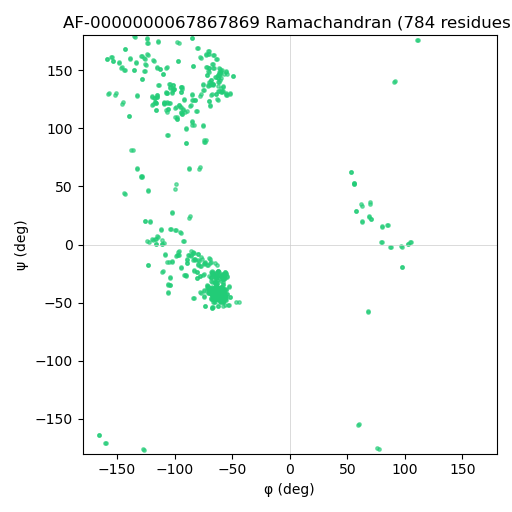1.781 23.094 1 97.12 344 LYS A O 1
ATOM 2716 N N . PHE A 1 345 ? -15 22.094 23.469 1 97.69 345 PHE A N 1
ATOM 2717 C CA . PHE A 1 345 ? -14.961 23.25 22.578 1 97.69 345 PHE A CA 1
ATOM 2718 C C . PHE A 1 345 ? -15.414 22.875 21.172 1 97.69 345 PHE A C 1
ATOM 2720 O O . PHE A 1 345 ? -16.188 23.594 20.547 1 97.69 345 PHE A O 1
ATOM 2727 N N . ALA A 1 346 ? -14.914 21.766 20.641 1 95.81 346 ALA A N 1
ATOM 2728 C CA . ALA A 1 346 ? -15.297 21.281 19.312 1 95.81 346 ALA A CA 1
ATOM 2729 C C . ALA A 1 346 ? -16.797 20.969 19.25 1 95.81 346 ALA A C 1
ATOM 2731 O O . ALA A 1 346 ? -17.438 21.219 18.234 1 95.81 346 ALA A O 1
ATOM 2732 N N . GLU A 1 347 ? -17.344 20.406 20.312 1 94.88 347 GLU A N 1
ATOM 2733 C CA . GLU A 1 347 ? -18.781 20.141 20.391 1 94.88 347 GLU A CA 1
ATOM 2734 C C . GLU A 1 347 ? -19.594 21.422 20.312 1 94.88 347 GLU A C 1
ATOM 2736 O O . GLU A 1 347 ? -20.641 21.469 19.656 1 94.88 347 GLU A O 1
ATOM 2741 N N . GLU A 1 348 ? -19.172 22.391 21.016 1 96.88 348 GLU A N 1
ATOM 2742 C CA . GLU A 1 348 ? -19.844 23.688 20.984 1 96.88 348 GLU A CA 1
ATOM 2743 C C . GLU A 1 348 ? -19.781 24.312 19.578 1 96.88 348 GLU A C 1
ATOM 2745 O O . GLU A 1 348 ? -20.734 24.922 19.125 1 96.88 348 GLU A O 1
ATOM 2750 N N . ALA A 1 349 ? -18.609 24.156 18.969 1 97.12 349 ALA A N 1
ATOM 2751 C CA . ALA A 1 349 ? -18.438 24.688 17.625 1 97.12 349 ALA A CA 1
ATOM 2752 C C . ALA A 1 349 ? -19.438 24.047 16.656 1 97.12 349 ALA A C 1
ATOM 2754 O O . ALA A 1 349 ? -19.938 24.719 15.75 1 97.12 349 ALA A O 1
ATOM 2755 N N . LYS A 1 350 ? -19.734 22.812 16.797 1 93.69 350 LYS A N 1
ATOM 2756 C CA . LYS A 1 350 ? -20.656 22.062 15.953 1 93.69 350 LYS A CA 1
ATOM 2757 C C . LYS A 1 350 ? -22.031 22.688 15.945 1 93.69 350 LYS A C 1
ATOM 2759 O O . LYS A 1 350 ? -22.75 22.609 14.945 1 93.69 350 LYS A O 1
ATOM 2764 N N . LYS A 1 351 ? -22.406 23.297 17.047 1 93.94 351 LYS A N 1
ATOM 2765 C CA . LYS A 1 351 ? -23.703 23.953 17.141 1 93.94 351 LYS A CA 1
ATOM 2766 C C . LYS A 1 351 ? -23.812 25.094 16.125 1 93.94 351 LYS A C 1
ATOM 2768 O O . LYS A 1 351 ? -24.922 25.516 15.781 1 93.94 351 LYS A O 1
ATOM 2773 N N . PHE A 1 352 ? -22.734 25.562 15.742 1 96 352 PHE A N 1
ATOM 2774 C CA . PHE A 1 352 ? -22.688 26.609 14.734 1 96 352 PHE A CA 1
ATOM 2775 C C . PHE A 1 352 ? -22.281 26.047 13.375 1 96 352 PHE A C 1
ATOM 2777 O O . PHE A 1 352 ? -21.797 26.781 12.516 1 96 352 PHE A O 1
ATOM 2784 N N . ASN A 1 353 ? -22.281 24.734 13.195 1 94.62 353 ASN A N 1
ATOM 2785 C CA . ASN A 1 353 ? -21.984 24 11.969 1 94.62 353 ASN A CA 1
ATOM 2786 C C . ASN A 1 353 ? -20.5 24.078 11.617 1 94.62 353 ASN A C 1
ATOM 2788 O O . ASN A 1 353 ? -20.141 24.047 10.438 1 94.62 353 ASN A O 1
ATOM 2792 N N . LEU A 1 354 ? -19.75 24.359 12.641 1 96.19 354 LEU A N 1
ATOM 2793 C CA . LEU A 1 354 ? -18.297 24.297 12.5 1 96.19 354 LEU A CA 1
ATOM 2794 C C . LEU A 1 354 ? -17.766 22.938 12.938 1 96.19 354 LEU A C 1
ATOM 2796 O O . LEU A 1 354 ? -17.859 22.562 14.109 1 96.19 354 LEU A O 1
ATOM 2800 N N . LEU A 1 355 ? -17.25 22.219 11.953 1 94.94 355 LEU A N 1
ATOM 2801 C CA . LEU A 1 355 ? -16.609 20.938 12.273 1 94.94 355 LEU A CA 1
ATOM 2802 C C . LEU A 1 355 ? -15.094 21.109 12.375 1 94.94 355 LEU A C 1
ATOM 2804 O O . LEU A 1 355 ? -14.414 21.281 11.359 1 94.94 355 LEU A O 1
ATOM 2808 N N . ILE A 1 356 ? -14.562 21.047 13.594 1 95.56 356 ILE A N 1
ATOM 2809 C CA . ILE A 1 356 ? -13.141 21.266 13.859 1 95.56 356 ILE A CA 1
ATOM 2810 C C . ILE A 1 356 ? -12.547 20.062 14.578 1 95.56 356 ILE A C 1
ATOM 2812 O O . ILE A 1 356 ? -13.289 19.203 15.07 1 95.56 356 ILE A O 1
ATOM 2816 N N . VAL A 1 357 ? -11.242 19.922 14.617 1 95.06 357 VAL A N 1
ATOM 2817 C CA . VAL A 1 357 ? -10.602 18.766 15.234 1 95.06 357 VAL A CA 1
ATOM 2818 C C . VAL A 1 357 ? -9.906 19.188 16.531 1 95.06 357 VAL A C 1
ATOM 2820 O O . VAL A 1 357 ? -9.039 20.062 16.516 1 95.06 357 VAL A O 1
ATOM 2823 N N . PRO A 1 358 ? -10.289 18.562 17.656 1 96.5 358 PRO A N 1
ATOM 2824 C CA . PRO A 1 358 ? -9.648 18.906 18.938 1 96.5 358 PRO A CA 1
ATOM 2825 C C . PRO A 1 358 ? -8.156 18.609 18.938 1 96.5 358 PRO A C 1
ATOM 2827 O O . PRO A 1 358 ? -7.715 17.609 18.375 1 96.5 358 PRO A O 1
ATOM 2830 N N . GLY A 1 359 ? -7.391 19.453 19.578 1 97.44 359 GLY A N 1
ATOM 2831 C CA . GLY A 1 359 ? -5.945 19.328 19.656 1 97.44 359 GLY A CA 1
ATOM 2832 C C . GLY A 1 359 ? -5.5 18.047 20.344 1 97.44 359 GLY A C 1
ATOM 2833 O O . GLY A 1 359 ? -4.402 17.547 20.094 1 97.44 359 GLY A O 1
ATOM 2834 N N . SER A 1 360 ? -6.336 17.453 21.188 1 96.56 360 SER A N 1
ATOM 2835 C CA . SER A 1 360 ? -6.055 16.203 21.859 1 96.56 360 SER A CA 1
ATOM 2836 C C . SER A 1 360 ? -5.785 15.078 20.844 1 96.56 360 SER A C 1
ATOM 2838 O O . SER A 1 360 ? -5.023 14.156 21.125 1 96.56 360 SER A O 1
ATOM 2840 N N . SER A 1 361 ? -6.367 15.203 19.656 1 94.12 361 SER A N 1
ATOM 2841 C CA . SER A 1 361 ? -6.172 14.211 18.594 1 94.12 361 SER A CA 1
ATOM 2842 C C . SER A 1 361 ? -4.742 14.25 18.062 1 94.12 361 SER A C 1
ATOM 2844 O O . SER A 1 361 ? -4.301 13.312 17.391 1 94.12 361 SER A O 1
ATOM 2846 N N . PHE A 1 362 ? -4.027 15.328 18.375 1 97.19 362 PHE A N 1
ATOM 2847 C CA . PHE A 1 362 ? -2.666 15.516 17.891 1 97.19 362 PHE A CA 1
ATOM 2848 C C . PHE A 1 362 ? -1.675 15.508 19.047 1 97.19 362 PHE A C 1
ATOM 2850 O O . PHE A 1 362 ? -0.517 15.898 18.875 1 97.19 362 PHE A O 1
ATOM 2857 N N . GLY A 1 363 ? -2.166 15.195 20.234 1 97.12 363 GLY A N 1
ATOM 2858 C CA . GLY A 1 363 ? -1.314 15.133 21.422 1 97.12 363 GLY A CA 1
ATOM 2859 C C . GLY A 1 363 ? -1.113 16.484 22.078 1 97.12 363 GLY A C 1
ATOM 2860 O O . GLY A 1 363 ? -0.171 16.672 22.859 1 97.12 363 GLY A O 1
ATOM 2861 N N . CYS A 1 364 ? -1.94 17.438 21.766 1 98 364 CYS A N 1
ATOM 2862 C CA . CYS A 1 364 ? -1.811 18.781 22.312 1 98 364 CYS A CA 1
ATOM 2863 C C . CYS A 1 364 ? -3.168 19.328 22.734 1 98 364 CYS A C 1
ATOM 2865 O O . CYS A 1 364 ? -3.74 20.172 22.031 1 98 364 CYS A O 1
ATOM 2867 N N . GLN A 1 365 ? -3.637 18.953 23.891 1 97.5 365 GLN A N 1
ATOM 2868 C CA . GLN A 1 365 ? -4.926 19.375 24.422 1 97.5 365 GLN A CA 1
ATOM 2869 C C . GLN A 1 365 ? -4.98 20.891 24.578 1 97.5 365 GLN A C 1
ATOM 2871 O O . GLN A 1 365 ? -3.969 21.531 24.891 1 97.5 365 GLN A O 1
ATOM 2876 N N . GLY A 1 366 ? -6.168 21.469 24.406 1 98.19 366 GLY A N 1
ATOM 2877 C CA . GLY A 1 366 ? -6.359 22.891 24.625 1 98.19 366 GLY A CA 1
ATOM 2878 C C . GLY A 1 366 ? -6.281 23.703 23.344 1 98.19 366 GLY A C 1
ATOM 2879 O O . GLY A 1 366 ? -6.473 24.922 23.359 1 98.19 366 GLY A O 1
ATOM 2880 N N . TYR A 1 367 ? -6.043 23.031 22.297 1 98.56 367 TYR A N 1
ATOM 2881 C CA . TYR A 1 367 ? -6.004 23.641 20.969 1 98.56 367 TYR A CA 1
ATOM 2882 C C . TYR A 1 367 ? -6.984 22.953 20.031 1 98.56 367 TYR A C 1
ATOM 2884 O O . TYR A 1 367 ? -7.676 22 20.422 1 98.56 367 TYR A O 1
ATOM 2892 N N . PHE A 1 368 ? -7.172 23.469 18.797 1 98.06 368 PHE A N 1
ATOM 2893 C CA . PHE A 1 368 ? -7.957 22.812 17.75 1 98.06 368 PHE A CA 1
ATOM 2894 C C . PHE A 1 368 ? -7.383 23.094 16.375 1 98.06 368 PHE A C 1
ATOM 2896 O O . PHE A 1 368 ? -6.719 24.125 16.172 1 98.06 368 PHE A O 1
ATOM 2903 N N . ARG A 1 369 ? -7.602 22.172 15.453 1 97.94 369 ARG A N 1
ATOM 2904 C CA . ARG A 1 369 ? -7.09 22.344 14.102 1 97.94 369 ARG A CA 1
ATOM 2905 C C . ARG A 1 369 ? -8.203 22.734 13.133 1 97.94 369 ARG A C 1
ATOM 2907 O O . ARG A 1 369 ? -9.312 22.188 13.203 1 97.94 369 ARG A O 1
ATOM 2914 N N . LEU A 1 370 ? -7.895 23.656 12.281 1 97.75 370 LEU A N 1
ATOM 2915 C CA . LEU A 1 370 ? -8.727 24.031 11.148 1 97.75 370 LEU A CA 1
ATOM 2916 C C . LEU A 1 370 ? -7.988 23.797 9.828 1 97.75 370 LEU A C 1
ATOM 2918 O O . LEU A 1 370 ? -6.922 24.359 9.609 1 97.75 370 LEU A O 1
ATOM 2922 N N . SER A 1 371 ? -8.531 23 9.008 1 96.56 371 SER A N 1
ATOM 2923 C CA . SER A 1 371 ? -7.996 22.859 7.656 1 96.56 371 SER A CA 1
ATOM 2924 C C . SER A 1 371 ? -8.586 23.906 6.715 1 96.56 371 SER A C 1
ATOM 2926 O O . SER A 1 371 ? -9.805 23.938 6.496 1 96.56 371 SER A O 1
ATOM 2928 N N . TYR A 1 372 ? -7.77 24.703 6.176 1 97 372 TYR A N 1
ATOM 2929 C CA . TYR A 1 372 ? -8.297 25.766 5.312 1 97 372 TYR A CA 1
ATOM 2930 C C . TYR A 1 372 ? -8.109 25.406 3.842 1 97 372 TYR A C 1
ATOM 2932 O O . TYR A 1 372 ? -7.953 26.281 2.996 1 97 372 TYR A O 1
ATOM 2940 N N . CYS A 1 373 ? -8.078 24.109 3.553 1 93 373 CYS A N 1
ATOM 2941 C CA . CYS A 1 373 ? -7.984 23.672 2.164 1 93 373 CYS A CA 1
ATOM 2942 C C . CYS A 1 373 ? -9.367 23.547 1.541 1 93 373 CYS A C 1
ATOM 2944 O O . CYS A 1 373 ? -9.555 22.828 0.564 1 93 373 CYS A O 1
ATOM 2946 N N . ILE A 1 374 ? -10.367 24.219 2.062 1 90.69 374 ILE A N 1
ATOM 2947 C CA . ILE A 1 374 ? -11.711 24.266 1.498 1 90.69 374 ILE A CA 1
ATOM 2948 C C . ILE A 1 374 ? -11.875 25.516 0.638 1 90.69 374 ILE A C 1
ATOM 2950 O O . ILE A 1 374 ? -10.953 26.328 0.538 1 90.69 374 ILE A O 1
ATOM 2954 N N . GLY A 1 375 ? -12.953 25.656 -0.035 1 91.62 375 GLY A N 1
ATOM 2955 C CA . GLY A 1 375 ? -13.188 26.781 -0.926 1 91.62 375 GLY A CA 1
ATOM 2956 C C . GLY A 1 375 ? -13.195 28.109 -0.209 1 91.62 375 GLY A C 1
ATOM 2957 O O . GLY A 1 375 ? -13.672 28.203 0.924 1 91.62 375 GLY A O 1
ATOM 2958 N N . TYR A 1 376 ? -12.719 29.109 -0.875 1 95.06 376 TYR A N 1
ATOM 2959 C CA . TYR A 1 376 ? -12.641 30.453 -0.31 1 95.06 376 TYR A CA 1
ATOM 2960 C C . TYR A 1 376 ? -14.016 30.953 0.121 1 95.06 376 TYR A C 1
ATOM 2962 O O . TYR A 1 376 ? -14.156 31.547 1.188 1 95.06 376 TYR A O 1
ATOM 2970 N N . ASP A 1 377 ? -15.016 30.688 -0.667 1 94.56 377 ASP A N 1
ATOM 2971 C CA . ASP A 1 377 ? -16.375 31.141 -0.373 1 94.56 377 ASP A CA 1
ATOM 2972 C C . ASP A 1 377 ? -16.891 30.5 0.914 1 94.56 377 ASP A C 1
ATOM 2974 O O . ASP A 1 377 ? -17.594 31.141 1.692 1 94.56 377 ASP A O 1
ATOM 2978 N N . LYS A 1 378 ? -16.547 29.281 1.089 1 93.19 378 LYS A N 1
ATOM 2979 C CA . LYS A 1 378 ? -16.969 28.562 2.297 1 93.19 378 LYS A CA 1
ATOM 2980 C C . LYS A 1 378 ? -16.312 29.172 3.537 1 93.19 378 LYS A C 1
ATOM 2982 O O . LYS A 1 378 ? -16.906 29.203 4.609 1 93.19 378 LYS A O 1
ATOM 2987 N N . ILE A 1 379 ? -15.102 29.547 3.416 1 96.56 379 ILE A N 1
ATOM 2988 C CA . ILE A 1 379 ? -14.383 30.188 4.52 1 96.56 379 ILE A CA 1
ATOM 2989 C C . ILE A 1 379 ? -15.016 31.531 4.848 1 96.56 379 ILE A C 1
ATOM 2991 O O . ILE A 1 379 ? -15.266 31.828 6.016 1 96.56 379 ILE A O 1
ATOM 2995 N N . GLU A 1 380 ? -15.312 32.281 3.855 1 97.25 380 GLU A N 1
ATOM 2996 C CA . GLU A 1 380 ? -15.953 33.594 4.062 1 97.25 380 GLU A CA 1
ATOM 2997 C C . GLU A 1 380 ? -17.266 33.438 4.812 1 97.25 380 GLU A C 1
ATOM 2999 O O . GLU A 1 380 ? -17.547 34.188 5.754 1 97.25 380 GLU A O 1
ATOM 3004 N N . LYS A 1 381 ? -17.984 32.469 4.422 1 96 381 LYS A N 1
ATOM 3005 C CA . LYS A 1 381 ? -19.297 32.219 5.016 1 96 381 LYS A CA 1
ATOM 3006 C C . LYS A 1 381 ? -19.172 31.75 6.457 1 96 381 LYS A C 1
ATOM 3008 O O . LYS A 1 381 ? -20.078 31.953 7.27 1 96 381 LYS A O 1
ATOM 3013 N N . SER A 1 382 ? -18.125 31.141 6.707 1 97.62 382 SER A N 1
ATOM 3014 C CA . SER A 1 382 ? -17.953 30.531 8.023 1 97.62 382 SER A CA 1
ATOM 3015 C C . SER A 1 382 ? -17.547 31.562 9.062 1 97.62 382 SER A C 1
ATOM 3017 O O . SER A 1 382 ? -17.625 31.312 10.266 1 97.62 382 SER A O 1
ATOM 3019 N N . LEU A 1 383 ? -17.141 32.75 8.633 1 98.31 383 LEU A N 1
ATOM 3020 C CA . LEU A 1 383 ? -16.578 33.75 9.531 1 98.31 383 LEU A CA 1
ATOM 3021 C C . LEU A 1 383 ? -17.594 34.156 10.602 1 98.31 383 LEU A C 1
ATOM 3023 O O . LEU A 1 383 ? -17.25 34.312 11.773 1 98.31 383 LEU A O 1
ATOM 3027 N N . GLU A 1 384 ? -18.812 34.312 10.18 1 97.75 384 GLU A N 1
ATOM 3028 C CA . GLU A 1 384 ? -19.859 34.688 11.125 1 97.75 384 GLU A CA 1
ATOM 3029 C C . GLU A 1 384 ? -20.062 33.594 12.18 1 97.75 384 GLU A C 1
ATOM 3031 O O . GLU A 1 384 ? -20.344 33.875 13.336 1 97.75 384 GLU A O 1
ATOM 3036 N N . ALA A 1 385 ? -19.984 32.344 11.75 1 97.88 385 ALA A N 1
ATOM 3037 C CA . ALA A 1 385 ? -20.125 31.219 12.672 1 97.88 385 ALA A CA 1
ATOM 3038 C C . ALA A 1 385 ? -19.031 31.25 13.734 1 97.88 385 ALA A C 1
ATOM 3040 O O . ALA A 1 385 ? -19.297 30.984 14.914 1 97.88 385 ALA A O 1
ATOM 3041 N N . PHE A 1 386 ? -17.844 31.562 13.367 1 98.44 386 PHE A N 1
ATOM 3042 C CA . PHE A 1 386 ? -16.75 31.688 14.328 1 98.44 386 PHE A CA 1
ATOM 3043 C C . PHE A 1 386 ? -17 32.844 15.297 1 98.44 386 PHE A C 1
ATOM 3045 O O . PHE A 1 386 ? -16.672 32.75 16.484 1 98.44 386 PHE A O 1
ATOM 3052 N N . SER A 1 387 ? -17.516 33.969 14.773 1 98.44 387 SER A N 1
ATOM 3053 C CA . SER A 1 387 ? -17.859 35.094 15.633 1 98.44 387 SER A CA 1
ATOM 3054 C C . SER A 1 387 ? -18.875 34.688 16.688 1 98.44 387 SER A C 1
ATOM 3056 O O . SER A 1 387 ? -18.734 35.062 17.859 1 98.44 387 SER A O 1
ATOM 3058 N N . LYS A 1 388 ? -19.859 33.969 16.25 1 98.12 388 LYS A N 1
ATOM 3059 C CA . LYS A 1 388 ? -20.891 33.5 17.172 1 98.12 388 LYS A CA 1
ATOM 3060 C C . LYS A 1 388 ? -20.297 32.531 18.203 1 98.12 388 LYS A C 1
ATOM 3062 O O . LYS A 1 388 ? -20.656 32.594 19.391 1 98.12 388 LYS A O 1
ATOM 3067 N N . LEU A 1 389 ? -19.469 31.688 17.75 1 98.12 389 LEU A N 1
ATOM 3068 C CA . LEU A 1 389 ? -18.812 30.75 18.672 1 98.12 389 LEU A CA 1
ATOM 3069 C C . LEU A 1 389 ? -18.016 31.516 19.734 1 98.12 389 LEU A C 1
ATOM 3071 O O . LEU A 1 389 ? -18.109 31.188 20.922 1 98.12 389 LEU A O 1
ATOM 3075 N N . ALA A 1 390 ? -17.234 32.469 19.344 1 97.94 390 ALA A N 1
ATOM 3076 C CA . ALA A 1 390 ? -16.391 33.25 20.266 1 97.94 390 ALA A CA 1
ATOM 3077 C C . ALA A 1 390 ? -17.25 33.969 21.297 1 97.94 390 ALA A C 1
ATOM 3079 O O . ALA A 1 390 ? -16.875 34.062 22.469 1 97.94 390 ALA A O 1
ATOM 3080 N N . LYS A 1 391 ? -18.375 34.438 20.844 1 97.31 391 LYS A N 1
ATOM 3081 C CA . LYS A 1 391 ? -19.266 35.188 21.719 1 97.31 391 LYS A CA 1
ATOM 3082 C C . LYS A 1 391 ? -19.797 34.312 22.844 1 97.31 391 LYS A C 1
ATOM 3084 O O . LYS A 1 391 ? -20.078 34.812 23.938 1 97.31 391 LYS A O 1
ATOM 3089 N N . GLN A 1 392 ? -19.875 33.062 22.547 1 95.62 392 GLN A N 1
ATOM 3090 C CA . GLN A 1 392 ? -20.375 32.125 23.547 1 95.62 392 GLN A CA 1
ATOM 3091 C C . GLN A 1 392 ? -19.406 32.031 24.734 1 95.62 392 GLN A C 1
ATOM 3093 O O . GLN A 1 392 ? -19.812 31.641 25.828 1 95.62 392 GLN A O 1
ATOM 3098 N N . PHE A 1 393 ? -18.266 32.281 24.578 1 94.38 393 PHE A N 1
ATOM 3099 C CA . PHE A 1 393 ? -17.281 32.094 25.625 1 94.38 393 PHE A CA 1
ATOM 3100 C C . PHE A 1 393 ? -16.766 33.438 26.125 1 94.38 393 PHE A C 1
ATOM 3102 O O . PHE A 1 393 ? -15.875 33.5 26.969 1 94.38 393 PHE A O 1
ATOM 3109 N N . ALA A 1 394 ? -17.281 34.531 25.656 1 86.56 394 ALA A N 1
ATOM 3110 C CA . ALA A 1 394 ? -16.953 35.875 26.125 1 86.56 394 ALA A CA 1
ATOM 3111 C C . ALA A 1 394 ? -17.719 36.219 27.391 1 86.56 394 ALA A C 1
ATOM 3113 O O . ALA A 1 394 ? -18.828 35.688 27.594 1 86.56 394 ALA A O 1
ATOM 3114 N N . MET B 1 1 ? 20.969 -0.05 12.539 1 89.06 1 MET B N 1
ATOM 3115 C CA . MET B 1 1 ? 20.812 -1.447 12.148 1 89.06 1 MET B CA 1
ATOM 3116 C C . MET B 1 1 ? 19.344 -1.759 11.836 1 89.06 1 MET B C 1
ATOM 3118 O O . MET B 1 1 ? 18.438 -1.305 12.539 1 89.06 1 MET B O 1
ATOM 3122 N N . ILE B 1 2 ? 19.125 -2.52 10.742 1 95.06 2 ILE B N 1
ATOM 3123 C CA . ILE B 1 2 ? 17.766 -2.9 10.359 1 95.06 2 ILE B CA 1
ATOM 3124 C C . ILE B 1 2 ? 17.219 -3.922 11.352 1 95.06 2 ILE B C 1
ATOM 3126 O O . ILE B 1 2 ? 17.969 -4.477 12.164 1 95.06 2 ILE B O 1
ATOM 3130 N N . SER B 1 3 ? 15.992 -4.164 11.398 1 95.75 3 SER B N 1
ATOM 3131 C CA . SER B 1 3 ? 15.344 -5.055 12.352 1 95.75 3 SER B CA 1
ATOM 3132 C C . SER B 1 3 ? 15.82 -6.492 12.172 1 95.75 3 SER B C 1
ATOM 3134 O O . SER B 1 3 ? 16.281 -6.875 11.094 1 95.75 3 SER B O 1
ATOM 3136 N N . LYS B 1 4 ? 15.664 -7.336 13.188 1 94.12 4 LYS B N 1
ATOM 3137 C CA . LYS B 1 4 ? 16.078 -8.734 13.164 1 94.12 4 LYS B CA 1
ATOM 3138 C C . LYS B 1 4 ? 15.289 -9.516 12.109 1 94.12 4 LYS B C 1
ATOM 3140 O O . LYS B 1 4 ? 15.859 -10.328 11.375 1 94.12 4 LYS B O 1
ATOM 3145 N N . LYS B 1 5 ? 14.016 -9.266 12.023 1 91.69 5 LYS B N 1
ATOM 3146 C CA . LYS B 1 5 ? 13.164 -9.938 11.055 1 91.69 5 LYS B CA 1
ATOM 3147 C C . LYS B 1 5 ? 13.617 -9.633 9.625 1 91.69 5 LYS B C 1
ATOM 3149 O O . LYS B 1 5 ? 13.625 -10.523 8.766 1 91.69 5 LYS B O 1
ATOM 3154 N N . MET B 1 6 ? 14.039 -8.422 9.43 1 94.88 6 MET B N 1
ATOM 3155 C CA . MET B 1 6 ? 14.391 -7.992 8.078 1 94.88 6 MET B CA 1
ATOM 3156 C C . MET B 1 6 ? 15.766 -8.523 7.68 1 94.88 6 MET B C 1
ATOM 3158 O O . MET B 1 6 ? 16.031 -8.727 6.496 1 94.88 6 MET B O 1
ATOM 3162 N N . ASN B 1 7 ? 16.641 -8.766 8.672 1 93.75 7 ASN B N 1
ATOM 3163 C CA . ASN B 1 7 ? 17.969 -9.305 8.375 1 93.75 7 ASN B CA 1
ATOM 3164 C C . ASN B 1 7 ? 17.875 -10.617 7.609 1 93.75 7 ASN B C 1
ATOM 3166 O O . ASN B 1 7 ? 18.562 -10.805 6.602 1 93.75 7 ASN B O 1
ATOM 3170 N N . GLU B 1 8 ? 17 -11.422 8.102 1 88.62 8 GLU B N 1
ATOM 3171 C CA . GLU B 1 8 ? 16.844 -12.727 7.473 1 88.62 8 GLU B CA 1
ATOM 3172 C C . GLU B 1 8 ? 16.203 -12.594 6.094 1 88.62 8 GLU B C 1
ATOM 3174 O O . GLU B 1 8 ? 16.594 -13.289 5.152 1 88.62 8 GLU B O 1
ATOM 3179 N N . LEU B 1 9 ? 15.281 -11.75 5.953 1 91.62 9 LEU B N 1
ATOM 3180 C CA . LEU B 1 9 ? 14.57 -11.562 4.699 1 91.62 9 LEU B CA 1
ATOM 3181 C C . LEU B 1 9 ? 15.484 -10.961 3.637 1 91.62 9 LEU B C 1
ATOM 3183 O O . LEU B 1 9 ? 15.414 -11.336 2.465 1 91.62 9 LEU B O 1
ATOM 3187 N N . VAL B 1 10 ? 16.297 -10.031 4.078 1 91 10 VAL B N 1
ATOM 3188 C CA . VAL B 1 10 ? 17.234 -9.383 3.162 1 91 10 VAL B CA 1
ATOM 3189 C C . VAL B 1 10 ? 18.25 -10.406 2.662 1 91 10 VAL B C 1
ATOM 3191 O O . VAL B 1 10 ? 18.578 -10.438 1.474 1 91 10 VAL B O 1
ATOM 3194 N N . LYS B 1 11 ? 18.734 -11.258 3.539 1 86.94 11 LYS B N 1
ATOM 3195 C CA . LYS B 1 11 ? 19.688 -12.297 3.158 1 86.94 11 LYS B CA 1
ATOM 3196 C C . LYS B 1 11 ? 19.062 -13.25 2.137 1 86.94 11 LYS B C 1
ATOM 3198 O O . LYS B 1 11 ? 19.703 -13.602 1.143 1 86.94 11 LYS B O 1
ATOM 3203 N N . ASN B 1 12 ? 17.828 -13.625 2.348 1 82.31 12 ASN B N 1
ATOM 3204 C CA . ASN B 1 12 ? 17.125 -14.531 1.447 1 82.31 12 ASN B CA 1
ATOM 3205 C C . ASN B 1 12 ? 16.828 -13.875 0.102 1 82.31 12 ASN B C 1
ATOM 3207 O O . ASN B 1 12 ? 16.922 -14.523 -0.943 1 82.31 12 ASN B O 1
ATOM 3211 N N . SER B 1 13 ? 16.438 -12.664 0.184 1 80.38 13 SER B N 1
ATOM 3212 C CA . SER B 1 13 ? 16.125 -11.914 -1.029 1 80.38 13 SER B CA 1
ATOM 3213 C C . SER B 1 13 ? 17.375 -11.734 -1.893 1 80.38 13 SER B C 1
ATOM 3215 O O . SER B 1 13 ? 17.281 -11.688 -3.121 1 80.38 13 SER B O 1
ATOM 3217 N N . SER B 1 14 ? 18.438 -11.602 -1.297 1 70 14 SER B N 1
ATOM 3218 C CA . SER B 1 14 ? 19.703 -11.445 -2.012 1 70 14 SER B CA 1
ATOM 3219 C C . SER B 1 14 ? 20 -12.68 -2.865 1 70 14 SER B C 1
ATOM 3221 O O . SER B 1 14 ? 20.5 -12.555 -3.986 1 70 14 SER B O 1
ATOM 3223 N N . VAL B 1 15 ? 19.484 -13.766 -2.471 1 66.69 15 VAL B N 1
ATOM 3224 C CA . VAL B 1 15 ? 19.703 -15.008 -3.197 1 66.69 15 VAL B CA 1
ATOM 3225 C C . VAL B 1 15 ? 18.828 -15.039 -4.453 1 66.69 15 VAL B C 1
ATOM 3227 O O . VAL B 1 15 ? 19.297 -15.406 -5.531 1 66.69 15 VAL B O 1
ATOM 3230 N N . ILE B 1 16 ? 17.609 -14.594 -4.285 1 65.88 16 ILE B N 1
ATOM 3231 C CA . ILE B 1 16 ? 16.688 -14.562 -5.406 1 65.88 16 ILE B CA 1
ATOM 3232 C C . ILE B 1 16 ? 17.141 -13.523 -6.43 1 65.88 16 ILE B C 1
ATOM 3234 O O . ILE B 1 16 ? 17.109 -13.773 -7.637 1 65.88 16 ILE B O 1
ATOM 3238 N N . ARG B 1 17 ? 17.609 -12.43 -5.918 1 64.75 17 ARG B N 1
ATOM 3239 C CA . ARG B 1 17 ? 18.109 -11.375 -6.789 1 64.75 17 ARG B CA 1
ATOM 3240 C C . ARG B 1 17 ? 19.312 -11.852 -7.586 1 64.75 17 ARG B C 1
ATOM 3242 O O . ARG B 1 17 ? 19.453 -11.539 -8.773 1 64.75 17 ARG B O 1
ATOM 3249 N N . ALA B 1 18 ? 20.047 -12.531 -6.867 1 64.88 18 ALA B N 1
ATOM 3250 C CA . ALA B 1 18 ? 21.234 -13.086 -7.531 1 64.88 18 ALA B CA 1
ATOM 3251 C C . ALA B 1 18 ? 20.828 -13.969 -8.711 1 64.88 18 ALA B C 1
ATOM 3253 O O . ALA B 1 18 ? 21.5 -13.984 -9.742 1 64.88 18 ALA B O 1
ATOM 3254 N N . MET B 1 19 ? 19.672 -14.539 -8.531 1 64.75 19 MET B N 1
ATOM 3255 C CA . MET B 1 19 ? 19.172 -15.367 -9.625 1 64.75 19 MET B CA 1
ATOM 3256 C C . MET B 1 19 ? 18.766 -14.5 -10.812 1 64.75 19 MET B C 1
ATOM 3258 O O . MET B 1 19 ? 19.062 -14.836 -11.961 1 64.75 19 MET B O 1
ATOM 3262 N N . PHE B 1 20 ? 18.172 -13.336 -10.516 1 63.34 20 PHE B N 1
ATOM 3263 C CA . PHE B 1 20 ? 17.766 -12.406 -11.57 1 63.34 20 PHE B CA 1
ATOM 3264 C C . PHE B 1 20 ? 19 -11.789 -12.234 1 63.34 20 PHE B C 1
ATOM 3266 O O . PHE B 1 20 ? 19.031 -11.648 -13.461 1 63.34 20 PHE B O 1
ATOM 3273 N N . GLU B 1 21 ? 19.938 -11.461 -11.359 1 69 21 GLU B N 1
ATOM 3274 C CA . GLU B 1 21 ? 21.172 -10.883 -11.891 1 69 21 GLU B CA 1
ATOM 3275 C C . GLU B 1 21 ? 21.922 -11.883 -12.773 1 69 21 GLU B C 1
ATOM 3277 O O . GLU B 1 21 ? 22.594 -11.5 -13.727 1 69 21 GLU B O 1
ATOM 3282 N N . GLU B 1 22 ? 21.625 -13.062 -12.469 1 77.56 22 GLU B N 1
ATOM 3283 C CA . GLU B 1 22 ? 22.234 -14.109 -13.281 1 77.56 22 GLU B CA 1
ATOM 3284 C C . GLU B 1 22 ? 21.688 -14.102 -14.703 1 77.56 22 GLU B C 1
ATOM 3286 O O . GLU B 1 22 ? 22.422 -14.297 -15.672 1 77.56 22 GLU B O 1
ATOM 3291 N N . GLY B 1 23 ? 20.328 -13.852 -14.789 1 77.38 23 GLY B N 1
ATOM 3292 C CA . GLY B 1 23 ? 19.75 -13.719 -16.109 1 77.38 23 GLY B CA 1
ATOM 3293 C C . GLY B 1 23 ? 20.375 -12.602 -16.938 1 77.38 23 GLY B C 1
ATOM 3294 O O . GLY B 1 23 ? 20.688 -12.797 -18.109 1 77.38 23 GLY B O 1
ATOM 3295 N N . LYS B 1 24 ? 20.609 -11.531 -16.312 1 75.94 24 LYS B N 1
ATOM 3296 C CA . LYS B 1 24 ? 21.25 -10.398 -16.984 1 75.94 24 LYS B CA 1
ATOM 3297 C C . LYS B 1 24 ? 22.688 -10.727 -17.375 1 75.94 24 LYS B C 1
ATOM 3299 O O . LYS B 1 24 ? 23.141 -10.375 -18.469 1 75.94 24 LYS B O 1
ATOM 3304 N N . ARG B 1 25 ? 23.328 -11.312 -16.375 1 82.81 25 ARG B N 1
ATOM 3305 C CA . ARG B 1 25 ? 24.703 -11.711 -16.641 1 82.81 25 ARG B CA 1
ATOM 3306 C C . ARG B 1 25 ? 24.781 -12.648 -17.844 1 82.81 25 ARG B C 1
ATOM 3308 O O . ARG B 1 25 ? 25.594 -12.445 -18.734 1 82.81 25 ARG B O 1
ATOM 3315 N N . LEU B 1 26 ? 23.969 -13.594 -17.906 1 88.38 26 LEU B N 1
ATOM 3316 C CA . LEU B 1 26 ? 23.953 -14.562 -18.984 1 88.38 26 LEU B CA 1
ATOM 3317 C C . LEU B 1 26 ? 23.578 -13.906 -20.312 1 88.38 26 LEU B C 1
ATOM 3319 O O . LEU B 1 26 ? 24.125 -14.234 -21.359 1 88.38 26 LEU B O 1
ATOM 3323 N N . SER B 1 27 ? 22.641 -12.984 -20.141 1 86.5 27 SER B N 1
ATOM 3324 C CA . SER B 1 27 ? 22.234 -12.258 -21.344 1 86.5 27 SER B CA 1
ATOM 3325 C C . SER B 1 27 ? 23.391 -11.438 -21.906 1 86.5 27 SER B C 1
ATOM 3327 O O . SER B 1 27 ? 23.5 -11.289 -23.125 1 86.5 27 SER B O 1
ATOM 3329 N N . ALA B 1 28 ? 24.141 -10.906 -21.016 1 86.62 28 ALA B N 1
ATOM 3330 C CA . ALA B 1 28 ? 25.312 -10.133 -21.453 1 86.62 28 ALA B CA 1
ATOM 3331 C C . ALA B 1 28 ? 26.328 -11.031 -22.141 1 86.62 28 ALA B C 1
ATOM 3333 O O . ALA B 1 28 ? 27.016 -10.594 -23.062 1 86.62 28 ALA B O 1
ATOM 3334 N N . ILE B 1 29 ? 26.438 -12.211 -21.766 1 90.25 29 ILE B N 1
ATOM 3335 C CA . ILE B 1 29 ? 27.422 -13.148 -22.281 1 90.25 29 ILE B CA 1
ATOM 3336 C C . ILE B 1 29 ? 26.906 -13.781 -23.562 1 90.25 29 ILE B C 1
ATOM 3338 O O . ILE B 1 29 ? 27.625 -13.828 -24.578 1 90.25 29 ILE B O 1
ATOM 3342 N N . TYR B 1 30 ? 25.656 -14.211 -23.531 1 91.94 30 TYR B N 1
ATOM 3343 C CA . TYR B 1 30 ? 25.172 -15.07 -24.594 1 91.94 30 TYR B CA 1
ATOM 3344 C C . TYR B 1 30 ? 24.188 -14.32 -25.5 1 91.94 30 TYR B C 1
ATOM 3346 O O . TYR B 1 30 ? 23.828 -14.805 -26.578 1 91.94 30 TYR B O 1
ATOM 3354 N N . GLY B 1 31 ? 23.828 -13.117 -25.062 1 89.06 31 GLY B N 1
ATOM 3355 C CA . GLY B 1 31 ? 22.766 -12.398 -25.75 1 89.06 31 GLY B CA 1
ATOM 3356 C C . GLY B 1 31 ? 21.391 -12.68 -25.172 1 89.06 31 GLY B C 1
ATOM 3357 O O . GLY B 1 31 ? 21.094 -13.82 -24.812 1 89.06 31 GLY B O 1
ATOM 3358 N N . GLU B 1 32 ? 20.578 -11.633 -25.078 1 86.31 32 GLU B N 1
ATOM 3359 C CA . GLU B 1 32 ? 19.25 -11.727 -24.453 1 86.31 32 GLU B CA 1
ATOM 3360 C C . GLU B 1 32 ? 18.391 -12.789 -25.141 1 86.31 32 GLU B C 1
ATOM 3362 O O . GLU B 1 32 ? 17.609 -13.469 -24.484 1 86.31 32 GLU B O 1
ATOM 3367 N N . GLU B 1 33 ? 18.656 -12.969 -26.406 1 87.75 33 GLU B N 1
ATOM 3368 C CA . GLU B 1 33 ? 17.828 -13.875 -27.188 1 87.75 33 GLU B CA 1
ATOM 3369 C C . GLU B 1 33 ? 18.172 -15.336 -26.906 1 87.75 33 GLU B C 1
ATOM 3371 O O . GLU B 1 33 ? 17.406 -16.234 -27.234 1 87.75 33 GLU B O 1
ATOM 3376 N N . ASN B 1 34 ? 19.25 -15.539 -26.219 1 91.56 34 ASN B N 1
ATOM 3377 C CA . ASN B 1 34 ? 19.719 -16.891 -25.984 1 91.56 34 ASN B CA 1
ATOM 3378 C C . ASN B 1 34 ? 19.578 -17.281 -24.516 1 91.56 34 ASN B C 1
ATOM 3380 O O . ASN B 1 34 ? 20.031 -18.359 -24.109 1 91.56 34 ASN B O 1
ATOM 3384 N N . VAL B 1 35 ? 19.078 -16.391 -23.766 1 93.56 35 VAL B N 1
ATOM 3385 C CA . VAL B 1 35 ? 18.797 -16.672 -22.359 1 93.56 35 VAL B CA 1
ATOM 3386 C C . VAL B 1 35 ? 17.281 -16.812 -22.156 1 93.56 35 VAL B C 1
ATOM 3388 O O . VAL B 1 35 ? 16.516 -15.914 -22.516 1 93.56 35 VAL B O 1
ATOM 3391 N N . PHE B 1 36 ? 16.875 -17.969 -21.641 1 94.94 36 PHE B N 1
ATOM 3392 C CA . PHE B 1 36 ? 15.469 -18.297 -21.5 1 94.94 36 PHE B CA 1
ATOM 3393 C C . PHE B 1 36 ? 15.047 -18.219 -20.031 1 94.94 36 PHE B C 1
ATOM 3395 O O . PHE B 1 36 ? 15.125 -19.203 -19.312 1 94.94 36 PHE B O 1
ATOM 3402 N N . ASP B 1 37 ? 14.523 -17.047 -19.688 1 91.94 37 ASP B N 1
ATOM 3403 C CA . ASP B 1 37 ? 14.148 -16.797 -18.297 1 91.94 37 ASP B CA 1
ATOM 3404 C C . ASP B 1 37 ? 12.695 -17.203 -18.047 1 91.94 37 ASP B C 1
ATOM 3406 O O . ASP B 1 37 ? 11.773 -16.422 -18.328 1 91.94 37 ASP B O 1
ATOM 3410 N N . TYR B 1 38 ? 12.523 -18.344 -17.469 1 94.31 38 TYR B N 1
ATOM 3411 C CA . TYR B 1 38 ? 11.203 -18.859 -17.141 1 94.31 38 TYR B CA 1
ATOM 3412 C C . TYR B 1 38 ? 10.891 -18.625 -15.656 1 94.31 38 TYR B C 1
ATOM 3414 O O . TYR B 1 38 ? 9.93 -19.188 -15.125 1 94.31 38 TYR B O 1
ATOM 3422 N N . SER B 1 39 ? 11.703 -17.812 -15.008 1 91.06 39 SER B N 1
ATOM 3423 C CA . SER B 1 39 ? 11.609 -17.719 -13.555 1 91.06 39 SER B CA 1
ATOM 3424 C C . SER B 1 39 ? 10.594 -16.641 -13.141 1 91.06 39 SER B C 1
ATOM 3426 O O . SER B 1 39 ? 10.141 -16.625 -11.992 1 91.06 39 SER B O 1
ATOM 3428 N N . ILE B 1 40 ? 10.219 -15.773 -14.062 1 84.12 40 ILE B N 1
ATOM 3429 C CA . ILE B 1 40 ? 9.43 -14.602 -13.68 1 84.12 40 ILE B CA 1
ATOM 3430 C C . ILE B 1 40 ? 8.031 -14.711 -14.281 1 84.12 40 ILE B C 1
ATOM 3432 O O . ILE B 1 40 ? 7.875 -15.078 -15.453 1 84.12 40 ILE B O 1
ATOM 3436 N N . GLY B 1 41 ? 7.051 -14.383 -13.523 1 83.31 41 GLY B N 1
ATOM 3437 C CA . GLY B 1 41 ? 5.672 -14.367 -13.977 1 83.31 41 GLY B CA 1
ATOM 3438 C C . GLY B 1 41 ? 5.18 -12.977 -14.336 1 83.31 41 GLY B C 1
ATOM 3439 O O . GLY B 1 41 ? 4.113 -12.555 -13.883 1 83.31 41 GLY B O 1
ATOM 3440 N N . ASN B 1 42 ? 5.922 -12.203 -15.117 1 81.5 42 ASN B N 1
ATOM 3441 C CA . ASN B 1 42 ? 5.508 -10.898 -15.609 1 81.5 42 ASN B CA 1
ATOM 3442 C C . ASN B 1 42 ? 4.754 -11.008 -16.938 1 81.5 42 ASN B C 1
ATOM 3444 O O . ASN B 1 42 ? 5.348 -11.32 -17.969 1 81.5 42 ASN B O 1
ATOM 3448 N N . PRO B 1 43 ? 3.525 -10.656 -16.891 1 85.69 43 PRO B N 1
ATOM 3449 C CA . PRO B 1 43 ? 2.758 -10.781 -18.125 1 85.69 43 PRO B CA 1
ATOM 3450 C C . PRO B 1 43 ? 3.361 -9.977 -19.281 1 85.69 43 PRO B C 1
ATOM 3452 O O . PRO B 1 43 ? 3.77 -8.828 -19.078 1 85.69 43 PRO B O 1
ATOM 3455 N N . ASN B 1 44 ? 3.41 -10.633 -20.469 1 85.69 44 ASN B N 1
ATOM 3456 C CA . ASN B 1 44 ? 3.998 -9.984 -21.625 1 85.69 44 ASN B CA 1
ATOM 3457 C C . ASN B 1 44 ? 2.926 -9.523 -22.609 1 85.69 44 ASN B C 1
ATOM 3459 O O . ASN B 1 44 ? 3.205 -8.734 -23.516 1 85.69 44 ASN B O 1
ATOM 3463 N N . VAL B 1 45 ? 1.78 -10.023 -22.438 1 91.69 45 VAL B N 1
ATOM 3464 C CA . VAL B 1 45 ? 0.667 -9.562 -23.266 1 91.69 45 VAL B CA 1
ATOM 3465 C C . VAL B 1 45 ? 0.281 -8.141 -22.859 1 91.69 45 VAL B C 1
ATOM 3467 O O . VAL B 1 45 ? 0.246 -7.805 -21.672 1 91.69 45 VAL B O 1
ATOM 3470 N N . GLU B 1 46 ? 0.06 -7.359 -23.828 1 94.31 46 GLU B N 1
ATOM 3471 C CA . GLU B 1 46 ? -0.292 -5.969 -23.562 1 94.31 46 GLU B CA 1
ATOM 3472 C C . GLU B 1 46 ? -1.691 -5.855 -22.953 1 94.31 46 GLU B C 1
ATOM 3474 O O . GLU B 1 46 ? -2.553 -6.695 -23.219 1 94.31 46 GLU B O 1
ATOM 3479 N N . PRO B 1 47 ? -1.91 -4.793 -22.156 1 96.88 47 PRO B N 1
ATOM 3480 C CA . PRO B 1 47 ? -3.281 -4.547 -21.703 1 96.88 47 PRO B CA 1
ATOM 3481 C C . PRO B 1 47 ? -4.242 -4.293 -22.859 1 96.88 47 PRO B C 1
ATOM 3483 O O . PRO B 1 47 ? -3.836 -3.785 -23.906 1 96.88 47 PRO B O 1
ATOM 3486 N N . PRO B 1 48 ? -5.504 -4.676 -22.703 1 97.12 48 PRO B N 1
ATOM 3487 C CA . PRO B 1 48 ? -6.492 -4.344 -23.734 1 97.12 48 PRO B CA 1
ATOM 3488 C C . PRO B 1 48 ? -6.555 -2.846 -24.031 1 97.12 48 PRO B C 1
ATOM 3490 O O . PRO B 1 48 ? -6.379 -2.025 -23.125 1 97.12 48 PRO B O 1
ATOM 3493 N N . ASN B 1 49 ? -6.875 -2.494 -25.25 1 96.56 49 ASN B N 1
ATOM 3494 C CA . ASN B 1 49 ? -6.965 -1.102 -25.672 1 96.56 49 ASN B CA 1
ATOM 3495 C C . ASN B 1 49 ? -7.992 -0.33 -24.844 1 96.56 49 ASN B C 1
ATOM 3497 O O . ASN B 1 49 ? -7.871 0.884 -24.672 1 96.56 49 ASN B O 1
ATOM 3501 N N . GLU B 1 50 ? -8.945 -1.082 -24.328 1 98 50 GLU B N 1
ATOM 3502 C CA . GLU B 1 50 ? -10 -0.491 -23.516 1 98 50 GLU B CA 1
ATOM 3503 C C . GLU B 1 50 ? -9.414 0.273 -22.328 1 98 50 GLU B C 1
ATOM 3505 O O . GLU B 1 50 ? -9.992 1.257 -21.875 1 98 50 GLU B O 1
ATOM 3510 N N . ILE B 1 51 ? -8.273 -0.131 -21.875 1 98.31 51 ILE B N 1
ATOM 3511 C CA . ILE B 1 51 ? -7.645 0.495 -20.719 1 98.31 51 ILE B CA 1
ATOM 3512 C C . ILE B 1 51 ? -7.219 1.919 -21.062 1 98.31 51 ILE B C 1
ATOM 3514 O O . ILE B 1 51 ? -7.578 2.871 -20.375 1 98.31 51 ILE B O 1
ATOM 3518 N N . LYS B 1 52 ? -6.426 2.059 -22.141 1 98.12 52 LYS B N 1
ATOM 3519 C CA . LYS B 1 52 ? -5.996 3.381 -22.578 1 98.12 52 LYS B CA 1
ATOM 3520 C C . LYS B 1 52 ? -7.195 4.273 -22.891 1 98.12 52 LYS B C 1
ATOM 3522 O O . LYS B 1 52 ? -7.223 5.445 -22.5 1 98.12 52 LYS B O 1
ATOM 3527 N N . ASP B 1 53 ? -8.195 3.734 -23.562 1 98.38 53 ASP B N 1
ATOM 3528 C CA . ASP B 1 53 ? -9.391 4.488 -23.922 1 98.38 53 ASP B CA 1
ATOM 3529 C C . ASP B 1 53 ? -10.109 4.996 -22.672 1 98.38 53 ASP B C 1
ATOM 3531 O O . ASP B 1 53 ? -10.562 6.141 -22.625 1 98.38 53 ASP B O 1
ATOM 3535 N N . ALA B 1 54 ? -10.227 4.156 -21.672 1 98.69 54 ALA B N 1
ATOM 3536 C CA . ALA B 1 54 ? -10.898 4.523 -20.438 1 98.69 54 ALA B CA 1
ATOM 3537 C C . ALA B 1 54 ? -10.141 5.633 -19.703 1 98.69 54 ALA B C 1
ATOM 3539 O O . ALA B 1 54 ? -10.75 6.559 -19.172 1 98.69 54 ALA B O 1
ATOM 3540 N N . ILE B 1 55 ? -8.828 5.547 -19.656 1 98.75 55 ILE B N 1
ATOM 3541 C CA . ILE B 1 55 ? -8.023 6.578 -19.016 1 98.75 55 ILE B CA 1
ATOM 3542 C C . ILE B 1 55 ? -8.281 7.926 -19.672 1 98.75 55 ILE B C 1
ATOM 3544 O O . ILE B 1 55 ? -8.531 8.922 -19 1 98.75 55 ILE B O 1
ATOM 3548 N N . LEU B 1 56 ? -8.227 7.914 -21 1 98.31 56 LEU B N 1
ATOM 3549 C CA . LEU B 1 56 ? -8.422 9.141 -21.766 1 98.31 56 LEU B CA 1
ATOM 3550 C C . LEU B 1 56 ? -9.812 9.719 -21.5 1 98.31 56 LEU B C 1
ATOM 3552 O O . LEU B 1 56 ? -9.961 10.922 -21.297 1 98.31 56 LEU B O 1
ATOM 3556 N N . GLU B 1 57 ? -10.766 8.875 -21.5 1 98.5 57 GLU B N 1
ATOM 3557 C CA . GLU B 1 57 ? -12.141 9.305 -21.25 1 98.5 57 GLU B CA 1
ATOM 3558 C C . GLU B 1 57 ? -12.289 9.922 -19.875 1 98.5 57 GLU B C 1
ATOM 3560 O O . GLU B 1 57 ? -12.875 11 -19.719 1 98.5 57 GLU B O 1
ATOM 3565 N N . ILE B 1 58 ? -11.773 9.297 -18.891 1 98.62 58 ILE B N 1
ATOM 3566 C CA . ILE B 1 58 ? -11.883 9.734 -17.5 1 98.62 58 ILE B CA 1
ATOM 3567 C C . ILE B 1 58 ? -11.203 11.094 -17.344 1 98.62 58 ILE B C 1
ATOM 3569 O O . ILE B 1 58 ? -11.773 12.016 -16.75 1 98.62 58 ILE B O 1
ATOM 3573 N N . LEU B 1 59 ? -10.023 11.234 -17.891 1 98.06 59 LEU B N 1
ATOM 3574 C CA . LEU B 1 59 ? -9.266 12.469 -17.766 1 98.06 59 LEU B CA 1
ATOM 3575 C C . LEU B 1 59 ? -9.984 13.625 -18.453 1 98.06 59 LEU B C 1
ATOM 3577 O O . LEU B 1 59 ? -9.852 14.781 -18.047 1 98.06 59 LEU B O 1
ATOM 3581 N N . ASN B 1 60 ? -10.75 13.297 -19.469 1 97.19 60 ASN B N 1
ATOM 3582 C CA . ASN B 1 60 ? -11.414 14.328 -20.266 1 97.19 60 ASN B CA 1
ATOM 3583 C C . ASN B 1 60 ? -12.797 14.656 -19.703 1 97.19 60 ASN B C 1
ATOM 3585 O O . ASN B 1 60 ? -13.289 15.773 -19.859 1 97.19 60 ASN B O 1
ATOM 3589 N N . GLU B 1 61 ? -13.398 13.711 -19.031 1 97.69 61 GLU B N 1
ATOM 3590 C CA . GLU B 1 61 ? -14.82 13.875 -18.734 1 97.69 61 GLU B CA 1
ATOM 3591 C C . GLU B 1 61 ? -15.039 14.102 -17.234 1 97.69 61 GLU B C 1
ATOM 3593 O O . GLU B 1 61 ? -16.078 14.625 -16.828 1 97.69 61 GLU B O 1
ATOM 3598 N N . GLU B 1 62 ? -14.172 13.695 -16.484 1 96.75 62 GLU B N 1
ATOM 3599 C CA . GLU B 1 62 ? -14.359 13.805 -15.039 1 96.75 62 GLU B CA 1
ATOM 3600 C C . GLU B 1 62 ? -13.477 14.891 -14.453 1 96.75 62 GLU B C 1
ATOM 3602 O O . GLU B 1 62 ? -12.43 15.227 -15.016 1 96.75 62 GLU B O 1
ATOM 3607 N N . SER B 1 63 ? -13.914 15.484 -13.32 1 95.88 63 SER B N 1
ATOM 3608 C CA . SER B 1 63 ? -13.141 16.531 -12.672 1 95.88 63 SER B CA 1
ATOM 3609 C C . SER B 1 63 ? -11.836 15.984 -12.102 1 95.88 6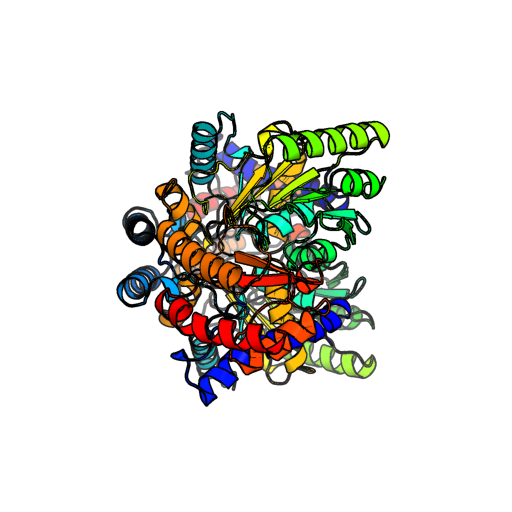3 SER B C 1
ATOM 3611 O O . SER B 1 63 ? -11.82 14.914 -11.492 1 95.88 63 SER B O 1
ATOM 3613 N N . PRO B 1 64 ? -10.742 16.703 -12.258 1 95.62 64 PRO B N 1
ATOM 3614 C CA . PRO B 1 64 ? -9.445 16.234 -11.75 1 95.62 64 PRO B CA 1
ATOM 3615 C C . PRO B 1 64 ? -9.469 15.969 -10.25 1 95.62 64 PRO B C 1
ATOM 3617 O O . PRO B 1 64 ? -8.82 15.031 -9.773 1 95.62 64 PRO B O 1
ATOM 3620 N N . ASN B 1 65 ? -10.219 16.75 -9.469 1 93.5 65 ASN B N 1
ATOM 3621 C CA . ASN B 1 65 ? -10.281 16.562 -8.023 1 93.5 65 ASN B CA 1
ATOM 3622 C C . ASN B 1 65 ? -10.969 15.25 -7.652 1 93.5 65 ASN B C 1
ATOM 3624 O O . ASN B 1 65 ? -10.641 14.641 -6.633 1 93.5 65 ASN B O 1
ATOM 3628 N N . LEU B 1 66 ? -11.906 14.898 -8.5 1 93.94 66 LEU B N 1
ATOM 3629 C CA . LEU B 1 66 ? -12.531 13.594 -8.297 1 93.94 66 LEU B CA 1
ATOM 3630 C C . LEU B 1 66 ? -11.586 12.477 -8.719 1 93.94 66 LEU B C 1
ATOM 3632 O O . LEU B 1 66 ? -11.414 11.492 -7.988 1 93.94 66 LEU B O 1
ATOM 3636 N N . VAL B 1 67 ? -10.93 12.609 -9.859 1 96.44 67 VAL B N 1
ATOM 3637 C CA . VAL B 1 67 ? -10.094 11.586 -10.477 1 96.44 67 VAL B CA 1
ATOM 3638 C C . VAL B 1 67 ? -8.891 11.289 -9.578 1 96.44 67 VAL B C 1
ATOM 3640 O O . VAL B 1 67 ? -8.477 10.133 -9.438 1 96.44 67 VAL B O 1
ATOM 3643 N N . HIS B 1 68 ? -8.344 12.328 -8.969 1 97 68 HIS B N 1
ATOM 3644 C CA . HIS B 1 68 ? -7.062 12.172 -8.281 1 97 68 HIS B CA 1
ATOM 3645 C C . HIS B 1 68 ? -7.207 12.406 -6.785 1 97 68 HIS B C 1
ATOM 3647 O O . HIS B 1 68 ? -6.223 12.344 -6.043 1 97 68 HIS B O 1
ATOM 3653 N N . GLY B 1 69 ? -8.406 12.703 -6.246 1 93.94 69 GLY B N 1
ATOM 3654 C CA . GLY B 1 69 ? -8.625 13.07 -4.855 1 93.94 69 GLY B CA 1
ATOM 3655 C C . GLY B 1 69 ? -8.789 11.875 -3.939 1 93.94 69 GLY B C 1
ATOM 3656 O O . GLY B 1 69 ? -8.719 10.727 -4.391 1 93.94 69 GLY B O 1
ATOM 3657 N N . TYR B 1 70 ? -8.945 12.156 -2.627 1 89.44 70 TYR B N 1
ATOM 3658 C CA . TYR B 1 70 ? -9.227 11.109 -1.646 1 89.44 70 TYR B CA 1
ATOM 3659 C C . TYR B 1 70 ? -10.641 10.578 -1.814 1 89.44 70 TYR B C 1
ATOM 3661 O O . TYR B 1 70 ? -11.539 11.297 -2.254 1 89.44 70 TYR B O 1
ATOM 3669 N N . MET B 1 71 ? -10.828 9.352 -1.505 1 91.69 71 MET B N 1
ATOM 3670 C CA . MET B 1 71 ? -12.133 8.719 -1.336 1 91.69 71 MET B CA 1
ATOM 3671 C C . MET B 1 71 ? -12.156 7.848 -0.084 1 91.69 71 MET B C 1
ATOM 3673 O O . MET B 1 71 ? -11.18 7.801 0.662 1 91.69 71 MET B O 1
ATOM 3677 N N . ASN B 1 72 ? -13.273 7.273 0.135 1 91.75 72 ASN B N 1
ATOM 3678 C CA . ASN B 1 72 ? -13.336 6.309 1.228 1 91.75 72 ASN B CA 1
ATOM 3679 C C . ASN B 1 72 ? -12.188 5.301 1.146 1 91.75 72 ASN B C 1
ATOM 3681 O O . ASN B 1 72 ? -11.781 4.902 0.053 1 91.75 72 ASN B O 1
ATOM 3685 N N . ASN B 1 73 ? -11.703 4.898 2.318 1 95.75 73 ASN B N 1
ATOM 3686 C CA . ASN B 1 73 ? -10.578 3.969 2.354 1 95.75 73 ASN B CA 1
ATOM 3687 C C . ASN B 1 73 ? -10.891 2.68 1.599 1 95.75 73 ASN B C 1
ATOM 3689 O O . ASN B 1 73 ? -9.992 2.033 1.062 1 95.75 73 ASN B O 1
ATOM 3693 N N . SER B 1 74 ? -12.18 2.314 1.471 1 97.69 74 SER B N 1
ATOM 3694 C CA . SER B 1 74 ? -12.586 1.099 0.772 1 97.69 74 SER B CA 1
ATOM 3695 C C . SER B 1 74 ? -12.648 1.322 -0.735 1 97.69 74 SER B C 1
ATOM 3697 O O . SER B 1 74 ? -12.742 0.366 -1.507 1 97.69 74 SER B O 1
ATOM 3699 N N . GLY B 1 75 ? -12.609 2.59 -1.155 1 97.94 75 GLY B N 1
ATOM 3700 C CA . GLY B 1 75 ? -12.688 2.904 -2.572 1 97.94 75 GLY B CA 1
ATOM 3701 C C . GLY B 1 75 ? -13.977 3.594 -2.961 1 97.94 75 GLY B C 1
ATOM 3702 O O . GLY B 1 75 ? -14.852 3.812 -2.115 1 97.94 75 GLY B O 1
ATOM 3703 N N . TYR B 1 76 ? -14.117 4 -4.219 1 98 76 TYR B N 1
ATOM 3704 C CA . TYR B 1 76 ? -15.305 4.672 -4.73 1 98 76 TYR B CA 1
ATOM 3705 C C . TYR B 1 76 ? -16.516 3.754 -4.656 1 98 76 TYR B C 1
ATOM 3707 O O . TYR B 1 76 ? -16.5 2.645 -5.195 1 98 76 TYR B O 1
ATOM 3715 N N . GLU B 1 77 ? -17.594 4.27 -4.078 1 97.62 77 GLU B N 1
ATOM 3716 C CA . GLU B 1 77 ? -18.797 3.469 -3.893 1 97.62 77 GLU B CA 1
ATOM 3717 C C . GLU B 1 77 ? -19.375 3.031 -5.23 1 97.62 77 GLU B C 1
ATOM 3719 O O . GLU B 1 77 ? -19.812 1.888 -5.379 1 97.62 77 GLU B O 1
ATOM 3724 N N . ASP B 1 78 ? -19.391 3.926 -6.152 1 98.19 78 ASP B N 1
ATOM 3725 C CA . ASP B 1 78 ? -19.953 3.607 -7.461 1 98.19 78 ASP B CA 1
ATOM 3726 C C . ASP B 1 78 ? -19.141 2.514 -8.156 1 98.19 78 ASP B C 1
ATOM 3728 O O . ASP B 1 78 ? -19.719 1.605 -8.766 1 98.19 78 ASP B O 1
ATOM 3732 N N . VAL B 1 79 ? -17.828 2.547 -8.078 1 98.69 79 VAL B N 1
ATOM 3733 C CA . VAL B 1 79 ? -16.969 1.524 -8.672 1 98.69 79 VAL B CA 1
ATOM 3734 C C . VAL B 1 79 ? -17.203 0.185 -7.977 1 98.69 79 VAL B C 1
ATOM 3736 O O . VAL B 1 79 ? -17.359 -0.844 -8.641 1 98.69 79 VAL B O 1
ATOM 3739 N N . ARG B 1 80 ? -17.25 0.174 -6.648 1 98.81 80 ARG B N 1
ATOM 3740 C CA . ARG B 1 80 ? -17.484 -1.039 -5.875 1 98.81 80 ARG B CA 1
ATOM 3741 C C . ARG B 1 80 ? -18.844 -1.646 -6.219 1 98.81 80 ARG B C 1
ATOM 3743 O O . ARG B 1 80 ? -18.984 -2.869 -6.297 1 98.81 80 ARG B O 1
ATOM 3750 N N . GLU B 1 81 ? -19.812 -0.787 -6.449 1 98.75 81 GLU B N 1
ATOM 3751 C CA . GLU B 1 81 ? -21.141 -1.263 -6.824 1 98.75 81 GLU B CA 1
ATOM 3752 C C . GLU B 1 81 ? -21.125 -1.907 -8.211 1 98.75 81 GLU B C 1
ATOM 3754 O O . GLU B 1 81 ? -21.766 -2.945 -8.422 1 98.75 81 GLU B O 1
ATOM 3759 N N . GLU B 1 82 ? -20.469 -1.291 -9.125 1 98.69 82 GLU B N 1
ATOM 3760 C CA . GLU B 1 82 ? -20.359 -1.854 -10.469 1 98.69 82 GLU B CA 1
ATOM 3761 C C . GLU B 1 82 ? -19.656 -3.209 -10.453 1 98.69 82 GLU B C 1
ATOM 3763 O O . GLU B 1 82 ? -20.062 -4.133 -11.164 1 98.69 82 GLU B O 1
ATOM 3768 N N . ILE B 1 83 ? -18.641 -3.324 -9.641 1 98.75 83 ILE B N 1
ATOM 3769 C CA . ILE B 1 83 ? -17.922 -4.59 -9.508 1 98.75 83 ILE B CA 1
ATOM 3770 C C . ILE B 1 83 ? -18.859 -5.645 -8.914 1 98.75 83 ILE B C 1
ATOM 3772 O O . ILE B 1 83 ? -18.906 -6.777 -9.391 1 98.75 83 ILE B O 1
ATOM 3776 N N . ALA B 1 84 ? -19.562 -5.246 -7.848 1 98.75 84 ALA B N 1
ATOM 3777 C CA . ALA B 1 84 ? -20.516 -6.164 -7.219 1 98.75 84 ALA B CA 1
ATOM 3778 C C . ALA B 1 84 ? -21.531 -6.676 -8.227 1 98.75 84 ALA B C 1
ATOM 3780 O O . ALA B 1 84 ? -21.781 -7.883 -8.312 1 98.75 84 ALA B O 1
ATOM 3781 N N . LYS B 1 85 ? -22.109 -5.766 -9.008 1 98.56 85 LYS B N 1
ATOM 3782 C CA . LYS B 1 85 ? -23.094 -6.133 -10.023 1 98.56 85 LYS B CA 1
ATOM 3783 C C . LYS B 1 85 ? -22.5 -7.094 -11.047 1 98.56 85 LYS B C 1
ATOM 3785 O O . LYS B 1 85 ? -23.141 -8.062 -11.453 1 98.56 85 LYS B O 1
ATOM 3790 N N . PHE B 1 86 ? -21.344 -6.812 -11.453 1 98.25 86 PHE B N 1
ATOM 3791 C CA . PHE B 1 86 ? -20.656 -7.648 -12.422 1 98.25 86 PHE B CA 1
ATOM 3792 C C . PHE B 1 86 ? -20.469 -9.062 -11.891 1 98.25 86 PHE B C 1
ATOM 3794 O O . PHE B 1 86 ? -20.734 -10.039 -12.594 1 98.25 86 PHE B O 1
ATOM 3801 N N . ILE B 1 87 ? -20.031 -9.188 -10.602 1 98 87 ILE B N 1
ATOM 3802 C CA . ILE B 1 87 ? -19.828 -10.484 -9.969 1 98 87 ILE B CA 1
ATOM 3803 C C . ILE B 1 87 ? -21.156 -11.211 -9.836 1 98 87 ILE B C 1
ATOM 3805 O O . ILE B 1 87 ? -21.25 -12.414 -10.094 1 98 87 ILE B O 1
ATOM 3809 N N . ASN B 1 88 ? -22.188 -10.445 -9.438 1 98.19 88 ASN B N 1
ATOM 3810 C CA . ASN B 1 88 ? -23.516 -11.023 -9.258 1 98.19 88 ASN B CA 1
ATOM 3811 C C . ASN B 1 88 ? -24.031 -11.641 -10.555 1 98.19 88 ASN B C 1
ATOM 3813 O O . ASN B 1 88 ? -24.562 -12.75 -10.539 1 98.19 88 ASN B O 1
ATOM 3817 N N . THR B 1 89 ? -23.891 -10.961 -11.609 1 96.75 89 THR B N 1
ATOM 3818 C CA . THR B 1 89 ? -24.406 -11.406 -12.898 1 96.75 89 THR B CA 1
ATOM 3819 C C . THR B 1 89 ? -23.719 -12.695 -13.344 1 96.75 89 THR B C 1
ATOM 3821 O O . THR B 1 89 ? -24.375 -13.609 -13.844 1 96.75 89 THR B O 1
ATOM 3824 N N . LYS B 1 90 ? -22.484 -12.812 -13.102 1 93.81 90 LYS B N 1
ATOM 3825 C CA . LYS B 1 90 ? -21.688 -13.945 -13.57 1 93.81 90 LYS B CA 1
ATOM 3826 C C . LYS B 1 90 ? -21.875 -15.156 -12.656 1 93.81 90 LYS B C 1
ATOM 3828 O O . LYS B 1 90 ? -21.75 -16.297 -13.102 1 93.81 90 LYS B O 1
ATOM 3833 N N . ASN B 1 91 ? -22.172 -14.914 -11.383 1 95.56 91 ASN B N 1
ATOM 3834 C CA . ASN B 1 91 ? -22.078 -15.992 -10.414 1 95.56 91 ASN B CA 1
ATOM 3835 C C . ASN B 1 91 ? -23.391 -16.188 -9.672 1 95.56 91 ASN B C 1
ATOM 3837 O O . ASN B 1 91 ? -23.5 -17.047 -8.781 1 95.56 91 ASN B O 1
ATOM 3841 N N . ASN B 1 92 ? -24.438 -15.461 -9.992 1 94.88 92 ASN B N 1
ATOM 3842 C CA . ASN B 1 92 ? -25.734 -15.547 -9.344 1 94.88 92 ASN B CA 1
ATOM 3843 C C . ASN B 1 92 ? -25.625 -15.336 -7.836 1 94.88 92 ASN B C 1
ATOM 3845 O O . ASN B 1 92 ? -26.047 -16.188 -7.051 1 94.88 92 ASN B O 1
ATOM 3849 N N . LEU B 1 93 ? -24.984 -14.242 -7.461 1 97.06 93 LEU B N 1
ATOM 3850 C CA . LEU B 1 93 ? -24.828 -13.812 -6.078 1 97.06 93 LEU B CA 1
ATOM 3851 C C . LEU B 1 93 ? -25.562 -12.508 -5.824 1 97.06 93 LEU B C 1
ATOM 3853 O O . LEU B 1 93 ? -26.234 -11.984 -6.719 1 97.06 93 LEU B O 1
ATOM 3857 N N . ASN B 1 94 ? -25.594 -12.047 -4.594 1 96.31 94 ASN B N 1
ATOM 3858 C CA . ASN B 1 94 ? -26.25 -10.805 -4.207 1 96.31 94 ASN B CA 1
ATOM 3859 C C . ASN B 1 94 ? -25.328 -9.906 -3.4 1 96.31 94 ASN B C 1
ATOM 3861 O O . ASN B 1 94 ? -25.641 -9.523 -2.273 1 96.31 94 ASN B O 1
ATOM 3865 N N . LEU B 1 95 ? -24.234 -9.578 -4.008 1 98.56 95 LEU B N 1
ATOM 3866 C CA . LEU B 1 95 ? -23.266 -8.688 -3.381 1 98.56 95 LEU B CA 1
ATOM 3867 C C . LEU B 1 95 ? -23.656 -7.227 -3.598 1 98.56 95 LEU B C 1
ATOM 3869 O O . LEU B 1 95 ? -24.406 -6.91 -4.512 1 98.56 95 LEU B O 1
ATOM 3873 N N . SER B 1 96 ? -23.266 -6.352 -2.758 1 98.69 96 SER B N 1
ATOM 3874 C CA . SER B 1 96 ? -23.328 -4.902 -2.896 1 98.69 96 SER B CA 1
ATOM 3875 C C . SER B 1 96 ? -21.953 -4.266 -2.734 1 98.69 96 SER B C 1
ATOM 3877 O O . SER B 1 96 ? -20.969 -4.965 -2.5 1 98.69 96 SER B O 1
ATOM 3879 N N . TYR B 1 97 ? -21.922 -2.963 -2.896 1 98.5 97 TYR B N 1
ATOM 3880 C CA . TYR B 1 97 ? -20.672 -2.246 -2.723 1 98.5 97 TYR B CA 1
ATOM 3881 C C . TYR B 1 97 ? -20.078 -2.504 -1.34 1 98.5 97 TYR B C 1
ATOM 3883 O O . TYR B 1 97 ? -18.859 -2.396 -1.146 1 98.5 97 TYR B O 1
ATOM 3891 N N . LYS B 1 98 ? -20.891 -2.875 -0.346 1 98.06 98 LYS B N 1
ATOM 3892 C CA . LYS B 1 98 ? -20.453 -3.107 1.023 1 98.06 98 LYS B CA 1
ATOM 3893 C C . LYS B 1 98 ? -19.547 -4.332 1.105 1 98.06 98 LYS B C 1
ATOM 3895 O O . LYS B 1 98 ? -18.703 -4.438 2.01 1 98.06 98 LYS B O 1
ATOM 3900 N N . ASN B 1 99 ? -19.719 -5.262 0.11 1 98.81 99 ASN B N 1
ATOM 3901 C CA . ASN B 1 99 ? -18.953 -6.512 0.115 1 98.81 99 ASN B CA 1
ATOM 3902 C C . ASN B 1 99 ? -17.578 -6.332 -0.491 1 98.81 99 ASN B C 1
ATOM 3904 O O . ASN B 1 99 ? -16.75 -7.254 -0.458 1 98.81 99 ASN B O 1
ATOM 3908 N N . ILE B 1 100 ? -17.312 -5.137 -1.069 1 98.88 100 ILE B N 1
ATOM 3909 C CA . ILE B 1 100 ? -16.109 -4.949 -1.879 1 98.88 100 ILE B CA 1
ATOM 3910 C C . ILE B 1 100 ? -15.219 -3.887 -1.239 1 98.88 100 ILE B C 1
ATOM 3912 O O . ILE B 1 100 ? -15.68 -2.793 -0.908 1 98.88 100 ILE B O 1
ATOM 3916 N N . VAL B 1 101 ? -13.992 -4.176 -0.979 1 98.88 101 VAL B N 1
ATOM 3917 C CA . VAL B 1 101 ? -12.969 -3.207 -0.587 1 98.88 101 VAL B CA 1
ATOM 3918 C C . VAL B 1 101 ? -11.875 -3.154 -1.648 1 98.88 101 VAL B C 1
ATOM 3920 O O . VAL B 1 101 ? -11.203 -4.156 -1.909 1 98.88 101 VAL B O 1
ATOM 3923 N N . MET B 1 102 ? -11.711 -1.985 -2.326 1 98.88 102 MET B N 1
ATOM 3924 C CA . MET B 1 102 ? -10.648 -1.828 -3.311 1 98.88 102 MET B CA 1
ATOM 3925 C C . MET B 1 102 ? -9.281 -1.836 -2.635 1 98.88 102 MET B C 1
ATOM 3927 O O . MET B 1 102 ? -9.109 -1.26 -1.559 1 98.88 102 MET B O 1
ATOM 3931 N N . THR B 1 103 ? -8.312 -2.453 -3.277 1 98.81 103 THR B N 1
ATOM 3932 C CA . THR B 1 103 ? -7 -2.607 -2.654 1 98.81 103 THR B CA 1
ATOM 3933 C C . THR B 1 103 ? -5.891 -2.465 -3.691 1 98.81 103 THR B C 1
ATOM 3935 O O . THR B 1 103 ? -6.156 -2.416 -4.895 1 98.81 103 THR B O 1
ATOM 3938 N N . CYS B 1 104 ? -4.672 -2.344 -3.186 1 98.44 104 CYS B N 1
ATOM 3939 C CA . CYS B 1 104 ? -3.486 -2.264 -4.035 1 98.44 104 CYS B CA 1
ATOM 3940 C C . CYS B 1 104 ? -3.09 -3.643 -4.547 1 98.44 104 CYS B C 1
ATOM 3942 O O . CYS B 1 104 ? -2.025 -4.156 -4.203 1 98.44 104 CYS B O 1
ATOM 3944 N N . GLY B 1 105 ? -3.967 -4.211 -5.398 1 98.06 105 GLY B N 1
ATOM 3945 C CA . GLY B 1 105 ? -3.766 -5.562 -5.895 1 98.06 105 GLY B CA 1
ATOM 3946 C C . GLY B 1 105 ? -4.098 -6.629 -4.867 1 98.06 105 GLY B C 1
ATOM 3947 O O . GLY B 1 105 ? -4.613 -6.324 -3.791 1 98.06 105 GLY B O 1
ATOM 3948 N N . ALA B 1 106 ? -3.826 -7.855 -5.27 1 98.5 106 ALA B N 1
ATOM 3949 C CA . ALA B 1 106 ? -4.102 -8.977 -4.371 1 98.5 106 ALA B CA 1
ATOM 3950 C C . ALA B 1 106 ? -3.102 -9.008 -3.219 1 98.5 106 ALA B C 1
ATOM 3952 O O . ALA B 1 106 ? -3.449 -9.391 -2.1 1 98.5 106 ALA B O 1
ATOM 3953 N N . ALA B 1 107 ? -1.85 -8.641 -3.479 1 98.38 107 ALA B N 1
ATOM 3954 C CA . ALA B 1 107 ? -0.847 -8.602 -2.418 1 98.38 107 ALA B CA 1
ATOM 3955 C C . ALA B 1 107 ? -1.28 -7.676 -1.286 1 98.38 107 ALA B C 1
ATOM 3957 O O . ALA B 1 107 ? -1.236 -8.055 -0.114 1 98.38 107 ALA B O 1
ATOM 3958 N N . GLY B 1 108 ? -1.688 -6.449 -1.677 1 98.81 108 GLY B N 1
ATOM 3959 C CA . GLY B 1 108 ? -2.238 -5.551 -0.677 1 98.81 108 GLY B CA 1
ATOM 3960 C C . GLY B 1 108 ? -3.473 -6.102 0.011 1 98.81 108 GLY B C 1
ATOM 3961 O O . GLY B 1 108 ? -3.586 -6.043 1.236 1 98.81 108 GLY B O 1
ATOM 3962 N N . GLY B 1 109 ? -4.363 -6.66 -0.759 1 98.88 109 GLY B N 1
ATOM 3963 C CA . GLY B 1 109 ? -5.59 -7.227 -0.229 1 98.88 109 GLY B CA 1
ATOM 3964 C C . GLY B 1 109 ? -5.352 -8.328 0.789 1 98.88 109 GLY B C 1
ATOM 3965 O O . GLY B 1 109 ? -5.996 -8.359 1.839 1 98.88 109 GLY B O 1
ATOM 3966 N N . LEU B 1 110 ? -4.438 -9.242 0.509 1 98.94 110 LEU B N 1
ATOM 3967 C CA . LEU B 1 110 ? -4.141 -10.344 1.421 1 98.94 110 LEU B CA 1
ATOM 3968 C C . LEU B 1 110 ? -3.545 -9.82 2.725 1 98.94 110 LEU B C 1
ATOM 3970 O O . LEU B 1 110 ? -3.861 -10.328 3.803 1 98.94 110 LEU B O 1
ATOM 3974 N N . ASN B 1 111 ? -2.676 -8.828 2.627 1 98.88 111 ASN B N 1
ATOM 3975 C CA . ASN B 1 111 ? -2.139 -8.234 3.848 1 98.88 111 ASN B CA 1
ATOM 3976 C C . ASN B 1 111 ? -3.234 -7.57 4.676 1 98.88 111 ASN B C 1
ATOM 3978 O O . ASN B 1 111 ? -3.238 -7.672 5.902 1 98.88 111 ASN B O 1
ATOM 3982 N N . VAL B 1 112 ? -4.148 -6.906 4.039 1 98.94 112 VAL B N 1
ATOM 3983 C CA . VAL B 1 112 ? -5.266 -6.254 4.715 1 98.94 112 VAL B CA 1
ATOM 3984 C C . VAL B 1 112 ? -6.129 -7.301 5.41 1 98.94 112 VAL B C 1
ATOM 3986 O O . VAL B 1 112 ? -6.52 -7.125 6.566 1 98.94 112 VAL B O 1
ATOM 3989 N N . ILE B 1 113 ? -6.43 -8.406 4.719 1 98.94 113 ILE B N 1
ATOM 3990 C CA . ILE B 1 113 ? -7.227 -9.484 5.289 1 98.94 113 ILE B CA 1
ATOM 3991 C C . ILE B 1 113 ? -6.508 -10.062 6.508 1 98.94 113 ILE B C 1
ATOM 3993 O O . ILE B 1 113 ? -7.117 -10.242 7.566 1 98.94 113 ILE B O 1
ATOM 3997 N N . LEU B 1 114 ? -5.258 -10.312 6.383 1 98.94 114 LEU B N 1
ATOM 3998 C CA . LEU B 1 114 ? -4.504 -10.961 7.449 1 98.94 114 LEU B CA 1
ATOM 3999 C C . LEU B 1 114 ? -4.348 -10.031 8.648 1 98.94 114 LEU B C 1
ATOM 4001 O O . LEU B 1 114 ? -4.422 -10.477 9.797 1 98.94 114 LEU B O 1
ATOM 4005 N N . LYS B 1 115 ? -4.113 -8.727 8.398 1 98.62 115 LYS B N 1
ATOM 4006 C CA . LYS B 1 115 ? -4.129 -7.742 9.484 1 98.62 115 LYS B CA 1
ATOM 4007 C C . LYS B 1 115 ? -5.453 -7.777 10.242 1 98.62 115 LYS B C 1
ATOM 4009 O O . LYS B 1 115 ? -5.477 -7.68 11.469 1 98.62 115 LYS B O 1
ATOM 4014 N N . THR B 1 116 ? -6.512 -7.875 9.523 1 98.62 116 THR B N 1
ATOM 4015 C CA . THR B 1 116 ? -7.863 -7.891 10.07 1 98.62 116 THR B CA 1
ATOM 4016 C C . THR B 1 116 ? -8.078 -9.109 10.961 1 98.62 116 THR B C 1
ATOM 4018 O O . THR B 1 116 ? -8.703 -9.008 12.016 1 98.62 116 THR B O 1
ATOM 4021 N N . LEU B 1 117 ? -7.457 -10.219 10.641 1 98.62 117 LEU B N 1
ATOM 4022 C CA . LEU B 1 117 ? -7.867 -11.492 11.219 1 98.62 117 LEU B CA 1
ATOM 4023 C C . LEU B 1 117 ? -6.883 -11.938 12.305 1 98.62 117 LEU B C 1
ATOM 4025 O O . LEU B 1 117 ? -7.285 -12.531 13.305 1 98.62 117 LEU B O 1
ATOM 4029 N N . LEU B 1 118 ? -5.602 -11.695 12.203 1 98.5 118 LEU B N 1
ATOM 4030 C CA . LEU B 1 118 ? -4.605 -12.484 12.914 1 98.5 118 LEU B CA 1
ATOM 4031 C C . LEU B 1 118 ? -4.234 -11.828 14.234 1 98.5 118 LEU B C 1
ATOM 4033 O O . LEU B 1 118 ? -4.047 -10.609 14.297 1 98.5 118 LEU B O 1
ATOM 4037 N N . ASN B 1 119 ? -4.16 -12.578 15.219 1 97.62 119 ASN B N 1
ATOM 4038 C CA . ASN B 1 119 ? -3.385 -12.328 16.438 1 97.62 119 ASN B CA 1
ATOM 4039 C C . ASN B 1 119 ? -2.035 -13.031 16.391 1 97.62 119 ASN B C 1
ATOM 4041 O O . ASN B 1 119 ? -1.846 -13.977 15.617 1 97.62 119 ASN B O 1
ATOM 4045 N N . PRO B 1 120 ? -1.079 -12.539 17.188 1 96.88 120 PRO B N 1
ATOM 4046 C CA . PRO B 1 120 ? 0.186 -13.273 17.25 1 96.88 120 PRO B CA 1
ATOM 4047 C C . PRO B 1 120 ? -0.007 -14.758 17.562 1 96.88 120 PRO B C 1
ATOM 4049 O O . PRO B 1 120 ? -0.844 -15.117 18.391 1 96.88 120 PRO B O 1
ATOM 4052 N N . ASP B 1 121 ? 0.608 -15.648 16.781 1 97.81 121 ASP B N 1
ATOM 4053 C CA . ASP B 1 121 ? 0.684 -17.094 16.969 1 97.81 121 ASP B CA 1
ATOM 4054 C C . ASP B 1 121 ? -0.517 -17.797 16.344 1 97.81 121 ASP B C 1
ATOM 4056 O O . ASP B 1 121 ? -0.588 -19.031 16.328 1 97.81 121 ASP B O 1
ATOM 4060 N N . ASP B 1 122 ? -1.472 -17 15.773 1 98.75 122 ASP B N 1
ATOM 4061 C CA . ASP B 1 122 ? -2.504 -17.656 14.961 1 98.75 122 ASP B CA 1
ATOM 4062 C C . ASP B 1 122 ? -1.891 -18.422 13.797 1 98.75 122 ASP B C 1
ATOM 4064 O O . ASP B 1 122 ? -0.835 -18.031 13.281 1 98.75 122 ASP B O 1
ATOM 4068 N N . GLU B 1 123 ? -2.541 -19.469 13.398 1 98.88 123 GLU B N 1
ATOM 4069 C CA . GLU B 1 123 ? -2.049 -20.312 12.312 1 98.88 123 GLU B CA 1
ATOM 4070 C C . GLU B 1 123 ? -2.828 -20.062 11.023 1 98.88 123 GLU B C 1
ATOM 4072 O O . GLU B 1 123 ? -4.051 -19.906 11.055 1 98.88 123 GLU B O 1
ATOM 4077 N N . VAL B 1 124 ? -2.107 -19.953 9.945 1 98.94 124 VAL B N 1
ATOM 4078 C CA . VAL B 1 124 ? -2.674 -19.906 8.602 1 98.94 124 VAL B CA 1
ATOM 4079 C C . VAL B 1 124 ? -2.221 -21.125 7.801 1 98.94 124 VAL B C 1
ATOM 4081 O O . VAL B 1 124 ? -1.021 -21.328 7.59 1 98.94 124 VAL B O 1
ATOM 4084 N N . VAL B 1 125 ? -3.172 -21.891 7.324 1 98.94 125 VAL B N 1
ATOM 4085 C CA . VAL B 1 125 ? -2.873 -23.125 6.613 1 98.94 125 VAL B CA 1
ATOM 4086 C C . VAL B 1 125 ? -2.822 -22.859 5.109 1 98.94 125 VAL B C 1
ATOM 4088 O O . VAL B 1 125 ? -3.66 -22.141 4.574 1 98.94 125 VAL B O 1
ATOM 4091 N N . VAL B 1 126 ? -1.811 -23.406 4.449 1 98.88 126 VAL B N 1
ATOM 4092 C CA . VAL B 1 126 ? -1.709 -23.391 2.992 1 98.88 126 VAL B CA 1
ATOM 4093 C C . VAL B 1 126 ? -1.521 -24.812 2.469 1 98.88 126 VAL B C 1
ATOM 4095 O O . VAL B 1 126 ? -1.065 -25.688 3.201 1 98.88 126 VAL B O 1
ATOM 4098 N N . LEU B 1 127 ? -1.913 -24.984 1.256 1 98.81 127 LEU B N 1
ATOM 4099 C CA . LEU B 1 127 ? -1.75 -26.281 0.589 1 98.81 127 LEU B CA 1
ATOM 4100 C C . LEU B 1 127 ? -0.622 -26.219 -0.436 1 98.81 127 LEU B C 1
ATOM 4102 O O . LEU B 1 127 ? -0.703 -25.469 -1.413 1 98.81 127 LEU B O 1
ATOM 4106 N N . ALA B 1 128 ? 0.402 -26.953 -0.262 1 98.69 128 ALA B N 1
ATOM 4107 C CA . ALA B 1 128 ? 1.479 -27.016 -1.247 1 98.69 128 ALA B CA 1
ATOM 4108 C C . ALA B 1 128 ? 1 -27.656 -2.547 1 98.69 128 ALA B C 1
ATOM 4110 O O . ALA B 1 128 ? 0.14 -28.531 -2.529 1 98.69 128 ALA B O 1
ATOM 4111 N N . PRO B 1 129 ? 1.624 -27.281 -3.695 1 98.5 129 PRO B N 1
ATOM 4112 C CA . PRO B 1 129 ? 2.527 -26.125 -3.83 1 98.5 129 PRO B CA 1
ATOM 4113 C C . PRO B 1 129 ? 1.796 -24.797 -3.766 1 98.5 129 PRO B C 1
ATOM 4115 O O . PRO B 1 129 ? 0.602 -24.719 -4.066 1 98.5 129 PRO B O 1
ATOM 4118 N N . TYR B 1 130 ? 2.385 -23.828 -3.234 1 98.19 130 TYR B N 1
ATOM 4119 C CA . TYR B 1 130 ? 1.731 -22.547 -3.004 1 98.19 130 TYR B CA 1
ATOM 4120 C C . TYR B 1 130 ? 2.668 -21.391 -3.33 1 98.19 130 TYR B C 1
ATOM 4122 O O . TYR B 1 130 ? 3.883 -21.578 -3.438 1 98.19 130 TYR B O 1
ATOM 4130 N N . PHE B 1 131 ? 2.135 -20.266 -3.549 1 96.81 131 PHE B N 1
ATOM 4131 C CA . PHE B 1 131 ? 2.879 -19.031 -3.779 1 96.81 131 PHE B CA 1
ATOM 4132 C C . PHE B 1 131 ? 3.703 -18.656 -2.555 1 96.81 131 PHE B C 1
ATOM 4134 O O . PHE B 1 131 ? 3.154 -18.453 -1.47 1 96.81 131 PHE B O 1
ATOM 4141 N N . GLY B 1 132 ? 4.953 -18.469 -2.686 1 93.38 132 GLY B N 1
ATOM 4142 C CA . GLY B 1 132 ? 5.918 -18.391 -1.603 1 93.38 132 GLY B CA 1
ATOM 4143 C C . GLY B 1 132 ? 5.738 -17.156 -0.737 1 93.38 132 GLY B C 1
ATOM 4144 O O . GLY B 1 132 ? 6.059 -17.172 0.453 1 93.38 132 GLY B O 1
ATOM 4145 N N . GLU B 1 133 ? 5.137 -16.109 -1.226 1 95.31 133 GLU B N 1
ATOM 4146 C CA . GLU B 1 133 ? 5.043 -14.836 -0.501 1 95.31 133 GLU B CA 1
ATOM 4147 C C . GLU B 1 133 ? 4.031 -14.93 0.639 1 95.31 133 GLU B C 1
ATOM 4149 O O . GLU B 1 133 ? 3.986 -14.062 1.509 1 95.31 133 GLU B O 1
ATOM 4154 N N . TYR B 1 134 ? 3.166 -15.961 0.654 1 98.31 134 TYR B N 1
ATOM 4155 C CA . TYR B 1 134 ? 2.182 -16.078 1.722 1 98.31 134 TYR B CA 1
ATOM 4156 C C . TYR B 1 134 ? 2.859 -16.141 3.086 1 98.31 134 TYR B C 1
ATOM 4158 O O . TYR B 1 134 ? 2.338 -15.617 4.07 1 98.31 134 TYR B O 1
ATOM 4166 N N . GLY B 1 135 ? 3.982 -16.844 3.127 1 97.44 135 GLY B N 1
ATOM 4167 C CA . GLY B 1 135 ? 4.715 -16.891 4.383 1 97.44 135 GLY B CA 1
ATOM 4168 C C . GLY B 1 135 ? 5.09 -15.523 4.914 1 97.44 135 GLY B C 1
ATOM 4169 O O . GLY B 1 135 ? 4.949 -15.258 6.109 1 97.44 135 GLY B O 1
ATOM 4170 N N . ASN B 1 136 ? 5.566 -14.688 4.055 1 96.75 136 ASN B N 1
ATOM 4171 C CA . ASN B 1 136 ? 5.922 -13.328 4.441 1 96.75 136 ASN B CA 1
ATOM 4172 C C . ASN B 1 136 ? 4.695 -12.531 4.887 1 96.75 136 ASN B C 1
ATOM 4174 O O . ASN B 1 136 ? 4.75 -11.789 5.867 1 96.75 136 ASN B O 1
ATOM 4178 N N . TYR B 1 137 ? 3.574 -12.664 4.145 1 98.44 137 TYR B N 1
ATOM 4179 C CA . TYR B 1 137 ? 2.348 -11.953 4.48 1 98.44 137 TYR B CA 1
ATOM 4180 C C . TYR B 1 137 ? 1.854 -12.344 5.871 1 98.44 137 TYR B C 1
ATOM 4182 O O . TYR B 1 137 ? 1.487 -11.484 6.672 1 98.44 137 TYR B O 1
ATOM 4190 N N . VAL B 1 138 ? 1.869 -13.625 6.168 1 98.69 138 VAL B N 1
ATOM 4191 C CA . VAL B 1 138 ? 1.429 -14.148 7.457 1 98.69 138 VAL B CA 1
ATOM 4192 C C . VAL B 1 138 ? 2.369 -13.664 8.555 1 98.69 138 VAL B C 1
ATOM 4194 O O . VAL B 1 138 ? 1.92 -13.242 9.625 1 98.69 138 VAL B O 1
ATOM 4197 N N . ALA B 1 139 ? 3.658 -13.648 8.273 1 97.5 139 ALA B N 1
ATOM 4198 C CA . ALA B 1 139 ? 4.676 -13.273 9.25 1 97.5 139 ALA B CA 1
ATOM 4199 C C . ALA B 1 139 ? 4.586 -11.781 9.586 1 97.5 139 ALA B C 1
ATOM 4201 O O . ALA B 1 139 ? 4.941 -11.367 10.695 1 97.5 139 ALA B O 1
ATOM 4202 N N . ASN B 1 140 ? 4.113 -10.984 8.688 1 97.56 140 ASN B N 1
ATOM 4203 C CA . ASN B 1 140 ? 3.953 -9.555 8.93 1 97.56 140 ASN B CA 1
ATOM 4204 C C . ASN B 1 140 ? 3.1 -9.289 10.164 1 97.56 140 ASN B C 1
ATOM 4206 O O . ASN B 1 140 ? 3.221 -8.234 10.797 1 97.56 140 ASN B O 1
ATOM 4210 N N . PHE B 1 141 ? 2.27 -10.219 10.5 1 97.69 141 PHE B N 1
ATOM 4211 C CA . PHE B 1 141 ? 1.359 -10.016 11.617 1 97.69 141 PHE B CA 1
ATOM 4212 C C . PHE B 1 141 ? 1.563 -11.086 12.68 1 97.69 141 PHE B C 1
ATOM 4214 O O . PHE B 1 141 ? 0.622 -11.461 13.383 1 97.69 141 PHE B O 1
ATOM 4221 N N . ASP B 1 142 ? 2.738 -11.734 12.648 1 97 142 ASP B N 1
ATOM 4222 C CA . ASP B 1 142 ? 3.242 -12.656 13.656 1 97 142 ASP B CA 1
ATOM 4223 C C . ASP B 1 142 ? 2.428 -13.953 13.672 1 97 142 ASP B C 1
ATOM 4225 O O . ASP B 1 142 ? 2.289 -14.594 14.719 1 97 142 ASP B O 1
ATOM 4229 N N . GLY B 1 143 ? 1.775 -14.266 12.516 1 98.19 143 GLY B N 1
ATOM 4230 C CA . GLY B 1 143 ? 1.151 -15.57 12.344 1 98.19 143 GLY B CA 1
ATOM 4231 C C . GLY B 1 143 ? 2.137 -16.656 11.977 1 98.19 143 GLY B C 1
ATOM 4232 O O . GLY B 1 143 ? 3.305 -16.375 11.695 1 98.19 143 GLY B O 1
ATOM 4233 N N . LYS B 1 144 ? 1.64 -17.859 12.047 1 98.56 144 LYS B N 1
ATOM 4234 C CA . LYS B 1 144 ? 2.439 -19.016 11.68 1 98.56 144 LYS B CA 1
ATOM 4235 C C . LYS B 1 144 ? 1.86 -19.719 10.453 1 98.56 144 LYS B C 1
ATOM 4237 O O . LYS B 1 144 ? 0.676 -20.062 10.43 1 98.56 144 LYS B O 1
ATOM 4242 N N . LEU B 1 145 ? 2.658 -19.922 9.477 1 98.69 145 LEU B N 1
ATOM 4243 C CA . LEU B 1 145 ? 2.23 -20.641 8.289 1 98.69 145 LEU B CA 1
ATOM 4244 C C . LEU B 1 145 ? 2.32 -22.156 8.516 1 98.69 145 LEU B C 1
ATOM 4246 O O . LEU B 1 145 ? 3.359 -22.656 8.945 1 98.69 145 LEU B O 1
ATOM 4250 N N . VAL B 1 146 ? 1.271 -22.859 8.328 1 98.88 146 VAL B N 1
ATOM 4251 C CA . VAL B 1 146 ? 1.223 -24.312 8.406 1 98.88 146 VAL B CA 1
ATOM 4252 C C . VAL B 1 146 ? 1.025 -24.891 7.012 1 98.88 146 VAL B C 1
ATOM 4254 O O . VAL B 1 146 ? 0.008 -24.641 6.363 1 98.88 146 VAL B O 1
ATOM 4257 N N . VAL B 1 147 ? 1.945 -25.734 6.547 1 98.81 147 VAL B N 1
ATOM 4258 C CA . VAL B 1 147 ? 1.94 -26.203 5.164 1 98.81 147 VAL B CA 1
ATOM 4259 C C . VAL B 1 147 ? 1.435 -27.641 5.109 1 98.81 147 VAL B C 1
ATOM 4261 O O . VAL B 1 147 ? 1.991 -28.516 5.762 1 98.81 147 VAL B O 1
ATOM 4264 N N . VAL B 1 148 ? 0.398 -27.859 4.379 1 98.88 148 VAL B N 1
ATOM 4265 C CA . VAL B 1 148 ? -0.091 -29.188 4.043 1 98.88 148 VAL B CA 1
ATOM 4266 C C . VAL B 1 148 ? 0.652 -29.719 2.82 1 98.88 148 VAL B C 1
ATOM 4268 O O . VAL B 1 148 ? 0.715 -29.047 1.786 1 98.88 148 VAL B O 1
ATOM 4271 N N . PRO B 1 149 ? 1.186 -30.891 2.893 1 98.56 149 PRO B N 1
ATOM 4272 C CA . PRO B 1 149 ? 1.928 -31.438 1.75 1 98.56 149 PRO B CA 1
ATOM 4273 C C . PRO B 1 149 ? 1.062 -31.578 0.5 1 98.56 149 PRO B C 1
ATOM 4275 O O . PRO B 1 149 ? -0.14 -31.828 0.603 1 98.56 149 PRO B O 1
ATOM 4278 N N . ALA B 1 150 ? 1.706 -31.469 -0.575 1 98.31 150 ALA B N 1
ATOM 4279 C CA . ALA B 1 150 ? 1.012 -31.531 -1.857 1 98.31 150 ALA B CA 1
ATOM 4280 C C . ALA B 1 150 ? 0.488 -32.938 -2.123 1 98.31 150 ALA B C 1
ATOM 4282 O O . ALA B 1 150 ? 1.153 -33.938 -1.802 1 98.31 150 ALA B O 1
ATOM 4283 N N . GLU B 1 151 ? -0.67 -33 -2.641 1 97.69 151 GLU B N 1
ATOM 4284 C CA . GLU B 1 151 ? -1.103 -34.188 -3.375 1 97.69 151 GLU B CA 1
ATOM 4285 C C . GLU B 1 151 ? -0.614 -34.156 -4.82 1 97.69 151 GLU B C 1
ATOM 4287 O O . GLU B 1 151 ? -1.143 -33.406 -5.641 1 97.69 151 GLU B O 1
ATOM 4292 N N . THR B 1 152 ? 0.406 -34.875 -5.199 1 97.81 152 THR B N 1
ATOM 4293 C CA . THR B 1 152 ? 1.21 -34.594 -6.379 1 97.81 152 THR B CA 1
ATOM 4294 C C . THR B 1 152 ? 0.639 -35.281 -7.613 1 97.81 152 THR B C 1
ATOM 4296 O O . THR B 1 152 ? 1.059 -35 -8.734 1 97.81 152 THR B O 1
ATOM 4299 N N . LYS B 1 153 ? -0.282 -36.188 -7.43 1 97 153 LYS B N 1
ATOM 4300 C CA . LYS B 1 153 ? -0.825 -36.875 -8.594 1 97 153 LYS B CA 1
ATOM 4301 C C . LYS B 1 153 ? -1.7 -35.969 -9.43 1 97 153 LYS B C 1
ATOM 4303 O O . LYS B 1 153 ? -1.629 -35.969 -10.664 1 97 153 LYS B O 1
ATOM 4308 N N . THR B 1 154 ? -2.508 -35.156 -8.758 1 97.69 154 THR B N 1
ATOM 4309 C CA . THR B 1 154 ? -3.449 -34.281 -9.469 1 97.69 154 THR B CA 1
ATOM 4310 C C . THR B 1 154 ? -3.23 -32.844 -9.094 1 97.69 154 THR B C 1
ATOM 4312 O O . THR B 1 154 ? -3.734 -31.938 -9.773 1 97.69 154 THR B O 1
ATOM 4315 N N . PHE B 1 155 ? -2.537 -32.594 -7.98 1 98.5 155 PHE B N 1
ATOM 4316 C CA . PHE B 1 155 ? -2.301 -31.297 -7.383 1 98.5 155 PHE B CA 1
ATOM 4317 C C . PHE B 1 155 ? -3.611 -30.641 -6.957 1 98.5 155 PHE B C 1
ATOM 4319 O O . PHE B 1 155 ? -3.684 -29.422 -6.789 1 98.5 155 PHE B O 1
ATOM 4326 N N . GLN B 1 156 ? -4.688 -31.484 -6.809 1 98.56 156 GLN B N 1
ATOM 4327 C CA . GLN B 1 156 ? -5.871 -31.062 -6.07 1 98.56 156 GLN B CA 1
ATOM 4328 C C . GLN B 1 156 ? -5.586 -30.953 -4.574 1 98.56 156 GLN B C 1
ATOM 4330 O O . GLN B 1 156 ? -4.555 -31.453 -4.102 1 98.56 156 GLN B O 1
ATOM 4335 N N . PRO B 1 157 ? -6.504 -30.312 -3.826 1 98.5 157 PRO B N 1
ATOM 4336 C CA . PRO B 1 157 ? -6.27 -30.141 -2.391 1 98.5 157 PRO B CA 1
ATOM 4337 C C . PRO B 1 157 ? -6.094 -31.469 -1.662 1 98.5 157 PRO B C 1
ATOM 4339 O O . PRO B 1 157 ? -6.883 -32.406 -1.862 1 98.5 157 PRO B O 1
ATOM 4342 N N . ASN B 1 158 ? -5.062 -31.562 -0.842 1 98.69 158 ASN B N 1
ATOM 4343 C CA . ASN B 1 158 ? -4.883 -32.688 0.09 1 98.69 158 ASN B CA 1
ATOM 4344 C C . ASN B 1 158 ? -5.844 -32.594 1.271 1 98.69 158 ASN B C 1
ATOM 4346 O O . ASN B 1 158 ? -5.477 -32.062 2.334 1 98.69 158 ASN B O 1
ATOM 4350 N N . ILE B 1 159 ? -7.008 -33.188 1.112 1 98.75 159 ILE B N 1
ATOM 4351 C CA . ILE B 1 159 ? -8.109 -33.031 2.053 1 98.75 159 ILE B CA 1
ATOM 4352 C C . ILE B 1 159 ? -7.75 -33.656 3.395 1 98.75 159 ILE B C 1
ATOM 4354 O O . ILE B 1 159 ? -7.996 -33.062 4.449 1 98.75 159 ILE B O 1
ATOM 4358 N N . GLU B 1 160 ? -7.207 -34.812 3.363 1 98.62 160 GLU B N 1
ATOM 4359 C CA . GLU B 1 160 ? -6.801 -35.469 4.602 1 98.62 160 GLU B CA 1
ATOM 4360 C C . GLU B 1 160 ? -5.746 -34.656 5.34 1 98.62 160 GLU B C 1
ATOM 4362 O O . GLU B 1 160 ? -5.812 -34.531 6.562 1 98.62 160 GLU B O 1
ATOM 4367 N N . GLY B 1 161 ? -4.758 -34.188 4.609 1 98.81 161 GLY B N 1
ATOM 4368 C CA . GLY B 1 161 ? -3.74 -33.312 5.203 1 98.81 161 GLY B CA 1
ATOM 4369 C C . GLY B 1 161 ? -4.309 -32.062 5.812 1 98.81 161 GLY B C 1
ATOM 4370 O O . GLY B 1 161 ? -3.863 -31.609 6.879 1 98.81 161 GLY B O 1
ATOM 4371 N N . LEU B 1 162 ? -5.27 -31.469 5.109 1 98.88 162 LEU B N 1
ATOM 4372 C CA . LEU B 1 162 ? -5.934 -30.281 5.613 1 98.88 162 LEU B CA 1
ATOM 4373 C C . LEU B 1 162 ? -6.613 -30.547 6.949 1 98.88 162 LEU B C 1
ATOM 4375 O O . LEU B 1 162 ? -6.465 -29.781 7.898 1 98.88 162 LEU B O 1
ATOM 4379 N N . GLU B 1 163 ? -7.355 -31.609 6.969 1 98.81 163 GLU B N 1
ATOM 4380 C CA . GLU B 1 163 ? -8.055 -31.984 8.195 1 98.81 163 GLU B CA 1
ATOM 4381 C C . GLU B 1 163 ? -7.086 -32.156 9.359 1 98.81 163 GLU B C 1
ATOM 4383 O O . GLU B 1 163 ? -7.363 -31.672 10.469 1 98.81 163 GLU B O 1
ATOM 4388 N N . LYS B 1 164 ? -5.965 -32.719 9.117 1 98.69 164 LYS B N 1
ATOM 4389 C CA . LYS B 1 164 ? -4.977 -33 10.156 1 98.69 164 LYS B CA 1
ATOM 4390 C C . LYS B 1 164 ? -4.258 -31.703 10.57 1 98.69 164 LYS B C 1
ATOM 4392 O O . LYS B 1 164 ? -3.791 -31.594 11.711 1 98.69 164 LYS B O 1
ATOM 4397 N N . ALA B 1 165 ? -4.188 -30.75 9.719 1 98.81 165 ALA B N 1
ATOM 4398 C CA . ALA B 1 165 ? -3.396 -29.547 9.953 1 98.81 165 ALA B CA 1
ATOM 4399 C C . ALA B 1 165 ? -4.164 -28.531 10.805 1 98.81 165 ALA B C 1
ATOM 4401 O O . ALA B 1 165 ? -3.568 -27.656 11.438 1 98.81 165 ALA B O 1
ATOM 4402 N N . ILE B 1 166 ? -5.484 -28.609 10.836 1 98.81 166 ILE B N 1
ATOM 4403 C CA . ILE B 1 166 ? -6.32 -27.625 11.516 1 98.81 166 ILE B CA 1
ATOM 4404 C C . ILE B 1 166 ? -6.293 -27.875 13.016 1 98.81 166 ILE B C 1
ATOM 4406 O O . ILE B 1 166 ? -6.5 -29.016 13.469 1 98.81 166 ILE B O 1
ATOM 4410 N N . THR B 1 167 ? -6.012 -26.891 13.797 1 98.69 167 THR B N 1
ATOM 4411 C CA . THR B 1 167 ? -6.016 -26.891 15.258 1 98.69 167 THR B CA 1
ATOM 4412 C C . THR B 1 167 ? -6.883 -25.75 15.797 1 98.69 167 THR B C 1
ATOM 4414 O O . THR B 1 167 ? -7.504 -25.016 15.023 1 98.69 167 THR B O 1
ATOM 4417 N N . SER B 1 168 ? -6.867 -25.656 17.125 1 98.44 168 SER B N 1
ATOM 4418 C CA . SER B 1 168 ? -7.625 -24.578 17.766 1 98.44 168 SER B CA 1
ATOM 4419 C C . SER B 1 168 ? -6.996 -23.219 17.484 1 98.44 168 SER B C 1
ATOM 4421 O O . SER B 1 168 ? -7.629 -22.188 17.703 1 98.44 168 SER B O 1
ATOM 4423 N N . LYS B 1 169 ? -5.785 -23.172 16.953 1 98.44 169 LYS B N 1
ATOM 4424 C CA . LYS B 1 169 ? -5.086 -21.922 16.656 1 98.44 169 LYS B CA 1
ATOM 4425 C C . LYS B 1 169 ? -5.273 -21.516 15.195 1 98.44 169 LYS B C 1
ATOM 4427 O O . LYS B 1 169 ? -4.883 -20.422 14.789 1 98.44 169 LYS B O 1
ATOM 4432 N N . THR B 1 170 ? -5.906 -22.359 14.383 1 98.88 170 THR B N 1
ATOM 4433 C CA . THR B 1 170 ? -6.094 -22.062 12.961 1 98.88 170 THR B CA 1
ATOM 4434 C C . THR B 1 170 ? -7.09 -20.922 12.773 1 98.88 170 THR B C 1
ATOM 4436 O O . THR B 1 170 ? -8.234 -21.016 13.227 1 98.88 170 THR B O 1
ATOM 4439 N N . LYS B 1 171 ? -6.613 -19.922 12.102 1 98.81 171 LYS B N 1
ATOM 4440 C CA . LYS B 1 171 ? -7.461 -18.75 11.859 1 98.81 171 LYS B CA 1
ATOM 4441 C C . LYS B 1 171 ? -7.941 -18.719 10.406 1 98.81 171 LYS B C 1
ATOM 4443 O O . LYS B 1 171 ? -9.047 -18.25 10.133 1 98.81 171 LYS B O 1
ATOM 4448 N N . ALA B 1 172 ? -7.098 -19.172 9.492 1 98.88 172 ALA B N 1
ATOM 4449 C CA . ALA B 1 172 ? -7.449 -19.062 8.078 1 98.88 172 ALA B CA 1
ATOM 4450 C C . ALA B 1 172 ? -6.758 -20.156 7.258 1 98.88 172 ALA B C 1
ATOM 4452 O O . ALA B 1 172 ? -5.781 -20.75 7.711 1 98.88 172 ALA B O 1
ATOM 4453 N N . VAL B 1 173 ? -7.316 -20.438 6.109 1 98.94 173 VAL B N 1
ATOM 4454 C CA . VAL B 1 173 ? -6.734 -21.234 5.035 1 98.94 173 VAL B CA 1
ATOM 4455 C C . VAL B 1 173 ? -6.625 -20.391 3.77 1 98.94 173 VAL B C 1
ATOM 4457 O O . VAL B 1 173 ? -7.59 -19.734 3.365 1 98.94 173 VAL B O 1
ATOM 4460 N N . ILE B 1 174 ? -5.43 -20.328 3.164 1 98.94 174 ILE B N 1
ATOM 4461 C CA . ILE B 1 174 ? -5.258 -19.625 1.898 1 98.94 174 ILE B CA 1
ATOM 4462 C C . ILE B 1 174 ? -5.188 -20.641 0.753 1 98.94 174 ILE B C 1
ATOM 4464 O O . ILE B 1 174 ? -4.438 -21.609 0.824 1 98.94 174 ILE B O 1
ATOM 4468 N N . ILE B 1 175 ? -5.949 -20.406 -0.261 1 98.81 175 ILE B N 1
ATOM 4469 C CA . ILE B 1 175 ? -5.852 -21.203 -1.479 1 98.81 175 ILE B CA 1
ATOM 4470 C C . ILE B 1 175 ? -5.668 -20.281 -2.684 1 98.81 175 ILE B C 1
ATOM 4472 O O . ILE B 1 175 ? -5.883 -19.078 -2.588 1 98.81 175 ILE B O 1
ATOM 4476 N N . ASN B 1 176 ? -5.195 -20.797 -3.73 1 98.69 176 ASN B N 1
ATOM 4477 C CA . ASN B 1 176 ? -4.949 -20.109 -5 1 98.69 176 ASN B CA 1
ATOM 4478 C C . ASN B 1 176 ? -5.336 -20.984 -6.188 1 98.69 176 ASN B C 1
ATOM 4480 O O . ASN B 1 176 ? -4.711 -22.016 -6.434 1 98.69 176 ASN B O 1
ATOM 4484 N N . THR B 1 177 ? -6.355 -20.672 -6.906 1 98.44 177 THR B N 1
ATOM 4485 C CA . THR B 1 177 ? -6.906 -21.422 -8.031 1 98.44 177 THR B CA 1
ATOM 4486 C C . THR B 1 177 ? -7.449 -20.469 -9.094 1 98.44 177 THR B C 1
ATOM 4488 O O . THR B 1 177 ? -8.344 -19.672 -8.82 1 98.44 177 THR B O 1
ATOM 4491 N N . PRO B 1 178 ? -6.953 -20.562 -10.336 1 98.31 178 PRO B N 1
ATOM 4492 C CA . PRO B 1 178 ? -5.879 -21.438 -10.805 1 98.31 178 PRO B CA 1
ATOM 4493 C C . PRO B 1 178 ? -4.59 -21.281 -10 1 98.31 178 PRO B C 1
ATOM 4495 O O . PRO B 1 178 ? -4.25 -20.172 -9.578 1 98.31 178 PRO B O 1
ATOM 4498 N N . ASN B 1 179 ? -3.902 -22.359 -9.867 1 98.69 179 ASN B N 1
ATOM 4499 C CA . ASN B 1 179 ? -2.844 -22.438 -8.867 1 98.69 179 ASN B CA 1
ATOM 4500 C C . ASN B 1 179 ? -1.492 -22.031 -9.445 1 98.69 179 ASN B C 1
ATOM 4502 O O . ASN B 1 179 ? -1.145 -22.422 -10.555 1 98.69 179 ASN B O 1
ATOM 4506 N N . ASN B 1 180 ? -0.826 -21.141 -8.906 1 97.75 180 ASN B N 1
ATOM 4507 C CA . ASN B 1 180 ? 0.617 -20.953 -9.031 1 97.75 180 ASN B CA 1
ATOM 4508 C C . ASN B 1 180 ? 1.377 -21.812 -8.031 1 97.75 180 ASN B C 1
ATOM 4510 O O . ASN B 1 180 ? 1.314 -21.578 -6.82 1 97.75 180 ASN B O 1
ATOM 4514 N N . PRO B 1 181 ? 1.987 -22.859 -8.484 1 97.69 181 PRO B N 1
ATOM 4515 C CA . PRO B 1 181 ? 2.695 -22.938 -9.766 1 97.69 181 PRO B CA 1
ATOM 4516 C C . PRO B 1 181 ? 2.115 -23.984 -10.711 1 97.69 181 PRO B C 1
ATOM 4518 O O . PRO B 1 181 ? 2.643 -24.203 -11.805 1 97.69 181 PRO B O 1
ATOM 4521 N N . THR B 1 182 ? 1.043 -24.656 -10.391 1 98.56 182 THR B N 1
ATOM 4522 C CA . THR B 1 182 ? 0.697 -25.875 -11.102 1 98.56 182 THR B CA 1
ATOM 4523 C C . THR B 1 182 ? -0.219 -25.578 -12.281 1 98.56 182 THR B C 1
ATOM 4525 O O . THR B 1 182 ? -0.345 -26.391 -13.203 1 98.56 182 THR B O 1
ATOM 4528 N N . GLY B 1 183 ? -0.934 -24.516 -12.164 1 98.44 183 GLY B N 1
ATOM 4529 C CA . GLY B 1 183 ? -1.928 -24.188 -13.18 1 98.44 183 GLY B CA 1
ATOM 4530 C C . GLY B 1 183 ? -3.219 -24.969 -13.016 1 98.44 183 GLY B C 1
ATOM 4531 O O . GLY B 1 183 ? -4.16 -24.797 -13.789 1 98.44 183 GLY B O 1
ATOM 4532 N N . VAL B 1 184 ? -3.303 -25.766 -12.023 1 98.5 184 VAL B N 1
ATOM 4533 C CA . VAL B 1 184 ? -4.48 -26.594 -11.781 1 98.5 184 VAL B CA 1
ATOM 4534 C C . VAL B 1 184 ? -5.613 -25.734 -11.227 1 98.5 184 VAL B C 1
ATOM 4536 O O . VAL B 1 184 ? -5.383 -24.844 -10.406 1 98.5 184 VAL B O 1
ATOM 4539 N N . VAL B 1 185 ? -6.824 -25.969 -11.711 1 98.69 185 VAL B N 1
ATOM 4540 C CA . VAL B 1 185 ? -8.039 -25.359 -11.164 1 98.69 185 VAL B CA 1
ATOM 4541 C C . VAL B 1 185 ? -8.695 -26.328 -10.188 1 98.69 185 VAL B C 1
ATOM 4543 O O . VAL B 1 185 ? -8.945 -27.5 -10.516 1 98.69 185 VAL B O 1
ATOM 4546 N N . TYR B 1 186 ? -8.828 -25.906 -8.922 1 98.75 186 TYR B N 1
ATOM 4547 C CA . TYR B 1 186 ? -9.5 -26.766 -7.949 1 98.75 186 TYR B CA 1
ATOM 4548 C C . TYR B 1 186 ? -10.914 -27.094 -8.398 1 98.75 186 TYR B C 1
ATOM 4550 O O . TYR B 1 186 ? -11.672 -26.203 -8.789 1 98.75 186 TYR B O 1
ATOM 4558 N N . SER B 1 187 ? -11.312 -28.328 -8.352 1 98.12 187 SER B N 1
ATOM 4559 C CA . SER B 1 187 ? -12.602 -28.797 -8.859 1 98.12 187 SER B CA 1
ATOM 4560 C C . SER B 1 187 ? -13.727 -28.469 -7.883 1 98.12 187 SER B C 1
ATOM 4562 O O . SER B 1 187 ? -13.477 -28.203 -6.707 1 98.12 187 SER B O 1
ATOM 4564 N N . ASP B 1 188 ? -14.93 -28.5 -8.422 1 98.06 188 ASP B N 1
ATOM 4565 C CA . ASP B 1 188 ? -16.125 -28.375 -7.598 1 98.06 188 ASP B CA 1
ATOM 4566 C C . ASP B 1 188 ? -16.109 -29.375 -6.445 1 98.06 188 ASP B C 1
ATOM 4568 O O . ASP B 1 188 ? -16.375 -29.016 -5.301 1 98.06 188 ASP B O 1
ATOM 4572 N N . GLU B 1 189 ? -15.773 -30.578 -6.742 1 98.19 189 GLU B N 1
ATOM 4573 C CA . GLU B 1 189 ? -15.734 -31.656 -5.75 1 98.19 189 GLU B CA 1
ATOM 4574 C C . GLU B 1 189 ? -14.695 -31.359 -4.668 1 98.19 189 GLU B C 1
ATOM 4576 O O . GLU B 1 189 ? -14.977 -31.5 -3.477 1 98.19 189 GLU B O 1
ATOM 4581 N N . SER B 1 190 ? -13.516 -30.969 -5.055 1 98.12 190 SER B N 1
ATOM 4582 C CA . SER B 1 190 ? -12.453 -30.656 -4.109 1 98.12 190 SER B CA 1
ATOM 4583 C C . SER B 1 190 ? -12.852 -29.516 -3.176 1 98.12 190 SER B C 1
ATOM 4585 O O . SER B 1 190 ? -12.578 -29.578 -1.975 1 98.12 190 SER B O 1
ATOM 4587 N N . LEU B 1 191 ? -13.477 -28.5 -3.721 1 98.75 191 LEU B N 1
ATOM 4588 C CA . LEU B 1 191 ? -13.867 -27.344 -2.924 1 98.75 191 LEU B CA 1
ATOM 4589 C C . LEU B 1 191 ? -14.977 -27.703 -1.949 1 98.75 191 LEU B C 1
ATOM 4591 O O . LEU B 1 191 ? -15.008 -27.219 -0.819 1 98.75 191 LEU B O 1
ATOM 4595 N N . LYS B 1 192 ? -15.906 -28.562 -2.389 1 98.75 192 LYS B N 1
ATOM 4596 C CA . LYS B 1 192 ? -16.953 -29.031 -1.492 1 98.75 192 LYS B CA 1
ATOM 4597 C C . LYS B 1 192 ? -16.375 -29.828 -0.326 1 98.75 192 LYS B C 1
ATOM 4599 O O . LYS B 1 192 ? -16.781 -29.641 0.822 1 98.75 192 LYS B O 1
ATOM 4604 N N . LYS B 1 193 ? -15.461 -30.672 -0.652 1 98.81 193 LYS B N 1
ATOM 4605 C CA . LYS B 1 193 ? -14.805 -31.469 0.389 1 98.81 193 LYS B CA 1
ATOM 4606 C C . LYS B 1 193 ? -14.039 -30.562 1.356 1 98.81 193 LYS B C 1
ATOM 4608 O O . LYS B 1 193 ? -14.07 -30.781 2.568 1 98.81 193 LYS B O 1
ATOM 4613 N N . MET B 1 194 ? -13.352 -29.578 0.841 1 98.75 194 MET B N 1
ATOM 4614 C CA . MET B 1 194 ? -12.625 -28.625 1.679 1 98.75 194 MET B CA 1
ATOM 4615 C C . MET B 1 194 ? -13.578 -27.875 2.602 1 98.75 194 MET B C 1
ATOM 4617 O O . MET B 1 194 ? -13.305 -27.734 3.797 1 98.75 194 MET B O 1
ATOM 4621 N N . ALA B 1 195 ? -14.641 -27.359 2.033 1 98.81 195 ALA B N 1
ATOM 4622 C CA . ALA B 1 195 ? -15.641 -26.625 2.807 1 98.81 195 ALA B CA 1
ATOM 4623 C C . ALA B 1 195 ? -16.203 -27.484 3.936 1 98.81 195 ALA B C 1
ATOM 4625 O O . ALA B 1 195 ? -16.391 -27 5.055 1 98.81 195 ALA B O 1
ATOM 4626 N N . LYS B 1 196 ? -16.469 -28.719 3.615 1 98.81 196 LYS B N 1
ATOM 4627 C CA . LYS B 1 196 ? -16.984 -29.641 4.617 1 98.81 196 LYS B CA 1
ATOM 4628 C C . LYS B 1 196 ? -16.016 -29.812 5.777 1 98.81 196 LYS B C 1
ATOM 4630 O O . LYS B 1 196 ? -16.406 -29.766 6.945 1 98.81 196 LYS B O 1
ATOM 4635 N N . VAL B 1 197 ? -14.742 -29.984 5.473 1 98.88 197 VAL B N 1
ATOM 4636 C CA . VAL B 1 197 ? -13.711 -30.109 6.5 1 98.88 197 VAL B CA 1
ATOM 4637 C C . VAL B 1 197 ? -13.703 -28.859 7.375 1 98.88 197 VAL B C 1
ATOM 4639 O O . VAL B 1 197 ? -13.648 -28.953 8.602 1 98.88 197 VAL B O 1
ATOM 4642 N N . LEU B 1 198 ? -13.734 -27.688 6.758 1 98.81 198 LEU B N 1
ATOM 4643 C CA . LEU B 1 198 ? -13.688 -26.422 7.5 1 98.81 198 LEU B CA 1
ATOM 4644 C C . LEU B 1 198 ? -14.906 -26.281 8.406 1 98.81 198 LEU B C 1
ATOM 4646 O O . LEU B 1 198 ? -14.773 -25.922 9.578 1 98.81 198 LEU B O 1
ATOM 4650 N N . GLU B 1 199 ? -16.094 -26.609 7.93 1 98.56 199 GLU B N 1
ATOM 4651 C CA . GLU B 1 199 ? -17.312 -26.531 8.711 1 98.56 199 GLU B CA 1
ATOM 4652 C C . GLU B 1 199 ? -17.281 -27.469 9.906 1 98.56 199 GLU B C 1
ATOM 4654 O O . GLU B 1 199 ? -17.641 -27.094 11.023 1 98.56 199 GLU B O 1
ATOM 4659 N N . GLU B 1 200 ? -16.859 -28.688 9.617 1 98.69 200 GLU B N 1
ATOM 4660 C CA . GLU B 1 200 ? -16.797 -29.688 10.68 1 98.69 200 GLU B CA 1
ATOM 4661 C C . GLU B 1 200 ? -15.797 -29.281 11.758 1 98.69 200 GLU B C 1
ATOM 4663 O O . GLU B 1 200 ? -16.062 -29.453 12.953 1 98.69 200 GLU B O 1
ATOM 4668 N N . LYS B 1 201 ? -14.688 -28.719 11.375 1 98.75 201 LYS B N 1
ATOM 4669 C CA . LYS B 1 201 ? -13.656 -28.312 12.328 1 98.75 201 LYS B CA 1
ATOM 4670 C C . LYS B 1 201 ? -14.109 -27.094 13.133 1 98.75 201 LYS B C 1
ATOM 4672 O O . LYS B 1 201 ? -13.781 -26.969 14.312 1 98.75 201 LYS B O 1
ATOM 4677 N N . GLU B 1 202 ? -14.812 -26.188 12.461 1 98.19 202 GLU B N 1
ATOM 4678 C CA . GLU B 1 202 ? -15.383 -25.062 13.203 1 98.19 202 GLU B CA 1
ATOM 4679 C C . GLU B 1 202 ? -16.297 -25.547 14.328 1 98.19 202 GLU B C 1
ATOM 4681 O O . GLU B 1 202 ? -16.219 -25.047 15.453 1 98.19 202 GLU B O 1
ATOM 4686 N N . LYS B 1 203 ? -17.094 -26.531 14.008 1 98 203 LYS B N 1
ATOM 4687 C CA . LYS B 1 203 ? -18.031 -27.094 14.992 1 98 203 LYS B CA 1
ATOM 4688 C C . LYS B 1 203 ? -17.281 -27.844 16.094 1 98 203 LYS B C 1
ATOM 4690 O O . LYS B 1 203 ? -17.578 -27.672 17.281 1 98 203 LYS B O 1
ATOM 4695 N N . GLU B 1 204 ? -16.422 -28.594 15.656 1 98.44 204 GLU B N 1
ATOM 4696 C CA . GLU B 1 204 ? -15.656 -29.422 16.578 1 98.44 204 GLU B CA 1
ATOM 4697 C C . GLU B 1 204 ? -14.859 -28.578 17.562 1 98.44 204 GLU B C 1
ATOM 4699 O O . GLU B 1 204 ? -14.812 -28.875 18.766 1 98.44 204 GLU B O 1
ATOM 4704 N N . LEU B 1 205 ? -14.281 -27.5 17.125 1 98.12 205 LEU B N 1
ATOM 4705 C CA . LEU B 1 205 ? -13.32 -26.734 17.906 1 98.12 205 LEU B CA 1
ATOM 4706 C C . LEU B 1 205 ? -13.961 -25.484 18.5 1 98.12 205 LEU B C 1
ATOM 4708 O O . LEU B 1 205 ? -13.406 -24.859 19.391 1 98.12 205 LEU B O 1
ATOM 4712 N N . GLY B 1 206 ? -15.117 -25.094 18.031 1 97.38 206 GLY B N 1
ATOM 4713 C CA . GLY B 1 206 ? -15.797 -23.906 18.5 1 97.38 206 GLY B CA 1
ATOM 4714 C C . GLY B 1 206 ? -15.102 -22.625 18.078 1 97.38 206 GLY B C 1
ATOM 4715 O O . GLY B 1 206 ? -15.008 -21.672 18.859 1 97.38 206 GLY B O 1
ATOM 4716 N N . ILE B 1 207 ? -14.523 -22.641 16.891 1 96.56 207 ILE B N 1
ATOM 4717 C CA . ILE B 1 207 ? -13.805 -21.484 16.375 1 96.56 207 ILE B CA 1
ATOM 4718 C C . ILE B 1 207 ? -14.32 -21.141 14.984 1 96.56 207 ILE B C 1
ATOM 4720 O O . ILE B 1 207 ? -15.039 -21.938 14.367 1 96.56 207 ILE B O 1
ATOM 4724 N N . ASN B 1 208 ? -14.016 -19.906 14.547 1 97.06 208 ASN B N 1
ATOM 4725 C CA . ASN B 1 208 ? -14.211 -19.547 13.148 1 97.06 208 ASN B CA 1
ATOM 4726 C C . ASN B 1 208 ? -12.938 -19.734 12.336 1 97.06 208 ASN B C 1
ATOM 4728 O O . ASN B 1 208 ? -11.852 -19.344 12.773 1 97.06 208 ASN B O 1
ATOM 4732 N N . ILE B 1 209 ? -13.039 -20.375 11.242 1 98.62 209 ILE B N 1
ATOM 4733 C CA . ILE B 1 209 ? -11.945 -20.516 10.281 1 98.62 209 ILE B CA 1
ATOM 4734 C C . ILE B 1 209 ? -12.312 -19.812 8.984 1 98.62 209 ILE B C 1
ATOM 4736 O O . ILE B 1 209 ? -13.406 -20 8.453 1 98.62 209 ILE B O 1
ATOM 4740 N N . TYR B 1 210 ? -11.438 -18.969 8.516 1 98.81 210 TYR B N 1
ATOM 4741 C CA . TYR B 1 210 ? -11.719 -18.219 7.297 1 98.81 210 TYR B CA 1
ATOM 4742 C C . TYR B 1 210 ? -11 -18.812 6.098 1 98.81 210 TYR B C 1
ATOM 4744 O O . TYR B 1 210 ? -9.852 -19.266 6.215 1 98.81 210 TYR B O 1
ATOM 4752 N N . LEU B 1 211 ? -11.688 -18.906 4.977 1 98.88 211 LEU B N 1
ATOM 4753 C CA . LEU B 1 211 ? -11.109 -19.328 3.709 1 98.88 211 LEU B CA 1
ATOM 4754 C C . LEU B 1 211 ? -10.789 -18.125 2.828 1 98.88 211 LEU B C 1
ATOM 4756 O O . LEU B 1 211 ? -11.68 -17.344 2.486 1 98.88 211 LEU B O 1
ATOM 4760 N N . ILE B 1 212 ? -9.516 -17.922 2.51 1 98.94 212 ILE B N 1
ATOM 4761 C CA . ILE B 1 212 ? -9.055 -16.828 1.663 1 98.94 212 ILE B CA 1
ATOM 4762 C C . ILE B 1 212 ? -8.648 -17.359 0.293 1 98.94 212 ILE B C 1
ATOM 4764 O O . ILE B 1 212 ? -7.695 -18.141 0.178 1 98.94 212 ILE B O 1
ATOM 4768 N N . SER B 1 213 ? -9.359 -16.984 -0.731 1 98.88 213 SER B N 1
ATOM 4769 C CA . SER B 1 213 ? -9.016 -17.375 -2.094 1 98.88 213 SER B CA 1
ATOM 4770 C C . SER B 1 213 ? -8.242 -16.266 -2.811 1 98.88 213 SER B C 1
ATOM 4772 O O . SER B 1 213 ? -8.789 -15.203 -3.104 1 98.88 213 SER B O 1
ATOM 4774 N N . ASP B 1 214 ? -6.957 -16.453 -3.07 1 98.81 214 ASP B N 1
ATOM 4775 C CA . ASP B 1 214 ? -6.121 -15.562 -3.863 1 98.81 214 ASP B CA 1
ATOM 4776 C C . ASP B 1 214 ? -6.324 -15.805 -5.359 1 98.81 214 ASP B C 1
ATOM 4778 O O . ASP B 1 214 ? -5.918 -16.844 -5.887 1 98.81 214 ASP B O 1
ATOM 4782 N N . GLU B 1 215 ? -6.883 -14.773 -6.102 1 98.38 215 GLU B N 1
ATOM 4783 C CA . GLU B 1 215 ? -7.375 -15.086 -7.438 1 98.38 215 GLU B CA 1
ATOM 4784 C C . GLU B 1 215 ? -6.82 -14.109 -8.469 1 98.38 215 GLU B C 1
ATOM 4786 O O . GLU B 1 215 ? -7.574 -13.523 -9.25 1 98.38 215 GLU B O 1
ATOM 4791 N N . PRO B 1 216 ? -5.496 -14.031 -8.586 1 97.12 216 PRO B N 1
ATOM 4792 C CA . PRO B 1 216 ? -4.949 -13.18 -9.648 1 97.12 216 PRO B CA 1
ATOM 4793 C C . PRO B 1 216 ? -5.094 -13.797 -11.031 1 97.12 216 PRO B C 1
ATOM 4795 O O . PRO B 1 216 ? -5.008 -13.094 -12.039 1 97.12 216 PRO B O 1
ATOM 4798 N N . TYR B 1 217 ? -5.367 -15.133 -11.133 1 97.38 217 TYR B N 1
ATOM 4799 C CA . TYR B 1 217 ? -5.352 -15.844 -12.406 1 97.38 217 TYR B CA 1
ATOM 4800 C C . TYR B 1 217 ? -6.754 -16.281 -12.805 1 97.38 217 TYR B C 1
ATOM 4802 O O . TYR B 1 217 ? -6.926 -17.094 -13.719 1 97.38 217 TYR B O 1
ATOM 4810 N N . LYS B 1 218 ? -7.738 -15.758 -12.141 1 96.88 218 LYS B N 1
ATOM 4811 C CA . LYS B 1 218 ? -9.117 -16.219 -12.242 1 96.88 218 LYS B CA 1
ATOM 4812 C C . LYS B 1 218 ? -9.57 -16.266 -13.703 1 96.88 218 LYS B C 1
ATOM 4814 O O . LYS B 1 218 ? -10.305 -17.172 -14.102 1 96.88 218 LYS B O 1
ATOM 4819 N N . GLU B 1 219 ? -9.125 -15.305 -14.516 1 96.25 219 GLU B N 1
ATOM 4820 C CA . GLU B 1 219 ? -9.609 -15.188 -15.891 1 96.25 219 GLU B CA 1
ATOM 4821 C C . GLU B 1 219 ? -8.664 -15.867 -16.875 1 96.25 219 GLU B C 1
ATOM 4823 O O . GLU B 1 219 ? -8.969 -15.977 -18.062 1 96.25 219 GLU B O 1
ATOM 4828 N N . ILE B 1 220 ? -7.508 -16.281 -16.438 1 96.81 220 ILE B N 1
ATOM 4829 C CA . ILE B 1 220 ? -6.57 -16.984 -17.297 1 96.81 220 ILE B CA 1
ATOM 4830 C C . ILE B 1 220 ? -6.82 -18.484 -17.219 1 96.81 220 ILE B C 1
ATOM 4832 O O . ILE B 1 220 ? -6.145 -19.188 -16.469 1 96.81 220 ILE B O 1
ATOM 4836 N N . VAL B 1 221 ? -7.699 -18.969 -18.031 1 97.81 221 VAL B N 1
ATOM 4837 C CA . VAL B 1 221 ? -8.094 -20.375 -18.047 1 97.81 221 VAL B CA 1
ATOM 4838 C C . VAL B 1 221 ? -8.164 -20.875 -19.484 1 97.81 221 VAL B C 1
ATOM 4840 O O . VAL B 1 221 ? -8.422 -20.109 -20.422 1 97.81 221 VAL B O 1
ATOM 4843 N N . TYR B 1 222 ? -7.91 -22.109 -19.656 1 97.75 222 TYR B N 1
ATOM 4844 C CA . TYR B 1 222 ? -7.785 -22.688 -20.984 1 97.75 222 TYR B CA 1
ATOM 4845 C C . TYR B 1 222 ? -8.844 -23.766 -21.219 1 97.75 222 TYR B C 1
ATOM 4847 O O . TYR B 1 222 ? -9.422 -24.297 -20.266 1 97.75 222 TYR B O 1
ATOM 4855 N N . ASP B 1 223 ? -9.102 -24.016 -22.5 1 97.19 223 ASP B N 1
ATOM 4856 C CA . ASP B 1 223 ? -9.859 -25.172 -22.969 1 97.19 223 ASP B CA 1
ATOM 4857 C C . ASP B 1 223 ? -11.25 -25.219 -22.344 1 97.19 223 ASP B C 1
ATOM 4859 O O . ASP B 1 223 ? -11.742 -26.297 -21.984 1 97.19 223 ASP B O 1
ATOM 4863 N N . GLY B 1 224 ? -11.781 -24.125 -22.016 1 94.62 224 GLY B N 1
ATOM 4864 C CA . GLY B 1 224 ? -13.164 -24.031 -21.562 1 94.62 224 GLY B CA 1
ATOM 4865 C C . GLY B 1 224 ? -13.344 -24.422 -20.109 1 94.62 224 GLY B C 1
ATOM 4866 O O . GLY B 1 224 ? -14.469 -24.594 -19.641 1 94.62 224 GLY B O 1
ATOM 4867 N N . VAL B 1 225 ? -12.297 -24.5 -19.344 1 96.06 225 VAL B N 1
ATOM 4868 C CA . VAL B 1 225 ? -12.367 -24.844 -17.922 1 96.06 225 VAL B CA 1
ATOM 4869 C C . VAL B 1 225 ? -13.086 -23.719 -17.172 1 96.06 225 VAL B C 1
ATOM 4871 O O . VAL B 1 225 ? -12.867 -22.547 -17.453 1 96.06 225 VAL B O 1
ATOM 4874 N N . GLU B 1 226 ? -13.938 -24.141 -16.281 1 94.62 226 GLU B N 1
ATOM 4875 C CA . GLU B 1 226 ? -14.625 -23.188 -15.414 1 94.62 226 GLU B CA 1
ATOM 4876 C C . GLU B 1 226 ? -13.992 -23.141 -14.023 1 94.62 226 GLU B C 1
ATOM 4878 O O . GLU B 1 226 ? -13.703 -24.172 -13.438 1 94.62 226 GLU B O 1
ATOM 4883 N N . VAL B 1 227 ? -13.773 -21.953 -13.562 1 97.12 227 VAL B N 1
ATOM 4884 C CA . VAL B 1 227 ? -13.227 -21.781 -12.219 1 97.12 227 VAL B CA 1
ATOM 4885 C C . VAL B 1 227 ? -14.367 -21.562 -11.227 1 97.12 227 VAL B C 1
ATOM 4887 O O . VAL B 1 227 ? -15.102 -20.562 -11.32 1 97.12 227 VAL B O 1
ATOM 4890 N N . PRO B 1 228 ? -14.516 -22.422 -10.273 1 97.19 228 PRO B N 1
ATOM 4891 C CA . PRO B 1 228 ? -15.57 -22.25 -9.273 1 97.19 228 PRO B CA 1
ATOM 4892 C C . PRO B 1 228 ? -15.422 -20.953 -8.477 1 97.19 228 PRO B C 1
ATOM 4894 O O . PRO B 1 228 ? -14.305 -20.469 -8.289 1 97.19 228 PRO B O 1
ATOM 4897 N N . TYR B 1 229 ? -16.594 -20.359 -8.102 1 97.69 229 TYR B N 1
ATOM 4898 C CA . TYR B 1 229 ? -16.578 -19.141 -7.305 1 97.69 229 TYR B CA 1
ATOM 4899 C C . TYR B 1 229 ? -16.656 -19.469 -5.816 1 97.69 229 TYR B C 1
ATOM 4901 O O . TYR B 1 229 ? -17.703 -19.891 -5.32 1 97.69 229 TYR B O 1
ATOM 4909 N N . ILE B 1 230 ? -15.68 -19.172 -5.062 1 97.88 230 ILE B N 1
ATOM 4910 C CA . ILE B 1 230 ? -15.359 -19.703 -3.744 1 97.88 230 ILE B CA 1
ATOM 4911 C C . ILE B 1 230 ? -16.453 -19.312 -2.754 1 97.88 230 ILE B C 1
ATOM 4913 O O . ILE B 1 230 ? -16.766 -20.078 -1.837 1 97.88 230 ILE B O 1
ATOM 4917 N N . LEU B 1 231 ? -17.109 -18.125 -2.932 1 98.31 231 LEU B N 1
ATOM 4918 C CA . LEU B 1 231 ? -18.078 -17.625 -1.975 1 98.31 231 LEU B CA 1
ATOM 4919 C C . LEU B 1 231 ? -19.297 -18.547 -1.901 1 98.31 231 LEU B C 1
ATOM 4921 O O . LEU B 1 231 ? -20.031 -18.531 -0.917 1 98.31 231 LEU B O 1
ATOM 4925 N N . LYS B 1 232 ? -19.469 -19.422 -2.873 1 97.69 232 LYS B N 1
ATOM 4926 C CA . LYS B 1 232 ? -20.625 -20.312 -2.943 1 97.69 232 LYS B CA 1
ATOM 4927 C C . LYS B 1 232 ? -20.406 -21.562 -2.096 1 97.69 232 LYS B C 1
ATOM 4929 O O . LYS B 1 232 ? -21.344 -22.312 -1.812 1 97.69 232 LYS B O 1
ATOM 4934 N N . TYR B 1 233 ? -19.234 -21.828 -1.658 1 98.31 233 TYR B N 1
ATOM 4935 C CA . TYR B 1 233 ? -18.891 -23.109 -1.039 1 98.31 233 TYR B CA 1
ATOM 4936 C C . TYR B 1 233 ? -18.797 -22.969 0.476 1 98.31 233 TYR B C 1
ATOM 4938 O O . TYR B 1 233 ? -19 -23.938 1.206 1 98.31 233 TYR B O 1
ATOM 4946 N N . TYR B 1 234 ? -18.453 -21.781 0.947 1 98.38 234 TYR B N 1
ATOM 4947 C CA . TYR B 1 234 ? -18.125 -21.609 2.359 1 98.38 234 TYR B CA 1
ATOM 4948 C C . TYR B 1 234 ? -18.438 -20.203 2.838 1 98.38 234 TYR B C 1
ATOM 4950 O O . TYR B 1 234 ? -18 -19.219 2.24 1 98.38 234 TYR B O 1
ATOM 4958 N N . LYS B 1 235 ? -19.156 -20.016 3.914 1 97.94 235 LYS B N 1
ATOM 4959 C CA . LYS B 1 235 ? -19.703 -18.719 4.328 1 97.94 235 LYS B CA 1
ATOM 4960 C C . LYS B 1 235 ? -18.609 -17.781 4.797 1 97.94 235 LYS B C 1
ATOM 4962 O O . LYS B 1 235 ? -18.641 -16.578 4.516 1 97.94 235 LYS B O 1
ATOM 4967 N N . ASN B 1 236 ? -17.625 -18.281 5.559 1 98.56 236 ASN B N 1
ATOM 4968 C CA . ASN B 1 236 ? -16.516 -17.453 6.047 1 98.56 236 ASN B CA 1
ATOM 4969 C C . ASN B 1 236 ? -15.367 -17.406 5.043 1 98.56 236 ASN B C 1
ATOM 4971 O O . ASN B 1 236 ? -14.258 -17.859 5.336 1 98.56 236 ASN B O 1
ATOM 4975 N N . SER B 1 237 ? -15.695 -16.781 3.889 1 98.69 237 SER B N 1
ATOM 4976 C CA . SER B 1 237 ? -14.719 -16.797 2.805 1 98.69 237 SER B CA 1
ATOM 4977 C C . SER B 1 237 ? -14.461 -15.391 2.277 1 98.69 237 SER B C 1
ATOM 4979 O O . SER B 1 237 ? -15.359 -14.547 2.277 1 98.69 237 SER B O 1
ATOM 4981 N N . PHE B 1 238 ? -13.219 -15.148 1.939 1 98.75 238 PHE B N 1
ATOM 4982 C CA . PHE B 1 238 ? -12.734 -13.969 1.239 1 98.75 238 PHE B CA 1
ATOM 4983 C C . PHE B 1 238 ? -12.234 -14.328 -0.155 1 98.75 238 PHE B C 1
ATOM 4985 O O . PHE B 1 238 ? -11.773 -15.445 -0.384 1 98.75 238 PHE B O 1
ATOM 4992 N N . ILE B 1 239 ? -12.352 -13.352 -1.023 1 98.81 239 ILE B N 1
ATOM 4993 C CA . ILE B 1 239 ? -11.594 -13.391 -2.27 1 98.81 239 ILE B CA 1
ATOM 4994 C C . ILE B 1 239 ? -10.625 -12.211 -2.33 1 98.81 239 ILE B C 1
ATOM 4996 O O . ILE B 1 239 ? -11.008 -11.078 -2.057 1 98.81 239 ILE B O 1
ATOM 5000 N N . GLY B 1 240 ? -9.352 -12.414 -2.479 1 98.81 240 GLY B N 1
ATOM 5001 C CA . GLY B 1 240 ? -8.391 -11.414 -2.912 1 98.81 240 GLY B CA 1
ATOM 5002 C C . GLY B 1 240 ? -8.141 -11.43 -4.41 1 98.81 240 GLY B C 1
ATOM 5003 O O . GLY B 1 240 ? -7.617 -12.406 -4.945 1 98.81 240 GLY B O 1
ATOM 5004 N N . TYR B 1 241 ? -8.562 -10.391 -5.074 1 98.62 241 TYR B N 1
ATOM 5005 C CA . TYR B 1 241 ? -8.5 -10.32 -6.531 1 98.62 241 TYR B CA 1
ATOM 5006 C C . TYR B 1 241 ? -7.559 -9.219 -6.992 1 98.62 241 TYR B C 1
ATOM 5008 O O . TYR B 1 241 ? -7.332 -8.25 -6.27 1 98.62 241 TYR B O 1
ATOM 5016 N N . SER B 1 242 ? -6.973 -9.391 -8.164 1 97.88 242 SER B N 1
ATOM 5017 C CA . SER B 1 242 ? -6.105 -8.391 -8.773 1 97.88 242 SER B CA 1
ATOM 5018 C C . SER B 1 242 ? -6.285 -8.352 -10.289 1 97.88 242 SER B C 1
ATOM 5020 O O . SER B 1 242 ? -6.535 -9.383 -10.914 1 97.88 242 SER B O 1
ATOM 5022 N N . TYR B 1 243 ? -6.09 -7.227 -10.883 1 98.12 243 TYR B N 1
ATOM 5023 C CA . TYR B 1 243 ? -6.16 -7.055 -12.328 1 98.12 243 TYR B CA 1
ATOM 5024 C C . TYR B 1 243 ? -4.773 -7.16 -12.953 1 98.12 243 TYR B C 1
ATOM 5026 O O . TYR B 1 243 ? -4.598 -6.863 -14.141 1 98.12 243 TYR B O 1
ATOM 5034 N N . SER B 1 244 ? -3.793 -7.59 -12.188 1 97.06 244 SER B N 1
ATOM 5035 C CA . SER B 1 244 ? -2.404 -7.68 -12.625 1 97.06 244 SER B CA 1
ATOM 5036 C C . SER B 1 244 ? -2.266 -8.57 -13.859 1 97.06 244 SER B C 1
ATOM 5038 O O . SER B 1 244 ? -1.41 -8.328 -14.711 1 97.06 244 SER B O 1
ATOM 5040 N N . LYS B 1 245 ? -3.037 -9.648 -13.875 1 96.5 245 LYS B N 1
ATOM 5041 C CA . LYS B 1 245 ? -2.875 -10.641 -14.938 1 96.5 245 LYS B CA 1
ATOM 5042 C C . LYS B 1 245 ? -4.023 -10.555 -15.938 1 96.5 245 LYS B C 1
ATOM 5044 O O . LYS B 1 245 ? -3.795 -10.547 -17.156 1 96.5 245 LYS B O 1
ATOM 5049 N N . SER B 1 246 ? -5.262 -10.375 -15.453 1 95.81 246 SER B N 1
ATOM 5050 C CA . SER B 1 246 ? -6.445 -10.375 -16.297 1 95.81 246 SER B CA 1
ATOM 5051 C C . SER B 1 246 ? -6.422 -9.203 -17.281 1 95.81 246 SER B C 1
ATOM 5053 O O . SER B 1 246 ? -6.906 -9.32 -18.406 1 95.81 246 SER B O 1
ATOM 5055 N N . LEU B 1 247 ? -5.883 -8.078 -16.828 1 97.5 247 LEU B N 1
ATOM 5056 C CA . LEU B 1 247 ? -5.82 -6.895 -17.688 1 97.5 247 LEU B CA 1
ATOM 5057 C C . LEU B 1 247 ? -4.371 -6.504 -17.969 1 97.5 247 LEU B C 1
ATOM 5059 O O . LEU B 1 247 ? -4.109 -5.469 -18.578 1 97.5 247 LEU B O 1
ATOM 5063 N N . SER B 1 248 ? -3.432 -7.328 -17.484 1 96.75 248 SER B N 1
ATOM 5064 C CA . SER B 1 248 ? -2.01 -7.035 -17.641 1 96.75 248 SER B CA 1
ATOM 5065 C C . SER B 1 248 ? -1.665 -5.664 -17.062 1 96.75 248 SER B C 1
ATOM 5067 O O . SER B 1 248 ? -1.04 -4.844 -17.734 1 96.75 248 SER B O 1
ATOM 5069 N N . LEU B 1 249 ? -2.066 -5.449 -15.82 1 97.81 249 LEU B N 1
ATOM 5070 C CA . LEU B 1 249 ? -1.804 -4.195 -15.125 1 97.81 249 LEU B CA 1
ATOM 5071 C C . LEU B 1 249 ? -1.034 -4.445 -13.828 1 97.81 249 LEU B C 1
ATOM 5073 O O . LEU B 1 249 ? -1.414 -3.941 -12.773 1 97.81 249 LEU B O 1
ATOM 5077 N N . PRO B 1 250 ? 0.016 -5.262 -13.867 1 96.94 250 PRO B N 1
ATOM 5078 C CA . PRO B 1 250 ? 0.68 -5.59 -12.602 1 96.94 250 PRO B CA 1
ATOM 5079 C C . PRO B 1 250 ? 1.282 -4.363 -11.922 1 96.94 250 PRO B C 1
ATOM 5081 O O . PRO B 1 250 ? 1.265 -4.266 -10.695 1 96.94 250 PRO B O 1
ATOM 5084 N N . GLY B 1 251 ? 1.711 -3.385 -12.648 1 97.62 251 GLY B N 1
ATOM 5085 C CA . GLY B 1 251 ? 2.373 -2.219 -12.086 1 97.62 251 GLY B CA 1
ATOM 5086 C C . GLY B 1 251 ? 1.411 -1.229 -11.453 1 97.62 251 GLY B C 1
ATOM 5087 O O . GLY B 1 251 ? 1.818 -0.373 -10.672 1 97.62 251 GLY B O 1
ATOM 5088 N N . GLU B 1 252 ? 0.141 -1.293 -11.773 1 98.31 252 GLU B N 1
ATOM 5089 C CA . GLU B 1 252 ? -0.813 -0.268 -11.359 1 98.31 252 GLU B CA 1
ATOM 5090 C C . GLU B 1 252 ? -1.399 -0.58 -9.984 1 98.31 252 GLU B C 1
ATOM 5092 O O . GLU B 1 252 ? -2.088 0.255 -9.398 1 98.31 252 GLU B O 1
ATOM 5097 N N . ARG B 1 253 ? -1.09 -1.816 -9.477 1 98.19 253 ARG B N 1
ATOM 5098 C CA . ARG B 1 253 ? -1.457 -2.213 -8.117 1 98.19 253 ARG B CA 1
ATOM 5099 C C . ARG B 1 253 ? -2.945 -1.997 -7.871 1 98.19 253 ARG B C 1
ATOM 5101 O O . ARG B 1 253 ? -3.328 -1.27 -6.949 1 98.19 253 ARG B O 1
ATOM 5108 N N . ILE B 1 254 ? -3.809 -2.678 -8.594 1 98.75 254 ILE B N 1
ATOM 5109 C CA . ILE B 1 254 ? -5.246 -2.477 -8.453 1 98.75 254 ILE B CA 1
ATOM 5110 C C . ILE B 1 254 ? -5.949 -3.828 -8.344 1 98.75 254 ILE B C 1
ATOM 5112 O O . ILE B 1 254 ? -5.66 -4.75 -9.109 1 98.75 254 ILE B O 1
ATOM 5116 N N . GLY B 1 255 ? -6.734 -3.99 -7.379 1 98.75 255 GLY B N 1
ATOM 5117 C CA . GLY B 1 255 ? -7.543 -5.164 -7.078 1 98.75 255 GLY B CA 1
ATOM 5118 C C . GLY B 1 255 ? -8.617 -4.898 -6.039 1 98.75 255 GLY B C 1
ATOM 5119 O O . GLY B 1 255 ? -9.023 -3.752 -5.84 1 98.75 255 GLY B O 1
ATOM 5120 N N . TYR B 1 256 ? -9.164 -5.973 -5.48 1 98.88 256 TYR B N 1
ATOM 5121 C CA . TYR B 1 256 ? -10.18 -5.797 -4.449 1 98.88 256 TYR B CA 1
ATOM 5122 C C . TYR B 1 256 ? -10.305 -7.055 -3.592 1 98.88 256 TYR B C 1
ATOM 5124 O O . TYR B 1 256 ? -9.797 -8.117 -3.957 1 98.88 256 TYR B O 1
ATOM 5132 N N . ILE B 1 257 ? -10.844 -6.883 -2.451 1 98.94 257 ILE B N 1
ATOM 5133 C CA . ILE B 1 257 ? -11.305 -7.961 -1.58 1 98.94 257 ILE B CA 1
ATOM 5134 C C . ILE B 1 257 ? -12.82 -8.117 -1.708 1 98.94 257 ILE B C 1
ATOM 5136 O O . ILE B 1 257 ? -13.547 -7.125 -1.75 1 98.94 257 ILE B O 1
ATOM 5140 N N . VAL B 1 258 ? -13.273 -9.305 -1.848 1 98.88 258 VAL B N 1
ATOM 5141 C CA . VAL B 1 258 ? -14.695 -9.602 -1.701 1 98.88 258 VAL B CA 1
ATOM 5142 C C . VAL B 1 258 ? -14.938 -10.336 -0.385 1 98.88 258 VAL B C 1
ATOM 5144 O O . VAL B 1 258 ? -14.219 -11.281 -0.054 1 98.88 258 VAL B O 1
ATOM 5147 N N . VAL B 1 259 ? -15.875 -9.875 0.342 1 98.81 259 VAL B N 1
ATOM 5148 C CA . VAL B 1 259 ? -16.297 -10.523 1.575 1 98.81 259 VAL B CA 1
ATOM 5149 C C . VAL B 1 259 ? -17.656 -11.195 1.365 1 98.81 259 VAL B C 1
ATOM 5151 O O . VAL B 1 259 ? -18.594 -10.562 0.86 1 98.81 259 VAL B O 1
ATOM 5154 N N . ASN B 1 260 ? -17.766 -12.43 1.754 1 98.62 260 ASN B N 1
ATOM 5155 C CA . ASN B 1 260 ? -19.031 -13.156 1.641 1 98.62 260 ASN B CA 1
ATOM 5156 C C . ASN B 1 260 ? -20.125 -12.508 2.475 1 98.62 260 ASN B C 1
ATOM 5158 O O . ASN B 1 260 ? -19.922 -12.195 3.648 1 98.62 260 ASN B O 1
ATOM 5162 N N . SER B 1 261 ? -21.297 -12.312 1.896 1 97.88 261 SER B N 1
ATOM 5163 C CA . SER B 1 261 ? -22.406 -11.68 2.578 1 97.88 261 SER B CA 1
ATOM 5164 C C . SER B 1 261 ? -22.812 -12.461 3.822 1 97.88 261 SER B C 1
ATOM 5166 O O . SER B 1 261 ? -23.297 -11.883 4.801 1 97.88 261 SER B O 1
ATOM 5168 N N . GLU B 1 262 ? -22.578 -13.719 3.795 1 97.44 262 GLU B N 1
ATOM 5169 C CA . GLU B 1 262 ? -23.047 -14.602 4.859 1 97.44 262 GLU B CA 1
ATOM 5170 C C . GLU B 1 262 ? -21.984 -14.766 5.945 1 97.44 262 GLU B C 1
ATOM 5172 O O . GLU B 1 262 ? -22.156 -15.547 6.879 1 97.44 262 GLU B O 1
ATOM 5177 N N . MET B 1 263 ? -20.875 -14.078 5.809 1 97.81 263 MET B N 1
ATOM 5178 C CA . MET B 1 263 ? -19.766 -14.242 6.746 1 97.81 263 MET B CA 1
ATOM 5179 C C . MET B 1 263 ? -20.203 -13.891 8.164 1 97.81 263 MET B C 1
ATOM 5181 O O . MET B 1 263 ? -20.938 -12.914 8.375 1 97.81 263 MET B O 1
ATOM 5185 N N . ASP B 1 264 ? -19.656 -14.656 9.102 1 94.69 264 ASP B N 1
ATOM 5186 C CA . ASP B 1 264 ? -19.828 -14.281 10.5 1 94.69 264 ASP B CA 1
ATOM 5187 C C . ASP B 1 264 ? -19.188 -12.922 10.781 1 94.69 264 ASP B C 1
ATOM 5189 O O . ASP B 1 264 ? -18.109 -12.609 10.273 1 94.69 264 ASP B O 1
ATOM 5193 N N . ASP B 1 265 ? -19.828 -12.07 11.492 1 93.75 265 ASP B N 1
ATOM 5194 C CA . ASP B 1 265 ? -19.312 -10.773 11.914 1 93.75 265 ASP B CA 1
ATOM 5195 C C . ASP B 1 265 ? -19.016 -9.883 10.711 1 93.75 265 ASP B C 1
ATOM 5197 O O . ASP B 1 265 ? -18.016 -9.148 10.695 1 93.75 265 ASP B O 1
ATOM 5201 N N . PHE B 1 266 ? -19.781 -10.008 9.68 1 97.25 266 PHE B N 1
ATOM 5202 C CA . PHE B 1 266 ? -19.641 -9.305 8.406 1 97.25 266 PHE B CA 1
ATOM 5203 C C . PHE B 1 266 ? -19.344 -7.828 8.633 1 97.25 266 PHE B C 1
ATOM 5205 O O . PHE B 1 266 ? -18.359 -7.297 8.117 1 97.25 266 PHE B O 1
ATOM 5212 N N . ASP B 1 267 ? -20.094 -7.133 9.469 1 95.69 267 ASP B N 1
ATOM 5213 C CA . ASP B 1 267 ? -19.969 -5.691 9.648 1 95.69 267 ASP B CA 1
ATOM 5214 C C . ASP B 1 267 ? -18.641 -5.336 10.297 1 95.69 267 ASP B C 1
ATOM 5216 O O . ASP B 1 267 ? -17.984 -4.371 9.898 1 95.69 267 ASP B O 1
ATOM 5220 N N . ASP B 1 268 ? -18.266 -6.125 11.266 1 96.25 268 ASP B N 1
ATOM 5221 C CA . ASP B 1 268 ? -16.984 -5.902 11.938 1 96.25 268 ASP B CA 1
ATOM 5222 C C . ASP B 1 268 ? -15.82 -6.145 10.984 1 96.25 268 ASP B C 1
ATOM 5224 O O . ASP B 1 268 ? -14.82 -5.422 11.031 1 96.25 268 ASP B O 1
ATOM 5228 N N . VAL B 1 269 ? -15.984 -7.164 10.188 1 98.06 269 VAL B N 1
ATOM 5229 C CA . VAL B 1 269 ? -14.93 -7.504 9.234 1 98.06 269 VAL B CA 1
ATOM 5230 C C . VAL B 1 269 ? -14.766 -6.379 8.219 1 98.06 269 VAL B C 1
ATOM 5232 O O . VAL B 1 269 ? -13.648 -5.934 7.953 1 98.06 269 VAL B O 1
ATOM 5235 N N . ILE B 1 270 ? -15.859 -5.875 7.715 1 97.75 270 ILE B N 1
ATOM 5236 C CA . ILE B 1 270 ? -15.82 -4.809 6.723 1 97.75 270 ILE B CA 1
ATOM 5237 C C . ILE B 1 270 ? -15.188 -3.561 7.328 1 97.75 270 ILE B C 1
ATOM 5239 O O . ILE B 1 270 ? -14.32 -2.936 6.715 1 97.75 270 ILE B O 1
ATOM 5243 N N . ALA B 1 271 ? -15.609 -3.201 8.484 1 96.44 271 ALA B N 1
ATOM 5244 C CA . ALA B 1 271 ? -15.047 -2.041 9.172 1 96.44 271 ALA B CA 1
ATOM 5245 C C . ALA B 1 271 ? -13.547 -2.213 9.406 1 96.44 271 ALA B C 1
ATOM 5247 O O . ALA B 1 271 ? -12.773 -1.27 9.234 1 96.44 271 ALA B O 1
ATOM 5248 N N . SER B 1 272 ? -13.211 -3.406 9.758 1 98 272 SER B N 1
ATOM 5249 C CA . SER B 1 272 ? -11.812 -3.707 10.047 1 98 272 SER B CA 1
ATOM 5250 C C . SER B 1 272 ? -10.961 -3.639 8.781 1 98 272 SER B C 1
ATOM 5252 O O . SER B 1 272 ? -9.836 -3.145 8.812 1 98 272 SER B O 1
ATOM 5254 N N . LEU B 1 273 ? -11.492 -4.16 7.707 1 98.69 273 LEU B N 1
ATOM 5255 C CA . LEU B 1 273 ? -10.766 -4.086 6.441 1 98.69 273 LEU B CA 1
ATOM 5256 C C . LEU B 1 273 ? -10.508 -2.635 6.043 1 98.69 273 LEU B C 1
ATOM 5258 O O . LEU B 1 273 ? -9.43 -2.303 5.555 1 98.69 273 LEU B O 1
ATOM 5262 N N . ASN B 1 274 ? -11.492 -1.852 6.223 1 97.56 274 ASN B N 1
ATOM 5263 C CA . ASN B 1 274 ? -11.367 -0.428 5.926 1 97.56 274 ASN B CA 1
ATOM 5264 C C . ASN B 1 274 ? -10.266 0.224 6.75 1 97.56 274 ASN B C 1
ATOM 5266 O O . ASN B 1 274 ? -9.414 0.931 6.203 1 97.56 274 ASN B O 1
ATOM 5270 N N . VAL B 1 275 ? -10.242 -0.005 8.023 1 97.31 275 VAL B N 1
ATOM 5271 C CA . VAL B 1 275 ? -9.25 0.561 8.938 1 97.31 275 VAL B CA 1
ATOM 5272 C C . VAL B 1 275 ? -7.871 0.008 8.602 1 97.31 275 VAL B C 1
ATOM 5274 O O . VAL B 1 275 ? -6.887 0.754 8.562 1 97.31 275 VAL B O 1
ATOM 5277 N N . ALA B 1 276 ? -7.797 -1.3 8.344 1 98.44 276 ALA B N 1
ATOM 5278 C CA . ALA B 1 276 ? -6.527 -1.941 8.016 1 98.44 276 ALA B CA 1
ATOM 5279 C C . ALA B 1 276 ? -5.926 -1.346 6.746 1 98.44 276 ALA B C 1
ATOM 5281 O O . ALA B 1 276 ? -4.719 -1.095 6.68 1 98.44 276 ALA B O 1
ATOM 5282 N N . ASN B 1 277 ? -6.793 -1.157 5.758 1 98.06 277 ASN B N 1
ATOM 5283 C CA . ASN B 1 277 ? -6.344 -0.543 4.512 1 98.06 277 ASN B CA 1
ATOM 5284 C C . ASN B 1 277 ? -5.684 0.809 4.762 1 98.06 277 ASN B C 1
ATOM 5286 O O . ASN B 1 277 ? -4.664 1.128 4.148 1 98.06 277 ASN B O 1
ATOM 5290 N N . ARG B 1 278 ? -6.199 1.525 5.637 1 96.56 278 ARG B N 1
ATOM 5291 C CA . ARG B 1 278 ? -5.691 2.852 5.973 1 96.56 278 ARG B CA 1
ATOM 5292 C C . ARG B 1 278 ? -4.391 2.76 6.762 1 96.56 278 ARG B C 1
ATOM 5294 O O . ARG B 1 278 ? -3.363 3.293 6.336 1 96.56 278 ARG B O 1
ATOM 5301 N N . ILE B 1 279 ? -4.336 2.014 7.84 1 97.38 279 ILE B N 1
ATOM 5302 C CA . ILE B 1 279 ? -3.254 2.102 8.812 1 97.38 279 ILE B CA 1
ATOM 5303 C C . ILE B 1 279 ? -2.037 1.33 8.305 1 97.38 279 ILE B C 1
ATOM 5305 O O . ILE B 1 279 ? -0.924 1.52 8.805 1 97.38 279 ILE B O 1
ATOM 5309 N N . LEU B 1 280 ? -2.248 0.455 7.316 1 98.56 280 LEU B N 1
ATOM 5310 C CA . LEU B 1 280 ? -1.107 -0.246 6.738 1 98.56 280 LEU B CA 1
ATOM 5311 C C . LEU B 1 280 ? -0.376 0.64 5.734 1 98.56 280 LEU B C 1
ATOM 5313 O O . LEU B 1 280 ? 0.677 0.261 5.219 1 98.56 280 LEU B O 1
ATOM 5317 N N . GLY B 1 281 ? -0.977 1.771 5.453 1 98.38 281 GLY B N 1
ATOM 5318 C CA . GLY B 1 281 ? -0.271 2.756 4.648 1 98.38 281 GLY B CA 1
ATOM 5319 C C . GLY B 1 281 ? -0.738 2.795 3.207 1 98.38 281 GLY B C 1
ATOM 5320 O O . GLY B 1 281 ? -0.266 3.615 2.418 1 98.38 281 GLY B O 1
ATOM 5321 N N . PHE B 1 282 ? -1.722 1.938 2.881 1 98.44 282 PHE B N 1
ATOM 5322 C CA . PHE B 1 282 ? -2.289 2.01 1.539 1 98.44 282 PHE B CA 1
ATOM 5323 C C . PHE B 1 282 ? -3.201 3.225 1.4 1 98.44 282 PHE B C 1
ATOM 5325 O O . PHE B 1 282 ? -3.225 3.873 0.352 1 98.44 282 PHE B O 1
ATOM 5332 N N . VAL B 1 283 ? -3.971 3.475 2.467 1 97.25 283 VAL B N 1
ATOM 5333 C CA . VAL B 1 283 ? -4.973 4.531 2.572 1 97.25 283 VAL B CA 1
ATOM 5334 C C . VAL B 1 283 ? -6.145 4.23 1.641 1 97.25 283 VAL B C 1
ATOM 5336 O O . VAL B 1 283 ? -7.289 4.137 2.084 1 97.25 283 VAL B O 1
ATOM 5339 N N . ASN B 1 284 ? -5.934 4.074 0.437 1 97.75 284 ASN B N 1
ATOM 5340 C CA . ASN B 1 284 ? -6.871 3.643 -0.594 1 97.75 284 ASN B CA 1
ATOM 5341 C C . ASN B 1 284 ? -6.148 3.006 -1.778 1 97.75 284 ASN B C 1
ATOM 5343 O O . ASN B 1 284 ? -4.934 3.152 -1.921 1 97.75 284 ASN B O 1
ATOM 5347 N N . ALA B 1 285 ? -6.91 2.244 -2.576 1 98.56 285 ALA B N 1
ATOM 5348 C CA . ALA B 1 285 ? -6.391 1.817 -3.873 1 98.56 285 ALA B CA 1
ATOM 5349 C C . ALA B 1 285 ? -6.223 3.008 -4.812 1 98.56 285 ALA B C 1
ATOM 5351 O O . ALA B 1 285 ? -6.898 4.027 -4.664 1 98.56 285 ALA B O 1
ATOM 5352 N N . PRO B 1 286 ? -5.32 2.934 -5.82 1 98.56 286 PRO B N 1
ATOM 5353 C CA . PRO B 1 286 ? -5.098 4.066 -6.723 1 98.56 286 PRO B CA 1
ATOM 5354 C C . PRO B 1 286 ? -6.383 4.562 -7.379 1 98.56 286 PRO B C 1
ATOM 5356 O O . PRO B 1 286 ? -7.109 3.777 -7.992 1 98.56 286 PRO B O 1
ATOM 5359 N N . SER B 1 287 ? -6.613 5.816 -7.285 1 98.31 287 SER B N 1
ATOM 5360 C CA . SER B 1 287 ? -7.906 6.422 -7.594 1 98.31 287 SER B CA 1
ATOM 5361 C C . SER B 1 287 ? -8.219 6.324 -9.086 1 98.31 287 SER B C 1
ATOM 5363 O O . SER B 1 287 ? -9.297 5.859 -9.469 1 98.31 287 SER B O 1
ATOM 5365 N N . LEU B 1 288 ? -7.328 6.781 -9.977 1 98.75 288 LEU B N 1
ATOM 5366 C CA . LEU B 1 288 ? -7.566 6.746 -11.414 1 98.75 288 LEU B CA 1
ATOM 5367 C C . LEU B 1 288 ? -7.906 5.332 -11.875 1 98.75 288 LEU B C 1
ATOM 5369 O O . LEU B 1 288 ? -8.859 5.137 -12.633 1 98.75 288 LEU B O 1
ATOM 5373 N N . PHE B 1 289 ? -7.191 4.383 -11.359 1 98.81 289 PHE B N 1
ATOM 5374 C CA . PHE B 1 289 ? -7.355 3.033 -11.883 1 98.81 289 PHE B CA 1
ATOM 5375 C C . PHE B 1 289 ? -8.586 2.365 -11.281 1 98.81 289 PHE B C 1
ATOM 5377 O O . PHE B 1 289 ? -9.109 1.399 -11.844 1 98.81 289 PHE B O 1
ATOM 5384 N N . GLN B 1 290 ? -9.047 2.803 -10.094 1 98.81 290 GLN B N 1
ATOM 5385 C CA . GLN B 1 290 ? -10.383 2.365 -9.68 1 98.81 290 GLN B CA 1
ATOM 5386 C C . GLN B 1 290 ? -11.43 2.744 -10.727 1 98.81 290 GLN B C 1
ATOM 5388 O O . GLN B 1 290 ? -12.258 1.916 -11.102 1 98.81 290 GLN B O 1
ATOM 5393 N N . ARG B 1 291 ? -11.352 3.984 -11.164 1 98.69 291 ARG B N 1
ATOM 5394 C CA . ARG B 1 291 ? -12.32 4.461 -12.148 1 98.69 291 ARG B CA 1
ATOM 5395 C C . ARG B 1 291 ? -12.156 3.727 -13.469 1 98.69 291 ARG B C 1
ATOM 5397 O O . ARG B 1 291 ? -13.148 3.412 -14.141 1 98.69 291 ARG B O 1
ATOM 5404 N N . VAL B 1 292 ? -10.914 3.471 -13.883 1 98.81 292 VAL B N 1
ATOM 5405 C CA . VAL B 1 292 ? -10.641 2.707 -15.102 1 98.81 292 VAL B CA 1
ATOM 5406 C C . VAL B 1 292 ? -11.305 1.336 -15.008 1 98.81 292 VAL B C 1
ATOM 5408 O O . VAL B 1 292 ? -11.953 0.888 -15.961 1 98.81 292 VAL B O 1
ATOM 5411 N N . ILE B 1 293 ? -11.164 0.685 -13.867 1 98.62 293 ILE B N 1
ATOM 5412 C CA . ILE B 1 293 ? -11.742 -0.642 -13.672 1 98.62 293 ILE B CA 1
ATOM 5413 C C . ILE B 1 293 ? -13.258 -0.567 -13.781 1 98.62 293 ILE B C 1
ATOM 5415 O O . ILE B 1 293 ? -13.883 -1.421 -14.414 1 98.62 293 ILE B O 1
ATOM 5419 N N . GLY B 1 294 ? -13.859 0.446 -13.148 1 98.31 294 GLY B N 1
ATOM 5420 C CA . GLY B 1 294 ? -15.297 0.616 -13.25 1 98.31 294 GLY B CA 1
ATOM 5421 C C . GLY B 1 294 ? -15.789 0.688 -14.688 1 98.31 294 GLY B C 1
ATOM 5422 O O . GLY B 1 294 ? -16.906 0.247 -14.992 1 98.31 294 GLY B O 1
ATOM 5423 N N . LYS B 1 295 ? -14.961 1.153 -15.594 1 98.06 295 LYS B N 1
ATOM 5424 C CA . LYS B 1 295 ? -15.359 1.394 -16.969 1 98.06 295 LYS B CA 1
ATOM 5425 C C . LYS B 1 295 ? -14.961 0.222 -17.875 1 98.06 295 LYS B C 1
ATOM 5427 O O . LYS B 1 295 ? -15.383 0.151 -19.031 1 98.06 295 LYS B O 1
ATOM 5432 N N . THR B 1 296 ? -14.188 -0.706 -17.328 1 98.38 296 THR B N 1
ATOM 5433 C CA . THR B 1 296 ? -13.633 -1.719 -18.219 1 98.38 296 THR B CA 1
ATOM 5434 C C . THR B 1 296 ? -13.969 -3.121 -17.719 1 98.38 296 THR B C 1
ATOM 5436 O O . THR B 1 296 ? -13.25 -4.078 -18.016 1 98.38 296 THR B O 1
ATOM 5439 N N . LEU B 1 297 ? -14.969 -3.221 -16.906 1 98.06 297 LEU B N 1
ATOM 5440 C CA . LEU B 1 297 ? -15.391 -4.527 -16.406 1 98.06 297 LEU B CA 1
ATOM 5441 C C . LEU B 1 297 ? -15.695 -5.473 -17.562 1 98.06 297 LEU B C 1
ATOM 5443 O O . LEU B 1 297 ? -16.391 -5.094 -18.516 1 98.06 297 LEU B O 1
ATOM 5447 N N . GLY B 1 298 ? -15.133 -6.68 -17.531 1 95.56 298 GLY B N 1
ATOM 5448 C CA . GLY B 1 298 ? -15.344 -7.676 -18.562 1 95.56 298 GLY B CA 1
ATOM 5449 C C . GLY B 1 298 ? -14.227 -7.719 -19.594 1 95.56 298 GLY B C 1
ATOM 5450 O O . GLY B 1 298 ? -14.094 -8.695 -20.344 1 95.56 298 GLY B O 1
ATOM 5451 N N . ALA B 1 299 ? -13.43 -6.602 -19.656 1 96.75 299 ALA B N 1
ATOM 5452 C CA . ALA B 1 299 ? -12.258 -6.629 -20.531 1 96.75 299 ALA B CA 1
ATOM 5453 C C . ALA B 1 299 ? -11.242 -7.66 -20.062 1 96.75 299 ALA B C 1
ATOM 5455 O O . ALA B 1 299 ? -11.102 -7.891 -18.859 1 96.75 299 ALA B O 1
ATOM 5456 N N . GLU B 1 300 ? -10.609 -8.273 -20.953 1 94.44 300 GLU B N 1
ATOM 5457 C CA . GLU B 1 300 ? -9.594 -9.273 -20.641 1 94.44 300 GLU B CA 1
ATOM 5458 C C . GLU B 1 300 ? -8.5 -9.289 -21.703 1 94.44 300 GLU B C 1
ATOM 5460 O O . GLU B 1 300 ? -8.719 -8.844 -22.844 1 94.44 300 GLU B O 1
ATOM 5465 N N . VAL B 1 301 ? -7.336 -9.758 -21.344 1 94.5 301 VAL B N 1
ATOM 5466 C CA . VAL B 1 301 ? -6.281 -9.992 -22.328 1 94.5 301 VAL B CA 1
ATOM 5467 C C . VAL B 1 301 ? -6.629 -11.211 -23.172 1 94.5 301 VAL B C 1
ATOM 5469 O O . VAL B 1 301 ? -7.504 -12 -22.812 1 94.5 301 VAL B O 1
ATOM 5472 N N . ASP B 1 302 ? -5.961 -11.336 -24.297 1 93.94 302 ASP B N 1
ATOM 5473 C CA . ASP B 1 302 ? -6.141 -12.516 -25.141 1 93.94 302 ASP B CA 1
ATOM 5474 C C . ASP B 1 302 ? -5.434 -13.727 -24.547 1 93.94 302 ASP B C 1
ATOM 5476 O O . ASP B 1 302 ? -4.238 -13.93 -24.781 1 93.94 302 ASP B O 1
ATOM 5480 N N . VAL B 1 303 ? -6.148 -14.578 -23.953 1 94.5 303 VAL B N 1
ATOM 5481 C CA . VAL B 1 303 ? -5.617 -15.727 -23.234 1 94.5 303 VAL B CA 1
ATOM 5482 C C . VAL B 1 303 ? -5.062 -16.75 -24.219 1 94.5 303 VAL B C 1
ATOM 5484 O O . VAL B 1 303 ? -4.262 -17.609 -23.844 1 94.5 303 VAL B O 1
ATOM 5487 N N . ASN B 1 304 ? -5.449 -16.656 -25.5 1 95.5 304 ASN B N 1
ATOM 5488 C CA . ASN B 1 304 ? -4.992 -17.625 -26.5 1 95.5 304 ASN B CA 1
ATOM 5489 C C . ASN B 1 304 ? -3.484 -17.531 -26.703 1 95.5 304 ASN B C 1
ATOM 5491 O O . ASN B 1 304 ? -2.85 -18.516 -27.094 1 95.5 304 ASN B O 1
ATOM 5495 N N . ILE B 1 305 ? -2.971 -16.391 -26.438 1 95.5 305 ILE B N 1
ATOM 5496 C CA . ILE B 1 305 ? -1.527 -16.219 -26.547 1 95.5 305 ILE B CA 1
ATOM 5497 C C . ILE B 1 305 ? -0.822 -17.141 -25.547 1 95.5 305 ILE B C 1
ATOM 5499 O O . ILE B 1 305 ? 0.139 -17.828 -25.906 1 95.5 305 ILE B O 1
ATOM 5503 N N . TYR B 1 306 ? -1.336 -17.172 -24.375 1 96.44 306 TYR B N 1
ATOM 5504 C CA . TYR B 1 306 ? -0.766 -18.031 -23.344 1 96.44 306 TYR B CA 1
ATOM 5505 C C . TYR B 1 306 ? -1.054 -19.5 -23.641 1 96.44 306 TYR B C 1
ATOM 5507 O O . TYR B 1 306 ? -0.224 -20.375 -23.359 1 96.44 306 TYR B O 1
ATOM 5515 N N . LYS B 1 307 ? -2.223 -19.766 -24.172 1 97.62 307 LYS B N 1
ATOM 5516 C CA . LYS B 1 307 ? -2.586 -21.125 -24.531 1 97.62 307 LYS B CA 1
ATOM 5517 C C . LYS B 1 307 ? -1.615 -21.703 -25.547 1 97.62 307 LYS B C 1
ATOM 5519 O O . LYS B 1 307 ? -1.184 -22.859 -25.422 1 97.62 307 LYS B O 1
ATOM 5524 N N . LYS B 1 308 ? -1.333 -20.922 -26.562 1 97.88 308 LYS B N 1
ATOM 5525 C CA . LYS B 1 308 ? -0.384 -21.328 -27.594 1 97.88 308 LYS B CA 1
ATOM 5526 C C . LYS B 1 308 ? 0.983 -21.641 -26.984 1 97.88 308 LYS B C 1
ATOM 5528 O O . LYS B 1 308 ? 1.603 -22.656 -27.328 1 97.88 308 LYS B O 1
ATOM 5533 N N . ASN B 1 309 ? 1.451 -20.766 -26.125 1 97.75 309 ASN B N 1
ATOM 5534 C CA . ASN B 1 309 ? 2.713 -20.969 -25.422 1 97.75 309 ASN B CA 1
ATOM 5535 C C . ASN B 1 309 ? 2.693 -22.25 -24.594 1 97.75 309 ASN B C 1
ATOM 5537 O O . ASN B 1 309 ? 3.639 -23.047 -24.641 1 97.75 309 ASN B O 1
ATOM 5541 N N . ARG B 1 310 ? 1.636 -22.422 -23.812 1 98.25 310 ARG B N 1
ATOM 5542 C CA . ARG B 1 310 ? 1.439 -23.594 -22.984 1 98.25 310 ARG B CA 1
ATOM 5543 C C . ARG B 1 310 ? 1.554 -24.875 -23.812 1 98.25 310 ARG B C 1
ATOM 5545 O O . ARG B 1 310 ? 2.297 -25.797 -23.453 1 98.25 310 ARG B O 1
ATOM 5552 N N . ASP B 1 311 ? 0.801 -24.938 -24.906 1 98.62 311 ASP B N 1
ATOM 5553 C CA . ASP B 1 311 ? 0.721 -26.156 -25.719 1 98.62 311 ASP B CA 1
ATOM 5554 C C . ASP B 1 311 ? 2.084 -26.516 -26.297 1 98.62 311 ASP B C 1
ATOM 5556 O O . ASP B 1 311 ? 2.482 -27.688 -26.281 1 98.62 311 ASP B O 1
ATOM 5560 N N . LEU B 1 312 ? 2.779 -25.516 -26.781 1 98.62 312 LEU B N 1
ATOM 5561 C CA . LEU B 1 312 ? 4.094 -25.766 -27.359 1 98.62 312 LEU B CA 1
ATOM 5562 C C . LEU B 1 312 ? 5.059 -26.328 -26.312 1 98.62 312 LEU B C 1
ATOM 5564 O O . LEU B 1 312 ? 5.707 -27.344 -26.547 1 98.62 312 LEU B O 1
ATOM 5568 N N . LEU B 1 313 ? 5.172 -25.625 -25.203 1 98.56 313 LEU B N 1
ATOM 5569 C CA . LEU B 1 313 ? 6.125 -25.984 -24.156 1 98.56 313 LEU B CA 1
ATOM 5570 C C . LEU B 1 313 ? 5.754 -27.312 -23.516 1 98.56 313 LEU B C 1
ATOM 5572 O O . LEU B 1 313 ? 6.613 -28.172 -23.328 1 98.56 313 LEU B O 1
ATOM 5576 N N . TYR B 1 314 ? 4.492 -27.484 -23.156 1 98.69 314 TYR B N 1
ATOM 5577 C CA . TYR B 1 314 ? 3.99 -28.703 -22.516 1 98.69 314 TYR B CA 1
ATOM 5578 C C . TYR B 1 314 ? 4.254 -29.922 -23.406 1 98.69 314 TYR B C 1
ATOM 5580 O O . TYR B 1 314 ? 4.805 -30.922 -22.938 1 98.69 314 TYR B O 1
ATOM 5588 N N . ASN B 1 315 ? 3.83 -29.844 -24.656 1 98.69 315 ASN B N 1
ATOM 5589 C CA . ASN B 1 315 ? 3.971 -30.969 -25.578 1 98.69 315 ASN B CA 1
ATOM 5590 C C . ASN B 1 315 ? 5.434 -31.359 -25.766 1 98.69 315 ASN B C 1
ATOM 5592 O O . ASN B 1 315 ? 5.77 -32.531 -25.844 1 98.69 315 ASN B O 1
ATOM 5596 N N . HIS B 1 316 ? 6.246 -30.344 -25.859 1 98.69 316 HIS B N 1
ATOM 5597 C CA . HIS B 1 316 ? 7.664 -30.625 -26.031 1 98.69 316 HIS B CA 1
ATOM 5598 C C . HIS B 1 316 ? 8.234 -31.328 -24.812 1 98.69 316 HIS B C 1
ATOM 5600 O O . HIS B 1 316 ? 8.945 -32.312 -24.922 1 98.69 316 HIS B O 1
ATOM 5606 N N . LEU B 1 317 ? 7.992 -30.812 -23.609 1 98.69 317 LEU B N 1
ATOM 5607 C CA . LEU B 1 317 ? 8.516 -31.406 -22.391 1 98.69 317 LEU B CA 1
ATOM 5608 C C . LEU B 1 317 ? 8.039 -32.844 -22.219 1 98.69 317 LEU B C 1
ATOM 5610 O O . LEU B 1 317 ? 8.812 -33.719 -21.844 1 98.69 317 LEU B O 1
ATOM 5614 N N . VAL B 1 318 ? 6.777 -33.062 -22.484 1 98.38 318 VAL B N 1
ATOM 5615 C CA . VAL B 1 318 ? 6.219 -34.406 -22.375 1 98.38 318 VAL B CA 1
ATOM 5616 C C . VAL B 1 318 ? 6.914 -35.344 -23.375 1 98.38 318 VAL B C 1
ATOM 5618 O O . VAL B 1 318 ? 7.207 -36.5 -23.062 1 98.38 318 VAL B O 1
ATOM 5621 N N . SER B 1 319 ? 7.168 -34.844 -24.562 1 98.38 319 SER B N 1
ATOM 5622 C CA . SER B 1 319 ? 7.836 -35.625 -25.594 1 98.38 319 SER B CA 1
ATOM 5623 C C . SER B 1 319 ? 9.242 -36.031 -25.156 1 98.38 319 SER B C 1
ATOM 5625 O O . SER B 1 319 ? 9.781 -37.031 -25.609 1 98.38 319 SER B O 1
ATOM 5627 N N . LEU B 1 320 ? 9.828 -35.219 -24.312 1 98.19 320 LEU B N 1
ATOM 5628 C CA . LEU B 1 320 ? 11.172 -35.5 -23.812 1 98.19 320 LEU B CA 1
ATOM 5629 C C . LEU B 1 320 ? 11.133 -36.438 -22.625 1 98.19 320 LEU B C 1
ATOM 5631 O O . LEU B 1 320 ? 12.18 -36.844 -22.109 1 98.19 320 LEU B O 1
ATOM 5635 N N . GLY B 1 321 ? 9.914 -36.75 -22.141 1 97.38 321 GLY B N 1
ATOM 5636 C CA . GLY B 1 321 ? 9.781 -37.719 -21.062 1 97.38 321 GLY B CA 1
ATOM 5637 C C . GLY B 1 321 ? 9.469 -37.062 -19.719 1 97.38 321 GLY B C 1
ATOM 5638 O O . GLY B 1 321 ? 9.359 -37.75 -18.703 1 97.38 321 GLY B O 1
ATOM 5639 N N . PHE B 1 322 ? 9.312 -35.781 -19.625 1 98.25 322 PHE B N 1
ATOM 5640 C CA . PHE B 1 322 ? 8.945 -35.125 -18.375 1 98.25 322 PHE B CA 1
ATOM 5641 C C . PHE B 1 322 ? 7.52 -35.5 -17.984 1 98.25 322 PHE B C 1
ATOM 5643 O O . PHE B 1 322 ? 6.637 -35.562 -18.828 1 98.25 322 PHE B O 1
ATOM 5650 N N . GLU B 1 323 ? 7.328 -35.75 -16.719 1 98.12 323 GLU B N 1
ATOM 5651 C CA . GLU B 1 323 ? 5.984 -35.844 -16.156 1 98.12 323 GLU B CA 1
ATOM 5652 C C . GLU B 1 323 ? 5.441 -34.469 -15.781 1 98.12 323 GLU B C 1
ATOM 5654 O O . GLU B 1 323 ? 6.078 -33.719 -15.031 1 98.12 323 GLU B O 1
ATOM 5659 N N . CYS B 1 324 ? 4.348 -34.125 -16.281 1 97.69 324 CYS B N 1
ATOM 5660 C CA . CYS B 1 324 ? 3.791 -32.812 -16.062 1 97.69 324 CYS B CA 1
ATOM 5661 C C . CYS B 1 324 ? 2.279 -32.812 -16.266 1 97.69 324 CYS B C 1
ATOM 5663 O O . CYS B 1 324 ? 1.778 -33.375 -17.25 1 97.69 324 CYS B O 1
ATOM 5665 N N . ILE B 1 325 ? 1.555 -32.25 -15.305 1 97.69 325 ILE B N 1
ATOM 5666 C CA . ILE B 1 325 ? 0.127 -32.031 -15.508 1 97.69 325 ILE B CA 1
ATOM 5667 C C . ILE B 1 325 ? -0.082 -30.844 -16.453 1 97.69 325 ILE B C 1
ATOM 5669 O O . ILE B 1 325 ? 0.617 -29.844 -16.344 1 97.69 325 ILE B O 1
ATOM 5673 N N . LYS B 1 326 ? -0.963 -31.031 -17.438 1 98 326 LYS B N 1
ATOM 5674 C CA . LYS B 1 326 ? -1.26 -29.906 -18.328 1 98 326 LYS B CA 1
ATOM 5675 C C . LYS B 1 326 ? -2.025 -28.812 -17.594 1 98 326 LYS B C 1
ATOM 5677 O O . LYS B 1 326 ? -3.125 -29.047 -17.094 1 98 326 LYS B O 1
ATOM 5682 N N . PRO B 1 327 ? -1.477 -27.656 -17.531 1 98.12 327 PRO B N 1
ATOM 5683 C CA . PRO B 1 327 ? -2.15 -26.594 -16.781 1 98.12 327 PRO B CA 1
ATOM 5684 C C . PRO B 1 327 ? -3.516 -26.234 -17.375 1 98.12 327 PRO B C 1
ATOM 5686 O O . PRO B 1 327 ? -3.67 -26.172 -18.594 1 98.12 327 PRO B O 1
ATOM 5689 N N . GLU B 1 328 ? -4.453 -26 -16.484 1 98.5 328 GLU B N 1
ATOM 5690 C CA . GLU B 1 328 ? -5.805 -25.594 -16.859 1 98.5 328 GLU B CA 1
ATOM 5691 C C . GLU B 1 328 ? -5.949 -24.078 -16.844 1 98.5 328 GLU B C 1
ATOM 5693 O O . GLU B 1 328 ? -6.879 -23.531 -17.438 1 98.5 328 GLU B O 1
ATOM 5698 N N . GLY B 1 329 ? -5.074 -23.438 -16.156 1 98.06 329 GLY B N 1
ATOM 5699 C CA . GLY B 1 329 ? -5.086 -21.984 -16.047 1 98.06 329 GLY B CA 1
ATOM 5700 C C . GLY B 1 329 ? -3.744 -21.406 -15.633 1 98.06 329 GLY B C 1
ATOM 5701 O O . GLY B 1 329 ? -2.734 -22.109 -15.633 1 98.06 329 GLY B O 1
ATOM 5702 N N . ALA B 1 330 ? -3.768 -20.109 -15.344 1 97.25 330 ALA B N 1
ATOM 5703 C CA . ALA B 1 330 ? -2.541 -19.359 -15.07 1 97.25 330 ALA B CA 1
ATOM 5704 C C . ALA B 1 330 ? -1.589 -19.422 -16.266 1 97.25 330 ALA B C 1
ATOM 5706 O O . ALA B 1 330 ? -2.025 -19.422 -17.406 1 97.25 330 ALA B O 1
ATOM 5707 N N . PHE B 1 331 ? -0.312 -19.266 -16.078 1 97.75 331 PHE B N 1
ATOM 5708 C CA . PHE B 1 331 ? 0.644 -19.359 -17.188 1 97.75 331 PHE B CA 1
ATOM 5709 C C . PHE B 1 331 ? 1.936 -20.016 -16.719 1 97.75 331 PHE B C 1
ATOM 5711 O O . PHE B 1 331 ? 3.029 -19.531 -17.016 1 97.75 331 PHE B O 1
ATOM 5718 N N . TYR B 1 332 ? 1.738 -21.109 -15.938 1 97.94 332 TYR B N 1
ATOM 5719 C CA . TYR B 1 332 ? 2.871 -21.859 -15.398 1 97.94 332 TYR B CA 1
ATOM 5720 C C . TYR B 1 332 ? 2.768 -23.344 -15.758 1 97.94 332 TYR B C 1
ATOM 5722 O O . TYR B 1 332 ? 1.665 -23.875 -15.883 1 97.94 332 TYR B O 1
ATOM 5730 N N . LEU B 1 333 ? 3.924 -23.984 -15.914 1 98.5 333 LEU B N 1
ATOM 5731 C CA . LEU B 1 333 ? 4.074 -25.438 -15.875 1 98.5 333 LEU B CA 1
ATOM 5732 C C . LEU B 1 333 ? 4.82 -25.875 -14.617 1 98.5 333 LEU B C 1
ATOM 5734 O O . LEU B 1 333 ? 5.672 -25.141 -14.109 1 98.5 333 LEU B O 1
ATOM 5738 N N . PHE B 1 334 ? 4.473 -26.984 -14.141 1 98.62 334 PHE B N 1
ATOM 5739 C CA . PHE B 1 334 ? 5.109 -27.5 -12.938 1 98.62 334 PHE B CA 1
ATOM 5740 C C . PHE B 1 334 ? 5.512 -28.953 -13.117 1 98.62 334 PHE B C 1
ATOM 5742 O O . PHE B 1 334 ? 5.023 -29.844 -12.398 1 98.62 334 PHE B O 1
ATOM 5749 N N . PRO B 1 335 ? 6.426 -29.25 -13.992 1 98.75 335 PRO B N 1
ATOM 5750 C CA . PRO B 1 335 ? 6.859 -30.625 -14.258 1 98.75 335 PRO B CA 1
ATOM 5751 C C . PRO B 1 335 ? 7.691 -31.219 -13.125 1 98.75 335 PRO B C 1
ATOM 5753 O O . PRO B 1 335 ? 8.312 -30.469 -12.352 1 98.75 335 PRO B O 1
ATOM 5756 N N . LYS B 1 336 ? 7.633 -32.5 -13.016 1 98.62 336 LYS B N 1
ATOM 5757 C CA . LYS B 1 336 ? 8.547 -33.219 -12.133 1 98.62 336 LYS B CA 1
ATOM 5758 C C . LYS B 1 336 ? 9.984 -33.125 -12.656 1 98.62 336 LYS B C 1
ATOM 5760 O O . LYS B 1 336 ? 10.227 -33.344 -13.852 1 98.62 336 LYS B O 1
ATOM 5765 N N . ALA B 1 337 ? 10.844 -32.75 -11.812 1 98.38 337 ALA B N 1
ATOM 5766 C CA . ALA B 1 337 ? 12.25 -32.719 -12.203 1 98.38 337 ALA B CA 1
ATOM 5767 C C . ALA B 1 337 ? 12.766 -34.156 -12.461 1 98.38 337 ALA B C 1
ATOM 5769 O O . ALA B 1 337 ? 12.18 -35.125 -11.984 1 98.38 337 ALA B O 1
ATOM 5770 N N . LEU B 1 338 ? 13.875 -34.281 -13.141 1 98.06 338 LEU B N 1
ATOM 5771 C CA . LEU B 1 338 ? 14.406 -35.594 -13.5 1 98.06 338 LEU B CA 1
ATOM 5772 C C . LEU B 1 338 ? 15.258 -36.156 -12.375 1 98.06 338 LEU B C 1
ATOM 5774 O O . LEU B 1 338 ? 15.625 -37.344 -12.398 1 98.06 338 LEU B O 1
ATOM 5778 N N . ILE B 1 339 ? 15.523 -35.312 -11.398 1 97.69 339 ILE B N 1
ATOM 5779 C CA . ILE B 1 339 ? 16.156 -35.75 -10.156 1 97.69 339 ILE B CA 1
ATOM 5780 C C . ILE B 1 339 ? 15.414 -35.156 -8.961 1 97.69 339 ILE B C 1
ATOM 5782 O O . ILE B 1 339 ? 14.773 -34.094 -9.078 1 97.69 339 ILE B O 1
ATOM 5786 N N . GLN B 1 340 ? 15.523 -35.781 -7.812 1 97.06 340 GLN B N 1
ATOM 5787 C CA . GLN B 1 340 ? 14.789 -35.344 -6.625 1 97.06 340 GLN B CA 1
ATOM 5788 C C . GLN B 1 340 ? 15.273 -33.969 -6.137 1 97.06 340 GLN B C 1
ATOM 5790 O O . GLN B 1 340 ? 14.484 -33.188 -5.648 1 97.06 340 GLN B O 1
ATOM 5795 N N . ASP B 1 341 ? 16.516 -33.75 -6.234 1 97.88 341 ASP B N 1
ATOM 5796 C CA . ASP B 1 341 ? 17.094 -32.469 -5.852 1 97.88 341 ASP B CA 1
ATOM 5797 C C . ASP B 1 341 ? 16.781 -31.406 -6.879 1 97.88 341 ASP B C 1
ATOM 5799 O O . ASP B 1 341 ? 17.578 -31.141 -7.773 1 97.88 341 ASP B O 1
ATOM 5803 N N . ASP B 1 342 ? 15.625 -30.766 -6.652 1 97.5 342 ASP B N 1
ATOM 5804 C CA . ASP B 1 342 ? 15.125 -29.812 -7.645 1 97.5 342 ASP B CA 1
ATOM 5805 C C . ASP B 1 342 ? 16.016 -28.562 -7.707 1 97.5 342 ASP B C 1
ATOM 5807 O O . ASP B 1 342 ? 16.047 -27.875 -8.727 1 97.5 342 ASP B O 1
ATOM 5811 N N . LYS B 1 343 ? 16.781 -28.188 -6.695 1 95.38 343 LYS B N 1
ATOM 5812 C CA . LYS B 1 343 ? 17.734 -27.078 -6.734 1 95.38 343 LYS B CA 1
ATOM 5813 C C . LYS B 1 343 ? 18.906 -27.406 -7.656 1 95.38 343 LYS B C 1
ATOM 5815 O O . LYS B 1 343 ? 19.328 -26.562 -8.453 1 95.38 343 LYS B O 1
ATOM 5820 N N . LYS B 1 344 ? 19.422 -28.594 -7.5 1 97.06 344 LYS B N 1
ATOM 5821 C CA . LYS B 1 344 ? 20.484 -29.047 -8.391 1 97.06 344 LYS B CA 1
ATOM 5822 C C . LYS B 1 344 ? 20.016 -29.109 -9.836 1 97.06 344 LYS B C 1
ATOM 5824 O O . LYS B 1 344 ? 20.75 -28.75 -10.758 1 97.06 344 LYS B O 1
ATOM 5829 N N . PHE B 1 345 ? 18.828 -29.625 -9.992 1 97.62 345 PHE B N 1
ATOM 5830 C CA . PHE B 1 345 ? 18.266 -29.688 -11.336 1 97.62 345 PHE B CA 1
ATOM 5831 C C . PHE B 1 345 ? 18.219 -28.297 -11.969 1 97.62 345 PHE B C 1
ATOM 5833 O O . PHE B 1 345 ? 18.578 -28.141 -13.141 1 97.62 345 PHE B O 1
ATOM 5840 N N . ALA B 1 346 ? 17.766 -27.297 -11.234 1 95.88 346 ALA B N 1
ATOM 5841 C CA . ALA B 1 346 ? 17.719 -25.922 -11.734 1 95.88 346 ALA B CA 1
ATOM 5842 C C . ALA B 1 346 ? 19.109 -25.406 -12.078 1 95.88 346 ALA B C 1
ATOM 5844 O O . ALA B 1 346 ? 19.297 -24.672 -13.047 1 95.88 346 ALA B O 1
ATOM 5845 N N . GLU B 1 347 ? 20.109 -25.766 -11.273 1 94.88 347 GLU B N 1
ATOM 5846 C CA . GLU B 1 347 ? 21.5 -25.391 -11.555 1 94.88 347 GLU B CA 1
ATOM 5847 C C . GLU B 1 347 ? 21.984 -26 -12.867 1 94.88 347 GLU B C 1
ATOM 5849 O O . GLU B 1 347 ? 22.672 -25.344 -13.641 1 94.88 347 GLU B O 1
ATOM 5854 N N . GLU B 1 348 ? 21.672 -27.219 -13.062 1 96.88 348 GLU B N 1
ATOM 5855 C CA . GLU B 1 348 ? 22.031 -27.875 -14.312 1 96.88 348 GLU B CA 1
ATOM 5856 C C . GLU B 1 348 ? 21.359 -27.219 -15.508 1 96.88 348 GLU B C 1
ATOM 5858 O O . GLU B 1 348 ? 21.953 -27.094 -16.578 1 96.88 348 GLU B O 1
ATOM 5863 N N . ALA B 1 349 ? 20.094 -26.875 -15.297 1 97.12 349 ALA B N 1
ATOM 5864 C CA . ALA B 1 349 ? 19.359 -26.203 -16.359 1 97.12 349 ALA B CA 1
ATOM 5865 C C . ALA B 1 349 ? 20.031 -24.891 -16.781 1 97.12 349 ALA B C 1
ATOM 5867 O O . A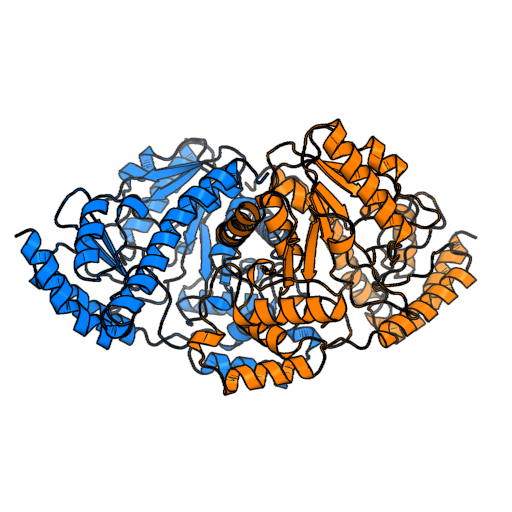LA B 1 349 ? 20.047 -24.531 -17.953 1 97.12 349 ALA B O 1
ATOM 5868 N N . LYS B 1 350 ? 20.578 -24.188 -15.859 1 93.75 350 LYS B N 1
ATOM 5869 C CA . LYS B 1 350 ? 21.234 -22.906 -16.094 1 93.75 350 LYS B CA 1
ATOM 5870 C C . LYS B 1 350 ? 22.391 -23.047 -17.078 1 93.75 350 LYS B C 1
ATOM 5872 O O . LYS B 1 350 ? 22.688 -22.109 -17.828 1 93.75 350 LYS B O 1
ATOM 5877 N N . LYS B 1 351 ? 23.031 -24.203 -17.078 1 93.88 351 LYS B N 1
ATOM 5878 C CA . LYS B 1 351 ? 24.125 -24.453 -18.016 1 93.88 351 LYS B CA 1
ATOM 5879 C C . LYS B 1 351 ? 23.641 -24.391 -19.453 1 93.88 351 LYS B C 1
ATOM 5881 O O . LYS B 1 351 ? 24.453 -24.203 -20.375 1 93.88 351 LYS B O 1
ATOM 5886 N N . PHE B 1 352 ? 22.438 -24.578 -19.625 1 96 352 PHE B N 1
ATOM 5887 C CA . PHE B 1 352 ? 21.828 -24.484 -20.953 1 96 352 PHE B CA 1
ATOM 5888 C C . PHE B 1 352 ? 21.062 -23.172 -21.109 1 96 352 PHE B C 1
ATOM 5890 O O . PHE B 1 352 ? 20.172 -23.062 -21.953 1 96 352 PHE B O 1
ATOM 5897 N N . ASN B 1 353 ? 21.25 -22.203 -20.203 1 94.56 353 ASN B N 1
ATOM 5898 C CA . ASN B 1 353 ? 20.656 -20.859 -20.219 1 94.56 353 ASN B CA 1
ATOM 5899 C C . ASN B 1 353 ? 19.156 -20.906 -19.922 1 94.56 353 ASN B C 1
ATOM 5901 O O . ASN B 1 353 ? 18.406 -20.062 -20.406 1 94.56 353 ASN B O 1
ATOM 5905 N N . LEU B 1 354 ? 18.781 -22 -19.281 1 96.12 354 LEU B N 1
ATOM 5906 C CA . LEU B 1 354 ? 17.422 -22.109 -18.781 1 96.12 354 LEU B CA 1
ATOM 5907 C C . LEU B 1 354 ? 17.344 -21.672 -17.328 1 96.12 354 LEU B C 1
ATOM 5909 O O . LEU B 1 354 ? 17.922 -22.312 -16.453 1 96.12 354 LEU B O 1
ATOM 5913 N N . LEU B 1 355 ? 16.641 -20.578 -17.125 1 94.94 355 LEU B N 1
ATOM 5914 C CA . LEU B 1 355 ? 16.391 -20.141 -15.75 1 94.94 355 LEU B CA 1
ATOM 5915 C C . LEU B 1 355 ? 15.023 -20.594 -15.273 1 94.94 355 LEU B C 1
ATOM 5917 O O . LEU B 1 355 ? 14 -20.047 -15.703 1 94.94 355 LEU B O 1
ATOM 5921 N N . ILE B 1 356 ? 14.992 -21.578 -14.375 1 95.56 356 ILE B N 1
ATOM 5922 C CA . ILE B 1 356 ? 13.758 -22.172 -13.891 1 95.56 356 ILE B CA 1
ATOM 5923 C C . ILE B 1 356 ? 13.695 -22.062 -12.367 1 95.56 356 ILE B C 1
ATOM 5925 O O . ILE B 1 356 ? 14.703 -21.781 -11.719 1 95.56 356 ILE B O 1
ATOM 5929 N N . VAL B 1 357 ? 12.539 -22.234 -11.758 1 95.06 357 VAL B N 1
ATOM 5930 C CA . VAL B 1 357 ? 12.383 -22.094 -10.312 1 95.06 357 VAL B CA 1
ATOM 5931 C C . VAL B 1 357 ? 12.148 -23.469 -9.68 1 95.06 357 VAL B C 1
ATOM 5933 O O . VAL B 1 357 ? 11.195 -24.156 -10.031 1 95.06 357 VAL B O 1
ATOM 5936 N N . PRO B 1 358 ? 13.023 -23.859 -8.727 1 96.56 358 PRO B N 1
ATOM 5937 C CA . PRO B 1 358 ? 12.844 -25.156 -8.07 1 96.56 358 PRO B CA 1
ATOM 5938 C C . PRO B 1 358 ? 11.531 -25.25 -7.297 1 96.56 358 PRO B C 1
ATOM 5940 O O . PRO B 1 358 ? 11.102 -24.266 -6.68 1 96.56 358 PRO B O 1
ATOM 5943 N N . GLY B 1 359 ? 10.914 -26.406 -7.309 1 97.38 359 GLY B N 1
ATOM 5944 C CA . GLY B 1 359 ? 9.648 -26.641 -6.641 1 97.38 359 GLY B CA 1
ATOM 5945 C C . GLY B 1 359 ? 9.719 -26.453 -5.137 1 97.38 359 GLY B C 1
ATOM 5946 O O . GLY B 1 359 ? 8.711 -26.141 -4.496 1 97.38 359 GLY B O 1
ATOM 5947 N N . SER B 1 360 ? 10.891 -26.562 -4.547 1 96.5 360 SER B N 1
ATOM 5948 C CA . SER B 1 360 ? 11.102 -26.328 -3.121 1 96.5 360 SER B CA 1
ATOM 5949 C C . SER B 1 360 ? 10.688 -24.922 -2.725 1 96.5 360 SER B C 1
ATOM 5951 O O . SER B 1 360 ? 10.258 -24.688 -1.593 1 96.5 360 SER B O 1
ATOM 5953 N N . SER B 1 361 ? 10.773 -23.969 -3.678 1 94.06 361 SER B N 1
ATOM 5954 C CA . SER B 1 361 ? 10.383 -22.594 -3.422 1 94.06 361 SER B CA 1
ATOM 5955 C C . SER B 1 361 ? 8.875 -22.469 -3.221 1 94.06 361 SER B C 1
ATOM 5957 O O . SER B 1 361 ? 8.391 -21.453 -2.707 1 94.06 361 SER B O 1
ATOM 5959 N N . PHE B 1 362 ? 8.148 -23.5 -3.607 1 97.12 362 PHE B N 1
ATOM 5960 C CA . PHE B 1 362 ? 6.691 -23.5 -3.518 1 97.12 362 PHE B CA 1
ATOM 5961 C C . PHE B 1 362 ? 6.211 -24.547 -2.521 1 97.12 362 PHE B C 1
ATOM 5963 O O . PHE B 1 362 ? 5.023 -24.875 -2.48 1 97.12 362 PHE B O 1
ATOM 5970 N N . GLY B 1 363 ? 7.156 -25.172 -1.817 1 97.06 363 GLY B N 1
ATOM 5971 C CA . GLY B 1 363 ? 6.824 -26.172 -0.822 1 97.06 363 GLY B CA 1
ATOM 5972 C C . GLY B 1 363 ? 6.637 -27.562 -1.411 1 97.06 363 GLY B C 1
ATOM 5973 O O . GLY B 1 363 ? 6.027 -28.438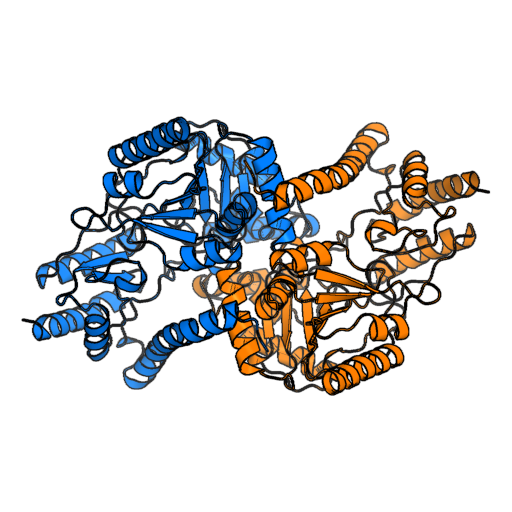 -0.787 1 97.06 363 GLY B O 1
ATOM 5974 N N . CYS B 1 364 ? 7.105 -27.781 -2.598 1 98 364 CYS B N 1
ATOM 5975 C CA . CYS B 1 364 ? 6.945 -29.062 -3.273 1 98 364 CYS B CA 1
ATOM 5976 C C . CYS B 1 364 ? 8.234 -29.469 -3.971 1 98 364 CYS B C 1
ATOM 5978 O O . CYS B 1 364 ? 8.352 -29.359 -5.191 1 98 364 CYS B O 1
ATOM 5980 N N . GLN B 1 365 ? 9.156 -30.031 -3.227 1 97.56 365 GLN B N 1
ATOM 5981 C CA . GLN B 1 365 ? 10.453 -30.469 -3.734 1 97.56 365 GLN B CA 1
ATOM 5982 C C . GLN B 1 365 ? 10.289 -31.531 -4.82 1 97.56 365 GLN B C 1
ATOM 5984 O O . GLN B 1 365 ? 9.359 -32.344 -4.766 1 97.56 365 GLN B O 1
ATOM 5989 N N . GLY B 1 366 ? 11.211 -31.531 -5.777 1 98.25 366 GLY B N 1
ATOM 5990 C CA . GLY B 1 366 ? 11.211 -32.562 -6.812 1 98.25 366 GLY B CA 1
ATOM 5991 C C . GLY B 1 366 ? 10.523 -32.094 -8.094 1 98.25 366 GLY B C 1
ATOM 5992 O O . GLY B 1 366 ? 10.484 -32.844 -9.07 1 98.25 366 GLY B O 1
ATOM 5993 N N . TYR B 1 367 ? 10.039 -30.938 -8.062 1 98.56 367 TYR B N 1
ATOM 5994 C CA . TYR B 1 367 ? 9.414 -30.312 -9.227 1 98.56 367 TYR B CA 1
ATOM 5995 C C . TYR B 1 367 ? 10.086 -29 -9.57 1 98.56 367 TYR B C 1
ATOM 5997 O O . TYR B 1 367 ? 11.023 -28.578 -8.891 1 98.56 367 TYR B O 1
ATOM 6005 N N . PHE B 1 368 ? 9.719 -28.359 -10.711 1 98 368 PHE B N 1
ATOM 6006 C CA . PHE B 1 368 ? 10.172 -27.016 -11.055 1 98 368 PHE B CA 1
ATOM 6007 C C . PHE B 1 368 ? 9.086 -26.25 -11.805 1 98 368 PHE B C 1
ATOM 6009 O O . PHE B 1 368 ? 8.227 -26.859 -12.445 1 98 368 PHE B O 1
ATOM 6016 N N . ARG B 1 369 ? 9.109 -24.938 -11.688 1 97.94 369 ARG B N 1
ATOM 6017 C CA . ARG B 1 369 ? 8.117 -24.109 -12.352 1 97.94 369 ARG B CA 1
ATOM 6018 C C . ARG B 1 369 ? 8.711 -23.422 -13.578 1 97.94 369 ARG B C 1
ATOM 6020 O O . ARG B 1 369 ? 9.836 -22.922 -13.531 1 97.94 369 ARG B O 1
ATOM 6027 N N . LEU B 1 370 ? 7.953 -23.406 -14.617 1 97.75 370 LEU B N 1
ATOM 6028 C CA . LEU B 1 370 ? 8.227 -22.625 -15.82 1 97.75 370 LEU B CA 1
ATOM 6029 C C . LEU B 1 370 ? 7.117 -21.625 -16.094 1 97.75 370 LEU B C 1
ATOM 6031 O O . LEU B 1 370 ? 5.953 -22 -16.25 1 97.75 370 LEU B O 1
ATOM 6035 N N . SER B 1 371 ? 7.445 -20.406 -16.125 1 96.62 371 SER B N 1
ATOM 6036 C CA . SER B 1 371 ? 6.484 -19.391 -16.547 1 96.62 371 SER B CA 1
ATOM 6037 C C . SER B 1 371 ? 6.492 -19.234 -18.062 1 96.62 371 SER B C 1
ATOM 6039 O O . SER B 1 371 ? 7.512 -18.844 -18.656 1 96.62 371 SER B O 1
ATOM 6041 N N . TYR B 1 372 ? 5.402 -19.469 -18.672 1 97.06 372 TYR B N 1
ATOM 6042 C CA . TYR B 1 372 ? 5.379 -19.375 -20.125 1 97.06 372 TYR B CA 1
ATOM 6043 C C . TYR B 1 372 ? 4.738 -18.062 -20.578 1 97.06 372 TYR B C 1
ATOM 6045 O O . TYR B 1 372 ? 4.141 -18 -21.656 1 97.06 372 TYR B O 1
ATOM 6053 N N . CYS B 1 373 ? 4.82 -17.047 -19.734 1 93.06 373 CYS B N 1
ATOM 6054 C CA . CYS B 1 373 ? 4.309 -15.742 -20.125 1 93.06 373 CYS B CA 1
ATOM 6055 C C . CYS B 1 373 ? 5.371 -14.938 -20.875 1 93.06 373 CYS B C 1
ATOM 6057 O O . CYS B 1 373 ? 5.344 -13.711 -20.859 1 93.06 373 CYS B O 1
ATOM 6059 N N . ILE B 1 374 ? 6.332 -15.57 -21.5 1 90.75 374 ILE B N 1
ATOM 6060 C CA . ILE B 1 374 ? 7.348 -14.93 -22.328 1 90.75 374 ILE B CA 1
ATOM 6061 C C . ILE B 1 374 ? 6.965 -15.031 -23.797 1 90.75 374 ILE B C 1
ATOM 6063 O O . ILE B 1 374 ? 5.945 -15.641 -24.141 1 90.75 374 ILE B O 1
ATOM 6067 N N . GLY B 1 375 ? 7.695 -14.414 -24.656 1 91.62 375 GLY B N 1
ATOM 6068 C CA . GLY B 1 375 ? 7.379 -14.414 -26.078 1 91.62 375 GLY B CA 1
ATOM 6069 C C . GLY B 1 375 ? 7.414 -15.797 -26.703 1 91.62 375 GLY B C 1
ATOM 6070 O O . GLY B 1 375 ? 8.25 -16.625 -26.328 1 91.62 375 GLY B O 1
ATOM 6071 N N . TYR B 1 376 ? 6.555 -16.016 -27.641 1 95 376 TYR B N 1
ATOM 6072 C CA . TYR B 1 376 ? 6.449 -17.297 -28.312 1 95 376 TYR B CA 1
ATOM 6073 C C . TYR B 1 376 ? 7.773 -17.688 -28.969 1 95 376 TYR B C 1
ATOM 6075 O O . TYR B 1 376 ? 8.188 -18.844 -28.891 1 95 376 TYR B O 1
ATOM 6083 N N . ASP B 1 377 ? 8.445 -16.75 -29.562 1 94.56 377 ASP B N 1
ATOM 6084 C CA . ASP B 1 377 ? 9.711 -17 -30.234 1 94.56 377 ASP B CA 1
ATOM 6085 C C . ASP B 1 377 ? 10.773 -17.484 -29.25 1 94.56 377 ASP B C 1
ATOM 6087 O O . ASP B 1 377 ? 11.586 -18.344 -29.578 1 94.56 377 ASP B O 1
ATOM 6091 N N . LYS B 1 378 ? 10.75 -16.906 -28.109 1 93.19 378 LYS B N 1
ATOM 6092 C CA . LYS B 1 378 ? 11.695 -17.297 -27.078 1 93.19 378 LYS B CA 1
ATOM 6093 C C . LYS B 1 378 ? 11.445 -18.734 -26.609 1 93.19 378 LYS B C 1
ATOM 6095 O O . LYS B 1 378 ? 12.383 -19.453 -26.281 1 93.19 378 LYS B O 1
ATOM 6100 N N . ILE B 1 379 ? 10.227 -19.094 -26.516 1 96.5 379 ILE B N 1
ATOM 6101 C CA . ILE B 1 379 ? 9.867 -20.453 -26.125 1 96.5 379 ILE B CA 1
ATOM 6102 C C . ILE B 1 379 ? 10.32 -21.438 -27.203 1 96.5 379 ILE B C 1
ATOM 6104 O O . ILE B 1 379 ? 10.93 -22.469 -26.891 1 96.5 379 ILE B O 1
ATOM 6108 N N . GLU B 1 380 ? 10.086 -21.109 -28.422 1 97.25 380 GLU B N 1
ATOM 6109 C CA . GLU B 1 380 ? 10.516 -21.969 -29.516 1 97.25 380 GLU B CA 1
ATOM 6110 C C . GLU B 1 380 ? 12.023 -22.203 -29.484 1 97.25 380 GLU B C 1
ATOM 6112 O O . GLU B 1 380 ? 12.484 -23.344 -29.641 1 97.25 380 GLU B O 1
ATOM 6117 N N . LYS B 1 381 ? 12.703 -21.172 -29.234 1 96 381 LYS B N 1
ATOM 6118 C CA . LYS B 1 381 ? 14.156 -21.25 -29.219 1 96 381 LYS B CA 1
ATOM 6119 C C . LYS B 1 381 ? 14.656 -22.047 -28.031 1 96 381 LYS B C 1
ATOM 6121 O O . LYS B 1 381 ? 15.75 -22.625 -28.078 1 96 381 LYS B O 1
ATOM 6126 N N . SER B 1 382 ? 13.914 -22.047 -27.047 1 97.62 382 SER B N 1
ATOM 6127 C CA . SER B 1 382 ? 14.344 -22.688 -25.812 1 97.62 382 SER B CA 1
ATOM 6128 C C . SER B 1 382 ? 14.172 -24.203 -25.891 1 97.62 382 SER B C 1
ATOM 6130 O O . SER B 1 382 ? 14.727 -24.938 -25.062 1 97.62 382 SER B O 1
ATOM 6132 N N . LEU B 1 383 ? 13.422 -24.703 -26.875 1 98.25 383 LEU B N 1
ATOM 6133 C CA . LEU B 1 383 ? 13.062 -26.109 -26.938 1 98.25 383 LEU B CA 1
ATOM 6134 C C . LEU B 1 383 ? 14.312 -26.984 -27.031 1 98.25 383 LEU B C 1
ATOM 6136 O O . LEU B 1 383 ? 14.398 -28.031 -26.375 1 98.25 383 LEU B O 1
ATOM 6140 N N . GLU B 1 384 ? 15.242 -26.547 -27.812 1 97.69 384 GLU B N 1
ATOM 6141 C CA . GLU B 1 384 ? 16.484 -27.312 -27.969 1 97.69 384 GLU B CA 1
ATOM 6142 C C . GLU B 1 384 ? 17.25 -27.375 -26.641 1 97.69 384 GLU B C 1
ATOM 6144 O O . GLU B 1 384 ? 17.875 -28.391 -26.344 1 97.69 384 GLU B O 1
ATOM 6149 N N . ALA B 1 385 ? 17.25 -26.281 -25.906 1 97.88 385 ALA B N 1
ATOM 6150 C CA . ALA B 1 385 ? 17.906 -26.25 -24.609 1 97.88 385 ALA B CA 1
ATOM 6151 C C . ALA B 1 385 ? 17.297 -27.281 -23.656 1 97.88 385 ALA B C 1
ATOM 6153 O O . ALA B 1 385 ? 18.016 -27.953 -22.922 1 97.88 385 ALA B O 1
ATOM 6154 N N . PHE B 1 386 ? 16.016 -27.406 -23.672 1 98.44 386 PHE B N 1
ATOM 6155 C CA . PHE B 1 386 ? 15.359 -28.406 -22.828 1 98.44 386 PHE B CA 1
ATOM 6156 C C . PHE B 1 386 ? 15.734 -29.812 -23.266 1 98.44 386 PHE B C 1
ATOM 6158 O O . PHE B 1 386 ? 15.883 -30.719 -22.438 1 98.44 386 PHE B O 1
ATOM 6165 N N . SER B 1 387 ? 15.805 -30.047 -24.594 1 98.44 387 SER B N 1
ATOM 6166 C CA . SER B 1 387 ? 16.234 -31.344 -25.125 1 98.44 387 SER B CA 1
ATOM 6167 C C . SER B 1 387 ? 17.625 -31.703 -24.609 1 98.44 387 SER B C 1
ATOM 6169 O O . SER B 1 387 ? 17.859 -32.844 -24.203 1 98.44 387 SER B O 1
ATOM 6171 N N . LYS B 1 388 ? 18.484 -30.734 -24.656 1 98.12 388 LYS B N 1
ATOM 6172 C CA . LYS B 1 388 ? 19.844 -30.953 -24.188 1 98.12 388 LYS B CA 1
ATOM 6173 C C . LYS B 1 388 ? 19.859 -31.25 -22.688 1 98.12 388 LYS B C 1
ATOM 6175 O O . LYS B 1 388 ? 20.609 -32.125 -22.219 1 98.12 388 LYS B O 1
ATOM 6180 N N . LEU B 1 389 ? 19.094 -30.516 -21.984 1 98.12 389 LEU B N 1
ATOM 6181 C CA . LEU B 1 389 ? 18.984 -30.734 -20.547 1 98.12 389 LEU B CA 1
ATOM 6182 C C . LEU B 1 389 ? 18.516 -32.156 -20.25 1 98.12 389 LEU B C 1
ATOM 6184 O O . LEU B 1 389 ? 19.094 -32.844 -19.406 1 98.12 389 LEU B O 1
ATOM 6188 N N . ALA B 1 390 ? 17.484 -32.625 -20.891 1 97.94 390 ALA B N 1
ATOM 6189 C CA . ALA B 1 390 ? 16.922 -33.938 -20.688 1 97.94 390 ALA B CA 1
ATOM 6190 C C . ALA B 1 390 ? 17.953 -35.031 -21 1 97.94 390 ALA B C 1
ATOM 6192 O O . ALA B 1 390 ? 18.016 -36.031 -20.297 1 97.94 390 ALA B O 1
ATOM 6193 N N . LYS B 1 391 ? 18.719 -34.781 -22 1 97.25 391 LYS B N 1
ATOM 6194 C CA . LYS B 1 391 ? 19.719 -35.75 -22.422 1 97.25 391 LYS B CA 1
ATOM 6195 C C . LYS B 1 391 ? 20.781 -35.969 -21.344 1 97.25 391 LYS B C 1
ATOM 6197 O O . LYS B 1 391 ? 21.359 -37.031 -21.219 1 97.25 391 LYS B O 1
ATOM 6202 N N . GLN B 1 392 ? 20.969 -34.938 -20.562 1 95.62 392 GLN B N 1
ATOM 6203 C CA . GLN B 1 392 ? 21.953 -35.031 -19.5 1 95.62 392 GLN B CA 1
ATOM 6204 C C . GLN B 1 392 ? 21.531 -36.031 -18.438 1 95.62 392 GLN B C 1
ATOM 6206 O O . GLN B 1 392 ? 22.359 -36.531 -17.688 1 95.62 392 GLN B O 1
ATOM 6211 N N . PHE B 1 393 ? 20.391 -36.25 -18.297 1 94.38 393 PHE B N 1
ATOM 6212 C CA . PHE B 1 393 ? 19.891 -37.125 -17.234 1 94.38 393 PHE B CA 1
ATOM 6213 C C . PHE B 1 393 ? 19.375 -38.438 -17.797 1 94.38 393 PHE B C 1
ATOM 6215 O O . PHE B 1 393 ? 18.844 -39.281 -17.062 1 94.38 393 PHE B O 1
ATOM 6222 N N . ALA B 1 394 ? 19.453 -38.656 -19.062 1 86.62 394 ALA B N 1
ATOM 6223 C CA . ALA B 1 394 ? 19.078 -39.906 -19.703 1 86.62 394 ALA B CA 1
ATOM 6224 C C . ALA B 1 394 ? 20.188 -40.969 -19.547 1 86.62 394 ALA B C 1
ATOM 6226 O O . ALA B 1 394 ? 21.359 -40.625 -19.453 1 86.62 394 ALA B O 1
#

InterPro domains:
  IPR004838 Aminotransferases, class-I, pyridoxal-phosphate-binding site [PS00105] (242-255)
  IPR004839 Aminotransferase, class I/classII, large domain [PF00155] (34-381)
  IPR015421 Pyridoxal phosphate-dependent transferase, major domain [G3DSA:3.40.640.10] (97-276)
  IPR015422 Pyridoxal phosphate-dependent transferase, small domain [G3DSA:3.90.1150.10] (1-95)
  IPR015422 Pyridoxal phosphate-dependent transferase, small domain [G3DSA:3.90.1150.10] (277-394)
  IPR015424 Pyridoxal phosphate-dependent transferase [SSF53383] (14-391)

Sequence (788 aa):
MISKKMNELVKNSSVIRAMFEEGKRLSAIYGEENVFDYSIGNPNVEPPNEIKDAILEILNEESPNLVHGYMNNSGYEDVREEIAKFINTKNNLNLSYKNIVMTCGAAGGLNVILKTLLNPDDEVVVLAPYFGEYGNYVANFDGKLVVVPAETKTFQPNIEGLEKAITSKTKAVIINTPNNPTGVVYSDESLKKMAKVLEEKEKELGINIYLISDEPYKEIVYDGVEVPYILKYYKNSFIGYSYSKSLSLPGERIGYIVVNSEMDDFDDVIASLNVANRILGFVNAPSLFQRVIGKTLGAEVDVNIYKKNRDLLYNHLVSLGFECIKPEGAFYLFPKALIQDDKKFAEEAKKFNLLIVPGSSFGCQGYFRLSYCIGYDKIEKSLEAFSKLAKQFAMISKKMNELVKNSSVIRAMFEEGKRLSAIYGEENVFDYSIGNPNVEPPNEIKDAILEILNEESPNLVHGYMNNSGYEDVREEIAKFINTKNNLNLSYKNIVMTCGAAGGLNVILKTLLNPDDEVVVLAPYFGEYGNYVANFDGKLVVVPAETKTFQPNIEGLEKAITSKTKAVIINTPNNPTGVVYSDESLKKMAKVLEEKEKELGINIYLISDEPYKEIVYDGVEVPYILKYYKNSFIGYSYSKSLSLPGERIGYIVVNSEMDDFDDVIASLNVANRILGFVNAPSLFQRVIGKTLGAEVDVNIYKKNRDLLYNHLVSLGFECIKPEGAFYLFPKALIQDDKKFAEEAKKFNLLIVPGSSFGCQGYFRLSYCIGYDKIEKSLEAFSKLAKQFA

pLDDT: mean 96.04, std 5.59, range [62.78, 98.94]

Nearest PDB structures (foldseek):
  3ele-assembly2_D  TM=9.814E-01  e=3.417E-50  Agathobacter rectalis
  5yhv-assembly1_B  TM=8.851E-01  e=1.916E-28  Mycobacterium tuberculosis H37Rv
  2gb3-assembly3_E  TM=8.464E-01  e=1.040E-27  Thermotoga maritima
  1yiz-assembly1_B  TM=8.205E-01  e=1.762E-25  Aedes aegypti
  3t32-assembly1_B  TM=8.479E-01  e=1.355E-23  Bacillus anthracis str. 'Ames Ancestor'

Radius of gyration: 27.01 Å; Cα contacts (8 Å, |Δi|>4): 1749; chains: 2; bounding box: 58×80×58 Å

Organism: NCBI:txid29363

Secondary structure (DSSP, 8-state):
---HHHHHHHHHHHHHHHHHHHHHHHHHHH-GGG-EE-S-----SPPPHHHHHHHHHHHHHS-HHHHHS---TT--HHHHHHHHHHHHHHHT----GGGEEEESHHHHHHHHHHHHHPPTT-EEEEESS--THHHHHHHTTT-EEEEEPP-TTT----HHHHHHH--TTEEEEEEESS-TTT-PPPPHHHHHHHHHHHHHHHHHHT---EEEEEETTTT-B-TTPPPPPGGGT-SSEEEEEESTTTSS-GGG--EEEEE-TT-TTHHHHHHHHHHHHHHTT--SS-HHHHHHHHH-TT----HHHHHHHHHHHHHHHHHTT---PPPSBTTEE-PBPSSS-HHHHHHHHHTTTEE-EEGGGGT-TTBEEEE--S-HHHHHHHHHHHHHHHHHT-/---HHHHHHHHHHHHHHHHHHHHHHHHHHH-GGG-EE-S-----SPPPHHHHHHHHHHHHHS-HHHHHS---TT--HHHHHHHHHHHHHHHT----GGGEEEESHHHHHHHHHHHHHPPTT-EEEEESS--THHHHHHHTTT-EEEEEPP-TTT----HHHHHHH--TTEEEEEEESS-TTT-PPPPHHHHHHHHHHHHHHHHHHT---EEEEEETTTT-B-TTPPPP-GGGT-SSEEEEEESTTTSS-GGG--EEEEE-TT-TTHHHHHHHHHHHHHHTT--SS-HHHHHHHHH-TT----HHHHHHHHHHHHHHHHHTT---PPPSBTTEE-PBPSSS-HHHHHHHHHTTTEE-EEGGGGT-TTBEEEE--S-HHHHHHHHHHHHHHHHHT-